Protein 4QNN (pdb70)

Sequence (1188 aa):
PCPYSDDTVKMIILTRENKKHDFYTLDTIKKHNEFKKSTIKHQVVFITHGFTSSADTENFLAMAKALSDKGNYLVILIDWRVAACTEEMSGIQLAYYSYAASNTRLVGNYIATVTKMLVQKYNVPMANIRLIGHSLGAHTSGFAGKKVQELGLGKYSEIIGLDPAGPSFKSNDCSERICKTDAHYVQIIHTSNHLGTLVTLGTVDFMNNGYNQPGCGLPLIGETCSHTRAVKYFTECIKHECCLIGVPQSKKPQPVSKCTRNECVCVGLNAKTYPKTGSFYVPVESKAPYCNNKGKIPCPYSDDTVKMIILTRENKKHDFYTLDTIKKHNEFKKSTIKHQVVFITHGFTSSADTENFLAMAKALSDKGNYLVILIDWRVAACTEEMSGIQLAYYSYAASNTRLVGNYIATVTKMLVQKYNVPMANIRLIGHSLGAHTSGFAGKKVQELGLGKYSEIIGLDPAGPSFKSNDCSERICKTDAHYVQIIHTSNHLGTLVTLGTVDFMNNGYNQPGCGLPLIGETCSHTRAVKYFTECIKHECCLIGVPQSKKPQPVSKCTRNECVCVGLNAKTYPKTGSFYVPVESKAPYCNNKGKIPCPYSDDTVKMIILTRENKKHDFYTLDTIKKHNEFKKSTIKHQVVFITHGFTSSADTENFLAMAKALSDKGNYLVILIDWRVAACTEEMSGIQLAYYSYAASNTRLVGNYIATVTKMLVQKYNVPMANIRLIGHSLGAHTSGFAGKKVQELGLGKYSEIIGLDPAGPSFKSNDCSERICKTDAHYVQIIHTSNHLGTLVTLGTVDFMNNGYNQPGCGLPLIGETCSHTRAVKYFTECIKHECCLIGVPQSKKPQPVSKCTRNECVCVGLNAKTYPKTGSFYVPVESKAPYCNNKGKIPCPYSDDTVKMIILTRENKKHDFYTLDTIKKHNEFKKSTIKHQVVFITHGFTSSADTENFLAMAKALSDKGNYLVILIDWRVAACTEEMSGIQLAYYSYAASNTRLVGNYIATVTKMLVQKYNVPMANIRLIGHSLGAHTSGFAGKKVQELGLGKYSEIIGLDPAGPSFKSNDCSERICKTDAHYVQIIHTSNHLGTLVTLGTVDFMNNGYNQPGCGLPLIGETCSHTRAVKYFTECIKHECCLIGVPQSKKPQPVSKCTRNECVCVGLNAKTYPKTGSFYVPVESKAPYCNNKGKI

GO terms:
  GO:0005576 extracellular region (C, EXP)

InterPro domains:
  IPR000734 Triacylglycerol lipase family [PTHR11610] (10-296)
  IPR002334 Vespid venom allergen phospholipase A1 [PR00825] (175-192)
  IPR002334 Vespid venom allergen phospholipase A1 [PR00825] (197-217)
  IPR002334 Vespid venom allergen phospholipase A1 [PR00825] (218-235)
  IPR002334 Vespid venom allergen phospholipase A1 [PR00825] (238-255)
  IPR002334 Vespid venom allergen phospholipase A1 [PR00825] (260-277)
  IPR002334 Vespid venom allergen phospholipase A1 [PR00825] (278-298)
  IPR013818 Lipase [PF00151] (10-292)
  IPR029058 Alpha/Beta hydrolase fold [G3DSA:3.40.50.1820] (1-300)
  IPR029058 Alpha/Beta hydrolase fold [SSF53474] (13-293)

B-factor: mean 38.14, std 12.39, range [6.9, 77.32]

Foldseek 3Di:
DLDDDQQLKWKQKDALPHNPRDTAGPVRPCVDPCNVDQARPAQEEEEEEAALDFCPDDLNVLLVVLQNVVPRYIYIYIGNNSQSVNVPPDDDPVVSNVRSLVCLLVLLVSVLVVVVCNCVRRVRALLRYEYEYAASGLFSVLSVLVVNVVVVRAGRQEYEYQLHACPPEVDDDCNSGRAQPSHVFYHYEAADPHRGNPDDGHQEYEQLVHHDAALQDDRPVSRVVSRCVSSLQASVCSNDPLLWKWAPDDPDTDAPVPDDLAGIATPYPCRVVRPDTYYTYIHFDNDPPGGRDPDHD/DLDDDQQQKWKAKDALPDNPRDIAGPVRPCVDPCNVDQARFAQEEEEEEAALDFCPDPLNVLLVCLQNVVHRYIYIYIGSNSQSVNVPPDDDPVVSNVSSLVCLLVVLLVVLVVVVCNCPRHVQQLLRYEYEYAASGQFSVLSNLVNNVVVVRAGRNEYEYQQHACPPELPDPCNRGRAQPSHPFYHYEAADPPRGNPRDGHQEYEQLVHHDAAQQDDRPVSRVVSSSVSSLQQSLCSNPPLLWKWAQDDPCTDAPVPDDLAGIARRYPCRVVRPHTYYTYIHFDNDPPGGRDDDHD/DLDDDQQLKWKAKDALPDNPRDTAGVPRPCVDPCNVDQARDAQEEEEEEAALDFCPDVLNVLLQCLQNVVPRYIYMYIGSNSQSVNPPPDDDPVVSNVSSLVCLLVLLLSVLVVVVCNCVRHVQQLLRYEYEYAASGQFSVLSVLVVNVVVVRAGRQEYEYQQYFCPPEVPDPCNSGRAQPSHVFYHAEAAAPPRGNPDDGHQEHEQLVHHDAAQQDDRPVSRVVSRCVSSLQASLCSNPPLLWKWAQDDPDTDAPVVDDLAGIATPYPCRVVGPDTYYTYTHFDNDPPGGRDPDHD/DLDDDQQQKWKQKDALPQNPRDTAGVVCPCVGPCNVDQAQDAQEEEEEEAALDFCPDDLNSLLQVLQRVVHRYIYIYMGSNSQNVNPPPDDDPVVSNVSNLVCLLVLLLSVLVVVVCNCPRRVDQLLRYEYEYAASGQFSVQSNLVNNVVVVRHGRQEYEYQLHFCVPEVPDDCNSGRAAPSHVFYHYEAAAPHRGNPHDGHQEYEQLVHHDDAQQDDRPVSRVVSRSVSSLQASLCSNPPLLKKWAADDPDTDAPVPDDLAGMARRYPCRVVRPHTYYTYIHFDNDPPGGRDPDHD

Solvent-accessible surface area: 45159 Å² total; per-residue (Å²): 118,2,78,46,43,71,123,52,1,66,0,1,0,3,4,64,132,8,91,77,80,66,69,14,31,68,126,50,5,104,139,0,66,15,0,137,113,98,43,4,162,28,51,0,0,0,3,1,2,2,38,47,27,14,2,54,34,29,39,11,12,20,0,0,83,9,0,7,40,68,12,52,23,0,0,0,0,0,2,1,35,26,1,0,1,28,107,64,133,81,71,118,128,155,25,29,35,59,92,0,8,71,14,0,79,74,0,0,56,3,0,0,64,2,0,77,52,0,30,103,150,8,116,1,71,20,73,37,0,18,0,1,0,14,7,0,0,0,0,0,0,0,14,0,0,37,59,0,67,135,64,68,27,41,62,0,20,0,0,0,0,0,0,0,1,2,66,74,4,90,108,46,95,41,57,72,39,0,6,137,70,2,2,128,19,0,0,0,2,2,0,1,43,89,66,1,3,68,60,80,6,10,37,0,3,0,20,0,46,0,92,56,2,45,11,11,26,39,74,123,66,7,13,93,49,1,17,47,3,0,2,57,2,0,8,29,2,2,127,32,66,2,6,0,0,0,0,24,76,42,201,177,50,73,75,21,60,135,12,56,108,105,59,0,0,4,3,3,4,54,0,76,76,16,83,66,82,24,35,0,54,0,36,24,99,22,30,60,68,1,39,20,37,121,10,148,50,112,2,77,49,51,75,112,39,0,74,0,0,0,6,0,101,110,16,98,93,85,70,79,19,24,67,115,45,2,139,154,1,45,11,3,142,100,86,46,3,112,18,47,0,0,0,3,1,1,2,42,32,26,1,2,39,22,23,44,11,4,17,0,0,61,10,0,1,60,93,10,31,28,0,0,0,0,0,7,0,42,31,0,0,0,4,95,66,73,91,55,113,118,148,25,20,36,54,90,0,9,76,17,1,96,72,0,0,47,5,0,0,68,2,0,81,38,0,33,103,143,12,92,1,64,22,76,34,0,15,1,1,1,14,8,0,0,0,0,0,1,0,8,0,0,43,58,0,67,144,61,71,30,39,59,0,16,0,0,0,0,0,1,1,2,0,59,67,12,84,114,51,114,47,66,68,34,0,4,132,68,1,3,129,18,0,0,0,0,1,0,0,40,87,69,1,2,80,53,87,6,8,34,0,1,0,20,0,40,2,88,63,3,42,17,17,41,63,76,127,90,7,15,94,48,1,19,41,3,0,2,55,0,0,6,33,3,1,119,33,61,2,6,0,0,0,1,34,80,54,222,159,51,59,73,12,76,143,10,64,61,101,57,0,0,0,1,2,9,49,0,74,80,17,84,90,62,28,36,0,52,0,41,20,95,42,64,62,71,1,38,23,44,199,17,76,10,114,2,77,44,49,68,96,46,1,71,1,0,1,3,4,112,135,9,95,131,74,76,74,31,22,71,105,57,6,119,147,2,66,11,2,124,104,93,44,6,148,32,53,0,0,0,3,0,1,3,37,30,28,1,1,44,23,24,39,13,4,22,0,0,77,9,0,9,56,78,21,78,25,0,0,0,0,0,1,1,34,15,2,0,0,6,95,59,69,87,54,112,117,149,28,19,35,55,97,0,14,76,15,1,90,76,0,0,46,3,0,1,68,8,0,80,51,1,33,98,141,8,89,1,67,21,77,40,0,26,0,1,1,16,7,0,0,0,0,0,0,0,4,0,0,40,70,0,63,143,58,67,28,41,60,0,20,0,0,0,0,0,0,1,2,0,45,69,10,98,104,46,113,45,66,71,37,0,3,130,69,2,4,132,19,0,0,0,1,0,0,0,40,89,67,0,6,83,70,78,5,11,35,0,2,0,16,0,42,1,92,58,3,40,27,16,48,107,68,126,86,5,15,92,45,1,19,40,2,0,2,68,0,0,7,25,1,1,127,32,47,1,5,1,0,0,0,32,83,50,207,167,43,67,78,12,79,115,1,34,101,108,45,0,0,0,3,1,11,26,0,72,72,18,80,68,77,24,34,0,60,0,40,16,109,42,54,67,71,3,39,28,39,196,26,115,25,125,2,81,48,52,80,103,51,2,66,0,0,0,8,1,56,93,6,107,114,90,77,79,28,25,60,106,56,4,147,158,4,84,4,2,134,101,92,47,3,155,18,48,0,0,0,2,0,2,2,37,31,30,6,2,48,26,28,42,10,15,19,0,0,59,9,0,4,42,54,12,66,25,0,0,0,0,0,1,1,26,29,1,0,0,11,109,59,78,83,60,114,112,155,26,24,37,53,94,0,6,64,14,0,69,72,0,0,58,5,0,0,65,0,0,81,47,0,37,101,147,14,91,2,67,22,76,33,0,18,0,1,0,17,7,0,0,0,1,0,0,0,12,0,0,35,57,0,62,134,65,65,31,38,60,0,15,0,0,0,0,0,0,0,2,0,58,71,3,90,105,47,98,43,54,74,39,0,6,116,72,2,4,129,16,0,0,0,0,0,0,0,48,94,69,1,1,71,69,76,4,3,27,0,1,0,17,0,46,0,92,59,2,41,12,14,26,35,76,125,61,5,16,99,49,1,16,40,3,0,2,56,1,0,8,30,1,4,112,33,71,1,6,0,2,0,1,28,88,33,208,166,51,71,73,14,84,130,20,65,104,106,56,2,0,2,1,1,4,49,0,70,76,14,85,78,76,28,38,0,58,0,39,21,108,25,55,56,73,2,42,25,47,124,35,95,55

Secondary structure (DSSP, 8-state):
-----GGG-EEEEEBTTB----EE-TTGGGGSGGGTSS---SEEEEEE--TT--TTSHHHHHHHHHHHTTSSEEEEEEE-TTTTTTTT--S-HHHHHHHHHHHHHHHHHHHHHHHHHHHHHH---GGGEEEEEETHHHHHHHHHHHHHHHTT---EEEEEEES---TTTTT--GGGS--TTSEEEEEEEE--SSSS--S--SSEEEESSSSS-TTS-STTTTHHHHHHHHHHHHHHHHHSTTSSEEEE--SSPPPSTT--TTT-EE-STTGGGSS--EEEE----SSTT--S-S---/-----GGG-EEEEEBTTB-----B-TTGGGGSGGGSSSS--SEEEEEE--TT--TTSHHHHHHHHHHHTTSSEEEEEEE-TTTTTGGG--S-HHHHHHHHHHHHHHHHHHHHHHHHHHHHHH---GGGEEEEEETHHHHHHHHHHHHHHHTT---EEEEEEES---TTTTT--GGGS--TTSEEEEEEEE--SSSS--S--SSEEEESSSSS-TTS-STTTTHHHHHHHHHHHHHHHHHSTTSSEEEE--SSPPPGGG--TTT-EE-STTGGGS---EEEE----SSTT--S-S---/-----GGG-EEEEEBTTB-----B-TTGGGGSGGGGSSS--SEEEEEE--TT--TTSHHHHHHHHHHHTSSSEEEEEEE-TTTTTGGG--S-HHHHHHHHHHHHHHHHHHHHHHHHHHHHHH---GGGEEEEEETHHHHHHHHHHHHHHHTT---EEEEEEES---TTTTTS-GGGS--GGGEEEEEEEE--SSSS--S--SSEEEESSSSS-TTS-STTTTHHHHHHHHHHHHHHHHHSTTSSEEEE--SSPPPGGG--TTT-EE-STTGGGS---EEEE----SSTT--S-S---/-----GGG-EEEEE-TT------B-TTGGGGSGGGSSSS--SEEEEEE--TT--TTSHHHHHHHHHHHTTSSEEEEEEE-TTTTTGGG--S-HHHHHHHHHHHHHHHHHHHHHHHHHHHHHH---GGGEEEEEETHHHHHHHHHHHHHHHTTS---SEEEEES---TTTTT--GGGS--TTSSS-EEEEE--SSSS--S--SSEEEESSSSS-TTS-STTTTHHHHHHHHHHHHHHHHHSTTSSEEEE--SSPPPGGG--TTT-EE-STTGGGS---EEEE----SSTT----S---

Nearest PDB structures (foldseek):
  4qnn-assembly1_D  TM=1.003E+00  e=5.578E-65  Vespa basalis
  1gpl-assembly1_A  TM=8.443E-01  e=8.091E-22  Cavia porcellus
  2oxe-assembly1_A  TM=8.300E-01  e=3.455E-22  Homo sapiens
  2pvs-assembly1_A  TM=8.375E-01  e=3.930E-21  Homo sapiens
  1w52-assembly1_X  TM=8.477E-01  e=2.434E-20  Equus caballus

Structure (mmCIF, N/CA/C/O backbone):
data_4QNN
#
_entry.id   4QNN
#
_cell.length_a   57.276
_cell.length_b   70.147
_cell.length_c   81.724
_cell.angle_alpha   107.14
_cell.angle_beta   109.99
_cell.angle_gamma   100.90
#
_symmetry.space_group_name_H-M   'P 1'
#
loop_
_entity.id
_entity.type
_entity.pdbx_description
1 polymer 'Phospholipase A 1  from hornet(Vespa basalis) venom'
2 non-polymer 'CHLORIDE ION'
3 non-polymer 'MERCURY (II) ION'
4 water water
#
loop_
_atom_site.group_PDB
_atom_site.id
_atom_site.type_symbol
_atom_site.label_atom_id
_atom_site.label_alt_id
_atom_site.label_comp_id
_atom_site.label_asym_id
_atom_site.label_entity_id
_atom_site.label_seq_id
_atom_site.pdbx_PDB_ins_code
_atom_site.Cartn_x
_atom_site.Cartn_y
_atom_site.Cartn_z
_atom_site.occupancy
_atom_site.B_iso_or_equiv
_atom_site.auth_seq_id
_atom_site.auth_comp_id
_atom_site.auth_asym_id
_atom_site.auth_atom_id
_atom_site.pdbx_PDB_model_num
ATOM 1 N N . PRO A 1 3 ? -25.895 -30.219 27.900 1.00 47.42 3 PRO A N 1
ATOM 2 C CA . PRO A 1 3 ? -24.937 -29.244 28.513 1.00 47.44 3 PRO A CA 1
ATOM 3 C C . PRO A 1 3 ? -23.767 -28.991 27.560 1.00 47.51 3 PRO A C 1
ATOM 4 O O . PRO A 1 3 ? -22.740 -29.670 27.632 1.00 47.73 3 PRO A O 1
ATOM 8 N N . CYS A 1 4 ? -23.940 -28.034 26.648 1.00 46.43 4 CYS A N 1
ATOM 9 C CA . CYS A 1 4 ? -22.904 -27.721 25.681 1.00 43.82 4 CYS A CA 1
ATOM 10 C C . CYS A 1 4 ? -22.663 -29.017 24.855 1.00 42.41 4 CYS A C 1
ATOM 11 O O . CYS A 1 4 ? -21.540 -29.411 24.584 1.00 43.13 4 CYS A O 1
ATOM 14 N N . PRO A 1 5 ? -23.759 -29.657 24.401 1.00 40.29 5 PRO A N 1
ATOM 15 C CA . PRO A 1 5 ? -23.938 -30.890 23.630 1.00 39.94 5 PRO A CA 1
ATOM 16 C C . PRO A 1 5 ? -23.476 -31.000 22.195 1.00 39.72 5 PRO A C 1
ATOM 17 O O . PRO A 1 5 ? -23.385 -30.008 21.475 1.00 38.31 5 PRO A O 1
ATOM 21 N N . TYR A 1 6 ? -23.249 -32.244 21.778 1.00 38.64 6 TYR A N 1
ATOM 22 C CA . TYR A 1 6 ? -22.817 -32.516 20.417 1.00 39.71 6 TYR A CA 1
ATOM 23 C C . TYR A 1 6 ? -23.803 -33.317 19.586 1.00 40.50 6 TYR A C 1
ATOM 24 O O . TYR A 1 6 ? -24.504 -34.197 20.078 1.00 39.95 6 TYR A O 1
ATOM 33 N N . SER A 1 7 ? -23.797 -33.029 18.296 1.00 41.45 7 SER A N 1
ATOM 34 C CA . SER A 1 7 ? -24.666 -33.712 17.359 1.00 42.49 7 SER A CA 1
ATOM 35 C C . SER A 1 7 ? -24.248 -33.323 15.964 1.00 43.84 7 SER A C 1
ATOM 36 O O . SER A 1 7 ? -23.968 -32.147 15.694 1.00 43.47 7 SER A O 1
ATOM 39 N N . ASP A 1 8 ? -24.215 -34.302 15.077 1.00 44.46 8 ASP A N 1
ATOM 40 C CA . ASP A 1 8 ? -23.855 -34.012 13.703 1.00 45.93 8 ASP A CA 1
ATOM 41 C C . ASP A 1 8 ? -24.701 -32.867 13.131 1.00 46.94 8 ASP A C 1
ATOM 42 O O . ASP A 1 8 ? -24.155 -31.946 12.513 1.00 48.43 8 ASP A O 1
ATOM 47 N N . ASP A 1 9 ? -26.018 -32.911 13.336 1.00 46.46 9 ASP A N 1
ATOM 48 C CA . ASP A 1 9 ? -26.895 -31.868 12.807 1.00 47.20 9 ASP A CA 1
ATOM 49 C C . ASP A 1 9 ? -26.385 -30.494 13.191 1.00 46.93 9 ASP A C 1
ATOM 50 O O . ASP A 1 9 ? -26.440 -29.554 12.406 1.00 47.32 9 ASP A O 1
ATOM 55 N N . THR A 1 10 ? -25.891 -30.387 14.415 1.00 45.83 10 THR A N 1
ATOM 56 C CA . THR A 1 10 ? -25.412 -29.129 14.960 1.00 44.09 10 THR A CA 1
ATOM 57 C C . THR A 1 10 ? -24.098 -28.605 14.374 1.00 42.42 10 THR A C 1
ATOM 58 O O . THR A 1 10 ? -23.805 -27.412 14.444 1.00 41.67 10 THR A O 1
ATOM 62 N N . VAL A 1 11 ? -23.301 -29.496 13.805 1.00 41.51 11 VAL A N 1
ATOM 63 C CA . VAL A 1 11 ? -22.039 -29.090 13.198 1.00 40.74 11 VAL A CA 1
ATOM 64 C C . VAL A 1 11 ? -22.308 -28.494 11.820 1.00 39.54 11 VAL A C 1
ATOM 65 O O . VAL A 1 11 ? -23.045 -29.068 11.012 1.00 39.10 11 VAL A O 1
ATOM 69 N N . LYS A 1 12 ? -21.705 -27.345 11.561 1.00 38.47 12 LYS A N 1
ATOM 70 C CA . LYS A 1 12 ? -21.858 -26.676 10.283 1.00 39.05 12 LYS A CA 1
ATOM 71 C C . LYS A 1 12 ? -20.489 -26.343 9.664 1.00 39.16 12 LYS A C 1
ATOM 72 O O . LYS A 1 12 ? -19.469 -26.301 10.353 1.00 40.20 12 LYS A O 1
ATOM 78 N N . MET A 1 13 ? -20.474 -26.110 8.359 1.00 37.95 13 MET A N 1
ATOM 79 C CA . MET A 1 13 ? -19.259 -25.783 7.636 1.00 36.67 13 MET A CA 1
ATOM 80 C C . MET A 1 13 ? -19.449 -24.521 6.812 1.00 37.68 13 MET A C 1
ATOM 81 O O . MET A 1 13 ? -20.556 -24.156 6.434 1.00 39.60 13 MET A O 1
ATOM 86 N N . ILE A 1 14 ? -18.346 -23.848 6.553 1.00 38.05 14 ILE A N 1
ATOM 87 C CA . ILE A 1 14 ? -18.333 -22.688 5.698 1.00 38.15 14 ILE A CA 1
ATOM 88 C C . ILE A 1 14 ? -17.402 -23.190 4.571 1.00 38.89 14 ILE A C 1
ATOM 89 O O . ILE A 1 14 ? -16.299 -23.678 4.850 1.00 39.51 14 ILE A O 1
ATOM 94 N N . ILE A 1 15 ? -17.865 -23.142 3.321 1.00 38.42 15 ILE A N 1
ATOM 95 C CA . ILE A 1 15 ? -17.065 -23.598 2.187 1.00 38.89 15 ILE A CA 1
ATOM 96 C C . ILE A 1 15 ? -16.568 -22.408 1.365 1.00 40.33 15 ILE A C 1
ATOM 97 O O . ILE A 1 15 ? -17.357 -21.687 0.791 1.00 41.01 15 ILE A O 1
ATOM 102 N N . LEU A 1 16 ? -15.260 -22.202 1.294 1.00 43.02 16 LEU A N 1
ATOM 103 C CA . LEU A 1 16 ? -14.760 -21.066 0.535 1.00 45.65 16 LEU A CA 1
ATOM 104 C C . LEU A 1 16 ? -13.783 -21.425 -0.568 1.00 47.21 16 LEU A C 1
ATOM 105 O O . LEU A 1 16 ? -12.845 -22.182 -0.351 1.00 46.32 16 LEU A O 1
ATOM 110 N N . THR A 1 17 ? -14.039 -20.876 -1.754 1.00 50.10 17 THR A N 1
ATOM 111 C CA . THR A 1 17 ? -13.167 -21.033 -2.918 1.00 53.12 17 THR A CA 1
ATOM 112 C C . THR A 1 17 ? -13.004 -19.637 -3.446 1.00 54.73 17 THR A C 1
ATOM 113 O O . THR A 1 17 ? -13.838 -18.777 -3.185 1.00 54.60 17 THR A O 1
ATOM 117 N N . ARG A 1 18 ? -11.932 -19.420 -4.191 1.00 58.25 18 ARG A N 1
ATOM 118 C CA . ARG A 1 18 ? -11.664 -18.120 -4.765 1.00 61.43 18 ARG A CA 1
ATOM 119 C C . ARG A 1 18 ? -12.976 -17.519 -5.302 1.00 63.34 18 ARG A C 1
ATOM 120 O O . ARG A 1 18 ? -13.276 -16.345 -5.066 1.00 64.89 18 ARG A O 1
ATOM 128 N N . GLU A 1 19 ? -13.769 -18.337 -5.985 1.00 64.67 19 GLU A N 1
ATOM 129 C CA . GLU A 1 19 ? -15.035 -17.888 -6.546 1.00 66.63 19 GLU A CA 1
ATOM 130 C C . GLU A 1 19 ? -16.253 -18.388 -5.769 1.00 67.52 19 GLU A C 1
ATOM 131 O O . GLU A 1 19 ? -17.197 -18.933 -6.359 1.00 68.57 19 GLU A O 1
ATOM 137 N N . ASN A 1 20 ? -16.249 -18.201 -4.455 1.00 67.87 20 ASN A N 1
ATOM 138 C CA . ASN A 1 20 ? -17.363 -18.660 -3.623 1.00 68.03 20 ASN A CA 1
ATOM 139 C C . ASN A 1 20 ? -17.115 -18.234 -2.194 1.00 67.60 20 ASN A C 1
ATOM 140 O O . ASN A 1 20 ? -16.890 -19.059 -1.304 1.00 67.15 20 ASN A O 1
ATOM 145 N N . LYS A 1 21 ? -17.146 -16.931 -1.979 1.00 67.40 21 LYS A N 1
ATOM 146 C CA . LYS A 1 21 ? -16.918 -16.397 -0.637 1.00 68.39 21 LYS A CA 1
ATOM 147 C C . LYS A 1 21 ? -18.217 -16.342 0.159 1.00 68.40 21 LYS A C 1
ATOM 148 O O . LYS A 1 21 ? -18.259 -15.703 1.221 1.00 68.41 21 LYS A O 1
ATOM 154 N N . LYS A 1 22 ? -19.268 -16.976 -0.352 1.00 68.96 22 LYS A N 1
ATOM 155 C CA . LYS A 1 22 ? -20.542 -16.971 0.349 1.00 69.68 22 LYS A CA 1
ATOM 156 C C . LYS A 1 22 ? -20.293 -17.460 1.773 1.00 69.07 22 LYS A C 1
ATOM 157 O O . LYS A 1 22 ? -19.984 -18.635 1.965 1.00 70.17 22 LYS A O 1
ATOM 163 N N . HIS A 1 23 ? -20.398 -16.575 2.763 1.00 67.41 23 HIS A N 1
ATOM 164 C CA . HIS A 1 23 ? -20.211 -16.990 4.149 1.00 65.40 23 HIS A CA 1
ATOM 165 C C . HIS A 1 23 ? -21.465 -17.710 4.631 1.00 63.77 23 HIS A C 1
ATOM 166 O O . HIS A 1 23 ? -22.064 -17.331 5.632 1.00 64.89 23 HIS A O 1
ATOM 173 N N . ASP A 1 24 ? -21.877 -18.740 3.910 1.00 61.44 24 ASP A N 1
ATOM 174 C CA . ASP A 1 24 ? -23.055 -19.489 4.307 1.00 59.40 24 ASP A CA 1
ATOM 175 C C . ASP A 1 24 ? -22.602 -20.747 5.012 1.00 57.83 24 ASP A C 1
ATOM 176 O O . ASP A 1 24 ? -21.476 -21.215 4.819 1.00 58.54 24 ASP A O 1
ATOM 181 N N . PHE A 1 25 ? -23.484 -21.300 5.824 1.00 54.61 25 PHE A N 1
ATOM 182 C CA . PHE A 1 25 ? -23.171 -22.519 6.528 1.00 52.84 25 PHE A CA 1
ATOM 183 C C . PHE A 1 25 ? -23.863 -23.654 5.802 1.00 52.47 25 PHE A C 1
ATOM 184 O O . PHE A 1 25 ? -24.934 -23.480 5.209 1.00 53.03 25 PHE A O 1
ATOM 192 N N . TYR A 1 26 ? -23.241 -24.818 5.823 1.00 50.70 26 TYR A N 1
ATOM 193 C CA . TYR A 1 26 ? -23.842 -25.947 5.174 1.00 50.83 26 TYR A CA 1
ATOM 194 C C . TYR A 1 26 ? -23.794 -27.065 6.169 1.00 49.32 26 TYR A C 1
ATOM 195 O O . TYR A 1 26 ? -23.102 -26.947 7.156 1.00 46.90 26 TYR A O 1
ATOM 204 N N . THR A 1 27 ? -24.558 -28.132 5.936 1.00 49.59 27 THR A N 1
ATOM 205 C CA . THR A 1 27 ? -24.531 -29.290 6.834 1.00 50.00 27 THR A CA 1
ATOM 206 C C . THR A 1 27 ? -24.297 -30.533 6.001 1.00 49.18 27 THR A C 1
ATOM 207 O O . THR A 1 27 ? -24.209 -30.460 4.794 1.00 49.01 27 THR A O 1
ATOM 211 N N . LEU A 1 28 ? -24.179 -31.680 6.637 1.00 50.82 28 LEU A N 1
ATOM 212 C CA . LEU A 1 28 ? -23.983 -32.890 5.860 1.00 52.67 28 LEU A CA 1
ATOM 213 C C . LEU A 1 28 ? -25.110 -33.014 4.836 1.00 53.24 28 LEU A C 1
ATOM 214 O O . LEU A 1 28 ? -24.956 -33.632 3.800 1.00 53.59 28 LEU A O 1
ATOM 219 N N . ASP A 1 29 ? -26.240 -32.395 5.129 1.00 54.84 29 ASP A N 1
ATOM 220 C CA . ASP A 1 29 ? -27.373 -32.445 4.227 1.00 56.54 29 ASP A CA 1
ATOM 221 C C . ASP A 1 29 ? -27.245 -31.417 3.112 1.00 57.40 29 ASP A C 1
ATOM 222 O O . ASP A 1 29 ? -27.294 -31.752 1.927 1.00 59.01 29 ASP A O 1
ATOM 227 N N . THR A 1 30 ? -27.067 -30.160 3.494 1.00 56.92 30 THR A N 1
ATOM 228 C CA . THR A 1 30 ? -26.977 -29.081 2.524 1.00 57.52 30 THR A CA 1
ATOM 229 C C . THR A 1 30 ? -25.634 -28.853 1.831 1.00 57.73 30 THR A C 1
ATOM 230 O O . THR A 1 30 ? -25.503 -27.936 1.009 1.00 58.46 30 THR A O 1
ATOM 234 N N . ILE A 1 31 ? -24.636 -29.669 2.145 1.00 57.49 31 ILE A N 1
ATOM 235 C CA . ILE A 1 31 ? -23.328 -29.482 1.533 1.00 57.68 31 ILE A CA 1
ATOM 236 C C . ILE A 1 31 ? -23.402 -29.655 0.012 1.00 58.44 31 ILE A C 1
ATOM 237 O O . ILE A 1 31 ? -22.847 -28.850 -0.740 1.00 57.60 31 ILE A O 1
ATOM 242 N N . LYS A 1 32 ? -24.116 -30.683 -0.435 1.00 59.26 32 LYS A N 1
ATOM 243 C CA . LYS A 1 32 ? -24.227 -30.960 -1.861 1.00 61.14 32 LYS A CA 1
ATOM 244 C C . LYS A 1 32 ? -24.792 -29.808 -2.691 1.00 60.93 32 LYS A C 1
ATOM 245 O O . LYS A 1 32 ? -24.614 -29.767 -3.907 1.00 61.21 32 LYS A O 1
ATOM 251 N N . LYS A 1 33 ? -25.462 -28.873 -2.031 1.00 60.70 33 LYS A N 1
ATOM 252 C CA . LYS A 1 33 ? -26.038 -27.715 -2.704 1.00 60.57 33 LYS A CA 1
ATOM 253 C C . LYS A 1 33 ? -25.007 -26.640 -3.020 1.00 60.36 33 LYS A C 1
ATOM 254 O O . LYS A 1 33 ? -25.351 -25.616 -3.614 1.00 60.23 33 LYS A O 1
ATOM 260 N N . HIS A 1 34 ? -23.757 -26.858 -2.612 1.00 59.58 34 HIS A N 1
ATOM 261 C CA . HIS A 1 34 ? -22.691 -25.892 -2.853 1.00 59.01 34 HIS A CA 1
ATOM 262 C C . HIS A 1 34 ? -22.200 -26.020 -4.276 1.00 58.80 34 HIS A C 1
ATOM 263 O O . HIS A 1 34 ? -22.146 -27.118 -4.801 1.00 58.49 34 HIS A O 1
ATOM 270 N N . ASN A 1 35 ? -21.840 -24.906 -4.901 1.00 59.74 35 ASN A N 1
ATOM 271 C CA . ASN A 1 35 ? -21.350 -24.954 -6.280 1.00 61.34 35 ASN A CA 1
ATOM 272 C C . ASN A 1 35 ? -20.236 -25.993 -6.404 1.00 61.95 35 ASN A C 1
ATOM 273 O O . ASN A 1 35 ? -20.402 -27.041 -7.041 1.00 61.19 35 ASN A O 1
ATOM 278 N N . GLU A 1 36 ? -19.101 -25.689 -5.779 1.00 61.74 36 GLU A N 1
ATOM 279 C CA . GLU A 1 36 ? -17.944 -26.562 -5.820 1.00 61.11 36 GLU A CA 1
ATOM 280 C C . GLU A 1 36 ? -18.277 -28.024 -5.581 1.00 60.27 36 GLU A C 1
ATOM 281 O O . GLU A 1 36 ? -17.538 -28.902 -6.001 1.00 60.49 36 GLU A O 1
ATOM 287 N N . PHE A 1 37 ? -19.403 -28.287 -4.931 1.00 59.89 37 PHE A N 1
ATOM 288 C CA . PHE A 1 37 ? -19.807 -29.669 -4.658 1.00 59.75 37 PHE A CA 1
ATOM 289 C C . PHE A 1 37 ? -20.843 -30.250 -5.612 1.00 59.06 37 PHE A C 1
ATOM 290 O O . PHE A 1 37 ? -21.419 -31.303 -5.351 1.00 57.85 37 PHE A O 1
ATOM 298 N N . LYS A 1 38 ? -21.080 -29.559 -6.717 1.00 59.66 38 LYS A N 1
ATOM 299 C CA . LYS A 1 38 ? -22.025 -30.043 -7.713 1.00 60.56 38 LYS A CA 1
ATOM 300 C C . LYS A 1 38 ? -21.247 -30.823 -8.752 1.00 60.73 38 LYS A C 1
ATOM 301 O O . LYS A 1 38 ? -21.799 -31.667 -9.458 1.00 61.87 38 LYS A O 1
ATOM 307 N N . LYS A 1 39 ? -19.956 -30.541 -8.842 1.00 60.37 39 LYS A N 1
ATOM 308 C CA . LYS A 1 39 ? -19.115 -31.234 -9.795 1.00 60.19 39 LYS A CA 1
ATOM 309 C C . LYS A 1 39 ? -19.078 -32.728 -9.409 1.00 59.78 39 LYS A C 1
ATOM 310 O O . LYS A 1 39 ? -19.626 -33.132 -8.373 1.00 59.68 39 LYS A O 1
ATOM 316 N N . SER A 1 40 ? -18.479 -33.555 -10.256 1.00 58.47 40 SER A N 1
ATOM 317 C CA . SER A 1 40 ? -18.388 -34.978 -9.974 1.00 57.00 40 SER A CA 1
ATOM 318 C C . SER A 1 40 ? -17.042 -35.220 -9.319 1.00 56.29 40 SER A C 1
ATOM 319 O O . SER A 1 40 ? -16.804 -36.272 -8.745 1.00 56.83 40 SER A O 1
ATOM 322 N N . THR A 1 41 ? -16.170 -34.225 -9.417 1.00 54.15 41 THR A N 1
ATOM 323 C CA . THR A 1 41 ? -14.851 -34.289 -8.844 1.00 52.81 41 THR A CA 1
ATOM 324 C C . THR A 1 41 ? -14.496 -32.909 -8.363 1.00 52.07 41 THR A C 1
ATOM 325 O O . THR A 1 41 ? -15.009 -31.911 -8.880 1.00 51.28 41 THR A O 1
ATOM 329 N N . ILE A 1 42 ? -13.630 -32.858 -7.360 1.00 50.38 42 ILE A N 1
ATOM 330 C CA . ILE A 1 42 ? -13.154 -31.598 -6.823 1.00 49.39 42 ILE A CA 1
ATOM 331 C C . ILE A 1 42 ? -11.655 -31.645 -7.048 1.00 48.30 42 ILE A C 1
ATOM 332 O O . ILE A 1 42 ? -10.949 -32.475 -6.488 1.00 47.56 42 ILE A O 1
ATOM 337 N N . LYS A 1 43 ? -11.174 -30.761 -7.898 1.00 48.14 43 LYS A N 1
ATOM 338 C CA . LYS A 1 43 ? -9.762 -30.728 -8.228 1.00 48.44 43 LYS A CA 1
ATOM 339 C C . LYS A 1 43 ? -8.917 -29.904 -7.273 1.00 47.60 43 LYS A C 1
ATOM 340 O O . LYS A 1 43 ? -7.703 -30.098 -7.199 1.00 48.14 43 LYS A O 1
ATOM 346 N N . HIS A 1 44 ? -9.560 -28.997 -6.544 1.00 45.57 44 HIS A N 1
ATOM 347 C CA . HIS A 1 44 ? -8.859 -28.132 -5.607 1.00 43.60 44 HIS A CA 1
ATOM 348 C C . HIS A 1 44 ? -8.066 -28.918 -4.585 1.00 41.02 44 HIS A C 1
ATOM 349 O O . HIS A 1 44 ? -8.274 -30.112 -4.402 1.00 40.38 44 HIS A O 1
ATOM 356 N N . GLN A 1 45 ? -7.140 -28.217 -3.949 1.00 38.85 45 GLN A N 1
ATOM 357 C CA . GLN A 1 45 ? -6.377 -28.736 -2.836 1.00 36.42 45 GLN A CA 1
ATOM 358 C C . GLN A 1 45 ? -7.413 -28.347 -1.759 1.00 34.66 45 GLN A C 1
ATOM 359 O O . GLN A 1 45 ? -7.953 -27.241 -1.806 1.00 34.13 45 GLN A O 1
ATOM 365 N N . VAL A 1 46 ? -7.690 -29.239 -0.815 1.00 32.28 46 VAL A N 1
ATOM 366 C CA . VAL A 1 46 ? -8.660 -28.997 0.243 1.00 31.17 46 VAL A CA 1
ATOM 367 C C . VAL A 1 46 ? -8.085 -28.822 1.654 1.00 30.81 46 VAL A C 1
ATOM 368 O O . VAL A 1 46 ? -7.215 -29.558 2.090 1.00 31.62 46 VAL A O 1
ATOM 372 N N . VAL A 1 47 ? -8.596 -27.851 2.390 1.00 29.23 47 VAL A N 1
ATOM 373 C CA . VAL A 1 47 ? -8.110 -27.660 3.737 1.00 28.00 47 VAL A CA 1
ATOM 374 C C . VAL A 1 47 ? -9.197 -27.401 4.747 1.00 26.95 47 VAL A C 1
ATOM 375 O O . VAL A 1 47 ? -10.016 -26.545 4.541 1.00 27.68 47 VAL A O 1
ATOM 379 N N . PHE A 1 48 ? -9.209 -28.154 5.839 1.00 27.91 48 PHE A N 1
ATOM 380 C CA . PHE A 1 48 ? -10.192 -27.930 6.912 1.00 27.22 48 PHE A CA 1
ATOM 381 C C . PHE A 1 48 ? -9.532 -26.986 7.960 1.00 27.46 48 PHE A C 1
ATOM 382 O O . PHE A 1 48 ? -8.314 -27.039 8.194 1.00 24.72 48 PHE A O 1
ATOM 390 N N . ILE A 1 49 ? -10.346 -26.112 8.543 1.00 25.22 49 ILE A N 1
ATOM 391 C CA . ILE A 1 49 ? -9.908 -25.218 9.577 1.00 25.23 49 ILE A CA 1
ATOM 392 C C . ILE A 1 49 ? -10.963 -25.357 10.647 1.00 25.65 49 ILE A C 1
ATOM 393 O O . ILE A 1 49 ? -12.139 -25.067 10.401 1.00 26.24 49 ILE A O 1
ATOM 398 N N . THR A 1 50 ? -10.534 -25.813 11.824 1.00 25.77 50 THR A N 1
ATOM 399 C CA . THR A 1 50 ? -11.416 -26.065 12.972 1.00 24.99 50 THR A CA 1
ATOM 400 C C . THR A 1 50 ? -10.987 -25.193 14.154 1.00 25.61 50 THR A C 1
ATOM 401 O O . THR A 1 50 ? -9.799 -25.149 14.491 1.00 26.35 50 THR A O 1
ATOM 405 N N . HIS A 1 51 ? -11.938 -24.500 14.775 1.00 25.44 51 HIS A N 1
ATOM 406 C CA . HIS A 1 51 ? -11.665 -23.617 15.919 1.00 24.77 51 HIS A CA 1
ATOM 407 C C . HIS A 1 51 ? -11.642 -24.468 17.170 1.00 25.56 51 HIS A C 1
ATOM 408 O O . HIS A 1 51 ? -11.928 -25.664 17.110 1.00 24.44 51 HIS A O 1
ATOM 415 N N . GLY A 1 52 ? -11.329 -23.844 18.300 1.00 26.37 52 GLY A N 1
ATOM 416 C CA . GLY A 1 52 ? -11.331 -24.546 19.578 1.00 27.61 52 GLY A CA 1
ATOM 417 C C . GLY A 1 52 ? -12.324 -24.005 20.629 1.00 28.91 52 GLY A C 1
ATOM 418 O O . GLY A 1 52 ? -13.336 -23.362 20.301 1.00 29.37 52 GLY A O 1
ATOM 419 N N . PHE A 1 53 ? -12.033 -24.260 21.909 1.00 29.43 53 PHE A N 1
ATOM 420 C CA . PHE A 1 53 ? -12.900 -23.840 23.019 1.00 30.13 53 PHE A CA 1
ATOM 421 C C . PHE A 1 53 ? -13.575 -22.471 22.872 1.00 30.64 53 PHE A C 1
ATOM 422 O O . PHE A 1 53 ? -12.921 -21.481 22.554 1.00 30.30 53 PHE A O 1
ATOM 430 N N . THR A 1 54 ? -14.886 -22.439 23.117 1.00 31.98 54 THR A N 1
ATOM 431 C CA . THR A 1 54 ? -15.704 -21.211 23.059 1.00 31.22 54 THR A CA 1
ATOM 432 C C . THR A 1 54 ? -15.391 -20.268 21.883 1.00 30.81 54 THR A C 1
ATOM 433 O O . THR A 1 54 ? -15.240 -19.050 22.037 1.00 30.16 54 THR A O 1
ATOM 437 N N . SER A 1 55 ? -15.329 -20.836 20.687 1.00 30.41 55 SER A N 1
ATOM 438 C CA . SER A 1 55 ? -15.006 -20.047 19.514 1.00 29.62 55 SER A CA 1
ATOM 439 C C . SER A 1 55 ? -15.950 -20.432 18.402 1.00 29.31 55 SER A C 1
ATOM 440 O O . SER A 1 55 ? -16.896 -21.178 18.624 1.00 28.72 55 SER A O 1
ATOM 443 N N . SER A 1 56 ? -15.690 -19.918 17.207 1.00 30.50 56 SER A N 1
ATOM 444 C CA . SER A 1 56 ? -16.526 -20.215 16.051 1.00 31.38 56 SER A CA 1
ATOM 445 C C . SER A 1 56 ? -15.784 -20.020 14.735 1.00 32.85 56 SER A C 1
ATOM 446 O O . SER A 1 56 ? -14.779 -19.309 14.654 1.00 31.62 56 SER A O 1
ATOM 449 N N . ALA A 1 57 ? -16.321 -20.652 13.697 1.00 34.78 57 ALA A N 1
ATOM 450 C CA . ALA A 1 57 ? -15.722 -20.621 12.374 1.00 35.64 57 ALA A CA 1
ATOM 451 C C . ALA A 1 57 ? -15.614 -19.243 11.787 1.00 36.83 57 ALA A C 1
ATOM 452 O O . ALA A 1 57 ? -14.631 -18.939 11.100 1.00 37.73 57 ALA A O 1
ATOM 454 N N . ASP A 1 58 ? -16.603 -18.400 12.070 1.00 37.50 58 ASP A N 1
ATOM 455 C CA . ASP A 1 58 ? -16.607 -17.080 11.490 1.00 38.63 58 ASP A CA 1
ATOM 456 C C . ASP A 1 58 ? -15.975 -15.974 12.287 1.00 40.12 58 ASP A C 1
ATOM 457 O O . ASP A 1 58 ? -16.470 -14.848 12.276 1.00 42.11 58 ASP A O 1
ATOM 462 N N . THR A 1 59 ? -14.869 -16.259 12.965 1.00 40.15 59 THR A N 1
ATOM 463 C CA . THR A 1 59 ? -14.219 -15.205 13.727 1.00 39.10 59 THR A CA 1
ATOM 464 C C . THR A 1 59 ? -13.273 -14.534 12.777 1.00 38.25 59 THR A C 1
ATOM 465 O O . THR A 1 59 ? -12.985 -15.063 11.711 1.00 37.35 59 THR A O 1
ATOM 469 N N . GLU A 1 60 ? -12.774 -13.369 13.153 1.00 38.24 60 GLU A N 1
ATOM 470 C CA . GLU A 1 60 ? -11.897 -12.657 12.252 1.00 38.44 60 GLU A CA 1
ATOM 471 C C . GLU A 1 60 ? -10.636 -13.422 11.818 1.00 37.73 60 GLU A C 1
ATOM 472 O O . GLU A 1 60 ? -10.388 -13.555 10.615 1.00 37.60 60 GLU A O 1
ATOM 478 N N . ASN A 1 61 ? -9.856 -13.922 12.786 1.00 35.80 61 ASN A N 1
ATOM 479 C CA . ASN A 1 61 ? -8.630 -14.665 12.512 1.00 32.62 61 ASN A CA 1
ATOM 480 C C . ASN A 1 61 ? -8.777 -15.860 11.614 1.00 31.02 61 ASN A C 1
ATOM 481 O O . ASN A 1 61 ? -7.940 -16.113 10.761 1.00 28.52 61 ASN A O 1
ATOM 486 N N . PHE A 1 62 ? -9.839 -16.617 11.808 1.00 31.04 62 PHE A N 1
ATOM 487 C CA . PHE A 1 62 ? -10.033 -17.791 10.981 1.00 32.72 62 PHE A CA 1
ATOM 488 C C . PHE A 1 62 ? -10.428 -17.458 9.541 1.00 33.96 62 PHE A C 1
ATOM 489 O O . PHE A 1 62 ? -9.963 -18.101 8.595 1.00 34.75 62 PHE A O 1
ATOM 497 N N . LEU A 1 63 ? -11.272 -16.447 9.364 1.00 33.60 63 LEU A N 1
ATOM 498 C CA . LEU A 1 63 ? -11.692 -16.068 8.015 1.00 32.40 63 LEU A CA 1
ATOM 499 C C . LEU A 1 63 ? -10.490 -15.467 7.252 1.00 31.24 63 LEU A C 1
ATOM 500 O O . LEU A 1 63 ? -10.320 -15.661 6.036 1.00 30.56 63 LEU A O 1
ATOM 505 N N . ALA A 1 64 ? -9.642 -14.745 7.972 1.00 29.39 64 ALA A N 1
ATOM 506 C CA . ALA A 1 64 ? -8.444 -14.190 7.366 1.00 29.35 64 ALA A CA 1
ATOM 507 C C . ALA A 1 64 ? -7.546 -15.317 6.876 1.00 30.51 64 ALA A C 1
ATOM 508 O O . ALA A 1 64 ? -6.802 -15.149 5.917 1.00 31.24 64 ALA A O 1
ATOM 510 N N . MET A 1 65 ? -7.589 -16.455 7.574 1.00 31.61 65 MET A N 1
ATOM 511 C CA . MET A 1 65 ? -6.757 -17.581 7.217 1.00 31.55 65 MET A CA 1
ATOM 512 C C . MET A 1 65 ? -7.368 -18.245 6.028 1.00 30.45 65 MET A C 1
ATOM 513 O O . MET A 1 65 ? -6.671 -18.545 5.082 1.00 29.43 65 MET A O 1
ATOM 518 N N . ALA A 1 66 ? -8.676 -18.458 6.076 1.00 31.17 66 ALA A N 1
ATOM 519 C CA . ALA A 1 66 ? -9.380 -19.061 4.960 1.00 32.91 66 ALA A CA 1
ATOM 520 C C . ALA A 1 66 ? -9.050 -18.272 3.708 1.00 36.10 66 ALA A C 1
ATOM 521 O O . ALA A 1 66 ? -8.645 -18.840 2.679 1.00 36.33 66 ALA A O 1
ATOM 523 N N . LYS A 1 67 ? -9.190 -16.949 3.815 1.00 37.30 67 LYS A N 1
ATOM 524 C CA . LYS A 1 67 ? -8.934 -16.051 2.702 1.00 38.19 67 LYS A CA 1
ATOM 525 C C . LYS A 1 67 ? -7.480 -16.109 2.207 1.00 38.02 67 LYS A C 1
ATOM 526 O O . LYS A 1 67 ? -7.220 -16.077 0.997 1.00 37.95 67 LYS A O 1
ATOM 532 N N . ALA A 1 68 ? -6.529 -16.202 3.131 1.00 36.53 68 ALA A N 1
ATOM 533 C CA . ALA A 1 68 ? -5.127 -16.244 2.735 1.00 36.25 68 ALA A CA 1
ATOM 534 C C . ALA A 1 68 ? -4.780 -17.521 1.948 1.00 36.91 68 ALA A C 1
ATOM 535 O O . ALA A 1 68 ? -3.831 -17.555 1.177 1.00 36.06 68 ALA A O 1
ATOM 537 N N . LEU A 1 69 ? -5.553 -18.574 2.158 1.00 38.34 69 LEU A N 1
ATOM 538 C CA . LEU A 1 69 ? -5.337 -19.818 1.443 1.00 39.88 69 LEU A CA 1
ATOM 539 C C . LEU A 1 69 ? -5.992 -19.741 0.071 1.00 41.70 69 LEU A C 1
ATOM 540 O O . LEU A 1 69 ? -5.345 -19.918 -0.946 1.00 40.82 69 LEU A O 1
ATOM 545 N N . SER A 1 70 ? -7.292 -19.475 0.064 1.00 46.11 70 SER A N 1
ATOM 546 C CA . SER A 1 70 ? -8.069 -19.384 -1.169 1.00 50.13 70 SER A CA 1
ATOM 547 C C . SER A 1 70 ? -7.407 -18.422 -2.136 1.00 52.04 70 SER A C 1
ATOM 548 O O . SER A 1 70 ? -7.512 -18.580 -3.350 1.00 54.07 70 SER A O 1
ATOM 551 N N . ASP A 1 71 ? -6.740 -17.406 -1.609 1.00 54.06 71 ASP A N 1
ATOM 552 C CA . ASP A 1 71 ? -6.077 -16.457 -2.498 1.00 56.51 71 ASP A CA 1
ATOM 553 C C . ASP A 1 71 ? -4.885 -17.095 -3.196 1.00 57.98 71 ASP A C 1
ATOM 554 O O . ASP A 1 71 ? -4.240 -16.457 -4.030 1.00 58.96 71 ASP A O 1
ATOM 559 N N . LYS A 1 72 ? -4.585 -18.346 -2.844 1.00 59.10 72 LYS A N 1
ATOM 560 C CA . LYS A 1 72 ? -3.478 -19.087 -3.470 1.00 59.02 72 LYS A CA 1
ATOM 561 C C . LYS A 1 72 ? -3.928 -19.941 -4.678 1.00 59.50 72 LYS A C 1
ATOM 562 O O . LYS A 1 72 ? -3.259 -20.917 -5.032 1.00 58.88 72 LYS A O 1
ATOM 568 N N . GLY A 1 73 ? -5.069 -19.602 -5.283 1.00 58.91 73 GLY A N 1
ATOM 569 C CA . GLY A 1 73 ? -5.511 -20.325 -6.457 1.00 56.78 73 GLY A CA 1
ATOM 570 C C . GLY A 1 73 ? -6.247 -21.645 -6.337 1.00 56.14 73 GLY A C 1
ATOM 571 O O . GLY A 1 73 ? -7.473 -21.659 -6.492 1.00 57.17 73 GLY A O 1
ATOM 572 N N . ASN A 1 74 ? -5.551 -22.754 -6.078 1.00 52.93 74 ASN A N 1
ATOM 573 C CA . ASN A 1 74 ? -6.268 -24.027 -6.048 1.00 51.40 74 ASN A CA 1
ATOM 574 C C . ASN A 1 74 ? -6.633 -24.619 -4.676 1.00 48.67 74 ASN A C 1
ATOM 575 O O . ASN A 1 74 ? -6.323 -25.782 -4.403 1.00 47.43 74 ASN A O 1
ATOM 580 N N . TYR A 1 75 ? -7.332 -23.829 -3.852 1.00 44.99 75 TYR A N 1
ATOM 581 C CA . TYR A 1 75 ? -7.742 -24.216 -2.493 1.00 42.22 75 TYR A CA 1
ATOM 582 C C . TYR A 1 75 ? -9.231 -24.041 -2.123 1.00 40.77 75 TYR A C 1
ATOM 583 O O . TYR A 1 75 ? -9.795 -22.930 -2.173 1.00 38.97 75 TYR A O 1
ATOM 592 N N . LEU A 1 76 ? -9.855 -25.160 -1.758 1.00 39.23 76 LEU A N 1
ATOM 593 C CA . LEU A 1 76 ? -11.244 -25.174 -1.286 1.00 37.15 76 LEU A CA 1
ATOM 594 C C . LEU A 1 76 ? -11.062 -25.250 0.235 1.00 35.34 76 LEU A C 1
ATOM 595 O O . LEU A 1 76 ? -10.503 -26.243 0.739 1.00 34.75 76 LEU A O 1
ATOM 600 N N . VAL A 1 77 ? -11.467 -24.189 0.941 1.00 32.05 77 VAL A N 1
ATOM 601 C CA . VAL A 1 77 ? -11.346 -24.127 2.388 1.00 30.88 77 VAL A CA 1
ATOM 602 C C . VAL A 1 77 ? -12.673 -24.468 3.062 1.00 31.94 77 VAL A C 1
ATOM 603 O O . VAL A 1 77 ? -13.710 -23.840 2.774 1.00 32.24 77 VAL A O 1
ATOM 607 N N . ILE A 1 78 ? -12.649 -25.487 3.920 1.00 30.29 78 ILE A N 1
ATOM 608 C CA . ILE A 1 78 ? -13.831 -25.903 4.676 1.00 30.23 78 ILE A CA 1
ATOM 609 C C . ILE A 1 78 ? -13.579 -25.531 6.154 1.00 31.69 78 ILE A C 1
ATOM 610 O O . ILE A 1 78 ? -12.700 -26.111 6.798 1.00 31.48 78 ILE A O 1
ATOM 615 N N . LEU A 1 79 ? -14.327 -24.563 6.680 1.00 33.15 79 LEU A N 1
ATOM 616 C CA . LEU A 1 79 ? -14.188 -24.172 8.086 1.00 33.85 79 LEU A CA 1
ATOM 617 C C . LEU A 1 79 ? -15.203 -24.923 8.946 1.00 34.09 79 LEU A C 1
ATOM 618 O O . LEU A 1 79 ? -16.412 -24.787 8.735 1.00 34.00 79 LEU A O 1
ATOM 623 N N . ILE A 1 80 ? -14.714 -25.713 9.910 1.00 32.61 80 ILE A N 1
ATOM 624 C CA . ILE A 1 80 ? -15.605 -26.499 10.758 1.00 31.56 80 ILE A CA 1
ATOM 625 C C . ILE A 1 80 ? -16.093 -25.712 11.970 1.00 32.58 80 ILE A C 1
ATOM 626 O O . ILE A 1 80 ? -15.305 -25.308 12.842 1.00 33.69 80 ILE A O 1
ATOM 631 N N . ASP A 1 81 ? -17.401 -25.482 12.014 1.00 32.43 81 ASP A N 1
ATOM 632 C CA . ASP A 1 81 ? -18.019 -24.723 13.113 1.00 32.55 81 ASP A CA 1
ATOM 633 C C . ASP A 1 81 ? -18.747 -25.702 14.015 1.00 31.47 81 ASP A C 1
ATOM 634 O O . ASP A 1 81 ? -19.637 -26.397 13.554 1.00 31.31 81 ASP A O 1
ATOM 639 N N . TRP A 1 82 ? -18.361 -25.778 15.286 1.00 30.62 82 TRP A N 1
ATOM 640 C CA . TRP A 1 82 ? -19.042 -26.681 16.209 1.00 31.35 82 TRP A CA 1
ATOM 641 C C . TRP A 1 82 ? -19.226 -25.939 17.521 1.00 31.45 82 TRP A C 1
ATOM 642 O O . TRP A 1 82 ? -19.129 -26.526 18.602 1.00 32.54 82 TRP A O 1
ATOM 653 N N . ARG A 1 83 ? -19.522 -24.647 17.401 1.00 31.23 83 ARG A N 1
ATOM 654 C CA . ARG A 1 83 ? -19.647 -23.756 18.556 1.00 33.13 83 ARG A CA 1
ATOM 655 C C . ARG A 1 83 ? -20.381 -24.281 19.775 1.00 34.23 83 ARG A C 1
ATOM 656 O O . ARG A 1 83 ? -19.940 -24.028 20.902 1.00 34.26 83 ARG A O 1
ATOM 664 N N . VAL A 1 84 ? -21.480 -25.011 19.554 1.00 35.87 84 VAL A N 1
ATOM 665 C CA . VAL A 1 84 ? -22.272 -25.549 20.658 1.00 36.03 84 VAL A CA 1
ATOM 666 C C . VAL A 1 84 ? -21.478 -26.626 21.408 1.00 34.87 84 VAL A C 1
ATOM 667 O O . VAL A 1 84 ? -21.340 -26.572 22.625 1.00 34.49 84 VAL A O 1
ATOM 671 N N . ALA A 1 85 ? -20.945 -27.603 20.695 1.00 34.11 85 ALA A N 1
ATOM 672 C CA . ALA A 1 85 ? -20.185 -28.626 21.379 1.00 34.60 85 ALA A CA 1
ATOM 673 C C . ALA A 1 85 ? -18.881 -28.048 21.956 1.00 34.66 85 ALA A C 1
ATOM 674 O O . ALA A 1 85 ? -18.199 -28.718 22.726 1.00 34.29 85 ALA A O 1
ATOM 676 N N . ALA A 1 86 ? -18.531 -26.821 21.576 1.00 34.70 86 ALA A N 1
ATOM 677 C CA . ALA A 1 86 ? -17.311 -26.189 22.088 1.00 36.38 86 ALA A CA 1
ATOM 678 C C . ALA A 1 86 ? -17.679 -25.200 23.204 1.00 37.15 86 ALA A C 1
ATOM 679 O O . ALA A 1 86 ? -16.849 -24.402 23.677 1.00 34.87 86 ALA A O 1
ATOM 681 N N . CYS A 1 87 ? -18.952 -25.266 23.592 1.00 39.36 87 CYS A N 1
ATOM 682 C CA . CYS A 1 87 ? -19.520 -24.439 24.653 1.00 41.87 87 CYS A CA 1
ATOM 683 C C . CYS A 1 87 ? -19.545 -22.948 24.353 1.00 44.36 87 CYS A C 1
ATOM 684 O O . CYS A 1 87 ? -19.568 -22.132 25.269 1.00 45.55 87 CYS A O 1
ATOM 687 N N . THR A 1 88 ? -19.543 -22.570 23.091 1.00 46.32 88 THR A N 1
ATOM 688 C CA . THR A 1 88 ? -19.527 -21.159 22.797 1.00 49.17 88 THR A CA 1
ATOM 689 C C . THR A 1 88 ? -20.875 -20.519 23.059 1.00 51.89 88 THR A C 1
ATOM 690 O O . THR A 1 88 ? -20.962 -19.382 23.537 1.00 51.51 88 THR A O 1
ATOM 694 N N . GLU A 1 89 ? -21.937 -21.250 22.763 1.00 55.22 89 GLU A N 1
ATOM 695 C CA . GLU A 1 89 ? -23.255 -20.680 22.927 1.00 59.78 89 GLU A CA 1
ATOM 696 C C . GLU A 1 89 ? -23.879 -20.680 24.315 1.00 63.10 89 GLU A C 1
ATOM 697 O O . GLU A 1 89 ? -25.103 -20.680 24.433 1.00 64.67 89 GLU A O 1
ATOM 703 N N . GLU A 1 90 ? -23.078 -20.661 25.375 1.00 66.02 90 GLU A N 1
ATOM 704 C CA . GLU A 1 90 ? -23.692 -20.649 26.701 1.00 68.92 90 GLU A CA 1
ATOM 705 C C . GLU A 1 90 ? -22.836 -20.186 27.866 1.00 70.45 90 GLU A C 1
ATOM 706 O O . GLU A 1 90 ? -23.331 -20.124 28.992 1.00 71.05 90 GLU A O 1
ATOM 712 N N . MET A 1 91 ? -21.566 -19.875 27.588 1.00 71.99 91 MET A N 1
ATOM 713 C CA . MET A 1 91 ? -20.597 -19.413 28.589 1.00 72.37 91 MET A CA 1
ATOM 714 C C . MET A 1 91 ? -21.302 -18.823 29.816 1.00 72.01 91 MET A C 1
ATOM 715 O O . MET A 1 91 ? -21.560 -17.615 29.891 1.00 72.58 91 MET A O 1
ATOM 720 N N . SER A 1 92 ? -21.632 -19.690 30.768 1.00 70.76 92 SER A N 1
ATOM 721 C CA . SER A 1 92 ? -22.324 -19.236 31.961 1.00 69.55 92 SER A CA 1
ATOM 722 C C . SER A 1 92 ? -21.802 -19.840 33.261 1.00 68.27 92 SER A C 1
ATOM 723 O O . SER A 1 92 ? -22.388 -20.786 33.816 1.00 67.95 92 SER A O 1
ATOM 726 N N . GLY A 1 93 ? -20.689 -19.273 33.729 1.00 65.42 93 GLY A N 1
ATOM 727 C CA . GLY A 1 93 ? -20.093 -19.706 34.973 1.00 62.22 93 GLY A CA 1
ATOM 728 C C . GLY A 1 93 ? -18.865 -20.583 34.916 1.00 59.77 93 GLY A C 1
ATOM 729 O O . GLY A 1 93 ? -17.808 -20.188 34.415 1.00 60.91 93 GLY A O 1
ATOM 730 N N . ILE A 1 94 ? -19.031 -21.781 35.464 1.00 56.43 94 ILE A N 1
ATOM 731 C CA . ILE A 1 94 ? -17.998 -22.821 35.587 1.00 53.00 94 ILE A CA 1
ATOM 732 C C . ILE A 1 94 ? -17.174 -23.188 34.350 1.00 50.15 94 ILE A C 1
ATOM 733 O O . ILE A 1 94 ? -17.506 -24.135 33.629 1.00 50.37 94 ILE A O 1
ATOM 738 N N . GLN A 1 95 ? -16.076 -22.472 34.128 1.00 46.52 95 GLN A N 1
ATOM 739 C CA . GLN A 1 95 ? -15.257 -22.742 32.956 1.00 42.67 95 GLN A CA 1
ATOM 740 C C . GLN A 1 95 ? -14.679 -24.156 32.930 1.00 40.61 95 GLN A C 1
ATOM 741 O O . GLN A 1 95 ? -14.863 -24.896 31.966 1.00 39.27 95 GLN A O 1
ATOM 747 N N . LEU A 1 96 ? -14.005 -24.543 34.003 1.00 38.65 96 LEU A N 1
ATOM 748 C CA . LEU A 1 96 ? -13.384 -25.854 34.029 1.00 36.33 96 LEU A CA 1
ATOM 749 C C . LEU A 1 96 ? -14.358 -27.003 33.697 1.00 35.45 96 LEU A C 1
ATOM 750 O O . LEU A 1 96 ? -13.967 -28.012 33.108 1.00 35.27 96 LEU A O 1
ATOM 755 N N . ALA A 1 97 ? -15.628 -26.870 34.030 1.00 34.16 97 ALA A N 1
ATOM 756 C CA . ALA A 1 97 ? -16.524 -27.947 33.667 1.00 33.79 97 ALA A CA 1
ATOM 757 C C . ALA A 1 97 ? -16.815 -27.835 32.180 1.00 34.66 97 ALA A C 1
ATOM 758 O O . ALA A 1 97 ? -16.686 -28.808 31.417 1.00 35.53 97 ALA A O 1
ATOM 760 N N . TYR A 1 98 ? -17.202 -26.648 31.738 1.00 34.26 98 TYR A N 1
ATOM 761 C CA . TYR A 1 98 ? -17.509 -26.527 30.325 1.00 33.51 98 TYR A CA 1
ATOM 762 C C . TYR A 1 98 ? -16.344 -27.056 29.470 1.00 31.59 98 TYR A C 1
ATOM 763 O O . TYR A 1 98 ? -16.572 -27.928 28.639 1.00 29.43 98 TYR A O 1
ATOM 772 N N . TYR A 1 99 ? -15.123 -26.541 29.699 1.00 29.24 99 TYR A N 1
ATOM 773 C CA . TYR A 1 99 ? -13.928 -26.955 28.957 1.00 28.56 99 TYR A CA 1
ATOM 774 C C . TYR A 1 99 ? -13.817 -28.459 28.970 1.00 28.31 99 TYR A C 1
ATOM 775 O O . TYR A 1 99 ? -13.340 -29.058 28.029 1.00 28.62 99 TYR A O 1
ATOM 784 N N . SER A 1 100 ? -14.255 -29.073 30.060 1.00 29.32 100 SER A N 1
ATOM 785 C CA . SER A 1 100 ? -14.227 -30.524 30.170 1.00 29.42 100 SER A CA 1
ATOM 786 C C . SER A 1 100 ? -15.136 -31.143 29.120 1.00 29.70 100 SER A C 1
ATOM 787 O O . SER A 1 100 ? -14.776 -32.138 28.514 1.00 29.99 100 SER A O 1
ATOM 790 N N . TYR A 1 101 ? -16.323 -30.571 28.912 1.00 30.10 101 TYR A N 1
ATOM 791 C CA . TYR A 1 101 ? -17.246 -31.118 27.917 1.00 30.01 101 TYR A CA 1
ATOM 792 C C . TYR A 1 101 ? -16.741 -30.890 26.495 1.00 29.42 101 TYR A C 1
ATOM 793 O O . TYR A 1 101 ? -16.770 -31.811 25.677 1.00 27.60 101 TYR A O 1
ATOM 802 N N . ALA A 1 102 ? -16.271 -29.680 26.194 1.00 28.11 102 ALA A N 1
ATOM 803 C CA . ALA A 1 102 ? -15.802 -29.410 24.844 1.00 28.18 102 ALA A CA 1
ATOM 804 C C . ALA A 1 102 ? -14.659 -30.352 24.487 1.00 29.92 102 ALA A C 1
ATOM 805 O O . ALA A 1 102 ? -14.584 -30.844 23.349 1.00 30.68 102 ALA A O 1
ATOM 807 N N . ALA A 1 103 ? -13.774 -30.613 25.455 1.00 29.34 103 ALA A N 1
ATOM 808 C CA . ALA A 1 103 ? -12.659 -31.520 25.227 1.00 29.17 103 ALA A CA 1
ATOM 809 C C . ALA A 1 103 ? -13.207 -32.899 24.896 1.00 30.58 103 ALA A C 1
ATOM 810 O O . ALA A 1 103 ? -12.739 -33.585 23.998 1.00 31.53 103 ALA A O 1
ATOM 812 N N . SER A 1 104 ? -14.224 -33.317 25.622 1.00 32.21 104 SER A N 1
ATOM 813 C CA . SER A 1 104 ? -14.820 -34.603 25.362 1.00 32.89 104 SER A CA 1
ATOM 814 C C . SER A 1 104 ? -15.397 -34.665 23.944 1.00 32.80 104 SER A C 1
ATOM 815 O O . SER A 1 104 ? -15.234 -35.666 23.247 1.00 36.07 104 SER A O 1
ATOM 818 N N . ASN A 1 105 ? -16.049 -33.603 23.502 1.00 31.06 105 ASN A N 1
ATOM 819 C CA . ASN A 1 105 ? -16.635 -33.587 22.160 1.00 30.46 105 ASN A CA 1
ATOM 820 C C . ASN A 1 105 ? -15.605 -33.579 21.014 1.00 31.64 105 ASN A C 1
ATOM 821 O O . ASN A 1 105 ? -15.955 -33.838 19.853 1.00 31.00 105 ASN A O 1
ATOM 826 N N . THR A 1 106 ? -14.342 -33.284 21.313 1.00 31.27 106 THR A N 1
ATOM 827 C CA . THR A 1 106 ? -13.358 -33.240 20.240 1.00 31.16 106 THR A CA 1
ATOM 828 C C . THR A 1 106 ? -13.295 -34.471 19.356 1.00 30.96 106 THR A C 1
ATOM 829 O O . THR A 1 106 ? -13.099 -34.351 18.153 1.00 30.42 106 THR A O 1
ATOM 833 N N . ARG A 1 107 ? -13.441 -35.655 19.934 1.00 31.90 107 ARG A N 1
ATOM 834 C CA . ARG A 1 107 ? -13.382 -36.844 19.101 1.00 34.29 107 ARG A CA 1
ATOM 835 C C . ARG A 1 107 ? -14.621 -36.905 18.220 1.00 33.94 107 ARG A C 1
ATOM 836 O O . ARG A 1 107 ? -14.532 -37.286 17.054 1.00 34.40 107 ARG A O 1
ATOM 844 N N . LEU A 1 108 ? -15.773 -36.520 18.762 1.00 32.07 108 LEU A N 1
ATOM 845 C CA . LEU A 1 108 ? -16.986 -36.546 17.968 1.00 30.71 108 LEU A CA 1
ATOM 846 C C . LEU A 1 108 ? -16.801 -35.679 16.706 1.00 29.41 108 LEU A C 1
ATOM 847 O O . LEU A 1 108 ? -17.030 -36.146 15.596 1.00 29.36 108 LEU A O 1
ATOM 852 N N . VAL A 1 109 ? -16.382 -34.424 16.891 1.00 28.82 109 VAL A N 1
ATOM 853 C CA . VAL A 1 109 ? -16.157 -33.464 15.790 1.00 28.46 109 VAL A CA 1
ATOM 854 C C . VAL A 1 109 ? -15.076 -33.994 14.828 1.00 29.10 109 VAL A C 1
ATOM 855 O O . VAL A 1 109 ? -15.129 -33.777 13.615 1.00 29.03 109 VAL A O 1
ATOM 859 N N . GLY A 1 110 ? -14.103 -34.698 15.389 1.00 28.89 110 GLY A N 1
ATOM 860 C CA . GLY A 1 110 ? -13.084 -35.298 14.570 1.00 29.96 110 GLY A CA 1
ATOM 861 C C . GLY A 1 110 ? -13.774 -36.299 13.662 1.00 30.55 110 GLY A C 1
ATOM 862 O O . GLY A 1 110 ? -13.563 -36.293 12.451 1.00 29.71 110 GLY A O 1
ATOM 863 N N . ASN A 1 111 ? -14.622 -37.149 14.235 1.00 31.28 111 ASN A N 1
ATOM 864 C CA . ASN A 1 111 ? -15.335 -38.147 13.434 1.00 31.64 111 ASN A CA 1
ATOM 865 C C . ASN A 1 111 ? -16.120 -37.480 12.339 1.00 30.62 111 ASN A C 1
ATOM 866 O O . ASN A 1 111 ? -16.165 -37.958 11.218 1.00 29.46 111 ASN A O 1
ATOM 871 N N . TYR A 1 112 ? -16.742 -36.358 12.669 1.00 31.34 112 TYR A N 1
ATOM 872 C CA . TYR A 1 112 ? -17.486 -35.636 11.665 1.00 30.82 112 TYR A CA 1
ATOM 873 C C . TYR A 1 112 ? -16.523 -35.317 10.493 1.00 31.18 112 TYR A C 1
ATOM 874 O O . TYR A 1 112 ? -16.784 -35.720 9.354 1.00 31.51 112 TYR A O 1
ATOM 883 N N . ILE A 1 113 ? -15.406 -34.638 10.792 1.00 29.29 113 ILE A N 1
ATOM 884 C CA . ILE A 1 113 ? -14.414 -34.251 9.794 1.00 29.10 113 ILE A CA 1
ATOM 885 C C . ILE A 1 113 ? -13.989 -35.428 8.939 1.00 29.49 113 ILE A C 1
ATOM 886 O O . ILE A 1 113 ? -13.885 -35.302 7.725 1.00 28.90 113 ILE A O 1
ATOM 891 N N . ALA A 1 114 ? -13.762 -36.563 9.590 1.00 30.24 114 ALA A N 1
ATOM 892 C CA . ALA A 1 114 ? -13.374 -37.804 8.935 1.00 32.30 114 ALA A CA 1
ATOM 893 C C . ALA A 1 114 ? -14.482 -38.290 7.992 1.00 34.07 114 ALA A C 1
ATOM 894 O O . ALA A 1 114 ? -14.204 -38.899 6.959 1.00 34.54 114 ALA A O 1
ATOM 896 N N . THR A 1 115 ? -15.734 -38.026 8.354 1.00 33.83 115 THR A N 1
ATOM 897 C CA . THR A 1 115 ? -16.851 -38.443 7.529 1.00 33.40 115 THR A CA 1
ATOM 898 C C . THR A 1 115 ? -16.919 -37.576 6.283 1.00 33.63 115 THR A C 1
ATOM 899 O O . THR A 1 115 ? -17.164 -38.062 5.167 1.00 32.87 115 THR A O 1
ATOM 903 N N . VAL A 1 116 ? -16.699 -36.285 6.465 1.00 32.77 116 VAL A N 1
ATOM 904 C CA . VAL A 1 116 ? -16.684 -35.407 5.308 1.00 33.62 116 VAL A CA 1
ATOM 905 C C . VAL A 1 116 ? -15.518 -35.829 4.361 1.00 34.20 116 VAL A C 1
ATOM 906 O O . VAL A 1 116 ? -15.649 -35.801 3.128 1.00 34.64 116 VAL A O 1
ATOM 910 N N . THR A 1 117 ? -14.399 -36.239 4.956 1.00 33.70 117 THR A N 1
ATOM 911 C CA . THR A 1 117 ? -13.213 -36.635 4.214 1.00 33.55 117 THR A CA 1
ATOM 912 C C . THR A 1 117 ? -13.450 -37.877 3.376 1.00 34.45 117 THR A C 1
ATOM 913 O O . THR A 1 117 ? -13.031 -37.933 2.221 1.00 32.62 117 THR A O 1
ATOM 917 N N . LYS A 1 118 ? -14.111 -38.868 3.970 1.00 36.76 118 LYS A N 1
ATOM 918 C CA . LYS A 1 118 ? -14.430 -40.126 3.295 1.00 38.36 118 LYS A CA 1
ATOM 919 C C . LYS A 1 118 ? -15.276 -39.829 2.045 1.00 39.52 118 LYS A C 1
ATOM 920 O O . LYS A 1 118 ? -15.125 -40.489 1.010 1.00 39.15 118 LYS A O 1
ATOM 926 N N . MET A 1 119 ? -16.149 -38.826 2.137 1.00 39.61 119 MET A N 1
ATOM 927 C CA . MET A 1 119 ? -16.974 -38.444 1.001 1.00 40.86 119 MET A CA 1
ATOM 928 C C . MET A 1 119 ? -16.072 -37.788 -0.056 1.00 40.57 119 MET A C 1
ATOM 929 O O . MET A 1 119 ? -16.069 -38.195 -1.219 1.00 40.57 119 MET A O 1
ATOM 934 N N . LEU A 1 120 ? -15.308 -36.773 0.346 1.00 39.95 120 LEU A N 1
ATOM 935 C CA . LEU A 1 120 ? -14.382 -36.107 -0.575 1.00 39.09 120 LEU A CA 1
ATOM 936 C C . LEU A 1 120 ? -13.547 -37.158 -1.338 1.00 38.30 120 LEU A C 1
ATOM 937 O O . LEU A 1 120 ? -13.280 -37.055 -2.521 1.00 37.98 120 LEU A O 1
ATOM 942 N N . VAL A 1 121 ? -13.149 -38.181 -0.621 1.00 39.33 121 VAL A N 1
ATOM 943 C CA . VAL A 1 121 ? -12.322 -39.219 -1.171 1.00 41.17 121 VAL A CA 1
ATOM 944 C C . VAL A 1 121 ? -13.057 -40.160 -2.086 1.00 42.56 121 VAL A C 1
ATOM 945 O O . VAL A 1 121 ? -12.697 -40.322 -3.259 1.00 42.79 121 VAL A O 1
ATOM 949 N N . GLN A 1 122 ? -14.095 -40.780 -1.550 1.00 43.81 122 GLN A N 1
ATOM 950 C CA . GLN A 1 122 ? -14.866 -41.740 -2.315 1.00 44.71 122 GLN A CA 1
ATOM 951 C C . GLN A 1 122 ? -15.845 -41.221 -3.369 1.00 45.17 122 GLN A C 1
ATOM 952 O O . GLN A 1 122 ? -16.030 -41.880 -4.390 1.00 46.49 122 GLN A O 1
ATOM 958 N N . LYS A 1 123 ? -16.447 -40.054 -3.160 1.00 44.55 123 LYS A N 1
ATOM 959 C CA . LYS A 1 123 ? -17.408 -39.558 -4.132 1.00 44.62 123 LYS A CA 1
ATOM 960 C C . LYS A 1 123 ? -16.927 -38.354 -4.955 1.00 44.47 123 LYS A C 1
ATOM 961 O O . LYS A 1 123 ? -17.557 -38.001 -5.952 1.00 44.73 123 LYS A O 1
ATOM 967 N N . TYR A 1 124 ? -15.828 -37.713 -4.552 1.00 43.28 124 TYR A N 1
ATOM 968 C CA . TYR A 1 124 ? -15.316 -36.574 -5.321 1.00 42.23 124 TYR A CA 1
ATOM 969 C C . TYR A 1 124 ? -13.882 -36.808 -5.777 1.00 40.79 124 TYR A C 1
ATOM 970 O O . TYR A 1 124 ? -13.228 -35.912 -6.293 1.00 40.48 124 TYR A O 1
ATOM 979 N N . ASN A 1 125 ? -13.406 -38.025 -5.589 1.00 39.31 125 ASN A N 1
ATOM 980 C CA . ASN A 1 125 ? -12.063 -38.395 -6.003 1.00 39.86 125 ASN A CA 1
ATOM 981 C C . ASN A 1 125 ? -10.982 -37.404 -5.580 1.00 38.77 125 ASN A C 1
ATOM 982 O O . ASN A 1 125 ? -10.111 -37.050 -6.366 1.00 39.43 125 ASN A O 1
ATOM 987 N N . VAL A 1 126 ? -11.050 -36.942 -4.336 1.00 38.01 126 VAL A N 1
ATOM 988 C CA . VAL A 1 126 ? -10.034 -36.039 -3.800 1.00 35.09 126 VAL A CA 1
ATOM 989 C C . VAL A 1 126 ? -9.014 -36.940 -3.092 1.00 33.89 126 VAL A C 1
ATOM 990 O O . VAL A 1 126 ? -9.317 -37.580 -2.105 1.00 32.57 126 VAL A O 1
ATOM 994 N N . PRO A 1 127 ? -7.780 -37.003 -3.595 1.00 33.25 127 PRO A N 1
ATOM 995 C CA . PRO A 1 127 ? -6.906 -37.893 -2.856 1.00 33.27 127 PRO A CA 1
ATOM 996 C C . PRO A 1 127 ? -6.434 -37.299 -1.522 1.00 32.24 127 PRO A C 1
ATOM 997 O O . PRO A 1 127 ? -6.318 -36.089 -1.359 1.00 32.00 127 PRO A O 1
ATOM 1001 N N . MET A 1 128 ? -6.170 -38.181 -0.569 1.00 33.17 128 MET A N 1
ATOM 1002 C CA . MET A 1 128 ? -5.699 -37.777 0.755 1.00 33.65 128 MET A CA 1
ATOM 1003 C C . MET A 1 128 ? -4.481 -36.853 0.650 1.00 32.64 128 MET A C 1
ATOM 1004 O O . MET A 1 128 ? -4.271 -35.986 1.482 1.00 31.41 128 MET A O 1
ATOM 1009 N N . ALA A 1 129 ? -3.694 -37.067 -0.396 1.00 32.59 129 ALA A N 1
ATOM 1010 C CA . ALA A 1 129 ? -2.494 -36.305 -0.661 1.00 31.64 129 ALA A CA 1
ATOM 1011 C C . ALA A 1 129 ? -2.847 -34.845 -0.818 1.00 32.74 129 ALA A C 1
ATOM 1012 O O . ALA A 1 129 ? -2.013 -33.973 -0.595 1.00 33.55 129 ALA A O 1
ATOM 1014 N N . ASN A 1 130 ? -4.086 -34.583 -1.220 1.00 32.73 130 ASN A N 1
ATOM 1015 C CA . ASN A 1 130 ? -4.542 -33.219 -1.420 1.00 31.56 130 ASN A CA 1
ATOM 1016 C C . ASN A 1 130 ? -5.298 -32.589 -0.243 1.00 30.88 130 ASN A C 1
ATOM 1017 O O . ASN A 1 130 ? -5.790 -31.475 -0.355 1.00 30.01 130 ASN A O 1
ATOM 1022 N N . ILE A 1 131 ? -5.375 -33.281 0.890 1.00 30.14 131 ILE A N 1
ATOM 1023 C CA . ILE A 1 131 ? -6.118 -32.753 2.015 1.00 28.31 131 ILE A CA 1
ATOM 1024 C C . ILE A 1 131 ? -5.263 -32.456 3.236 1.00 29.15 131 ILE A C 1
ATOM 1025 O O . ILE A 1 131 ? -4.345 -33.199 3.572 1.00 29.28 131 ILE A O 1
ATOM 1030 N N . ARG A 1 132 ? -5.570 -31.331 3.869 1.00 28.47 132 ARG A N 1
ATOM 1031 C CA . ARG A 1 132 ? -4.886 -30.864 5.058 1.00 27.13 132 ARG A CA 1
ATOM 1032 C C . ARG A 1 132 ? -5.900 -30.463 6.122 1.00 26.91 132 ARG A C 1
ATOM 1033 O O . ARG A 1 132 ? -6.988 -29.957 5.814 1.00 26.35 132 ARG A O 1
ATOM 1041 N N . LEU A 1 133 ? -5.531 -30.670 7.378 1.00 25.00 133 LEU A N 1
ATOM 1042 C CA . LEU A 1 133 ? -6.373 -30.250 8.491 1.00 23.27 133 LEU A CA 1
ATOM 1043 C C . LEU A 1 133 ? -5.614 -29.205 9.276 1.00 23.92 133 LEU A C 1
ATOM 1044 O O . LEU A 1 133 ? -4.401 -29.344 9.517 1.00 24.87 133 LEU A O 1
ATOM 1049 N N . ILE A 1 134 ? -6.309 -28.132 9.633 1.00 24.34 134 ILE A N 1
ATOM 1050 C CA . ILE A 1 134 ? -5.718 -27.077 10.445 1.00 24.62 134 ILE A CA 1
ATOM 1051 C C . ILE A 1 134 ? -6.625 -26.886 11.645 1.00 24.73 134 ILE A C 1
ATOM 1052 O O . ILE A 1 134 ? -7.826 -26.662 11.492 1.00 23.58 134 ILE A O 1
ATOM 1057 N N . GLY A 1 135 ? -6.054 -27.003 12.837 1.00 25.04 135 GLY A N 1
ATOM 1058 C CA . GLY A 1 135 ? -6.848 -26.835 14.038 1.00 26.58 135 GLY A CA 1
ATOM 1059 C C . GLY A 1 135 ? -6.180 -26.040 15.142 1.00 27.12 135 GLY A C 1
ATOM 1060 O O . GLY A 1 135 ? -4.953 -26.156 15.342 1.00 28.59 135 GLY A O 1
ATOM 1061 N N . HIS A 1 136 ? -6.974 -25.239 15.859 1.00 26.14 136 HIS A N 1
ATOM 1062 C CA . HIS A 1 136 ? -6.472 -24.442 16.977 1.00 26.51 136 HIS A CA 1
ATOM 1063 C C . HIS A 1 136 ? -6.996 -24.978 18.333 1.00 26.72 136 HIS A C 1
ATOM 1064 O O . HIS A 1 136 ? -8.153 -25.375 18.432 1.00 26.05 136 HIS A O 1
ATOM 1071 N N . SER A 1 137 ? -6.137 -24.930 19.365 1.00 27.48 137 SER A N 1
ATOM 1072 C CA . SER A 1 137 ? -6.412 -25.429 20.737 1.00 28.33 137 SER A CA 1
ATOM 1073 C C . SER A 1 137 ? -7.214 -26.756 20.703 1.00 26.69 137 SER A C 1
ATOM 1074 O O . SER A 1 137 ? -6.662 -27.770 20.273 1.00 24.76 137 SER A O 1
ATOM 1077 N N . LEU A 1 138 ? -8.469 -26.788 21.145 1.00 25.24 138 LEU A N 1
ATOM 1078 C CA . LEU A 1 138 ? -9.190 -28.054 21.060 1.00 25.29 138 LEU A CA 1
ATOM 1079 C C . LEU A 1 138 ? -9.301 -28.508 19.614 1.00 24.63 138 LEU A C 1
ATOM 1080 O O . LEU A 1 138 ? -9.390 -29.704 19.341 1.00 24.45 138 LEU A O 1
ATOM 1085 N N . GLY A 1 139 ? -9.293 -27.540 18.698 1.00 24.61 139 GLY A N 1
ATOM 1086 C CA . GLY A 1 139 ? -9.409 -27.835 17.283 1.00 24.33 139 GLY A CA 1
ATOM 1087 C C . GLY A 1 139 ? -8.239 -28.631 16.767 1.00 25.40 139 GLY A C 1
ATOM 1088 O O . GLY A 1 139 ? -8.351 -29.370 15.778 1.00 26.74 139 GLY A O 1
ATOM 1089 N N . ALA A 1 140 ? -7.097 -28.475 17.422 1.00 24.42 140 ALA A N 1
ATOM 1090 C CA . ALA A 1 140 ? -5.911 -29.225 17.028 1.00 24.02 140 ALA A CA 1
ATOM 1091 C C . ALA A 1 140 ? -6.124 -30.726 17.353 1.00 23.96 140 ALA A C 1
ATOM 1092 O O . ALA A 1 140 ? -5.863 -31.606 16.525 1.00 24.28 140 ALA A O 1
ATOM 1094 N N . HIS A 1 141 ? -6.632 -31.012 18.548 1.00 21.76 141 HIS A N 1
ATOM 1095 C CA . HIS A 1 141 ? -6.865 -32.384 18.930 1.00 22.45 141 HIS A CA 1
ATOM 1096 C C . HIS A 1 141 ? -7.991 -33.007 18.123 1.00 22.50 141 HIS A C 1
ATOM 1097 O O . HIS A 1 141 ? -7.942 -34.197 17.793 1.00 23.47 141 HIS A O 1
ATOM 1104 N N . THR A 1 142 ? -8.999 -32.211 17.803 1.00 23.24 142 THR A N 1
ATOM 1105 C CA . THR A 1 142 ? -10.134 -32.682 16.980 1.00 25.06 142 THR A CA 1
ATOM 1106 C C . THR A 1 142 ? -9.569 -33.151 15.646 1.00 24.73 142 THR A C 1
ATOM 1107 O O . THR A 1 142 ? -9.917 -34.219 15.112 1.00 24.59 142 THR A O 1
ATOM 1111 N N . SER A 1 143 ? -8.678 -32.316 15.121 1.00 25.23 143 SER A N 1
ATOM 1112 C CA . SER A 1 143 ? -8.029 -32.576 13.861 1.00 25.16 143 SER A CA 1
ATOM 1113 C C . SER A 1 143 ? -7.242 -33.860 13.920 1.00 25.92 143 SER A C 1
ATOM 1114 O O . SER A 1 143 ? -7.302 -34.667 12.970 1.00 27.41 143 SER A O 1
ATOM 1117 N N . GLY A 1 144 ? -6.509 -34.050 15.022 1.00 25.50 144 GLY A N 1
ATOM 1118 C CA . GLY A 1 144 ? -5.761 -35.275 15.208 1.00 23.72 144 GLY A CA 1
ATOM 1119 C C . GLY A 1 144 ? -6.726 -36.450 15.359 1.00 24.72 144 GLY A C 1
ATOM 1120 O O . GLY A 1 144 ? -6.410 -37.564 14.935 1.00 26.01 144 GLY A O 1
ATOM 1121 N N . PHE A 1 145 ? -7.902 -36.247 15.956 1.00 22.73 145 PHE A N 1
ATOM 1122 C CA . PHE A 1 145 ? -8.812 -37.382 16.071 1.00 23.69 145 PHE A CA 1
ATOM 1123 C C . PHE A 1 145 ? -9.306 -37.791 14.698 1.00 23.53 145 PHE A C 1
ATOM 1124 O O . PHE A 1 145 ? -9.476 -38.974 14.420 1.00 24.66 145 PHE A O 1
ATOM 1132 N N . ALA A 1 146 ? -9.520 -36.808 13.836 1.00 23.34 146 ALA A N 1
ATOM 1133 C CA . ALA A 1 146 ? -9.953 -37.075 12.476 1.00 24.08 146 ALA A CA 1
ATOM 1134 C C . ALA A 1 146 ? -8.868 -37.850 11.744 1.00 25.01 146 ALA A C 1
ATOM 1135 O O . ALA A 1 146 ? -9.155 -38.696 10.890 1.00 25.07 146 ALA A O 1
ATOM 1137 N N . GLY A 1 147 ? -7.619 -37.557 12.081 1.00 24.86 147 GLY A N 1
ATOM 1138 C CA . GLY A 1 147 ? -6.516 -38.223 11.436 1.00 24.07 147 GLY A CA 1
ATOM 1139 C C . GLY A 1 147 ? -6.508 -39.678 11.788 1.00 25.36 147 GLY A C 1
ATOM 1140 O O . GLY A 1 147 ? -6.200 -40.507 10.949 1.00 26.54 147 GLY A O 1
ATOM 1141 N N . LYS A 1 148 ? -6.832 -39.992 13.039 1.00 26.29 148 LYS A N 1
ATOM 1142 C CA . LYS A 1 148 ? -6.873 -41.369 13.502 1.00 25.15 148 LYS A CA 1
ATOM 1143 C C . LYS A 1 148 ? -8.014 -42.090 12.832 1.00 26.64 148 LYS A C 1
ATOM 1144 O O . LYS A 1 148 ? -7.862 -43.195 12.320 1.00 27.17 148 LYS A O 1
ATOM 1150 N N . LYS A 1 149 ? -9.170 -41.446 12.853 1.00 28.87 149 LYS A N 1
ATOM 1151 C CA . LYS A 1 149 ? -10.381 -41.993 12.249 1.00 31.10 149 LYS A CA 1
ATOM 1152 C C . LYS A 1 149 ? -10.237 -42.385 10.771 1.00 32.23 149 LYS A C 1
ATOM 1153 O O . LYS A 1 149 ? -10.718 -43.457 10.365 1.00 33.01 149 LYS A O 1
ATOM 1159 N N . VAL A 1 150 ? -9.609 -41.519 9.964 1.00 31.70 150 VAL A N 1
ATOM 1160 C CA . VAL A 1 150 ? -9.429 -41.808 8.536 1.00 31.39 150 VAL A CA 1
ATOM 1161 C C . VAL A 1 150 ? -8.555 -43.064 8.332 1.00 31.81 150 VAL A C 1
ATOM 1162 O O . VAL A 1 150 ? -8.748 -43.837 7.400 1.00 29.74 150 VAL A O 1
ATOM 1166 N N . GLN A 1 151 ? -7.593 -43.261 9.218 1.00 31.64 151 GLN A N 1
ATOM 1167 C CA . GLN A 1 151 ? -6.748 -44.418 9.106 1.00 33.13 151 GLN A CA 1
ATOM 1168 C C . GLN A 1 151 ? -7.591 -45.611 9.481 1.00 34.50 151 GLN A C 1
ATOM 1169 O O . GLN A 1 151 ? -7.434 -46.694 8.924 1.00 34.09 151 GLN A O 1
ATOM 1175 N N . GLU A 1 152 ? -8.499 -45.408 10.431 1.00 35.73 152 GLU A N 1
ATOM 1176 C CA . GLU A 1 152 ? -9.398 -46.479 10.832 1.00 37.23 152 GLU A CA 1
ATOM 1177 C C . GLU A 1 152 ? -10.370 -46.775 9.673 1.00 36.54 152 GLU A C 1
ATOM 1178 O O . GLU A 1 152 ? -10.763 -47.914 9.431 1.00 35.24 152 GLU A O 1
ATOM 1184 N N . LEU A 1 153 ? -10.756 -45.733 8.957 1.00 35.87 153 LEU A N 1
ATOM 1185 C CA . LEU A 1 153 ? -11.674 -45.908 7.854 1.00 36.67 153 LEU A CA 1
ATOM 1186 C C . LEU A 1 153 ? -11.049 -46.496 6.598 1.00 38.01 153 LEU A C 1
ATOM 1187 O O . LEU A 1 153 ? -11.694 -46.565 5.552 1.00 39.70 153 LEU A O 1
ATOM 1192 N N . GLY A 1 154 ? -9.798 -46.940 6.702 1.00 38.33 154 GLY A N 1
ATOM 1193 C CA . GLY A 1 154 ? -9.122 -47.508 5.548 1.00 35.85 154 GLY A CA 1
ATOM 1194 C C . GLY A 1 154 ? -8.827 -46.513 4.445 1.00 34.61 154 GLY A C 1
ATOM 1195 O O . GLY A 1 154 ? -8.638 -46.923 3.324 1.00 35.57 154 GLY A O 1
ATOM 1196 N N . LEU A 1 155 ? -8.758 -45.222 4.754 1.00 34.49 155 LEU A N 1
ATOM 1197 C CA . LEU A 1 155 ? -8.481 -44.183 3.756 1.00 34.32 155 LEU A CA 1
ATOM 1198 C C . LEU A 1 155 ? -7.014 -43.816 3.563 1.00 34.38 155 LEU A C 1
ATOM 1199 O O . LEU A 1 155 ? -6.661 -43.160 2.577 1.00 36.15 155 LEU A O 1
ATOM 1204 N N . GLY A 1 156 ? -6.167 -44.261 4.490 1.00 33.32 156 GLY A N 1
ATOM 1205 C CA . GLY A 1 156 ? -4.760 -43.912 4.472 1.00 32.58 156 GLY A CA 1
ATOM 1206 C C . GLY A 1 156 ? -4.594 -42.640 5.310 1.00 32.34 156 GLY A C 1
ATOM 1207 O O . GLY A 1 156 ? -5.528 -42.226 6.002 1.00 33.50 156 GLY A O 1
ATOM 1208 N N . LYS A 1 157 ? -3.435 -41.990 5.256 1.00 31.27 157 LYS A N 1
ATOM 1209 C CA . LYS A 1 157 ? -3.244 -40.778 6.056 1.00 29.54 157 LYS A CA 1
ATOM 1210 C C . LYS A 1 157 ? -3.511 -39.427 5.349 1.00 28.43 157 LYS A C 1
ATOM 1211 O O . LYS A 1 157 ? -3.530 -39.338 4.125 1.00 27.56 157 LYS A O 1
ATOM 1217 N N . TYR A 1 158 ? -3.744 -38.384 6.140 1.00 27.45 158 TYR A N 1
ATOM 1218 C CA . TYR A 1 158 ? -3.915 -37.042 5.586 1.00 25.45 158 TYR A CA 1
ATOM 1219 C C . TYR A 1 158 ? -2.494 -36.644 5.303 1.00 25.31 158 TYR A C 1
ATOM 1220 O O . TYR A 1 158 ? -1.563 -37.049 6.046 1.00 24.63 158 TYR A O 1
ATOM 1229 N N . SER A 1 159 ? -2.304 -35.869 4.242 1.00 24.73 159 SER A N 1
ATOM 1230 C CA . SER A 1 159 ? -0.963 -35.434 3.867 1.00 25.06 159 SER A CA 1
ATOM 1231 C C . SER A 1 159 ? -0.327 -34.622 4.998 1.00 25.25 159 SER A C 1
ATOM 1232 O O . SER A 1 159 ? 0.862 -34.758 5.280 1.00 26.09 159 SER A O 1
ATOM 1235 N N . GLU A 1 160 ? -1.124 -33.791 5.662 1.00 25.02 160 GLU A N 1
ATOM 1236 C CA . GLU A 1 160 ? -0.583 -32.983 6.721 1.00 25.27 160 GLU A CA 1
ATOM 1237 C C . GLU A 1 160 ? -1.678 -32.557 7.674 1.00 26.56 160 GLU A C 1
ATOM 1238 O O . GLU A 1 160 ? -2.839 -32.436 7.284 1.00 26.95 160 GLU A O 1
ATOM 1244 N N . ILE A 1 161 ? -1.291 -32.373 8.935 1.00 26.39 161 ILE A N 1
ATOM 1245 C CA . ILE A 1 161 ? -2.170 -31.843 9.950 1.00 24.63 161 ILE A CA 1
ATOM 1246 C C . ILE A 1 161 ? -1.314 -30.786 10.631 1.00 23.99 161 ILE A C 1
ATOM 1247 O O . ILE A 1 161 ? -0.192 -31.052 11.028 1.00 22.89 161 ILE A O 1
ATOM 1252 N N . ILE A 1 162 ? -1.857 -29.582 10.728 1.00 24.16 162 ILE A N 1
ATOM 1253 C CA . ILE A 1 162 ? -1.172 -28.455 11.334 1.00 24.49 162 ILE A CA 1
ATOM 1254 C C . ILE A 1 162 ? -1.847 -28.119 12.652 1.00 25.03 162 ILE A C 1
ATOM 1255 O O . ILE A 1 162 ? -3.038 -27.805 12.670 1.00 25.95 162 ILE A O 1
ATOM 1260 N N . GLY A 1 163 ? -1.084 -28.199 13.749 1.00 23.80 163 GLY A N 1
ATOM 1261 C CA . GLY A 1 163 ? -1.639 -27.956 15.068 1.00 22.33 163 GLY A CA 1
ATOM 1262 C C . GLY A 1 163 ? -1.234 -26.613 15.610 1.00 22.70 163 GLY A C 1
ATOM 1263 O O . GLY A 1 163 ? -0.074 -26.372 15.895 1.00 22.09 163 GLY A O 1
ATOM 1264 N N . LEU A 1 164 ? -2.206 -25.727 15.761 1.00 22.88 164 LEU A N 1
ATOM 1265 C CA . LEU A 1 164 ? -1.910 -24.404 16.243 1.00 21.64 164 LEU A CA 1
ATOM 1266 C C . LEU A 1 164 ? -2.186 -24.316 17.752 1.00 21.17 164 LEU A C 1
ATOM 1267 O O . LEU A 1 164 ? -3.334 -24.374 18.217 1.00 19.07 1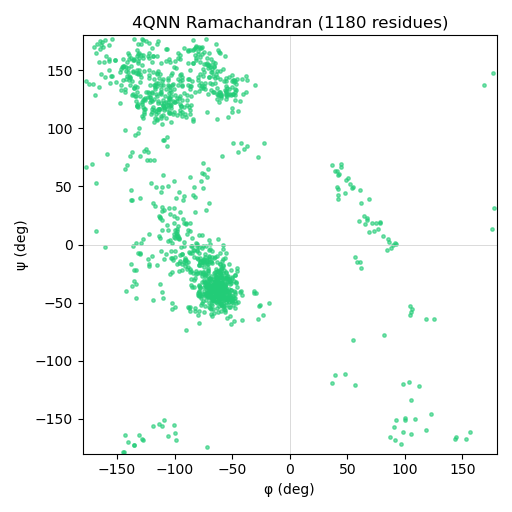64 LEU A O 1
ATOM 1272 N N . ASP A 1 165 ? -1.090 -24.171 18.495 1.00 21.93 165 ASP A N 1
ATOM 1273 C CA . ASP A 1 165 ? -1.084 -24.082 19.950 1.00 22.44 165 ASP A CA 1
ATOM 1274 C C . ASP A 1 165 ? -2.091 -25.036 20.535 1.00 22.29 165 ASP A C 1
ATOM 1275 O O . ASP A 1 165 ? -3.042 -24.605 21.154 1.00 23.01 165 ASP A O 1
ATOM 1280 N N . PRO A 1 166 ? -1.887 -26.349 20.330 1.00 21.17 166 PRO A N 1
ATOM 1281 C CA . PRO A 1 166 ? -2.736 -27.442 20.814 1.00 21.43 166 PRO A CA 1
ATOM 1282 C C . PRO A 1 166 ? -3.081 -27.260 22.291 1.00 21.72 166 PRO A C 1
ATOM 1283 O O . PRO A 1 166 ? -2.195 -26.947 23.088 1.00 23.78 166 PRO A O 1
ATOM 1287 N N . ALA A 1 167 ? -4.346 -27.436 22.660 1.00 21.56 167 ALA A N 1
ATOM 1288 C CA . ALA A 1 167 ? -4.753 -27.265 24.067 1.00 24.05 167 ALA A CA 1
ATOM 1289 C C . ALA A 1 167 ? -3.929 -28.186 24.979 1.00 25.09 167 ALA A C 1
ATOM 1290 O O . ALA A 1 167 ? -3.759 -29.375 24.687 1.00 26.74 167 ALA A O 1
ATOM 1292 N N . GLY A 1 168 ? -3.426 -27.623 26.077 1.00 25.63 168 GLY A N 1
ATOM 1293 C CA . GLY A 1 168 ? -2.600 -28.381 26.995 1.00 25.86 168 GLY A CA 1
ATOM 1294 C C . GLY A 1 168 ? -3.367 -29.105 28.074 1.00 26.13 168 GLY A C 1
ATOM 1295 O O . GLY A 1 168 ? -3.191 -30.314 28.230 1.00 27.06 168 GLY A O 1
ATOM 1296 N N . PRO A 1 169 ? -4.215 -28.399 28.843 1.00 25.39 169 PRO A N 1
ATOM 1297 C CA . PRO A 1 169 ? -4.986 -29.050 29.901 1.00 25.50 169 PRO A CA 1
ATOM 1298 C C . PRO A 1 169 ? -5.890 -30.126 29.311 1.00 27.15 169 PRO A C 1
ATOM 1299 O O . PRO A 1 169 ? -6.575 -29.883 28.303 1.00 27.11 169 PRO A O 1
ATOM 1303 N N . SER A 1 170 ? -5.850 -31.321 29.925 1.00 27.93 170 SER A N 1
ATOM 1304 C CA . SER A 1 170 ? -6.636 -32.501 29.530 1.00 27.93 170 SER A CA 1
ATOM 1305 C C . SER A 1 170 ? -6.045 -33.280 28.352 1.00 29.42 170 SER A C 1
ATOM 1306 O O . SER A 1 170 ? -6.694 -34.202 27.830 1.00 29.09 170 SER A O 1
ATOM 1309 N N . PHE A 1 171 ? -4.840 -32.911 27.921 1.00 29.61 171 PHE A N 1
ATOM 1310 C CA . PHE A 1 171 ? -4.193 -33.588 26.794 1.00 31.22 171 PHE A CA 1
ATOM 1311 C C . PHE A 1 171 ? -2.692 -33.750 26.979 1.00 32.79 171 PHE A C 1
ATOM 1312 O O . PHE A 1 171 ? -2.126 -34.778 26.614 1.00 33.50 171 PHE A O 1
ATOM 1320 N N . LYS A 1 172 ? -2.059 -32.707 27.519 1.00 34.22 172 LYS A N 1
ATOM 1321 C CA . LYS A 1 172 ? -0.625 -32.669 27.758 1.00 34.57 172 LYS A CA 1
ATOM 1322 C C . LYS A 1 172 ? 0.036 -34.029 27.968 1.00 35.03 172 LYS A C 1
ATOM 1323 O O . LYS A 1 172 ? 0.998 -34.368 27.292 1.00 36.26 172 LYS A O 1
ATOM 1329 N N . SER A 1 173 ? -0.476 -34.823 28.891 1.00 34.99 173 SER A N 1
ATOM 1330 C CA . SER A 1 173 ? 0.164 -36.095 29.160 1.00 35.84 173 SER A CA 1
ATOM 1331 C C . SER A 1 173 ? -0.612 -37.337 28.747 1.00 35.71 173 SER A C 1
ATOM 1332 O O . SER A 1 173 ? -0.506 -38.374 29.384 1.00 36.29 173 SER A O 1
ATOM 1335 N N . ASN A 1 174 ? -1.387 -37.240 27.680 1.00 35.61 174 ASN A N 1
ATOM 1336 C CA . ASN A 1 174 ? -2.143 -38.380 27.213 1.00 35.26 174 ASN A CA 1
ATOM 1337 C C . ASN A 1 174 ? -1.324 -39.320 26.330 1.00 34.83 174 ASN A C 1
ATOM 1338 O O . ASN A 1 174 ? -0.226 -39.007 25.867 1.00 35.28 174 ASN A O 1
ATOM 1343 N N . ASP A 1 175 ? -1.903 -40.482 26.093 1.00 33.68 175 ASP A N 1
ATOM 1344 C CA . ASP A 1 175 ? -1.312 -41.452 25.216 1.00 33.38 175 ASP A CA 1
ATOM 1345 C C . ASP A 1 175 ? -1.556 -40.869 23.822 1.00 32.86 175 ASP A C 1
ATOM 1346 O O . ASP A 1 175 ? -2.469 -40.078 23.608 1.00 33.00 175 ASP A O 1
ATOM 1351 N N . CYS A 1 176 ? -0.719 -41.263 22.885 1.00 31.93 176 CYS A N 1
ATOM 1352 C CA . CYS A 1 176 ? -0.820 -40.818 21.523 1.00 31.77 176 CYS A CA 1
ATOM 1353 C C . CYS A 1 176 ? -2.226 -40.976 20.986 1.00 31.06 176 CYS A C 1
ATOM 1354 O O . CYS A 1 176 ? -2.642 -40.199 20.126 1.00 29.86 176 CYS A O 1
ATOM 1357 N N . SER A 1 177 ? -2.973 -41.947 21.505 1.00 30.09 177 SER A N 1
ATOM 1358 C CA . SER A 1 177 ? -4.319 -42.163 20.987 1.00 28.89 177 SER A CA 1
ATOM 1359 C C . SER A 1 177 ? -5.368 -41.177 21.460 1.00 27.27 177 SER A C 1
ATOM 1360 O O . SER A 1 177 ? -6.432 -41.116 20.890 1.00 28.67 177 SER A O 1
ATOM 1363 N N . GLU A 1 178 ? -5.095 -40.399 22.485 1.00 26.31 178 GLU A N 1
ATOM 1364 C CA . GLU A 1 178 ? -6.115 -39.476 22.957 1.00 27.00 178 GLU A CA 1
ATOM 1365 C C . GLU A 1 178 ? -5.710 -37.996 22.864 1.00 27.22 178 GLU A C 1
ATOM 1366 O O . GLU A 1 178 ? -6.082 -37.184 23.729 1.00 27.01 178 GLU A O 1
ATOM 1372 N N . ARG A 1 179 ? -4.965 -37.642 21.815 1.00 25.60 179 ARG A N 1
ATOM 1373 C CA . ARG A 1 179 ? -4.500 -36.275 21.625 1.00 24.70 179 ARG A CA 1
ATOM 1374 C C . ARG A 1 179 ? -3.916 -36.173 20.233 1.00 24.08 179 ARG A C 1
ATOM 1375 O O . ARG A 1 179 ? -3.758 -37.168 19.572 1.00 25.77 179 ARG A O 1
ATOM 1383 N N . ILE A 1 180 ? -3.621 -34.970 19.771 1.00 24.69 180 ILE A N 1
ATOM 1384 C CA . ILE A 1 180 ? -3.048 -34.829 18.461 1.00 23.63 180 ILE A CA 1
ATOM 1385 C C . ILE A 1 180 ? -1.727 -35.523 18.660 1.00 26.09 180 ILE A C 1
ATOM 1386 O O . ILE A 1 180 ? -1.122 -35.397 19.737 1.00 24.06 180 ILE A O 1
ATOM 1391 N N . CYS A 1 181 ? -1.275 -36.235 17.632 1.00 26.31 181 CYS A N 1
ATOM 1392 C CA . CYS A 1 181 ? -0.043 -36.986 17.733 1.00 27.48 181 CYS A CA 1
ATOM 1393 C C . CYS A 1 181 ? 0.744 -37.023 16.407 1.00 27.24 181 CYS A C 1
ATOM 1394 O O . CYS A 1 181 ? 0.177 -36.913 15.322 1.00 24.09 181 CYS A O 1
ATOM 1397 N N . LYS A 1 182 ? 2.065 -37.174 16.507 1.00 28.64 182 LYS A N 1
ATOM 1398 C CA . LYS A 1 182 ? 2.903 -37.180 15.309 1.00 28.85 182 LYS A CA 1
ATOM 1399 C C . LYS A 1 182 ? 2.568 -38.273 14.279 1.00 27.49 182 LYS A C 1
ATOM 1400 O O . LYS A 1 182 ? 3.008 -38.190 13.144 1.00 26.04 182 LYS A O 1
ATOM 1406 N N . THR A 1 183 ? 1.778 -39.272 14.661 1.00 26.68 183 THR A N 1
ATOM 1407 C CA . THR A 1 183 ? 1.378 -40.306 13.714 1.00 27.03 183 THR A CA 1
ATOM 1408 C C . THR A 1 183 ? 0.005 -40.055 13.105 1.00 27.23 183 THR A C 1
ATOM 1409 O O . THR A 1 183 ? -0.510 -40.912 12.375 1.00 26.51 183 THR A O 1
ATOM 1413 N N . ASP A 1 184 ? -0.604 -38.905 13.393 1.00 26.45 184 ASP A N 1
ATOM 1414 C CA . ASP A 1 184 ? -1.944 -38.639 12.848 1.00 25.37 184 ASP A CA 1
ATOM 1415 C C . ASP A 1 184 ? -2.029 -38.262 11.355 1.00 25.24 184 ASP A C 1
ATOM 1416 O O . ASP A 1 184 ? -3.109 -38.271 10.792 1.00 24.71 184 ASP A O 1
ATOM 1421 N N . ALA A 1 185 ? -0.908 -37.921 10.722 1.00 24.85 185 ALA A N 1
ATOM 1422 C CA . ALA A 1 185 ? -0.896 -37.603 9.295 1.00 24.82 185 ALA A CA 1
ATOM 1423 C C . ALA A 1 185 ? 0.502 -37.835 8.807 1.00 25.24 185 ALA A C 1
ATOM 1424 O O . ALA A 1 185 ? 1.385 -38.067 9.600 1.00 25.82 185 ALA A O 1
ATOM 1426 N N . HIS A 1 186 ? 0.714 -37.774 7.504 1.00 25.69 186 HIS A N 1
ATOM 1427 C CA . HIS A 1 186 ? 2.050 -37.987 6.986 1.00 25.61 186 HIS A CA 1
ATOM 1428 C C . HIS A 1 186 ? 3.016 -36.959 7.549 1.00 26.18 186 HIS A C 1
ATOM 1429 O O . HIS A 1 186 ? 4.180 -37.263 7.787 1.00 26.28 186 HIS A O 1
ATOM 1436 N N . TYR A 1 187 ? 2.536 -35.738 7.751 1.00 24.58 187 TYR A N 1
ATOM 1437 C CA . TYR A 1 187 ? 3.360 -34.729 8.365 1.00 24.75 187 TYR A CA 1
ATOM 1438 C C . TYR A 1 187 ? 2.519 -34.020 9.416 1.00 23.99 187 TYR A C 1
ATOM 1439 O O . TYR A 1 187 ? 1.371 -33.724 9.176 1.00 25.32 187 TYR A O 1
ATOM 1448 N N . VAL A 1 188 ? 3.071 -33.763 10.591 1.00 24.53 188 VAL A N 1
ATOM 1449 C CA . VAL A 1 188 ? 2.321 -33.061 11.644 1.00 23.63 188 VAL A CA 1
ATOM 1450 C C . VAL A 1 188 ? 3.142 -31.877 12.094 1.00 22.66 188 VAL A C 1
ATOM 1451 O O . VAL A 1 188 ? 4.249 -32.015 12.622 1.00 22.73 188 VAL A O 1
ATOM 1455 N N . GLN A 1 189 ? 2.587 -30.701 11.862 1.00 22.20 189 GLN A N 1
ATOM 1456 C CA . GLN A 1 189 ? 3.269 -29.451 12.183 1.00 23.23 189 GLN A CA 1
ATOM 1457 C C . GLN A 1 189 ? 2.608 -28.743 13.373 1.00 22.93 189 GLN A C 1
ATOM 1458 O O . GLN A 1 189 ? 1.434 -28.365 13.328 1.00 24.02 189 GLN A O 1
ATOM 1464 N N . ILE A 1 190 ? 3.367 -28.577 14.438 1.00 21.34 190 ILE A N 1
ATOM 1465 C CA . ILE A 1 190 ? 2.837 -27.959 15.631 1.00 22.10 190 ILE A CA 1
ATOM 1466 C C . ILE A 1 190 ? 3.446 -26.598 15.899 1.00 23.18 190 ILE A C 1
ATOM 1467 O O . ILE A 1 190 ? 4.675 -26.418 15.812 1.00 23.03 190 ILE A O 1
ATOM 1472 N N . ILE A 1 191 ? 2.578 -25.636 16.218 1.00 22.11 191 ILE A N 1
ATOM 1473 C CA . ILE A 1 191 ? 3.006 -24.284 16.552 1.00 21.64 191 ILE A CA 1
ATOM 1474 C C . ILE A 1 191 ? 2.709 -24.101 18.030 1.00 21.89 191 ILE A C 1
ATOM 1475 O O . ILE A 1 191 ? 1.559 -24.250 18.491 1.00 20.04 191 ILE A O 1
ATOM 1480 N N . HIS A 1 192 ? 3.764 -23.802 18.775 1.00 21.24 192 HIS A N 1
ATOM 1481 C CA . HIS A 1 192 ? 3.638 -23.599 20.213 1.00 22.49 192 HIS A CA 1
ATOM 1482 C C . HIS A 1 192 ? 3.730 -22.105 20.531 1.00 23.33 192 HIS A C 1
ATOM 1483 O O . HIS A 1 192 ? 4.696 -21.450 20.139 1.00 22.47 192 HIS A O 1
ATOM 1490 N N . THR A 1 193 ? 2.738 -21.566 21.245 1.00 24.98 193 THR A N 1
ATOM 1491 C CA . THR A 1 193 ? 2.737 -20.120 21.600 1.00 24.94 193 THR A CA 1
ATOM 1492 C C . THR A 1 193 ? 2.359 -19.768 23.058 1.00 24.73 193 THR A C 1
ATOM 1493 O O . THR A 1 193 ? 2.679 -18.683 23.535 1.00 23.64 193 THR A O 1
ATOM 1497 N N . SER A 1 194 ? 1.651 -20.666 23.738 1.00 24.59 194 SER A N 1
ATOM 1498 C CA . SER A 1 194 ? 1.266 -20.432 25.137 1.00 27.26 194 SER A CA 1
ATOM 1499 C C . SER A 1 194 ? 1.476 -21.711 25.961 1.00 28.20 194 SER A C 1
ATOM 1500 O O . SER A 1 194 ? 1.213 -22.814 25.489 1.00 29.22 194 SER A O 1
ATOM 1503 N N . ASN A 1 195 ? 1.955 -21.569 27.190 1.00 29.15 195 ASN A N 1
ATOM 1504 C CA . ASN A 1 195 ? 2.244 -22.751 27.985 1.00 30.16 195 ASN A CA 1
ATOM 1505 C C . ASN A 1 195 ? 1.239 -23.141 29.077 1.00 29.59 195 ASN A C 1
ATOM 1506 O O . ASN A 1 195 ? 1.443 -24.130 29.770 1.00 29.82 195 ASN A O 1
ATOM 1511 N N . HIS A 1 196 ? 0.152 -22.389 29.220 1.00 28.64 196 HIS A N 1
ATOM 1512 C CA . HIS A 1 196 ? -0.879 -22.748 30.198 1.00 29.41 196 HIS A CA 1
ATOM 1513 C C . HIS A 1 196 ? -2.143 -23.186 29.496 1.00 28.57 196 HIS A C 1
ATOM 1514 O O . HIS A 1 196 ? -2.794 -24.111 29.938 1.00 28.72 196 HIS A O 1
ATOM 1521 N N . LEU A 1 197 ? -2.507 -22.487 28.424 1.00 28.74 197 LEU A N 1
ATOM 1522 C CA . LEU A 1 197 ? -3.674 -22.841 27.626 1.00 28.01 197 LEU A CA 1
ATOM 1523 C C . LEU A 1 197 ? -3.156 -23.886 26.629 1.00 28.68 197 LEU A C 1
ATOM 1524 O O . LEU A 1 197 ? -3.866 -24.848 26.269 1.00 26.87 197 LEU A O 1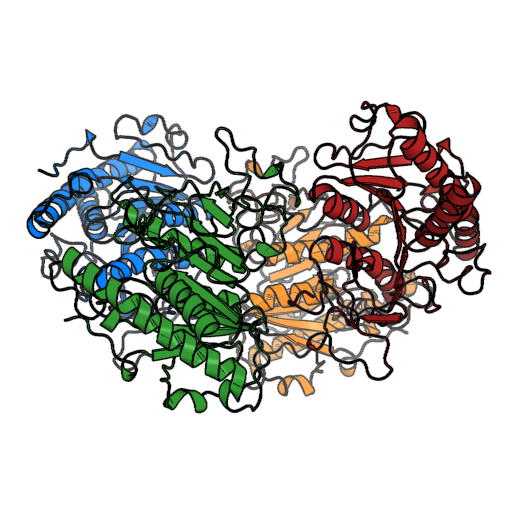
ATOM 1529 N N . GLY A 1 198 ? -1.903 -23.678 26.210 1.00 28.13 198 GLY A N 1
ATOM 1530 C CA . GLY A 1 198 ? -1.228 -24.598 25.314 1.00 28.25 198 GLY A CA 1
ATOM 1531 C C . GLY A 1 198 ? -0.320 -25.490 26.155 1.00 27.85 198 GLY A C 1
ATOM 1532 O O . GLY A 1 198 ? -0.495 -25.559 27.363 1.00 28.80 198 GLY A O 1
ATOM 1533 N N . THR A 1 199 ? 0.645 -26.156 25.527 1.00 27.56 199 THR A N 1
ATOM 1534 C CA . THR A 1 199 ? 1.585 -27.054 26.210 1.00 27.95 199 THR A CA 1
ATOM 1535 C C . THR A 1 199 ? 2.917 -27.105 25.481 1.00 28.67 199 THR A C 1
ATOM 1536 O O . THR A 1 199 ? 2.958 -27.133 24.256 1.00 29.24 199 THR A O 1
ATOM 1540 N N . LEU A 1 200 ? 4.012 -27.128 26.233 1.00 29.65 200 LEU A N 1
ATOM 1541 C CA . LEU A 1 200 ? 5.338 -27.196 25.622 1.00 29.40 200 LEU A CA 1
ATOM 1542 C C . LEU A 1 200 ? 5.683 -28.609 25.190 1.00 29.32 200 LEU A C 1
ATOM 1543 O O . LEU A 1 200 ? 6.631 -28.820 24.459 1.00 31.78 200 LEU A O 1
ATOM 1548 N N . VAL A 1 201 ? 4.912 -29.585 25.631 1.00 29.51 201 VAL A N 1
ATOM 1549 C CA . VAL A 1 201 ? 5.190 -30.952 25.253 1.00 29.15 201 VAL A CA 1
ATOM 1550 C C . VAL A 1 201 ? 5.230 -31.088 23.738 1.00 30.04 201 VAL A C 1
ATOM 1551 O O . VAL A 1 201 ? 4.419 -30.451 23.041 1.00 29.64 201 VAL A O 1
ATOM 1555 N N . THR A 1 202 ? 6.166 -31.904 23.227 1.00 27.76 202 THR A N 1
ATOM 1556 C CA . THR A 1 202 ? 6.252 -32.103 21.788 1.00 28.10 202 THR A CA 1
ATOM 1557 C C . THR A 1 202 ? 5.128 -32.980 21.293 1.00 28.64 202 THR A C 1
ATOM 1558 O O . THR A 1 202 ? 4.826 -34.034 21.879 1.00 28.17 202 THR A O 1
ATOM 1562 N N . LEU A 1 203 ? 4.546 -32.570 20.169 1.00 28.07 203 LEU A N 1
ATOM 1563 C CA . LEU A 1 203 ? 3.408 -33.277 19.602 1.00 26.15 203 LEU A CA 1
ATOM 1564 C C . LEU A 1 203 ? 3.490 -33.617 18.140 1.00 25.99 203 LEU A C 1
ATOM 1565 O O . LEU A 1 203 ? 2.625 -34.328 17.641 1.00 26.94 203 LEU A O 1
ATOM 1570 N N . GLY A 1 204 ? 4.491 -33.123 17.425 1.00 25.30 204 GLY A N 1
ATOM 1571 C CA . GLY A 1 204 ? 4.514 -33.430 16.007 1.00 25.53 204 GLY A CA 1
ATOM 1572 C C . GLY A 1 204 ? 5.768 -33.943 15.332 1.00 26.56 204 GLY A C 1
ATOM 1573 O O . GLY A 1 204 ? 6.707 -34.449 15.933 1.00 27.33 204 GLY A O 1
ATOM 1574 N N . THR A 1 205 ? 5.749 -33.854 14.022 1.00 26.03 205 THR A N 1
ATOM 1575 C CA . THR A 1 205 ? 6.877 -34.250 13.257 1.00 24.61 205 THR A CA 1
ATOM 1576 C C . THR A 1 205 ? 7.846 -33.121 13.544 1.00 26.85 205 THR A C 1
ATOM 1577 O O . THR A 1 205 ? 9.038 -33.335 13.786 1.00 28.26 205 THR A O 1
ATOM 1581 N N . VAL A 1 206 ? 7.326 -31.899 13.518 1.00 26.73 206 VAL A N 1
ATOM 1582 C CA . VAL A 1 206 ? 8.140 -30.748 13.858 1.00 27.28 206 VAL A CA 1
ATOM 1583 C C . VAL A 1 206 ? 7.362 -29.965 14.876 1.00 26.61 206 VAL A C 1
ATOM 1584 O O . VAL A 1 206 ? 6.149 -29.925 14.826 1.00 27.16 206 VAL A O 1
ATOM 1588 N N . ASP A 1 207 ? 8.077 -29.377 15.824 1.00 26.95 207 ASP A N 1
ATOM 1589 C CA . ASP A 1 207 ? 7.465 -28.548 16.834 1.00 25.83 207 ASP A CA 1
ATOM 1590 C C . ASP A 1 207 ? 8.157 -27.212 16.843 1.00 25.54 207 ASP A C 1
ATOM 1591 O O . ASP A 1 207 ? 9.345 -27.112 17.154 1.00 25.48 207 ASP A O 1
ATOM 1596 N N . PHE A 1 208 ? 7.415 -26.195 16.422 1.00 24.57 208 PHE A N 1
ATOM 1597 C CA . PHE A 1 208 ? 7.920 -24.836 16.420 1.00 25.24 208 PHE A CA 1
ATOM 1598 C C . PHE A 1 208 ? 7.607 -24.168 17.758 1.00 25.96 208 PHE A C 1
ATOM 1599 O O . PHE A 1 208 ? 6.459 -24.121 18.231 1.00 24.24 208 PHE A O 1
ATOM 1607 N N . MET A 1 209 ? 8.664 -23.678 18.385 1.00 29.77 209 MET A N 1
ATOM 1608 C CA . MET A 1 209 ? 8.550 -23.008 19.684 1.00 30.69 209 MET A CA 1
ATOM 1609 C C . MET A 1 209 ? 8.799 -21.518 19.484 1.00 31.09 209 MET A C 1
ATOM 1610 O O . MET A 1 209 ? 9.925 -21.014 19.502 1.00 30.36 209 MET A O 1
ATOM 1615 N N . ASN A 1 210 ? 7.705 -20.830 19.229 1.00 32.36 210 ASN A N 1
ATOM 1616 C CA . ASN A 1 210 ? 7.705 -19.397 19.062 1.00 32.90 210 ASN A CA 1
ATOM 1617 C C . ASN A 1 210 ? 7.939 -18.998 20.538 1.00 34.55 210 ASN A C 1
ATOM 1618 O O . ASN A 1 210 ? 7.136 -18.340 21.159 1.00 33.76 210 ASN A O 1
ATOM 1623 N N . ASN A 1 211 ? 9.067 -19.500 21.077 1.00 37.99 211 ASN A N 1
ATOM 1624 C CA . ASN A 1 211 ? 9.592 -19.340 22.464 1.00 38.06 211 ASN A CA 1
ATOM 1625 C C . ASN A 1 211 ? 9.449 -20.566 23.463 1.00 37.97 211 ASN A C 1
ATOM 1626 O O . ASN A 1 211 ? 10.462 -20.964 24.026 1.00 37.68 211 ASN A O 1
ATOM 1631 N N . GLY A 1 212 ? 8.279 -21.192 23.709 1.00 36.49 212 GLY A N 1
ATOM 1632 C CA . GLY A 1 212 ? 6.976 -20.843 23.151 1.00 35.35 212 GLY A CA 1
ATOM 1633 C C . GLY A 1 212 ? 5.908 -20.544 24.230 1.00 36.52 212 GLY A C 1
ATOM 1634 O O . GLY A 1 212 ? 5.054 -21.377 24.578 1.00 33.87 212 GLY A O 1
ATOM 1635 N N . TYR A 1 213 ? 5.980 -19.323 24.765 1.00 37.44 213 TYR A N 1
ATOM 1636 C CA . TYR A 1 213 ? 5.043 -18.788 25.769 1.00 37.94 213 TYR A CA 1
ATOM 1637 C C . TYR A 1 213 ? 5.192 -17.259 25.857 1.00 36.15 213 TYR A C 1
ATOM 1638 O O . TYR A 1 213 ? 6.096 -16.702 25.271 1.00 34.34 213 TYR A O 1
ATOM 1647 N N . ASN A 1 214 ? 4.302 -16.600 26.590 1.00 36.00 214 ASN A N 1
ATOM 1648 C CA . ASN A 1 214 ? 4.341 -15.141 26.753 1.00 36.61 214 ASN A CA 1
ATOM 1649 C C . ASN A 1 214 ? 4.677 -14.394 25.470 1.00 36.33 214 ASN A C 1
ATOM 1650 O O . ASN A 1 214 ? 5.699 -13.695 25.423 1.00 35.00 214 ASN A O 1
ATOM 1655 N N . GLN A 1 215 ? 3.815 -14.510 24.453 1.00 35.94 215 GLN A N 1
ATOM 1656 C CA . GLN A 1 215 ? 4.055 -13.841 23.167 1.00 37.65 215 GLN A CA 1
ATOM 1657 C C . GLN A 1 215 ? 4.321 -12.326 23.265 1.00 37.97 215 GLN A C 1
ATOM 1658 O O . GLN A 1 215 ? 3.576 -11.587 23.904 1.00 38.81 215 GLN A O 1
ATOM 1664 N N . PRO A 1 216 ? 5.408 -11.854 22.637 1.00 37.93 216 PRO A N 1
ATOM 1665 C CA . PRO A 1 216 ? 5.754 -10.435 22.664 1.00 37.42 216 PRO A CA 1
ATOM 1666 C C . PRO A 1 216 ? 4.630 -9.582 22.063 1.00 37.28 216 PRO A C 1
ATOM 1667 O O . PRO A 1 216 ? 4.153 -9.859 20.956 1.00 35.68 216 PRO A O 1
ATOM 1671 N N . GLY A 1 217 ? 4.230 -8.546 22.794 1.00 36.29 217 GLY A N 1
ATOM 1672 C CA . GLY A 1 217 ? 3.184 -7.674 22.321 1.00 36.33 217 GLY A CA 1
ATOM 1673 C C . GLY A 1 217 ? 1.852 -8.154 22.823 1.00 37.14 217 GLY A C 1
ATOM 1674 O O . GLY A 1 217 ? 0.807 -7.545 22.538 1.00 37.17 217 GLY A O 1
ATOM 1675 N N . CYS A 1 218 ? 1.871 -9.244 23.581 1.00 36.36 218 CYS A N 1
ATOM 1676 C CA . CYS A 1 218 ? 0.628 -9.773 24.109 1.00 36.76 218 CYS A CA 1
ATOM 1677 C C . CYS A 1 218 ? 0.330 -9.298 25.529 1.00 38.50 218 CYS A C 1
ATOM 1678 O O . CYS A 1 218 ? -0.760 -9.513 26.043 1.00 38.34 218 CYS A O 1
ATOM 1681 N N . GLY A 1 219 ? 1.298 -8.645 26.163 1.00 40.02 219 GLY A N 1
ATOM 1682 C CA . GLY A 1 219 ? 1.080 -8.145 27.510 1.00 41.21 219 GLY A CA 1
ATOM 1683 C C . GLY A 1 219 ? 1.770 -8.946 28.598 1.00 42.04 219 GLY A C 1
ATOM 1684 O O . GLY A 1 219 ? 2.686 -9.724 28.325 1.00 41.71 219 GLY A O 1
ATOM 1685 N N . LEU A 1 220 ? 1.325 -8.752 29.834 1.00 42.43 220 LEU A N 1
ATOM 1686 C CA . LEU A 1 220 ? 1.906 -9.445 30.971 1.00 44.38 220 LEU A CA 1
ATOM 1687 C C . LEU A 1 220 ? 1.714 -10.963 30.902 1.00 45.50 220 LEU A C 1
ATOM 1688 O O . LEU A 1 220 ? 0.711 -11.480 30.402 1.00 44.04 220 LEU A O 1
ATOM 1693 N N . PRO A 1 221 ? 2.696 -11.696 31.423 1.00 47.01 221 PRO A N 1
ATOM 1694 C CA . PRO A 1 221 ? 2.778 -13.154 31.490 1.00 48.65 221 PRO A CA 1
ATOM 1695 C C . PRO A 1 221 ? 1.523 -14.026 31.579 1.00 50.36 221 PRO A C 1
ATOM 1696 O O . PRO A 1 221 ? 1.461 -15.067 30.921 1.00 53.65 221 PRO A O 1
ATOM 1700 N N . LEU A 1 222 ? 0.525 -13.666 32.366 1.00 49.51 222 LEU A N 1
ATOM 1701 C CA . LEU A 1 222 ? -0.620 -14.557 32.421 1.00 48.93 222 LEU A CA 1
ATOM 1702 C C . LEU A 1 222 ? -1.833 -13.792 32.016 1.00 49.20 222 LEU A C 1
ATOM 1703 O O . LEU A 1 222 ? -2.879 -14.348 31.687 1.00 48.66 222 LEU A O 1
ATOM 1708 N N . ILE A 1 223 ? -1.694 -12.483 32.041 1.00 49.68 223 ILE A N 1
ATOM 1709 C CA . ILE A 1 223 ? -2.809 -11.659 31.659 1.00 49.22 223 ILE A CA 1
ATOM 1710 C C . ILE A 1 223 ? -2.963 -11.760 30.137 1.00 47.99 223 ILE A C 1
ATOM 1711 O O . ILE A 1 223 ? -4.073 -11.728 29.614 1.00 48.58 223 ILE A O 1
ATOM 1716 N N . GLY A 1 224 ? -1.854 -11.927 29.427 1.00 46.09 224 GLY A N 1
ATOM 1717 C CA . GLY A 1 224 ? -1.937 -12.029 27.981 1.00 45.01 224 GLY A CA 1
ATOM 1718 C C . GLY A 1 224 ? -1.853 -13.447 27.437 1.00 43.57 224 GLY A C 1
ATOM 1719 O O . GLY A 1 224 ? -1.476 -13.653 26.283 1.00 44.18 224 GLY A O 1
ATOM 1720 N N . GLU A 1 225 ? -2.213 -14.418 28.270 1.00 40.77 225 GLU A N 1
ATOM 1721 C CA . GLU A 1 225 ? -2.161 -15.827 27.927 1.00 37.87 225 GLU A CA 1
ATOM 1722 C C . GLU A 1 225 ? -3.144 -16.164 26.795 1.00 37.93 225 GLU A C 1
ATOM 1723 O O . GLU A 1 225 ? -2.847 -16.952 25.869 1.00 36.70 225 GLU A O 1
ATOM 1729 N N . THR A 1 226 ? -4.312 -15.547 26.862 1.00 35.33 226 THR A N 1
ATOM 1730 C CA . THR A 1 226 ? -5.318 -15.787 25.874 1.00 34.66 226 THR A CA 1
ATOM 1731 C C . THR A 1 226 ? -4.845 -15.227 24.535 1.00 35.20 226 THR A C 1
ATOM 1732 O O . THR A 1 226 ? -5.059 -15.834 23.483 1.00 35.16 226 THR A O 1
ATOM 1736 N N . CYS A 1 227 ? -4.180 -14.081 24.580 1.00 33.84 227 CYS A N 1
ATOM 1737 C CA . CYS A 1 227 ? -3.634 -13.467 23.381 1.00 32.78 227 CYS A CA 1
ATOM 1738 C C . CYS A 1 227 ? -2.535 -14.356 22.831 1.00 32.33 227 CYS A C 1
ATOM 1739 O O . CYS A 1 227 ? -2.503 -14.607 21.624 1.00 31.25 227 CYS A O 1
ATOM 1742 N N . SER A 1 228 ? -1.622 -14.790 23.715 1.00 31.07 228 SER A N 1
ATOM 1743 C CA . SER A 1 228 ? -0.487 -15.634 23.330 1.00 30.90 228 SER A CA 1
ATOM 1744 C C . SER A 1 228 ? -0.966 -16.886 22.643 1.00 30.45 228 SER A C 1
ATOM 1745 O O . SER A 1 228 ? -0.327 -17.408 21.732 1.00 31.43 228 SER A O 1
ATOM 1748 N N . HIS A 1 229 ? -2.118 -17.345 23.090 1.00 29.10 229 HIS A N 1
ATOM 1749 C CA . HIS A 1 229 ? -2.748 -18.529 22.567 1.00 27.89 229 HIS A CA 1
ATOM 1750 C C . HIS A 1 229 ? -3.359 -18.335 21.160 1.00 27.69 229 HIS A C 1
ATOM 1751 O O . HIS A 1 229 ? -3.339 -19.224 20.308 1.00 25.35 229 HIS A O 1
ATOM 1758 N N . THR A 1 230 ? -3.889 -17.147 20.914 1.00 28.23 230 THR A N 1
ATOM 1759 C CA . THR A 1 230 ? -4.486 -16.846 19.630 1.00 27.33 230 THR A CA 1
ATOM 1760 C C . THR A 1 230 ? -3.416 -16.501 18.601 1.00 26.16 230 THR A C 1
ATOM 1761 O O . THR A 1 230 ? -3.613 -16.703 17.410 1.00 28.16 230 THR A O 1
ATOM 1765 N N . ARG A 1 231 ? -2.264 -16.041 19.066 1.00 25.52 231 ARG A N 1
ATOM 1766 C CA . ARG A 1 231 ? -1.147 -15.681 18.197 1.00 25.37 231 ARG A CA 1
ATOM 1767 C C . ARG A 1 231 ? -0.760 -16.765 17.201 1.00 26.93 231 ARG A C 1
ATOM 1768 O O . ARG A 1 231 ? -0.296 -16.461 16.093 1.00 26.42 231 ARG A O 1
ATOM 1776 N N . ALA A 1 232 ? -0.905 -18.030 17.621 1.00 27.29 232 ALA A N 1
ATOM 1777 C CA . ALA A 1 232 ? -0.555 -19.160 16.771 1.00 26.13 232 ALA A CA 1
ATOM 1778 C C . ALA A 1 232 ? -1.441 -19.147 15.540 1.00 26.38 232 ALA A C 1
ATOM 1779 O O . ALA A 1 232 ? -0.985 -19.488 14.451 1.00 28.62 232 ALA A O 1
ATOM 1781 N N . VAL A 1 233 ? -2.700 -18.754 15.693 1.00 26.41 233 VAL A N 1
ATOM 1782 C CA . VAL A 1 233 ? -3.568 -18.680 14.513 1.00 27.24 233 VAL A CA 1
ATOM 1783 C C . VAL A 1 233 ? -3.037 -17.556 13.591 1.00 27.54 233 VAL A C 1
ATOM 1784 O O . VAL A 1 233 ? -2.849 -17.774 12.391 1.00 28.31 233 VAL A O 1
ATOM 1788 N N . LYS A 1 234 ? -2.756 -16.378 14.148 1.00 26.96 234 LYS A N 1
ATOM 1789 C CA . LYS A 1 234 ? -2.245 -15.277 13.333 1.00 27.95 234 LYS A CA 1
ATOM 1790 C C . LYS A 1 234 ? -0.862 -15.550 12.754 1.00 29.25 234 LYS A C 1
ATOM 1791 O O . LYS A 1 234 ? -0.611 -15.249 11.573 1.00 28.74 234 LYS A O 1
ATOM 1797 N N . TYR A 1 235 ? 0.044 -16.127 13.551 1.00 28.84 235 TYR A N 1
ATOM 1798 C CA . TYR A 1 235 ? 1.361 -16.397 13.007 1.00 27.78 235 TYR A CA 1
ATOM 1799 C C . TYR A 1 235 ? 1.212 -17.285 11.783 1.00 27.05 235 TYR A C 1
ATOM 1800 O O . TYR A 1 235 ? 1.820 -17.034 10.745 1.00 27.11 235 TYR A O 1
ATOM 1809 N N . PHE A 1 236 ? 0.382 -18.310 11.876 1.00 26.42 236 PHE A N 1
ATOM 1810 C CA . PHE A 1 236 ? 0.279 -19.190 10.740 1.00 25.69 236 PHE A CA 1
ATOM 1811 C C . PHE A 1 236 ? -0.331 -18.542 9.534 1.00 27.53 236 PHE A C 1
ATOM 1812 O O . PHE A 1 236 ? 0.032 -18.878 8.395 1.00 26.75 236 PHE A O 1
ATOM 1820 N N . THR A 1 237 ? -1.250 -17.610 9.766 1.00 29.11 237 THR A N 1
ATOM 1821 C CA . THR A 1 237 ? -1.893 -16.938 8.652 1.00 30.39 237 THR A CA 1
ATOM 1822 C C . THR A 1 237 ? -0.847 -16.154 7.854 1.00 31.04 237 THR A C 1
ATOM 1823 O O . THR A 1 237 ? -0.871 -16.149 6.618 1.00 31.22 237 THR A O 1
ATOM 1827 N N . GLU A 1 238 ? 0.108 -15.544 8.551 1.00 32.39 238 GLU A N 1
ATOM 1828 C CA . GLU A 1 238 ? 1.140 -14.739 7.883 1.00 31.98 238 GLU A CA 1
ATOM 1829 C C . GLU A 1 238 ? 2.149 -15.571 7.102 1.00 32.30 238 GLU A C 1
ATOM 1830 O O . GLU A 1 238 ? 2.753 -15.060 6.153 1.00 32.14 238 GLU A O 1
ATOM 1836 N N . CYS A 1 239 ? 2.316 -16.844 7.496 1.00 30.61 239 CYS A N 1
ATOM 1837 C CA . CYS A 1 239 ? 3.271 -17.764 6.871 1.00 29.18 239 CYS A CA 1
ATOM 1838 C C . CYS A 1 239 ? 2.741 -18.290 5.555 1.00 30.35 239 CYS A C 1
ATOM 1839 O O . CYS A 1 239 ? 3.491 -18.727 4.678 1.00 29.41 239 CYS A O 1
ATOM 1842 N N . ILE A 1 240 ? 1.422 -18.280 5.452 1.00 31.59 240 ILE A N 1
ATOM 1843 C CA . ILE A 1 240 ? 0.724 -18.683 4.262 1.00 31.28 240 ILE A CA 1
ATOM 1844 C C . ILE A 1 240 ? 0.842 -17.469 3.323 1.00 33.52 240 ILE A C 1
ATOM 1845 O O . ILE A 1 240 ? 1.057 -17.608 2.130 1.00 34.53 240 ILE A O 1
ATOM 1850 N N . LYS A 1 241 ? 0.691 -16.273 3.887 1.00 34.45 241 LYS A N 1
ATOM 1851 C CA . LYS A 1 241 ? 0.784 -15.034 3.126 1.00 36.13 241 LYS A CA 1
ATOM 1852 C C . LYS A 1 241 ? 2.214 -14.774 2.650 1.00 36.58 241 LYS A C 1
ATOM 1853 O O . LYS A 1 241 ? 2.448 -14.576 1.476 1.00 35.27 241 LYS A O 1
ATOM 1859 N N . HIS A 1 242 ? 3.165 -14.758 3.580 1.00 36.65 242 HIS A N 1
ATOM 1860 C CA . HIS A 1 242 ? 4.555 -14.483 3.243 1.00 36.30 242 HIS A CA 1
ATOM 1861 C C . HIS A 1 242 ? 5.413 -15.713 3.528 1.00 37.16 242 HIS A C 1
ATOM 1862 O O . HIS A 1 242 ? 5.670 -16.055 4.682 1.00 35.06 242 HIS A O 1
ATOM 1863 N N . GLU A 1 243 ? 5.863 -16.372 2.464 1.00 37.42 243 GLU A N 1
ATOM 1864 C CA . GLU A 1 243 ? 6.675 -17.555 2.624 1.00 37.49 243 GLU A CA 1
ATOM 1865 C C . GLU A 1 243 ? 7.985 -17.209 3.317 1.00 35.55 243 GLU A C 1
ATOM 1866 O O . GLU A 1 243 ? 8.716 -16.339 2.888 1.00 35.21 243 GLU A O 1
ATOM 1872 N N . CYS A 1 244 ? 8.245 -17.912 4.408 1.00 34.70 244 CYS A N 1
ATOM 1873 C CA . CYS A 1 244 ? 9.419 -17.738 5.246 1.00 33.39 244 CYS A CA 1
ATOM 1874 C C . CYS A 1 244 ? 9.327 -16.546 6.187 1.00 32.55 244 CYS A C 1
ATOM 1875 O O . CYS A 1 244 ? 10.314 -16.091 6.741 1.00 31.32 244 CYS A O 1
ATOM 1878 N N . CYS A 1 245 ? 8.097 -16.080 6.389 1.00 32.34 245 CYS A N 1
ATOM 1879 C CA . CYS A 1 245 ? 7.784 -14.990 7.315 1.00 31.67 245 CYS A CA 1
ATOM 1880 C C . CYS A 1 245 ? 8.453 -15.324 8.629 1.00 31.42 245 CYS A C 1
ATOM 1881 O O . CYS A 1 245 ? 9.161 -14.507 9.216 1.00 30.88 245 CYS A O 1
ATOM 1884 N N . LEU A 1 246 ? 8.174 -16.548 9.087 1.00 32.57 246 LEU A N 1
ATOM 1885 C CA . LEU A 1 246 ? 8.708 -17.097 10.329 1.00 31.90 246 LEU A CA 1
ATOM 1886 C C . LEU A 1 246 ? 9.598 -18.294 10.009 1.00 32.43 246 LEU A C 1
ATOM 1887 O O . LEU A 1 246 ? 9.111 -19.346 9.558 1.00 33.21 246 LEU A O 1
ATOM 1892 N N . ILE A 1 247 ? 10.892 -18.123 10.261 1.00 31.34 247 ILE A N 1
ATOM 1893 C CA . ILE A 1 247 ? 11.888 -19.154 10.020 1.00 31.52 247 ILE A CA 1
ATOM 1894 C C . ILE A 1 247 ? 12.273 -19.797 11.329 1.00 30.66 247 ILE A C 1
ATOM 1895 O O . ILE A 1 247 ? 12.572 -19.084 12.273 1.00 31.67 247 ILE A O 1
ATOM 1900 N N . GLY A 1 248 ? 12.270 -21.132 11.374 1.00 29.77 248 GLY A N 1
ATOM 1901 C CA . GLY A 1 248 ? 12.644 -21.858 12.579 1.00 30.80 248 GLY A CA 1
ATOM 1902 C C . GLY A 1 248 ? 14.094 -22.334 12.587 1.00 31.39 248 GLY A C 1
ATOM 1903 O O . GLY A 1 248 ? 14.632 -22.766 11.579 1.00 29.17 248 GLY A O 1
ATOM 1904 N N . VAL A 1 249 ? 14.721 -22.275 13.750 1.00 33.80 249 VAL A N 1
ATOM 1905 C CA . VAL A 1 249 ? 16.108 -22.677 13.899 1.00 34.90 249 VAL A CA 1
ATOM 1906 C C . VAL A 1 249 ? 16.155 -23.827 14.871 1.00 37.03 249 VAL A C 1
ATOM 1907 O O . VAL A 1 249 ? 15.352 -23.905 15.777 1.00 35.39 249 VAL A O 1
ATOM 1911 N N . PRO A 1 250 ? 17.113 -24.741 14.695 1.00 40.77 250 PRO A N 1
ATOM 1912 C CA . PRO A 1 250 ? 17.188 -25.881 15.604 1.00 42.55 250 PRO A CA 1
ATOM 1913 C C . PRO A 1 250 ? 17.123 -25.409 17.038 1.00 44.75 250 PRO A C 1
ATOM 1914 O O . PRO A 1 250 ? 17.858 -24.492 17.444 1.00 44.79 250 PRO A O 1
ATOM 1918 N N . GLN A 1 251 ? 16.238 -26.033 17.801 1.00 47.18 251 GLN A N 1
ATOM 1919 C CA . GLN A 1 251 ? 16.084 -25.652 19.183 1.00 51.11 251 GLN A CA 1
ATOM 1920 C C . GLN A 1 251 ? 17.375 -25.897 19.911 1.00 53.45 251 GLN A C 1
ATOM 1921 O O . GLN A 1 251 ? 17.957 -26.968 19.826 1.00 53.64 251 GLN A O 1
ATOM 1927 N N . SER A 1 252 ? 17.831 -24.875 20.614 1.00 57.40 252 SER A N 1
ATOM 1928 C CA . SER A 1 252 ? 19.075 -24.947 21.364 1.00 60.82 252 SER A CA 1
ATOM 1929 C C . SER A 1 252 ? 18.983 -23.992 22.550 1.00 62.20 252 SER A C 1
ATOM 1930 O O . SER A 1 252 ? 18.175 -23.061 22.551 1.00 61.68 252 SER A O 1
ATOM 1933 N N . LYS A 1 253 ? 19.803 -24.227 23.567 1.00 64.53 253 LYS A N 1
ATOM 1934 C CA . LYS A 1 253 ? 19.817 -23.330 24.721 1.00 67.37 253 LYS A CA 1
ATOM 1935 C C . LYS A 1 253 ? 20.527 -22.052 24.275 1.00 68.05 253 LYS A C 1
ATOM 1936 O O . LYS A 1 253 ? 20.540 -21.041 24.981 1.00 68.08 253 LYS A O 1
ATOM 1942 N N . LYS A 1 254 ? 21.085 -22.119 23.069 1.00 69.11 254 LYS A N 1
ATOM 1943 C CA . LYS A 1 254 ? 21.806 -21.018 22.447 1.00 70.31 254 LYS A CA 1
ATOM 1944 C C . LYS A 1 254 ? 21.448 -21.031 20.954 1.00 70.38 254 LYS A C 1
ATOM 1945 O O . LYS A 1 254 ? 22.299 -21.314 20.103 1.00 71.39 254 LYS A O 1
ATOM 1951 N N . PRO A 1 255 ? 20.189 -20.714 20.613 1.00 69.33 255 PRO A N 1
ATOM 1952 C CA . PRO A 1 255 ? 19.775 -20.714 19.208 1.00 68.14 255 PRO A CA 1
ATOM 1953 C C . PRO A 1 255 ? 20.511 -19.734 18.301 1.00 66.87 255 PRO A C 1
ATOM 1954 O O . PRO A 1 255 ? 20.621 -18.545 18.594 1.00 66.69 255 PRO A O 1
ATOM 1958 N N . GLN A 1 256 ? 21.018 -20.251 17.191 1.00 65.30 256 GLN A N 1
ATOM 1959 C CA . GLN A 1 256 ? 21.708 -19.427 16.208 1.00 63.41 256 GLN A CA 1
ATOM 1960 C C . GLN A 1 256 ? 20.698 -18.400 15.657 1.00 60.71 256 GLN A C 1
ATOM 1961 O O . GLN A 1 256 ? 19.502 -18.496 15.914 1.00 60.52 256 GLN A O 1
ATOM 1967 N N . PRO A 1 257 ? 21.167 -17.382 14.928 1.00 57.75 257 PRO A N 1
ATOM 1968 C CA . PRO A 1 257 ? 20.177 -16.429 14.420 1.00 56.19 257 PRO A CA 1
ATOM 1969 C C . PRO A 1 257 ? 19.559 -16.919 13.117 1.00 55.07 257 PRO A C 1
ATOM 1970 O O . PRO A 1 257 ? 20.070 -17.860 12.494 1.00 54.93 257 PRO A O 1
ATOM 1974 N N . VAL A 1 258 ? 18.467 -16.273 12.709 1.00 53.15 258 VAL A N 1
ATOM 1975 C CA . VAL A 1 258 ? 17.764 -16.634 11.481 1.00 51.95 258 VAL A CA 1
ATOM 1976 C C . VAL A 1 258 ? 18.501 -16.227 10.198 1.00 51.35 258 VAL A C 1
ATOM 1977 O O . VAL A 1 258 ? 18.328 -16.856 9.145 1.00 51.69 258 VAL A O 1
ATOM 1981 N N . SER A 1 259 ? 19.335 -15.194 10.274 1.00 50.13 259 SER A N 1
ATOM 1982 C CA . SER A 1 259 ? 20.092 -14.758 9.090 1.00 49.76 259 SER A CA 1
ATOM 1983 C C . SER A 1 259 ? 21.141 -15.800 8.610 1.00 49.41 259 SER A C 1
ATOM 1984 O O . SER A 1 259 ? 21.440 -15.897 7.412 1.00 48.48 259 SER A O 1
ATOM 1987 N N . LYS A 1 260 ? 21.673 -16.581 9.548 1.00 48.80 260 LYS A N 1
ATOM 1988 C CA . LYS A 1 260 ? 22.665 -17.600 9.245 1.00 48.56 260 LYS A CA 1
ATOM 1989 C C . LYS A 1 260 ? 22.004 -18.864 8.701 1.00 47.27 260 LYS A C 1
ATOM 1990 O O . LYS A 1 260 ? 22.660 -19.836 8.334 1.00 47.11 260 LYS A O 1
ATOM 1996 N N . CYS A 1 261 ? 20.692 -18.834 8.621 1.00 45.89 261 CYS A N 1
ATOM 1997 C CA . CYS A 1 261 ? 19.973 -19.993 8.169 1.00 45.81 261 CYS A CA 1
ATOM 1998 C C . CYS A 1 261 ? 20.165 -20.462 6.733 1.00 45.90 261 CYS A C 1
ATOM 1999 O O . CYS A 1 261 ? 20.566 -19.698 5.873 1.00 45.65 261 CYS A O 1
ATOM 2002 N N . THR A 1 262 ? 19.901 -21.749 6.509 1.00 45.63 262 THR A N 1
ATOM 2003 C CA . THR A 1 262 ? 19.962 -22.365 5.186 1.00 45.74 262 THR A CA 1
ATOM 2004 C C . THR A 1 262 ? 18.887 -23.452 5.200 1.00 45.14 262 THR A C 1
ATOM 2005 O O . THR A 1 262 ? 18.606 -24.041 6.248 1.00 45.91 262 THR A O 1
ATOM 2009 N N . ARG A 1 263 ? 18.267 -23.730 4.065 1.00 44.25 263 ARG A N 1
ATOM 2010 C CA . ARG A 1 263 ? 17.242 -24.756 4.084 1.00 43.80 263 ARG A CA 1
ATOM 2011 C C . ARG A 1 263 ? 17.730 -26.101 4.642 1.00 43.31 263 ARG A C 1
ATOM 2012 O O . ARG A 1 263 ? 16.931 -27.009 4.853 1.00 44.31 263 ARG A O 1
ATOM 2020 N N . ASN A 1 264 ? 19.024 -26.230 4.905 1.00 42.83 264 ASN A N 1
ATOM 2021 C CA . ASN A 1 264 ? 19.552 -27.474 5.454 1.00 43.82 264 ASN A CA 1
ATOM 2022 C C . ASN A 1 264 ? 19.326 -27.659 6.930 1.00 44.37 264 ASN A C 1
ATOM 2023 O O . ASN A 1 264 ? 19.129 -28.786 7.382 1.00 46.06 264 ASN A O 1
ATOM 2028 N N . GLU A 1 265 ? 19.392 -26.577 7.698 1.00 44.51 265 GLU A N 1
ATOM 2029 C CA . GLU A 1 265 ? 19.159 -26.693 9.134 1.00 44.77 265 GLU A CA 1
ATOM 2030 C C . GLU A 1 265 ? 17.980 -25.873 9.664 1.00 43.54 265 GLU A C 1
ATOM 2031 O O . GLU A 1 265 ? 17.582 -26.035 10.822 1.00 44.15 265 GLU A O 1
ATOM 2037 N N . CYS A 1 266 ? 17.418 -24.997 8.836 1.00 40.80 266 CYS A N 1
ATOM 2038 C CA . CYS A 1 266 ? 16.270 -24.227 9.286 1.00 40.00 266 CYS A CA 1
ATOM 2039 C C . CYS A 1 266 ? 15.005 -24.559 8.495 1.00 38.57 266 CYS A C 1
ATOM 2040 O O . CYS A 1 266 ? 15.080 -25.138 7.404 1.00 36.44 266 CYS A O 1
ATOM 2043 N N . VAL A 1 267 ? 13.844 -24.200 9.048 1.00 36.80 267 VAL A N 1
ATOM 2044 C CA . VAL A 1 267 ? 12.579 -24.498 8.376 1.00 35.77 267 VAL A CA 1
ATOM 2045 C C . VAL A 1 267 ? 11.613 -23.324 8.381 1.00 35.50 267 VAL A C 1
ATOM 2046 O O . VAL A 1 267 ? 11.443 -22.654 9.404 1.00 36.14 267 VAL A O 1
ATOM 2050 N N . CYS A 1 268 ? 10.993 -23.054 7.232 1.00 34.41 268 CYS A N 1
ATOM 2051 C CA . CYS A 1 268 ? 10.024 -21.958 7.139 1.00 32.53 268 CYS A CA 1
ATOM 2052 C C . CYS A 1 268 ? 8.657 -22.491 7.546 1.00 30.23 268 CYS A C 1
ATOM 2053 O O . CYS A 1 268 ? 8.067 -23.318 6.847 1.00 29.07 268 CYS A O 1
ATOM 2056 N N . VAL A 1 269 ? 8.158 -22.027 8.680 1.00 29.08 269 VAL A N 1
ATOM 2057 C CA . VAL A 1 269 ? 6.857 -22.464 9.181 1.00 27.47 269 VAL A CA 1
ATOM 2058 C C . VAL A 1 269 ? 5.823 -22.206 8.117 1.00 27.72 269 VAL A C 1
ATOM 2059 O O . VAL A 1 269 ? 5.794 -21.138 7.566 1.00 28.62 269 VAL A O 1
ATOM 2063 N N . GLY A 1 270 ? 4.975 -23.179 7.814 1.00 28.77 270 GLY A N 1
ATOM 2064 C CA . GLY A 1 270 ? 3.948 -22.952 6.808 1.00 29.46 270 GLY A CA 1
ATOM 2065 C C . GLY A 1 270 ? 3.460 -24.183 6.057 1.00 29.60 270 GLY A C 1
ATOM 2066 O O . GLY A 1 270 ? 3.741 -25.331 6.434 1.00 30.22 270 GLY A O 1
ATOM 2067 N N . LEU A 1 271 ? 2.735 -23.942 4.971 1.00 29.05 271 LEU A N 1
ATOM 2068 C CA . LEU A 1 271 ? 2.215 -25.025 4.157 1.00 28.29 271 LEU A CA 1
ATOM 2069 C C . LEU A 1 271 ? 3.298 -25.899 3.571 1.00 28.51 271 LEU A C 1
ATOM 2070 O O . LEU A 1 271 ? 3.060 -27.070 3.293 1.00 30.06 271 LEU A O 1
ATOM 2075 N N . ASN A 1 272 ? 4.495 -25.349 3.419 1.00 29.86 272 ASN A N 1
ATOM 2076 C CA . ASN A 1 272 ? 5.614 -26.089 2.838 1.00 30.12 272 ASN A CA 1
ATOM 2077 C C . ASN A 1 272 ? 6.769 -26.416 3.756 1.00 29.96 272 ASN A C 1
ATOM 2078 O O . ASN A 1 272 ? 7.880 -26.637 3.286 1.00 31.18 272 ASN A O 1
ATOM 2083 N N . ALA A 1 273 ? 6.512 -26.459 5.054 1.00 28.09 273 ALA A N 1
ATOM 2084 C CA . ALA A 1 273 ? 7.555 -26.798 6.000 1.00 27.92 273 ALA A CA 1
ATOM 2085 C C . ALA A 1 273 ? 8.091 -28.195 5.715 1.00 28.03 273 ALA A C 1
ATOM 2086 O O . ALA A 1 273 ? 9.293 -28.397 5.726 1.00 27.91 273 ALA A O 1
ATOM 2088 N N . LYS A 1 274 ? 7.206 -29.159 5.447 1.00 29.37 274 LYS A N 1
ATOM 2089 C CA . LYS A 1 274 ? 7.647 -30.546 5.190 1.00 30.46 274 LYS A CA 1
ATOM 2090 C C . LYS A 1 274 ? 8.621 -30.666 4.020 1.00 30.73 274 LYS A C 1
ATOM 2091 O O . LYS A 1 274 ? 9.238 -31.712 3.854 1.00 29.96 274 LYS A O 1
ATOM 2097 N N . THR A 1 275 ? 8.761 -29.608 3.215 1.00 31.08 275 THR A N 1
ATOM 2098 C CA . THR A 1 275 ? 9.709 -29.666 2.107 1.00 31.11 275 THR A CA 1
ATOM 2099 C C . THR A 1 275 ? 11.089 -29.295 2.651 1.00 32.03 275 THR A C 1
ATOM 2100 O O . THR A 1 275 ? 12.071 -29.276 1.917 1.00 32.06 275 THR A O 1
ATOM 2104 N N . TYR A 1 276 ? 11.170 -28.984 3.936 1.00 31.34 276 TYR A N 1
ATOM 2105 C CA . TYR A 1 276 ? 12.473 -28.693 4.521 1.00 33.11 276 TYR A CA 1
ATOM 2106 C C . TYR A 1 276 ? 12.925 -29.970 5.249 1.00 34.02 276 TYR A C 1
ATOM 2107 O O . TYR A 1 276 ? 12.176 -30.523 6.055 1.00 35.03 276 TYR A O 1
ATOM 2116 N N . PRO A 1 277 ? 14.157 -30.459 4.972 1.00 34.75 277 PRO A N 1
ATOM 2117 C CA . PRO A 1 277 ? 14.745 -31.673 5.565 1.00 35.59 277 PRO A CA 1
ATOM 2118 C C . PRO A 1 277 ? 14.842 -31.838 7.090 1.00 35.57 277 PRO A C 1
ATOM 2119 O O . PRO A 1 277 ? 14.619 -32.938 7.631 1.00 35.78 277 PRO A O 1
ATOM 2123 N N . LYS A 1 278 ? 15.179 -30.762 7.786 1.00 34.84 278 LYS A N 1
ATOM 2124 C CA . LYS A 1 278 ? 15.296 -30.827 9.246 1.00 34.86 278 LYS A CA 1
ATOM 2125 C C . LYS A 1 278 ? 13.941 -31.058 9.916 1.00 33.33 278 LYS A C 1
ATOM 2126 O O . LYS A 1 278 ? 12.929 -30.443 9.565 1.00 33.62 278 LYS A O 1
ATOM 2132 N N . THR A 1 279 ? 13.964 -31.926 10.913 1.00 32.01 279 THR A N 1
ATOM 2133 C CA . THR A 1 279 ? 12.795 -32.378 11.658 1.00 29.88 279 THR A CA 1
ATOM 2134 C C . THR A 1 279 ? 12.962 -32.069 13.169 1.00 29.77 279 THR A C 1
ATOM 2135 O O . THR A 1 279 ? 14.029 -31.601 13.585 1.00 29.46 279 THR A O 1
ATOM 2139 N N . GLY A 1 280 ? 11.929 -32.294 13.987 1.00 28.04 280 GLY A N 1
ATOM 2140 C CA . GLY A 1 280 ? 12.072 -32.032 15.413 1.00 28.74 280 GLY A CA 1
ATOM 2141 C C . GLY A 1 280 ? 11.667 -30.661 15.961 1.00 29.93 280 GLY A C 1
ATOM 2142 O O . GLY A 1 280 ? 10.766 -30.003 15.426 1.00 28.87 280 GLY A O 1
ATOM 2143 N N . SER A 1 281 ? 12.320 -30.234 17.043 1.00 28.84 281 SER A N 1
ATOM 2144 C CA . SER A 1 281 ? 12.004 -28.953 17.669 1.00 29.88 281 SER A CA 1
ATOM 2145 C C . SER A 1 281 ? 12.798 -27.733 17.198 1.00 31.38 281 SER A C 1
ATOM 2146 O O . SER A 1 281 ? 14.038 -27.757 17.125 1.00 31.52 281 SER A O 1
ATOM 2149 N N . PHE A 1 282 ? 12.075 -26.659 16.876 1.00 31.79 282 PHE A N 1
ATOM 2150 C CA . PHE A 1 282 ? 12.717 -25.438 16.421 1.00 30.79 282 PHE A CA 1
ATOM 2151 C C . PHE A 1 282 ? 12.377 -24.262 17.274 1.00 30.72 282 PHE A C 1
ATOM 2152 O O . PHE A 1 282 ? 11.274 -24.191 17.822 1.00 32.35 282 PHE A O 1
ATOM 2160 N N . TYR A 1 283 ? 13.341 -23.360 17.435 1.00 30.43 283 TYR A N 1
ATOM 2161 C CA . TYR A 1 283 ? 13.096 -22.146 18.192 1.00 30.99 283 TYR A CA 1
ATOM 2162 C C . TYR A 1 283 ? 12.688 -21.150 17.137 1.00 30.55 283 TYR A C 1
ATOM 2163 O O . TYR A 1 283 ? 13.270 -21.118 16.055 1.00 30.41 283 TYR A O 1
ATOM 2172 N N . VAL A 1 284 ? 11.669 -20.354 17.426 1.00 30.77 284 VAL A N 1
ATOM 2173 C CA . VAL A 1 284 ? 11.213 -19.348 16.456 1.00 30.02 284 VAL A CA 1
ATOM 2174 C C . VAL A 1 284 ? 11.056 -17.968 17.090 1.00 29.84 284 VAL A C 1
ATOM 2175 O O . VAL A 1 284 ? 10.060 -17.691 17.752 1.00 28.71 284 VAL A O 1
ATOM 2179 N N . PRO A 1 285 ? 12.051 -17.082 16.893 1.00 30.89 285 PRO A N 1
ATOM 2180 C CA . PRO A 1 285 ? 11.999 -15.723 17.457 1.00 31.05 285 PRO A CA 1
ATOM 2181 C C . PRO A 1 285 ? 10.878 -14.964 16.755 1.00 31.43 285 PRO A C 1
ATOM 2182 O O . PRO A 1 285 ? 10.598 -15.242 15.604 1.00 29.81 285 PRO A O 1
ATOM 2186 N N . VAL A 1 286 ? 10.208 -14.036 17.427 1.00 33.47 286 VAL A N 1
ATOM 2187 C CA . VAL A 1 286 ? 9.121 -13.328 16.749 1.00 34.67 286 VAL A CA 1
ATOM 2188 C C . VAL A 1 286 ? 9.099 -11.846 17.037 1.00 35.49 286 VAL A C 1
ATOM 2189 O O . VAL A 1 286 ? 9.687 -11.407 18.016 1.00 36.72 286 VAL A O 1
ATOM 2193 N N . GLU A 1 287 ? 8.435 -11.071 16.184 1.00 35.92 287 GLU A N 1
ATOM 2194 C CA . GLU A 1 287 ? 8.323 -9.636 16.416 1.00 37.90 287 GLU A CA 1
ATOM 2195 C C . GLU A 1 287 ? 7.032 -9.425 17.202 1.00 38.38 287 GLU A C 1
ATOM 2196 O O . GLU A 1 287 ? 6.232 -10.345 17.320 1.00 39.52 287 GLU A O 1
ATOM 2202 N N . SER A 1 288 ? 6.825 -8.218 17.722 1.00 37.43 288 SER A N 1
ATOM 2203 C CA . SER A 1 288 ? 5.651 -7.906 18.531 1.00 36.45 288 SER A CA 1
ATOM 2204 C C . SER A 1 288 ? 4.389 -7.444 17.817 1.00 36.62 288 SER A C 1
ATOM 2205 O O . SER A 1 288 ? 3.351 -7.258 18.455 1.00 36.86 288 SER A O 1
ATOM 2208 N N . LYS A 1 289 ? 4.454 -7.231 16.513 1.00 34.87 289 LYS A N 1
ATOM 2209 C CA . LYS A 1 289 ? 3.266 -6.785 15.814 1.00 36.43 289 LYS A CA 1
ATOM 2210 C C . LYS A 1 289 ? 3.117 -7.405 14.444 1.00 36.34 289 LYS A C 1
ATOM 2211 O O . LYS A 1 289 ? 4.103 -7.803 13.810 1.00 35.99 289 LYS A O 1
ATOM 2217 N N . ALA A 1 290 ? 1.876 -7.512 13.991 1.00 35.20 290 ALA A N 1
ATOM 2218 C CA . ALA A 1 290 ? 1.636 -8.080 12.681 1.00 35.83 290 ALA A CA 1
ATOM 2219 C C . ALA A 1 290 ? 2.645 -7.437 11.720 1.00 36.66 290 ALA A C 1
ATOM 2220 O O . ALA A 1 290 ? 2.931 -6.246 11.815 1.00 38.27 290 ALA A O 1
ATOM 2222 N N . PRO A 1 291 ? 3.182 -8.205 10.768 1.00 37.33 291 PRO A N 1
ATOM 2223 C CA . PRO A 1 291 ? 2.933 -9.622 10.488 1.00 37.71 291 PRO A CA 1
ATOM 2224 C C . PRO A 1 291 ? 3.908 -10.564 11.216 1.00 36.63 291 PRO A C 1
ATOM 2225 O O . PRO A 1 291 ? 4.071 -11.702 10.823 1.00 37.75 291 PRO A O 1
ATOM 2229 N N . TYR A 1 292 ? 4.567 -10.050 12.249 1.00 35.45 292 TYR A N 1
ATOM 2230 C CA . TYR A 1 292 ? 5.493 -10.799 13.113 1.00 34.05 292 TYR A CA 1
ATOM 2231 C C . TYR A 1 292 ? 6.745 -11.401 12.502 1.00 33.41 292 TYR A C 1
ATOM 2232 O O . TYR A 1 292 ? 7.682 -11.680 13.225 1.00 33.00 292 TYR A O 1
ATOM 2241 N N . CYS A 1 293 ? 6.776 -11.589 11.189 1.00 34.42 293 CYS A N 1
ATOM 2242 C CA . CYS A 1 293 ? 7.922 -12.182 10.489 1.00 35.23 293 CYS A CA 1
ATOM 2243 C C . CYS A 1 293 ? 9.299 -11.935 11.109 1.00 38.14 293 CYS A C 1
ATOM 2244 O O . CYS A 1 293 ? 9.596 -10.817 11.512 1.00 37.43 293 CYS A O 1
ATOM 2247 N N . ASN A 1 294 ? 10.145 -12.972 11.160 1.00 40.10 294 ASN A N 1
ATOM 2248 C CA . ASN A 1 294 ? 11.466 -12.835 11.763 1.00 42.92 294 ASN A CA 1
ATOM 2249 C C . ASN A 1 294 ? 12.696 -12.743 10.843 1.00 45.58 294 ASN A C 1
ATOM 2250 O O . ASN A 1 294 ? 13.817 -12.732 11.339 1.00 45.61 294 ASN A O 1
ATOM 2255 N N . ASN A 1 295 ? 12.494 -12.706 9.526 1.00 49.46 295 ASN A N 1
ATOM 2256 C CA . ASN A 1 295 ? 13.586 -12.538 8.539 1.00 53.73 295 ASN A CA 1
ATOM 2257 C C . ASN A 1 295 ? 12.907 -12.180 7.225 1.00 55.08 295 ASN A C 1
ATOM 2258 O O . ASN A 1 295 ? 11.720 -12.487 7.047 1.00 55.96 295 ASN A O 1
ATOM 2263 N N . LYS A 1 296 ? 13.654 -11.532 6.328 1.00 54.59 296 LYS A N 1
ATOM 2264 C CA . LYS A 1 296 ? 13.153 -11.131 5.003 1.00 53.70 296 LYS A CA 1
ATOM 2265 C C . LYS A 1 296 ? 13.674 -12.079 3.918 1.00 51.74 296 LYS A C 1
ATOM 2266 O O . LYS A 1 296 ? 13.217 -12.055 2.772 1.00 49.13 296 LYS A O 1
ATOM 2272 N N . GLY A 1 297 ? 14.643 -12.902 4.308 1.00 50.65 297 GLY A N 1
ATOM 2273 C CA . GLY A 1 297 ? 15.224 -13.856 3.399 1.00 49.87 297 GLY A CA 1
ATOM 2274 C C . GLY A 1 297 ? 14.293 -15.032 3.243 1.00 49.25 297 GLY A C 1
ATOM 2275 O O . GLY A 1 297 ? 13.390 -15.238 4.037 1.00 48.04 297 GLY A O 1
ATOM 2276 N N . LYS A 1 298 ? 14.493 -15.786 2.182 1.00 49.12 298 LYS A N 1
ATOM 2277 C CA . LYS A 1 298 ? 13.706 -16.977 1.950 1.00 49.78 298 LYS A CA 1
ATOM 2278 C C . LYS A 1 298 ? 14.785 -18.046 1.946 1.00 49.94 298 LYS A C 1
ATOM 2279 O O . LYS A 1 298 ? 15.949 -17.721 1.739 1.00 50.57 298 LYS A O 1
ATOM 2285 N N . ILE A 1 299 ? 14.430 -19.301 2.215 1.00 50.05 299 ILE A N 1
ATOM 2286 C CA . ILE A 1 299 ? 15.420 -20.383 2.231 1.00 48.82 299 ILE A CA 1
ATOM 2287 C C . ILE A 1 299 ? 14.837 -21.644 1.618 1.00 48.63 299 ILE A C 1
ATOM 2288 O O . ILE A 1 299 ? 13.636 -21.539 1.289 1.00 49.61 299 ILE A O 1
ATOM 2293 N N . PRO B 1 3 ? 32.066 7.189 -32.144 1.00 47.85 3 PRO B N 1
ATOM 2294 C CA . PRO B 1 3 ? 30.719 7.796 -32.178 1.00 46.93 3 PRO B CA 1
ATOM 2295 C C . PRO B 1 3 ? 29.904 6.976 -31.212 1.00 46.64 3 PRO B C 1
ATOM 2296 O O . PRO B 1 3 ? 29.636 5.804 -31.476 1.00 47.19 3 PRO B O 1
ATOM 2300 N N . CYS B 1 4 ? 29.556 7.556 -30.069 1.00 45.76 4 CYS B N 1
ATOM 2301 C CA . CYS B 1 4 ? 28.726 6.842 -29.119 1.00 42.97 4 CYS B CA 1
ATOM 2302 C C . CYS B 1 4 ? 29.314 5.438 -28.854 1.00 41.59 4 CYS B C 1
ATOM 2303 O O . CYS B 1 4 ? 28.658 4.417 -29.017 1.00 41.95 4 CYS B O 1
ATOM 2306 N N . PRO B 1 5 ? 30.585 5.402 -28.399 1.00 41.15 5 PRO B N 1
ATOM 2307 C CA . PRO B 1 5 ? 31.473 4.275 -28.057 1.00 40.02 5 PRO B CA 1
ATOM 2308 C C . PRO B 1 5 ? 31.260 3.423 -26.813 1.00 39.29 5 PRO B C 1
ATOM 2309 O O . PRO B 1 5 ? 30.619 3.831 -25.846 1.00 39.41 5 PRO B O 1
ATOM 2313 N N . TYR B 1 6 ? 31.866 2.238 -26.849 1.00 39.11 6 TYR B N 1
ATOM 2314 C CA . TYR B 1 6 ? 31.776 1.276 -25.749 1.00 39.21 6 TYR B CA 1
ATOM 2315 C C . TYR B 1 6 ? 33.124 1.042 -25.090 1.00 39.74 6 TYR B C 1
ATOM 2316 O O . TYR B 1 6 ? 34.156 1.107 -25.746 1.00 41.15 6 TYR B O 1
ATOM 2325 N N . SER B 1 7 ? 33.096 0.744 -23.798 1.00 39.97 7 SER B N 1
ATOM 2326 C CA . SER B 1 7 ? 34.294 0.461 -23.027 1.00 40.60 7 SER B CA 1
ATOM 2327 C C . SER B 1 7 ? 33.887 0.085 -21.608 1.00 40.43 7 SER B C 1
ATOM 2328 O O . SER B 1 7 ? 32.967 0.672 -21.052 1.00 41.57 7 SER B O 1
ATOM 2331 N N . ASP B 1 8 ? 34.567 -0.892 -21.026 1.00 40.79 8 ASP B N 1
ATOM 2332 C CA . ASP B 1 8 ? 34.254 -1.331 -19.677 1.00 42.25 8 ASP B CA 1
ATOM 2333 C C . ASP B 1 8 ? 34.376 -0.263 -18.613 1.00 43.40 8 ASP B C 1
ATOM 2334 O O . ASP B 1 8 ? 33.609 -0.256 -17.644 1.00 42.48 8 ASP B O 1
ATOM 2339 N N . ASP B 1 9 ? 35.354 0.625 -18.790 1.00 45.77 9 ASP B N 1
ATOM 2340 C CA . ASP B 1 9 ? 35.603 1.715 -17.847 1.00 47.51 9 ASP B CA 1
ATOM 2341 C C . ASP B 1 9 ? 34.484 2.765 -17.957 1.00 47.20 9 ASP B C 1
ATOM 2342 O O . ASP B 1 9 ? 34.265 3.585 -17.060 1.00 47.26 9 ASP B O 1
ATOM 2347 N N . THR B 1 10 ? 33.744 2.695 -19.053 1.00 46.41 10 THR B N 1
ATOM 2348 C CA . THR B 1 10 ? 32.652 3.621 -19.314 1.00 45.14 10 THR B CA 1
ATOM 2349 C C . THR B 1 10 ? 31.318 3.126 -18.785 1.00 43.47 10 THR B C 1
ATOM 2350 O O . THR B 1 10 ? 30.384 3.910 -18.624 1.00 43.57 10 THR B O 1
ATOM 2354 N N . VAL B 1 11 ? 31.221 1.828 -18.527 1.00 41.25 11 VAL B N 1
ATOM 2355 C CA . VAL B 1 11 ? 29.987 1.269 -18.007 1.00 40.92 11 VAL B CA 1
ATOM 2356 C C . VAL B 1 11 ? 30.025 1.364 -16.496 1.00 40.53 11 VAL B C 1
ATOM 2357 O O . VAL B 1 11 ? 31.073 1.078 -15.888 1.00 40.64 11 VAL B O 1
ATOM 2361 N N . LYS B 1 12 ? 28.893 1.765 -15.905 1.00 38.73 12 LYS B N 1
ATOM 2362 C CA . LYS B 1 12 ? 28.768 1.900 -14.456 1.00 38.42 12 LYS B CA 1
ATOM 2363 C C . LYS B 1 12 ? 27.509 1.236 -13.865 1.00 38.05 12 LYS B C 1
ATOM 2364 O O . LYS B 1 12 ? 26.569 0.904 -14.577 1.00 36.75 12 LYS B O 1
ATOM 2370 N N . MET B 1 13 ? 27.505 1.041 -12.548 1.00 37.77 13 MET B N 1
ATOM 2371 C CA . MET B 1 13 ? 26.383 0.395 -11.878 1.00 37.08 13 MET B CA 1
ATOM 2372 C C . MET B 1 13 ? 25.942 1.195 -10.676 1.00 37.04 13 MET B C 1
ATOM 2373 O O . MET B 1 13 ? 26.681 2.012 -10.167 1.00 37.85 13 MET B O 1
ATOM 2378 N N . ILE B 1 14 ? 24.720 0.951 -10.237 1.00 37.82 14 ILE B N 1
ATOM 2379 C CA . ILE B 1 14 ? 24.160 1.576 -9.044 1.00 37.94 14 ILE B CA 1
ATOM 2380 C C . ILE B 1 14 ? 23.667 0.369 -8.244 1.00 38.70 14 ILE B C 1
ATOM 2381 O O . ILE B 1 14 ? 22.824 -0.375 -8.732 1.00 40.15 14 ILE B O 1
ATOM 2386 N N . ILE B 1 15 ? 24.202 0.147 -7.047 1.00 39.09 15 ILE B N 1
ATOM 2387 C CA . ILE B 1 15 ? 23.788 -1.006 -6.242 1.00 39.63 15 ILE B CA 1
ATOM 2388 C C . ILE B 1 15 ? 22.809 -0.552 -5.180 1.00 40.60 15 ILE B C 1
ATOM 2389 O O . ILE B 1 15 ? 23.125 0.315 -4.378 1.00 41.60 15 ILE B O 1
ATOM 2394 N N . LEU B 1 16 ? 21.623 -1.138 -5.163 1.00 42.51 16 LEU B N 1
ATOM 2395 C CA . LEU B 1 16 ? 20.641 -0.741 -4.176 1.00 44.66 16 LEU B CA 1
ATOM 2396 C C . LEU B 1 16 ? 20.139 -1.918 -3.354 1.00 47.06 16 LEU B C 1
ATOM 2397 O O . LEU B 1 16 ? 19.801 -2.958 -3.907 1.00 48.24 16 LEU B O 1
ATOM 2402 N N . THR B 1 17 ? 20.132 -1.756 -2.033 1.00 49.00 17 THR B N 1
ATOM 2403 C CA . THR B 1 17 ? 19.600 -2.759 -1.118 1.00 52.14 17 THR B CA 1
ATOM 2404 C C . THR B 1 17 ? 18.709 -1.976 -0.194 1.00 54.60 17 THR B C 1
ATOM 2405 O O . THR B 1 17 ? 18.708 -0.749 -0.229 1.00 55.51 17 THR B O 1
ATOM 2409 N N . ARG B 1 18 ? 17.967 -2.677 0.649 1.00 57.64 18 ARG B N 1
ATOM 2410 C CA . ARG B 1 18 ? 17.073 -2.024 1.589 1.00 60.83 18 ARG B CA 1
ATOM 2411 C C . ARG B 1 18 ? 17.803 -0.971 2.418 1.00 62.89 18 ARG B C 1
ATOM 2412 O O . ARG B 1 18 ? 17.275 0.115 2.679 1.00 62.81 18 ARG B O 1
ATOM 2420 N N . GLU B 1 19 ? 19.023 -1.300 2.834 1.00 64.65 19 GLU B N 1
ATOM 2421 C CA . GLU B 1 19 ? 19.827 -0.381 3.635 1.00 66.48 19 GLU B CA 1
ATOM 2422 C C . GLU B 1 19 ? 21.041 0.163 2.894 1.00 66.80 19 GLU B C 1
ATOM 2423 O O . GLU B 1 19 ? 22.153 0.134 3.413 1.00 67.23 19 GLU B O 1
ATOM 2429 N N . ASN B 1 20 ? 20.824 0.655 1.681 1.00 67.12 20 ASN B N 1
ATOM 2430 C CA . ASN B 1 20 ? 21.901 1.223 0.874 1.00 67.96 20 ASN B CA 1
ATOM 2431 C C . ASN B 1 20 ? 21.332 1.885 -0.363 1.00 67.72 20 ASN B C 1
ATOM 2432 O O . ASN B 1 20 ? 21.514 1.394 -1.485 1.00 67.11 20 ASN B O 1
ATOM 2437 N N . LYS B 1 21 ? 20.635 2.999 -0.145 1.00 67.09 21 LYS B N 1
ATOM 2438 C CA . LYS B 1 21 ? 20.047 3.725 -1.250 1.00 67.59 21 LYS B CA 1
ATOM 2439 C C . LYS B 1 21 ? 20.948 4.864 -1.725 1.00 68.02 21 LYS B C 1
ATOM 2440 O O . LYS B 1 21 ? 20.493 5.889 -2.271 1.00 67.95 21 LYS B O 1
ATOM 2446 N N . LYS B 1 22 ? 22.244 4.694 -1.525 1.00 68.62 22 LYS B N 1
ATOM 2447 C CA . LYS B 1 22 ? 23.150 5.709 -2.012 1.00 69.34 22 LYS B CA 1
ATOM 2448 C C . LYS B 1 22 ? 23.144 5.546 -3.539 1.00 68.27 22 LYS B C 1
ATOM 2449 O O . LYS B 1 22 ? 23.543 4.501 -4.055 1.00 68.62 22 LYS B O 1
ATOM 2455 N N . HIS B 1 23 ? 22.635 6.548 -4.251 1.00 66.49 23 HIS B N 1
ATOM 2456 C CA . HIS B 1 23 ? 22.632 6.504 -5.707 1.00 64.99 23 HIS B CA 1
ATOM 2457 C C . HIS B 1 23 ? 24.039 6.785 -6.220 1.00 63.21 23 HIS B C 1
ATOM 2458 O O . HIS B 1 23 ? 24.211 7.632 -7.093 1.00 63.27 23 HIS B O 1
ATOM 2465 N N . ASP B 1 24 ? 25.043 6.112 -5.660 1.00 61.08 24 ASP B N 1
ATOM 2466 C CA . ASP B 1 24 ? 26.425 6.292 -6.125 1.00 59.64 24 ASP B CA 1
ATOM 2467 C C . ASP B 1 24 ? 26.671 5.310 -7.251 1.00 57.18 24 ASP B C 1
ATOM 2468 O O . ASP B 1 24 ? 26.017 4.274 -7.323 1.00 57.32 24 ASP B O 1
ATOM 2473 N N . PHE B 1 25 ? 27.632 5.635 -8.106 1.00 54.20 25 PHE B N 1
ATOM 2474 C CA . PHE B 1 25 ? 27.984 4.793 -9.233 1.00 51.60 25 PHE B CA 1
ATOM 2475 C C . PHE B 1 25 ? 29.291 4.086 -8.967 1.00 51.00 25 PHE B C 1
ATOM 2476 O O . PHE B 1 25 ? 30.232 4.680 -8.466 1.00 50.49 25 PHE B O 1
ATOM 2484 N N . TYR B 1 26 ? 29.346 2.810 -9.316 1.00 51.14 26 TYR B N 1
ATOM 2485 C CA . TYR B 1 26 ? 30.547 2.002 -9.116 1.00 51.23 26 TYR B CA 1
ATOM 2486 C C . TYR B 1 26 ? 31.031 1.508 -10.472 1.00 49.67 26 TYR B C 1
ATOM 2487 O O . TYR B 1 26 ? 30.291 1.560 -11.441 1.00 49.66 26 TYR B O 1
ATOM 2496 N N . THR B 1 27 ? 32.285 1.080 -10.542 1.00 49.07 27 THR B N 1
ATOM 2497 C CA . THR B 1 27 ? 32.864 0.540 -11.768 1.00 49.80 27 THR B CA 1
ATOM 2498 C C . THR B 1 27 ? 33.363 -0.823 -11.324 1.00 50.26 27 THR B C 1
ATOM 2499 O O . THR B 1 27 ? 33.283 -1.143 -10.141 1.00 49.93 27 THR B O 1
ATOM 2503 N N . LEU B 1 28 ? 33.866 -1.640 -12.239 1.00 51.59 28 LEU B N 1
ATOM 2504 C CA . LEU B 1 28 ? 34.326 -2.950 -11.822 1.00 53.25 28 LEU B CA 1
ATOM 2505 C C . LEU B 1 28 ? 35.364 -2.824 -10.701 1.00 55.81 28 LEU B C 1
ATOM 2506 O O . LEU B 1 28 ? 35.552 -3.763 -9.919 1.00 56.09 28 LEU B O 1
ATOM 2511 N N . ASP B 1 29 ? 36.032 -1.671 -10.604 1.00 57.00 29 ASP B N 1
ATOM 2512 C CA . ASP B 1 29 ? 37.021 -1.475 -9.544 1.00 58.15 29 ASP B CA 1
ATOM 2513 C C . ASP B 1 29 ? 36.315 -1.147 -8.249 1.00 58.26 29 ASP B C 1
ATOM 2514 O O . ASP B 1 29 ? 36.308 -1.926 -7.296 1.00 58.54 29 ASP B O 1
ATOM 2519 N N . THR B 1 30 ? 35.700 0.025 -8.238 1.00 57.89 30 THR B N 1
ATOM 2520 C CA . THR B 1 30 ? 35.026 0.506 -7.058 1.00 58.03 30 THR B CA 1
ATOM 2521 C C . THR B 1 30 ? 33.861 -0.349 -6.580 1.00 57.49 30 THR B C 1
ATOM 2522 O O . THR B 1 30 ? 33.184 0.019 -5.623 1.00 57.30 30 THR B O 1
ATOM 2526 N N . ILE B 1 31 ? 33.637 -1.494 -7.216 1.00 57.47 31 ILE B N 1
ATOM 2527 C CA . ILE B 1 31 ? 32.509 -2.347 -6.836 1.00 58.61 31 ILE B CA 1
ATOM 2528 C C . ILE B 1 31 ? 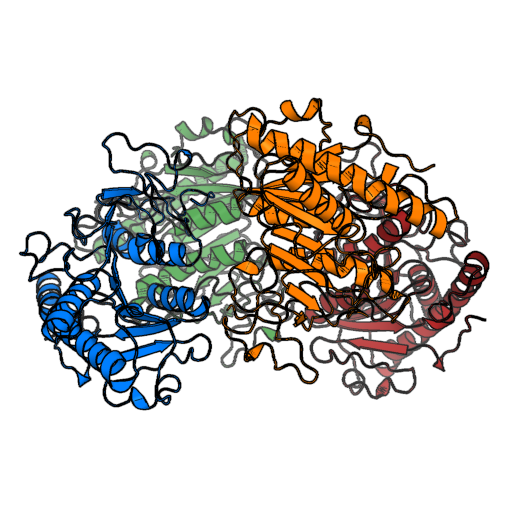32.676 -2.965 -5.451 1.00 59.69 31 ILE B C 1
ATOM 2529 O O . ILE B 1 31 ? 31.709 -3.090 -4.689 1.00 59.47 31 ILE B O 1
ATOM 2534 N N . LYS B 1 32 ? 33.910 -3.355 -5.143 1.00 60.82 32 LYS B N 1
ATOM 2535 C CA . LYS B 1 32 ? 34.245 -3.961 -3.860 1.00 61.13 32 LYS B CA 1
ATOM 2536 C C . LYS B 1 32 ? 34.146 -3.001 -2.681 1.00 60.69 32 LYS B C 1
ATOM 2537 O O . LYS B 1 32 ? 34.164 -3.421 -1.529 1.00 60.39 32 LYS B O 1
ATOM 2543 N N . LYS B 1 33 ? 34.063 -1.708 -2.964 1.00 61.29 33 LYS B N 1
ATOM 2544 C CA . LYS B 1 33 ? 33.955 -0.714 -1.903 1.00 61.19 33 LYS B CA 1
ATOM 2545 C C . LYS B 1 33 ? 32.514 -0.622 -1.396 1.00 60.90 33 LYS B C 1
ATOM 2546 O O . LYS B 1 33 ? 32.247 -0.001 -0.365 1.00 60.18 33 LYS B O 1
ATOM 2552 N N . HIS B 1 34 ? 31.583 -1.244 -2.120 1.00 61.19 34 HIS B N 1
ATOM 2553 C CA . HIS B 1 34 ? 30.179 -1.215 -1.713 1.00 60.19 34 HIS B CA 1
ATOM 2554 C C . HIS B 1 34 ? 30.003 -2.035 -0.464 1.00 59.97 34 HIS B C 1
ATOM 2555 O O . HIS B 1 34 ? 30.573 -3.105 -0.316 1.00 58.88 34 HIS B O 1
ATOM 2562 N N . ASN B 1 35 ? 29.209 -1.520 0.446 1.00 60.97 35 ASN B N 1
ATOM 2563 C CA . ASN B 1 35 ? 28.968 -2.218 1.692 1.00 63.12 35 ASN B CA 1
ATOM 2564 C C . ASN B 1 35 ? 28.530 -3.678 1.475 1.00 63.39 35 ASN B C 1
ATOM 2565 O O . ASN B 1 35 ? 29.225 -4.619 1.893 1.00 64.33 35 ASN B O 1
ATOM 2570 N N . GLU B 1 36 ? 27.397 -3.873 0.808 1.00 62.70 36 GLU B N 1
ATOM 2571 C CA . GLU B 1 36 ? 26.909 -5.221 0.563 1.00 61.71 36 GLU B CA 1
ATOM 2572 C C . GLU B 1 36 ? 27.984 -6.101 -0.034 1.00 60.88 36 GLU B C 1
ATOM 2573 O O . GLU B 1 36 ? 27.901 -7.314 0.062 1.00 61.89 36 GLU B O 1
ATOM 2579 N N . PHE B 1 37 ? 28.993 -5.492 -0.646 1.00 60.37 37 PHE B N 1
ATOM 2580 C CA . PHE B 1 37 ? 30.083 -6.247 -1.264 1.00 60.23 37 PHE B CA 1
ATOM 2581 C C . PHE B 1 37 ? 31.303 -6.352 -0.382 1.00 60.39 37 PHE B C 1
ATOM 2582 O O . PHE B 1 37 ? 32.383 -6.745 -0.838 1.00 60.76 37 PHE B O 1
ATOM 2590 N N . LYS B 1 38 ? 31.130 -6.001 0.882 1.00 60.02 38 LYS B N 1
ATOM 2591 C CA . LYS B 1 38 ? 32.233 -6.067 1.812 1.00 61.13 38 LYS B CA 1
ATOM 2592 C C . LYS B 1 38 ? 32.215 -7.442 2.468 1.00 61.61 38 LYS B C 1
ATOM 2593 O O . LYS B 1 38 ? 33.184 -7.865 3.098 1.00 61.97 38 LYS B O 1
ATOM 2599 N N . LYS B 1 39 ? 31.105 -8.149 2.285 1.00 61.90 39 LYS B N 1
ATOM 2600 C CA . LYS B 1 39 ? 30.937 -9.489 2.834 1.00 61.07 39 LYS B CA 1
ATOM 2601 C C . LYS B 1 39 ? 31.815 -10.440 2.048 1.00 60.75 39 LYS B C 1
ATOM 2602 O O . LYS B 1 39 ? 32.594 -10.022 1.187 1.00 61.46 39 LYS B O 1
ATOM 2608 N N . SER B 1 40 ? 31.693 -11.723 2.345 1.00 59.69 40 SER B N 1
ATOM 2609 C CA . SER B 1 40 ? 32.466 -12.732 1.631 1.00 59.72 40 SER B CA 1
ATOM 2610 C C . SER B 1 40 ? 31.412 -13.545 0.909 1.00 59.15 40 SER B C 1
ATOM 2611 O O . SER B 1 40 ? 31.696 -14.279 -0.040 1.00 59.63 40 SER B O 1
ATOM 2614 N N . THR B 1 41 ? 30.186 -13.389 1.398 1.00 57.21 41 THR B N 1
ATOM 2615 C CA . THR B 1 41 ? 29.025 -14.062 0.869 1.00 55.42 41 THR B CA 1
ATOM 2616 C C . THR B 1 41 ? 27.888 -13.046 0.751 1.00 54.98 41 THR B C 1
ATOM 2617 O O . THR B 1 41 ? 27.667 -12.240 1.665 1.00 54.32 41 THR B O 1
ATOM 2621 N N . ILE B 1 42 ? 27.187 -13.068 -0.385 1.00 54.05 42 ILE B N 1
ATOM 2622 C CA . ILE B 1 42 ? 26.036 -12.180 -0.590 1.00 52.28 42 ILE B CA 1
ATOM 2623 C C . ILE B 1 42 ? 24.784 -13.068 -0.560 1.00 51.39 42 ILE B C 1
ATOM 2624 O O . ILE B 1 42 ? 24.626 -13.978 -1.388 1.00 51.00 42 ILE B O 1
ATOM 2629 N N . LYS B 1 43 ? 23.918 -12.803 0.418 1.00 49.67 43 LYS B N 1
ATOM 2630 C CA . LYS B 1 43 ? 22.708 -13.582 0.629 1.00 48.38 43 LYS B CA 1
ATOM 2631 C C . LYS B 1 43 ? 21.459 -13.203 -0.158 1.00 46.82 43 LYS B C 1
ATOM 2632 O O . LYS B 1 43 ? 20.625 -14.059 -0.454 1.00 44.69 43 LYS B O 1
ATOM 2638 N N . HIS B 1 44 ? 21.329 -11.927 -0.499 1.00 45.78 44 HIS B N 1
ATOM 2639 C CA . HIS B 1 44 ? 20.161 -11.448 -1.244 1.00 43.69 44 HIS B CA 1
ATOM 2640 C C . HIS B 1 44 ? 19.956 -12.078 -2.628 1.00 40.92 44 HIS B C 1
ATOM 2641 O O . HIS B 1 44 ? 20.839 -12.723 -3.209 1.00 39.16 44 HIS B O 1
ATOM 2648 N N . GLN B 1 45 ? 18.745 -11.871 -3.125 1.00 37.84 45 GLN B N 1
ATOM 2649 C CA . GLN B 1 45 ? 18.365 -12.263 -4.452 1.00 35.10 45 GLN B CA 1
ATOM 2650 C C . GLN B 1 45 ? 18.990 -11.104 -5.223 1.00 34.37 45 GLN B C 1
ATOM 2651 O O . GLN B 1 45 ? 18.966 -9.953 -4.764 1.00 33.34 45 GLN B O 1
ATOM 2657 N N . VAL B 1 46 ? 19.548 -11.391 -6.384 1.00 30.72 46 VAL B N 1
ATOM 2658 C CA . VAL B 1 46 ? 20.170 -10.355 -7.160 1.00 29.54 46 VAL B CA 1
ATOM 2659 C C . VAL B 1 46 ? 19.395 -10.078 -8.448 1.00 27.68 46 VAL B C 1
ATOM 2660 O O . VAL B 1 46 ? 19.029 -10.988 -9.181 1.00 26.57 46 VAL B O 1
ATOM 2664 N N . VAL B 1 47 ? 19.125 -8.817 -8.724 1.00 27.06 47 VAL B N 1
ATOM 2665 C CA . VAL B 1 47 ? 18.432 -8.478 -9.966 1.00 27.43 47 VAL B CA 1
ATOM 2666 C C . VAL B 1 47 ? 19.115 -7.339 -10.695 1.00 26.98 47 VAL B C 1
ATOM 2667 O O . VAL B 1 47 ? 19.246 -6.259 -10.152 1.00 27.09 47 VAL B O 1
ATOM 2671 N N . PHE B 1 48 ? 19.564 -7.599 -11.920 1.00 27.56 48 PHE B N 1
ATOM 2672 C CA . PHE B 1 48 ? 20.193 -6.578 -12.753 1.00 27.05 48 PHE B CA 1
ATOM 2673 C C . PHE B 1 48 ? 19.061 -5.880 -13.550 1.00 27.02 48 PHE B C 1
ATOM 2674 O O . PHE B 1 48 ? 18.109 -6.530 -13.991 1.00 26.52 48 PHE B O 1
ATOM 2682 N N . ILE B 1 49 ? 19.176 -4.573 -13.747 1.00 26.45 49 ILE B N 1
ATOM 2683 C CA . ILE B 1 49 ? 18.188 -3.819 -14.502 1.00 25.84 49 ILE B CA 1
ATOM 2684 C C . ILE B 1 49 ? 18.972 -3.036 -15.542 1.00 27.16 49 ILE B C 1
ATOM 2685 O O . ILE B 1 49 ? 19.885 -2.283 -15.197 1.00 26.61 49 ILE B O 1
ATOM 2690 N N . THR B 1 50 ? 18.638 -3.235 -16.822 1.00 27.48 50 THR B N 1
ATOM 2691 C CA . THR B 1 50 ? 19.375 -2.574 -17.906 1.00 26.29 50 THR B CA 1
ATOM 2692 C C . THR B 1 50 ? 18.459 -1.811 -18.858 1.00 26.58 50 THR B C 1
ATOM 2693 O O . THR B 1 50 ? 17.500 -2.381 -19.420 1.00 25.82 50 THR B O 1
ATOM 2697 N N . HIS B 1 51 ? 18.758 -0.518 -19.027 1.00 25.33 51 HIS B N 1
ATOM 2698 C CA . HIS B 1 51 ? 17.970 0.353 -19.902 1.00 26.47 51 HIS B CA 1
ATOM 2699 C C . HIS B 1 51 ? 18.412 0.154 -21.326 1.00 27.34 51 HIS B C 1
ATOM 2700 O O . HIS B 1 51 ? 19.436 -0.482 -21.592 1.00 27.96 51 HIS B O 1
ATOM 2707 N N . GLY B 1 52 ? 17.643 0.746 -22.227 1.00 27.46 52 GLY B N 1
ATOM 2708 C CA . GLY B 1 52 ? 17.928 0.652 -23.636 1.00 27.29 52 GLY B CA 1
ATOM 2709 C C . GLY B 1 52 ? 18.386 1.946 -24.266 1.00 28.02 52 GLY B C 1
ATOM 2710 O O . GLY B 1 52 ? 18.905 2.834 -23.601 1.00 29.88 52 GLY B O 1
ATOM 2711 N N . PHE B 1 53 ? 18.179 2.031 -25.571 1.00 28.84 53 PHE B N 1
ATOM 2712 C CA . PHE B 1 53 ? 18.563 3.154 -26.403 1.00 28.74 53 PHE B CA 1
ATOM 2713 C C . PHE B 1 53 ? 18.327 4.516 -25.772 1.00 30.41 53 PHE B C 1
ATOM 2714 O O . PHE B 1 53 ? 17.238 4.795 -25.266 1.00 32.02 53 PHE B O 1
ATOM 2722 N N . THR B 1 54 ? 19.372 5.341 -25.802 1.00 30.78 54 THR B N 1
ATOM 2723 C CA . THR B 1 54 ? 19.366 6.706 -25.294 1.00 31.20 54 THR B CA 1
ATOM 2724 C C . THR B 1 54 ? 18.649 6.945 -23.967 1.00 32.10 54 THR B C 1
ATOM 2725 O O . THR B 1 54 ? 17.854 7.885 -23.840 1.00 30.90 54 THR B O 1
ATOM 2729 N N . SER B 1 55 ? 18.941 6.099 -22.979 1.00 32.04 55 SER B N 1
ATOM 2730 C CA . SER B 1 55 ? 18.346 6.218 -21.645 1.00 30.17 55 SER B CA 1
ATOM 2731 C C . SER B 1 55 ? 19.444 6.044 -20.616 1.00 29.11 55 SER B C 1
ATOM 2732 O O . SER B 1 55 ? 20.607 5.985 -20.952 1.00 29.30 55 SER B O 1
ATOM 2735 N N . SER B 1 56 ? 19.088 5.972 -19.351 1.00 29.21 56 SER B N 1
ATOM 2736 C CA . SER B 1 56 ? 20.103 5.771 -18.343 1.00 30.83 56 SER B CA 1
ATOM 2737 C C . SER B 1 56 ? 19.465 5.172 -17.093 1.00 31.12 56 SER B C 1
ATOM 2738 O O . SER B 1 56 ? 18.245 5.275 -16.891 1.00 31.44 56 SER B O 1
ATOM 2741 N N . ALA B 1 57 ? 20.300 4.520 -16.290 1.00 30.11 57 ALA B N 1
ATOM 2742 C CA . ALA B 1 57 ? 19.865 3.828 -15.104 1.00 31.42 57 ALA B CA 1
ATOM 2743 C C . ALA B 1 57 ? 19.129 4.698 -14.118 1.00 34.44 57 ALA B C 1
ATOM 2744 O O . ALA B 1 57 ? 18.263 4.207 -13.413 1.00 35.60 57 ALA B O 1
ATOM 2746 N N . ASP B 1 58 ? 19.455 5.990 -14.057 1.00 37.01 58 ASP B N 1
ATOM 2747 C CA . ASP B 1 58 ? 18.787 6.865 -13.105 1.00 38.02 58 ASP B CA 1
ATOM 2748 C C . ASP B 1 58 ? 17.557 7.590 -13.601 1.00 38.45 58 ASP B C 1
ATOM 2749 O O . ASP B 1 58 ? 17.381 8.768 -13.297 1.00 40.42 58 ASP B O 1
ATOM 2754 N N . THR B 1 59 ? 16.705 6.902 -14.356 1.00 38.86 59 THR B N 1
ATOM 2755 C CA . THR B 1 59 ? 15.472 7.516 -14.841 1.00 38.98 59 THR B CA 1
ATOM 2756 C C . THR B 1 59 ? 14.403 7.107 -13.842 1.00 38.72 59 THR B C 1
ATOM 2757 O O . THR B 1 59 ? 14.605 6.177 -13.058 1.00 39.64 59 THR B O 1
ATOM 2761 N N . GLU B 1 60 ? 13.274 7.805 -13.854 1.00 38.56 60 GLU B N 1
ATOM 2762 C CA . GLU B 1 60 ? 12.214 7.497 -12.904 1.00 38.34 60 GLU B CA 1
ATOM 2763 C C . GLU B 1 60 ? 11.814 6.027 -12.964 1.00 36.82 60 GLU B C 1
ATOM 2764 O O . GLU B 1 60 ? 11.984 5.299 -11.995 1.00 36.70 60 GLU B O 1
ATOM 2770 N N . ASN B 1 61 ? 11.301 5.604 -14.110 1.00 35.25 61 ASN B N 1
ATOM 2771 C CA . ASN B 1 61 ? 10.835 4.252 -14.289 1.00 33.97 61 ASN B CA 1
ATOM 2772 C C . ASN B 1 61 ? 11.762 3.157 -13.814 1.00 32.75 61 ASN B C 1
ATOM 2773 O O . ASN B 1 61 ? 11.323 2.285 -13.088 1.00 33.41 61 ASN B O 1
ATOM 2778 N N . PHE B 1 62 ? 13.037 3.192 -14.174 1.00 31.94 62 PHE B N 1
ATOM 2779 C CA . PHE B 1 62 ? 13.951 2.166 -13.686 1.00 31.97 62 PHE B CA 1
ATOM 2780 C C . PHE B 1 62 ? 14.253 2.286 -12.166 1.00 32.82 62 PHE B C 1
ATOM 2781 O O . PHE B 1 62 ? 14.375 1.283 -11.501 1.00 33.87 62 PHE B O 1
ATOM 2789 N N . LEU B 1 63 ? 14.379 3.489 -11.616 1.00 32.54 63 LEU B N 1
ATOM 2790 C CA . LEU B 1 63 ? 14.613 3.635 -10.180 1.00 32.49 63 LEU B CA 1
ATOM 2791 C C . LEU B 1 63 ? 13.423 3.116 -9.371 1.00 31.23 63 LEU B C 1
ATOM 2792 O O . LEU B 1 63 ? 13.603 2.512 -8.325 1.00 30.89 63 LEU B O 1
ATOM 2797 N N . ALA B 1 64 ? 12.205 3.357 -9.851 1.00 30.52 64 ALA B N 1
ATOM 2798 C CA . ALA B 1 64 ? 11.003 2.870 -9.161 1.00 29.72 64 ALA B CA 1
ATOM 2799 C C . ALA B 1 64 ? 11.062 1.347 -9.074 1.00 32.05 64 ALA B C 1
ATOM 2800 O O . ALA B 1 64 ? 10.757 0.757 -8.035 1.00 32.12 64 ALA B O 1
ATOM 2802 N N . MET B 1 65 ? 11.440 0.716 -10.187 1.00 32.93 65 MET B N 1
ATOM 2803 C CA . MET B 1 65 ? 11.523 -0.733 -10.233 1.00 32.88 65 MET B CA 1
ATOM 2804 C C . MET B 1 65 ? 12.559 -1.191 -9.222 1.00 32.34 65 MET B C 1
ATOM 2805 O O . MET B 1 65 ? 12.322 -2.137 -8.468 1.00 30.67 65 MET B O 1
ATOM 2810 N N . ALA B 1 66 ? 13.695 -0.509 -9.187 1.00 31.82 66 ALA B N 1
ATOM 2811 C CA . ALA B 1 66 ? 14.723 -0.891 -8.233 1.00 33.66 66 ALA B CA 1
ATOM 2812 C C . ALA B 1 66 ? 14.157 -0.781 -6.813 1.00 35.36 66 ALA B C 1
ATOM 2813 O O . ALA B 1 66 ? 14.415 -1.640 -5.977 1.00 37.09 66 ALA B O 1
ATOM 2815 N N . LYS B 1 67 ? 13.372 0.252 -6.532 1.00 35.98 67 LYS B N 1
ATOM 2816 C CA . LYS B 1 67 ? 12.835 0.377 -5.185 1.00 37.72 67 LYS B CA 1
ATOM 2817 C C . LYS B 1 67 ? 11.800 -0.701 -4.827 1.00 38.24 67 LYS B C 1
ATOM 2818 O O . LYS B 1 67 ? 11.823 -1.248 -3.719 1.00 37.73 67 LYS B O 1
ATOM 2824 N N . ALA B 1 68 ? 10.907 -1.012 -5.761 1.00 37.39 68 ALA B N 1
ATOM 2825 C CA . ALA B 1 68 ? 9.883 -2.003 -5.499 1.00 36.22 68 ALA B CA 1
ATOM 2826 C C . ALA B 1 68 ? 10.492 -3.373 -5.224 1.00 37.03 68 ALA B C 1
ATOM 2827 O O . ALA B 1 68 ? 9.867 -4.214 -4.587 1.00 36.27 68 ALA B O 1
ATOM 2829 N N . LEU B 1 69 ? 11.711 -3.586 -5.697 1.00 37.42 69 LEU B N 1
ATOM 2830 C CA . LEU B 1 69 ? 12.382 -4.852 -5.471 1.00 39.89 69 LEU B CA 1
ATOM 2831 C C . LEU B 1 69 ? 13.083 -4.747 -4.122 1.00 42.33 69 LEU B C 1
ATOM 2832 O O . LEU B 1 69 ? 12.853 -5.541 -3.208 1.00 41.07 69 LEU B O 1
ATOM 2837 N N . SER B 1 70 ? 13.945 -3.744 -4.013 1.00 45.16 70 SER B N 1
ATOM 2838 C CA . SER B 1 70 ? 14.709 -3.529 -2.800 1.00 49.23 70 SER B CA 1
ATOM 2839 C C . SER B 1 70 ? 13.824 -3.431 -1.570 1.00 50.92 70 SER B C 1
ATOM 2840 O O . SER B 1 70 ? 14.256 -3.730 -0.457 1.00 51.61 70 SER B O 1
ATOM 2843 N N . ASP B 1 71 ? 12.586 -3.004 -1.768 1.00 52.91 71 ASP B N 1
ATOM 2844 C CA . ASP B 1 71 ? 11.693 -2.885 -0.645 1.00 54.91 71 ASP B CA 1
ATOM 2845 C C . ASP B 1 71 ? 11.009 -4.191 -0.328 1.00 56.13 71 ASP B C 1
ATOM 2846 O O . ASP B 1 71 ? 10.131 -4.232 0.530 1.00 57.67 71 ASP B O 1
ATOM 2851 N N . LYS B 1 72 ? 11.397 -5.265 -1.014 1.00 57.10 72 LYS B N 1
ATOM 2852 C CA . LYS B 1 72 ? 10.805 -6.556 -0.702 1.00 57.00 72 LYS B CA 1
ATOM 2853 C C . LYS B 1 72 ? 11.637 -7.277 0.348 1.00 57.81 72 LYS B C 1
ATOM 2854 O O . LYS B 1 72 ? 11.196 -8.270 0.918 1.00 59.22 72 LYS B O 1
ATOM 2860 N N . GLY B 1 73 ? 12.834 -6.776 0.637 1.00 57.58 73 GLY B N 1
ATOM 2861 C CA . GLY B 1 73 ? 13.616 -7.420 1.676 1.00 55.98 73 GLY B CA 1
ATOM 2862 C C . GLY B 1 73 ? 14.967 -8.040 1.396 1.00 54.08 73 GLY B C 1
ATOM 2863 O O . GLY B 1 73 ? 15.957 -7.586 1.972 1.00 53.59 73 GLY B O 1
ATOM 2864 N N . ASN B 1 74 ? 15.023 -9.086 0.570 1.00 52.65 74 ASN B N 1
ATOM 2865 C CA . ASN B 1 74 ? 16.310 -9.727 0.293 1.00 50.85 74 ASN B CA 1
ATOM 2866 C C . ASN B 1 74 ? 16.709 -9.613 -1.143 1.00 48.33 74 ASN B C 1
ATOM 2867 O O . ASN B 1 74 ? 17.082 -10.600 -1.769 1.00 48.19 74 ASN B O 1
ATOM 2872 N N . TYR B 1 75 ? 16.635 -8.387 -1.646 1.00 46.36 75 TYR B N 1
ATOM 2873 C CA . TYR B 1 75 ? 16.988 -8.051 -3.033 1.00 44.07 75 TYR B CA 1
ATOM 2874 C C . TYR B 1 75 ? 18.115 -6.992 -3.160 1.00 42.49 75 TYR B C 1
ATOM 2875 O O . TYR B 1 75 ? 18.018 -5.863 -2.636 1.00 42.19 75 TYR B O 1
ATOM 2884 N N . LEU B 1 76 ? 19.183 -7.381 -3.849 1.00 39.96 76 LEU B N 1
ATOM 2885 C CA . LEU B 1 76 ? 20.326 -6.512 -4.130 1.00 36.78 76 LEU B CA 1
ATOM 2886 C C . LEU B 1 76 ? 20.123 -6.142 -5.603 1.00 35.23 76 LEU B C 1
ATOM 2887 O O . LEU B 1 76 ? 20.201 -6.998 -6.474 1.00 34.12 76 LEU B O 1
ATOM 2892 N N . VAL B 1 77 ? 19.848 -4.871 -5.878 1.00 34.53 77 VAL B N 1
ATOM 2893 C CA . VAL B 1 77 ? 19.595 -4.442 -7.238 1.00 31.96 77 VAL B CA 1
ATOM 2894 C C . VAL B 1 77 ? 20.789 -3.722 -7.855 1.00 32.29 77 VAL B C 1
ATOM 2895 O O . VAL B 1 77 ? 21.353 -2.767 -7.277 1.00 32.07 77 VAL B O 1
ATOM 2899 N N . ILE B 1 78 ? 21.172 -4.195 -9.031 1.00 29.56 78 ILE B N 1
ATOM 2900 C CA . ILE B 1 78 ? 22.281 -3.629 -9.780 1.00 28.85 78 ILE B CA 1
ATOM 2901 C C . ILE B 1 78 ? 21.740 -3.031 -11.090 1.00 29.85 78 ILE B C 1
ATOM 2902 O O . ILE B 1 78 ? 21.337 -3.741 -12.018 1.00 28.86 78 ILE B O 1
ATOM 2907 N N . LEU B 1 79 ? 21.698 -1.715 -11.158 1.00 30.42 79 LEU B N 1
ATOM 2908 C CA . LEU B 1 79 ? 21.223 -1.095 -12.361 1.00 31.07 79 LEU B CA 1
ATOM 2909 C C . LEU B 1 79 ? 22.431 -0.905 -13.245 1.00 30.88 79 LEU B C 1
ATOM 2910 O O . LEU B 1 79 ? 23.430 -0.364 -12.798 1.00 31.90 79 LEU B O 1
ATOM 2915 N N . ILE B 1 80 ? 22.350 -1.357 -14.494 1.00 30.98 80 ILE B N 1
ATOM 2916 C CA . ILE B 1 80 ? 23.463 -1.231 -15.435 1.00 30.02 80 ILE B CA 1
ATOM 2917 C C . ILE B 1 80 ? 23.306 0.041 -16.272 1.00 31.30 80 ILE B C 1
ATOM 2918 O O . ILE B 1 80 ? 22.286 0.245 -16.912 1.00 32.60 80 ILE B O 1
ATOM 2923 N N . ASP B 1 81 ? 24.324 0.899 -16.245 1.00 31.82 81 ASP B N 1
ATOM 2924 C CA . ASP B 1 81 ? 24.299 2.180 -16.954 1.00 30.19 81 ASP B CA 1
ATOM 2925 C C . ASP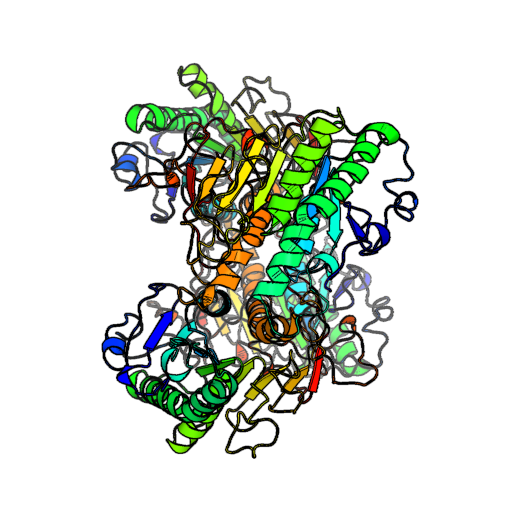 B 1 81 ? 25.315 2.184 -18.066 1.00 29.64 81 ASP B C 1
ATOM 2926 O O . ASP B 1 81 ? 26.516 2.091 -17.829 1.00 28.18 81 ASP B O 1
ATOM 2931 N N . TRP B 1 82 ? 24.822 2.298 -19.291 1.00 29.15 82 TRP B N 1
ATOM 2932 C CA . TRP B 1 82 ? 25.695 2.284 -20.448 1.00 29.34 82 TRP B CA 1
ATOM 2933 C C . TRP B 1 82 ? 25.207 3.363 -21.391 1.00 30.30 82 TRP B C 1
ATOM 2934 O O . TRP B 1 82 ? 25.072 3.147 -22.611 1.00 30.01 82 TRP B O 1
ATOM 2945 N N . ARG B 1 83 ? 24.956 4.529 -20.795 1.00 30.59 83 ARG B N 1
ATOM 2946 C CA . ARG B 1 83 ? 24.441 5.690 -21.499 1.00 30.79 83 ARG B CA 1
ATOM 2947 C C . ARG B 1 83 ? 25.273 6.041 -22.727 1.00 31.73 83 ARG B C 1
ATOM 2948 O O . ARG B 1 83 ? 24.724 6.319 -23.784 1.00 33.12 83 ARG B O 1
ATOM 2956 N N . VAL B 1 84 ? 26.590 5.988 -22.595 1.00 32.89 84 VAL B N 1
ATOM 2957 C CA . VAL B 1 84 ? 27.517 6.302 -23.689 1.00 34.49 84 VAL B CA 1
ATOM 2958 C C . VAL B 1 84 ? 27.377 5.348 -24.870 1.00 34.01 84 VAL B C 1
ATOM 2959 O O . VAL B 1 84 ? 27.210 5.750 -26.026 1.00 33.75 84 VAL B O 1
ATOM 2963 N N . ALA B 1 85 ? 27.489 4.069 -24.567 1.00 33.17 85 ALA B N 1
ATOM 2964 C CA . ALA B 1 85 ? 27.364 3.066 -25.594 1.00 33.14 85 ALA B CA 1
ATOM 2965 C C . ALA B 1 85 ? 25.894 2.959 -26.052 1.00 32.54 85 ALA B C 1
ATOM 2966 O O . ALA B 1 85 ? 25.601 2.358 -27.070 1.00 31.80 85 ALA B O 1
ATOM 2968 N N . ALA B 1 86 ? 24.977 3.546 -25.288 1.00 33.54 86 ALA B N 1
ATOM 2969 C CA . ALA B 1 86 ? 23.562 3.541 -25.640 1.00 33.74 86 ALA B CA 1
ATOM 2970 C C . ALA B 1 86 ? 23.226 4.787 -26.455 1.00 34.88 86 ALA B C 1
ATOM 2971 O O . ALA B 1 86 ? 22.077 4.970 -26.885 1.00 33.46 86 ALA B O 1
ATOM 2973 N N . CYS B 1 87 ? 24.248 5.628 -26.657 1.00 36.43 87 CYS B N 1
ATOM 2974 C CA . CYS B 1 87 ? 24.164 6.858 -27.440 1.00 39.45 87 CYS B CA 1
ATOM 2975 C C . CYS B 1 87 ? 23.392 7.972 -26.735 1.00 42.41 87 CYS B C 1
ATOM 2976 O O . CYS B 1 87 ? 23.051 8.984 -27.345 1.00 42.55 87 CYS B O 1
ATOM 2979 N N . THR B 1 88 ? 23.117 7.790 -25.451 1.00 45.17 88 THR B N 1
ATOM 2980 C CA . THR B 1 88 ? 22.352 8.777 -24.698 1.00 49.43 88 THR B CA 1
ATOM 2981 C C . THR B 1 88 ? 23.066 10.136 -24.573 1.00 52.31 88 THR B C 1
ATOM 2982 O O . THR B 1 88 ? 22.430 11.201 -24.545 1.00 50.65 88 THR B O 1
ATOM 2986 N N . GLU B 1 89 ? 24.389 10.089 -24.513 1.00 55.51 89 GLU B N 1
ATOM 2987 C CA . GLU B 1 89 ? 25.170 11.301 -24.374 1.00 59.38 89 GLU B CA 1
ATOM 2988 C C . GLU B 1 89 ? 25.456 12.034 -25.675 1.00 62.19 89 GLU B C 1
ATOM 2989 O O . GLU B 1 89 ? 26.574 12.498 -25.875 1.00 62.62 89 GLU B O 1
ATOM 2995 N N . GLU B 1 90 ? 24.471 12.161 -26.562 1.00 65.30 90 GLU B N 1
ATOM 2996 C CA . GLU B 1 90 ? 24.754 12.885 -27.789 1.00 67.95 90 GLU B CA 1
ATOM 2997 C C . GLU B 1 90 ? 23.717 12.981 -28.882 1.00 69.31 90 GLU B C 1
ATOM 2998 O O . GLU B 1 90 ? 24.066 13.387 -29.990 1.00 70.56 90 GLU B O 1
ATOM 3004 N N . MET B 1 91 ? 22.464 12.634 -28.610 1.00 70.54 91 MET B N 1
ATOM 3005 C CA . MET B 1 91 ? 21.452 12.705 -29.670 1.00 71.94 91 MET B CA 1
ATOM 3006 C C . MET B 1 91 ? 21.493 13.994 -30.515 1.00 71.90 91 MET B C 1
ATOM 3007 O O . MET B 1 91 ? 20.694 14.920 -30.319 1.00 71.95 91 MET B O 1
ATOM 3012 N N . SER B 1 92 ? 22.429 14.030 -31.465 1.00 71.10 92 SER B N 1
ATOM 3013 C CA . SER B 1 92 ? 22.600 15.163 -32.357 1.00 68.53 92 SER B CA 1
ATOM 3014 C C . SER B 1 92 ? 22.356 14.723 -33.795 1.00 67.30 92 SER B C 1
ATOM 3015 O O . SER B 1 92 ? 23.298 14.568 -34.583 1.00 67.17 92 SER B O 1
ATOM 3018 N N . GLY B 1 93 ? 21.088 14.485 -34.119 1.00 65.25 93 GLY B N 1
ATOM 3019 C CA . GLY B 1 93 ? 20.740 14.109 -35.477 1.00 62.57 93 GLY B CA 1
ATOM 3020 C C . GLY B 1 93 ? 20.390 12.667 -35.767 1.00 60.14 93 GLY B C 1
ATOM 3021 O O . GLY B 1 93 ? 19.600 12.060 -35.038 1.00 61.90 93 GLY B O 1
ATOM 3022 N N . ILE B 1 94 ? 20.978 12.156 -36.856 1.00 56.45 94 ILE B N 1
ATOM 3023 C CA . ILE B 1 94 ? 20.822 10.793 -37.400 1.00 51.61 94 ILE B CA 1
ATOM 3024 C C . ILE B 1 94 ? 20.461 9.634 -36.445 1.00 47.94 94 ILE B C 1
ATOM 3025 O O . ILE B 1 94 ? 21.295 8.777 -36.135 1.00 46.83 94 ILE B O 1
ATOM 3030 N N . GLN B 1 95 ? 19.203 9.589 -36.028 1.00 42.39 95 GLN B N 1
ATOM 3031 C CA . GLN B 1 95 ? 18.758 8.567 -35.116 1.00 39.34 95 GLN B CA 1
ATOM 3032 C C . GLN B 1 95 ? 19.044 7.130 -35.586 1.00 37.92 95 GLN B C 1
ATOM 3033 O O . GLN B 1 95 ? 19.579 6.328 -34.827 1.00 38.00 95 GLN B O 1
ATOM 3039 N N . LEU B 1 96 ? 18.724 6.821 -36.834 1.00 35.70 96 LEU B N 1
ATOM 3040 C CA . LEU B 1 96 ? 18.903 5.481 -37.363 1.00 34.15 96 LEU B CA 1
ATOM 3041 C C . LEU B 1 96 ? 20.354 4.984 -37.356 1.00 33.43 96 LEU B C 1
ATOM 3042 O O . LEU B 1 96 ? 20.612 3.783 -37.196 1.00 32.41 96 LEU B O 1
ATOM 3047 N N . ALA B 1 97 ? 21.309 5.890 -37.524 1.00 32.58 97 ALA B N 1
ATOM 3048 C CA . ALA B 1 97 ? 22.701 5.470 -37.458 1.00 32.69 97 ALA B CA 1
ATOM 3049 C C . ALA B 1 97 ? 23.042 5.198 -35.967 1.00 33.65 97 ALA B C 1
ATOM 3050 O O . ALA B 1 97 ? 23.672 4.187 -35.615 1.00 33.59 97 ALA B O 1
ATOM 3052 N N . TYR B 1 98 ? 22.607 6.094 -35.083 1.00 33.22 98 TYR B N 1
ATOM 3053 C CA . TYR B 1 98 ? 22.875 5.914 -33.655 1.00 33.66 98 TYR B CA 1
ATOM 3054 C C . TYR B 1 98 ? 22.332 4.594 -33.151 1.00 30.95 98 TYR B C 1
ATOM 3055 O O . TYR B 1 98 ? 23.058 3.798 -32.586 1.00 29.69 98 TYR B O 1
ATOM 3064 N N . TYR B 1 99 ? 21.045 4.386 -33.370 1.00 28.56 99 TYR B N 1
ATOM 3065 C CA . TYR B 1 99 ? 20.383 3.173 -32.956 1.00 27.18 99 TYR B CA 1
ATOM 3066 C C . TYR B 1 99 ? 21.214 1.974 -33.388 1.00 26.54 99 TYR B C 1
ATOM 3067 O O . TYR B 1 99 ? 21.375 1.020 -32.629 1.00 23.63 99 TYR B O 1
ATOM 3076 N N . SER B 1 100 ? 21.740 2.020 -34.612 1.00 26.52 100 SER B N 1
ATOM 3077 C CA . SER B 1 100 ? 22.505 0.877 -35.081 1.00 28.04 100 SER B CA 1
ATOM 3078 C C . SER B 1 100 ? 23.823 0.742 -34.314 1.00 27.44 100 SER B C 1
ATOM 3079 O O . SER B 1 100 ? 24.303 -0.357 -34.129 1.00 26.30 100 SER B O 1
ATOM 3082 N N . TYR B 1 101 ? 24.387 1.846 -33.836 1.00 27.99 101 TYR B N 1
ATOM 3083 C CA . TYR B 1 101 ? 25.596 1.735 -33.030 1.00 29.91 101 TYR B CA 1
ATOM 3084 C C . TYR B 1 101 ? 25.278 1.061 -31.661 1.00 29.48 101 TYR B C 1
ATOM 3085 O O . TYR B 1 101 ? 25.894 0.034 -31.292 1.00 28.67 101 TYR B O 1
ATOM 3094 N N . ALA B 1 102 ? 24.320 1.627 -30.927 1.00 27.47 102 ALA B N 1
ATOM 3095 C CA . ALA B 1 102 ? 23.914 1.094 -29.623 1.00 26.95 102 ALA B CA 1
ATOM 3096 C C . ALA B 1 102 ? 23.457 -0.372 -29.765 1.00 27.84 102 ALA B C 1
ATOM 3097 O O . ALA B 1 102 ? 23.692 -1.207 -28.889 1.00 26.79 102 ALA B O 1
ATOM 3099 N N . ALA B 1 103 ? 22.801 -0.678 -30.879 1.00 28.25 103 ALA B N 1
ATOM 3100 C CA . ALA B 1 103 ? 22.344 -2.034 -31.123 1.00 28.79 103 ALA B CA 1
ATOM 3101 C C . ALA B 1 103 ? 23.545 -2.990 -31.082 1.00 29.91 103 ALA B C 1
ATOM 3102 O O . ALA B 1 103 ? 23.533 -3.994 -30.376 1.00 28.43 103 ALA B O 1
ATOM 3104 N N . SER B 1 104 ? 24.593 -2.663 -31.824 1.00 30.22 104 SER B N 1
ATOM 3105 C CA . SER B 1 104 ? 25.720 -3.538 -31.821 1.00 31.26 104 SER B CA 1
ATOM 3106 C C . SER B 1 104 ? 26.478 -3.500 -30.486 1.00 31.98 104 SER B C 1
ATOM 3107 O O . SER B 1 104 ? 27.170 -4.452 -30.156 1.00 33.82 104 SER B O 1
ATOM 3110 N N . ASN B 1 105 ? 26.350 -2.439 -29.699 1.00 30.30 105 ASN B N 1
ATOM 3111 C CA . ASN B 1 105 ? 27.036 -2.448 -28.419 1.00 29.34 105 ASN B CA 1
ATOM 3112 C C . ASN B 1 105 ? 26.319 -3.390 -27.453 1.00 30.66 105 ASN B C 1
ATOM 3113 O O . ASN B 1 105 ? 26.841 -3.673 -26.365 1.00 31.00 105 ASN B O 1
ATOM 3118 N N . THR B 1 106 ? 25.124 -3.866 -27.807 1.00 29.19 106 THR B N 1
ATOM 3119 C CA . THR B 1 106 ? 24.402 -4.723 -26.861 1.00 30.31 106 THR B CA 1
ATOM 3120 C C . THR B 1 106 ? 25.148 -5.971 -26.394 1.00 30.93 106 THR B C 1
ATOM 3121 O O . THR B 1 106 ? 25.010 -6.371 -25.234 1.00 30.21 106 THR B O 1
ATOM 3125 N N . ARG B 1 107 ? 25.929 -6.581 -27.281 1.00 30.77 107 ARG B N 1
ATOM 3126 C CA . ARG B 1 107 ? 26.647 -7.788 -26.931 1.00 32.43 107 ARG B CA 1
ATOM 3127 C C . ARG B 1 107 ? 27.746 -7.485 -25.915 1.00 31.65 107 ARG B C 1
ATOM 3128 O O . ARG B 1 107 ? 28.000 -8.270 -25.017 1.00 31.07 107 ARG B O 1
ATOM 3136 N N . LEU B 1 108 ? 28.380 -6.327 -26.039 1.00 30.59 108 LEU B N 1
ATOM 3137 C CA . LEU B 1 108 ? 29.447 -5.952 -25.118 1.00 28.55 108 LEU B CA 1
ATOM 3138 C C . LEU B 1 108 ? 28.947 -5.664 -23.697 1.00 27.65 108 LEU B C 1
ATOM 3139 O O . LEU B 1 108 ? 29.559 -6.083 -22.706 1.00 27.91 108 LEU B O 1
ATOM 3144 N N . VAL B 1 109 ? 27.847 -4.937 -23.586 1.00 26.30 109 VAL B N 1
ATOM 3145 C CA . VAL B 1 109 ? 27.319 -4.639 -22.273 1.00 26.75 109 VAL B CA 1
ATOM 3146 C C . VAL B 1 109 ? 26.866 -5.966 -21.667 1.00 27.54 109 VAL B C 1
ATOM 3147 O O . VAL B 1 109 ? 26.906 -6.141 -20.459 1.00 28.85 109 VAL B O 1
ATOM 3151 N N . GLY B 1 110 ? 26.463 -6.906 -22.520 1.00 28.75 110 GLY B N 1
ATOM 3152 C CA . GLY B 1 110 ? 26.040 -8.218 -22.069 1.00 28.65 110 GLY B CA 1
ATOM 3153 C C . GLY B 1 110 ? 27.196 -9.006 -21.464 1.00 30.04 110 GLY B C 1
ATOM 3154 O O . GLY B 1 110 ? 27.014 -9.721 -20.459 1.00 28.76 110 GLY B O 1
ATOM 3155 N N . ASN B 1 111 ? 28.380 -8.891 -22.081 1.00 31.44 111 ASN B N 1
ATOM 3156 C CA . ASN B 1 111 ? 29.594 -9.565 -21.595 1.00 33.03 111 ASN B CA 1
ATOM 3157 C C . ASN B 1 111 ? 29.893 -8.939 -20.240 1.00 33.16 111 ASN B C 1
ATOM 3158 O O . ASN B 1 111 ? 30.190 -9.647 -19.260 1.00 32.30 111 ASN B O 1
ATOM 3163 N N . TYR B 1 112 ? 29.798 -7.604 -20.195 1.00 32.92 112 TYR B N 1
ATOM 3164 C CA . TYR B 1 112 ? 30.035 -6.864 -18.966 1.00 31.85 112 TYR B CA 1
ATOM 3165 C C . TYR B 1 112 ? 29.179 -7.460 -17.851 1.00 31.80 112 TYR B C 1
ATOM 3166 O O . TYR B 1 112 ? 29.684 -7.814 -16.780 1.00 31.54 112 TYR B O 1
ATOM 3175 N N . ILE B 1 113 ? 27.877 -7.556 -18.096 1.00 30.97 113 ILE B N 1
ATOM 3176 C CA . ILE B 1 113 ? 26.986 -8.139 -17.101 1.00 30.26 113 ILE B CA 1
ATOM 3177 C C . ILE B 1 113 ? 27.449 -9.556 -16.679 1.00 30.50 113 ILE B C 1
ATOM 3178 O O . ILE B 1 113 ? 27.542 -9.849 -15.502 1.00 29.41 113 ILE B O 1
ATOM 3183 N N . ALA B 1 114 ? 27.772 -10.405 -17.649 1.00 31.33 114 ALA B N 1
ATOM 3184 C CA . ALA B 1 114 ? 28.259 -11.769 -17.386 1.00 32.79 114 ALA B CA 1
ATOM 3185 C C . ALA B 1 114 ? 29.532 -11.761 -16.529 1.00 33.76 114 ALA B C 1
ATOM 3186 O O . ALA B 1 114 ? 29.715 -12.626 -15.683 1.00 35.35 114 ALA B O 1
ATOM 3188 N N . THR B 1 115 ? 30.424 -10.806 -16.778 1.00 34.63 115 THR B N 1
ATOM 3189 C CA . THR B 1 115 ? 31.659 -10.667 -16.003 1.00 34.37 115 THR B CA 1
ATOM 3190 C C . THR B 1 115 ? 31.317 -10.387 -14.525 1.00 34.30 115 THR B C 1
ATOM 3191 O O . THR B 1 115 ? 31.886 -10.999 -13.604 1.00 34.09 115 THR B O 1
ATOM 3195 N N . VAL B 1 116 ? 30.398 -9.449 -14.311 1.00 33.50 116 VAL B N 1
ATOM 3196 C CA . VAL B 1 116 ? 29.985 -9.074 -12.971 1.00 32.54 116 VAL B CA 1
ATOM 3197 C C . VAL B 1 116 ? 29.329 -10.283 -12.358 1.00 33.03 116 VAL B C 1
ATOM 3198 O O . VAL B 1 116 ? 29.488 -10.528 -11.165 1.00 33.21 116 VAL B O 1
ATOM 3202 N N . THR B 1 117 ? 28.622 -11.048 -13.189 1.00 32.04 117 THR B N 1
ATOM 3203 C CA . THR B 1 117 ? 27.917 -12.220 -12.725 1.00 33.02 117 THR B CA 1
ATOM 3204 C C . THR B 1 117 ? 28.870 -13.300 -12.273 1.00 34.40 117 THR B C 1
ATOM 3205 O O . THR B 1 117 ? 28.603 -13.997 -11.296 1.00 33.86 117 THR B O 1
ATOM 3209 N N . LYS B 1 118 ? 29.980 -13.439 -12.984 1.00 36.73 118 LYS B N 1
ATOM 3210 C CA . LYS B 1 118 ? 30.988 -14.448 -12.646 1.00 39.95 118 LYS B CA 1
ATOM 3211 C C . LYS B 1 118 ? 31.543 -14.187 -11.258 1.00 40.96 118 LYS B C 1
ATOM 3212 O O . LYS B 1 118 ? 31.797 -15.104 -10.480 1.00 40.63 118 LYS B O 1
ATOM 3218 N N . MET B 1 119 ? 31.703 -12.912 -10.951 1.00 42.71 119 MET B N 1
ATOM 3219 C CA . MET B 1 119 ? 32.225 -12.501 -9.661 1.00 43.90 119 MET B CA 1
ATOM 3220 C C . MET B 1 119 ? 31.218 -12.761 -8.547 1.00 44.37 119 MET B C 1
ATOM 3221 O O . MET B 1 119 ? 31.587 -13.222 -7.463 1.00 44.98 119 MET B O 1
ATOM 3226 N N . LEU B 1 120 ? 29.945 -12.472 -8.801 1.00 42.74 120 LEU B N 1
ATOM 3227 C CA . LEU B 1 120 ? 28.953 -12.701 -7.775 1.00 41.19 120 LEU B CA 1
ATOM 3228 C C . LEU B 1 120 ? 28.924 -14.167 -7.425 1.00 41.40 120 LEU B C 1
ATOM 3229 O O . LEU B 1 120 ? 28.772 -14.542 -6.262 1.00 41.48 120 LEU B O 1
ATOM 3234 N N . VAL B 1 121 ? 29.080 -14.994 -8.448 1.00 42.06 121 VAL B N 1
ATOM 3235 C CA . VAL B 1 121 ? 29.047 -16.432 -8.271 1.00 42.40 121 VAL B CA 1
ATOM 3236 C C . VAL B 1 121 ? 30.290 -17.019 -7.608 1.00 43.27 121 VAL B C 1
ATOM 3237 O O . VAL B 1 121 ? 30.181 -17.736 -6.617 1.00 43.13 121 VAL B O 1
ATOM 3241 N N . GLN B 1 122 ? 31.457 -16.708 -8.160 1.00 44.09 122 GLN B N 1
ATOM 3242 C CA . GLN B 1 122 ? 32.711 -17.256 -7.668 1.00 44.97 122 GLN B CA 1
ATOM 3243 C C . GLN B 1 122 ? 33.327 -16.543 -6.481 1.00 45.59 122 GLN B C 1
ATOM 3244 O O . GLN B 1 122 ? 33.991 -17.178 -5.668 1.00 46.07 122 GLN B O 1
ATOM 3250 N N . LYS B 1 123 ? 33.108 -15.234 -6.373 1.00 46.05 123 LYS B N 1
ATOM 3251 C CA . LYS B 1 123 ? 33.690 -14.466 -5.271 1.00 46.65 123 LYS B CA 1
ATOM 3252 C C . LYS B 1 123 ? 32.733 -14.119 -4.127 1.00 46.49 123 LYS B C 1
ATOM 3253 O O . LYS B 1 123 ? 33.176 -13.672 -3.074 1.00 47.21 123 LYS B O 1
ATOM 3259 N N . TYR B 1 124 ? 31.434 -14.319 -4.320 1.00 44.80 124 TYR B N 1
ATOM 3260 C CA . TYR B 1 124 ? 30.480 -13.983 -3.280 1.00 44.01 124 TYR B CA 1
ATOM 3261 C C . TYR B 1 124 ? 29.529 -15.132 -2.984 1.00 43.52 124 TYR B C 1
ATOM 3262 O O . TYR B 1 124 ? 28.651 -15.036 -2.126 1.00 43.03 124 TYR B O 1
ATOM 3271 N N . ASN B 1 125 ? 29.737 -16.236 -3.686 1.00 42.08 125 ASN B N 1
ATOM 3272 C CA . ASN B 1 125 ? 28.921 -17.421 -3.498 1.00 42.18 125 ASN B CA 1
ATOM 3273 C C . ASN B 1 125 ? 27.465 -17.205 -3.823 1.00 41.16 125 ASN B C 1
ATOM 3274 O O . ASN B 1 125 ? 26.615 -17.772 -3.161 1.00 41.81 125 ASN B O 1
ATOM 3279 N N . VAL B 1 126 ? 27.170 -16.384 -4.831 1.00 40.32 126 VAL B N 1
ATOM 3280 C CA . VAL B 1 126 ? 25.787 -16.136 -5.224 1.00 36.80 126 VAL B CA 1
ATOM 3281 C C . VAL B 1 126 ? 25.405 -17.213 -6.221 1.00 35.23 126 VAL B C 1
ATOM 3282 O O . VAL B 1 126 ? 26.001 -17.325 -7.274 1.00 35.32 126 VAL B O 1
ATOM 3286 N N . PRO B 1 127 ? 24.405 -18.040 -5.889 1.00 34.40 127 PRO B N 1
ATOM 3287 C CA . PRO B 1 127 ? 24.050 -19.079 -6.855 1.00 33.64 127 PRO B CA 1
ATOM 3288 C C . PRO B 1 127 ? 23.293 -18.481 -8.014 1.00 33.49 127 PRO B C 1
ATOM 3289 O O . PRO B 1 127 ? 22.565 -17.502 -7.855 1.00 32.38 127 PRO B O 1
ATOM 3293 N N . MET B 1 128 ? 23.473 -19.089 -9.178 1.00 34.35 128 MET B N 1
ATOM 3294 C CA . MET B 1 128 ? 22.822 -18.632 -10.381 1.00 34.25 128 MET B CA 1
ATOM 3295 C C . MET B 1 128 ? 21.322 -18.656 -10.244 1.00 34.21 128 MET B C 1
ATOM 3296 O O . MET B 1 128 ? 20.638 -17.905 -10.930 1.00 36.34 128 MET B O 1
ATOM 3301 N N . ALA B 1 129 ? 20.819 -19.496 -9.347 1.00 32.36 129 ALA B N 1
ATOM 3302 C CA . ALA B 1 129 ? 19.386 -19.617 -9.116 1.00 31.07 129 ALA B CA 1
ATOM 3303 C C . ALA B 1 129 ? 18.900 -18.385 -8.439 1.00 30.91 129 ALA B C 1
ATOM 3304 O O . ALA B 1 129 ? 17.711 -18.109 -8.393 1.00 32.01 129 ALA B O 1
ATOM 3306 N N . ASN B 1 130 ? 19.841 -17.637 -7.897 1.00 31.99 130 ASN B N 1
ATOM 3307 C CA . ASN B 1 130 ? 19.509 -16.412 -7.183 1.00 33.09 130 ASN B CA 1
ATOM 3308 C C . ASN B 1 130 ? 19.670 -15.160 -8.043 1.00 32.30 130 ASN B C 1
ATOM 3309 O O . ASN B 1 130 ? 19.567 -14.048 -7.544 1.00 32.58 130 ASN B O 1
ATOM 3314 N N . ILE B 1 131 ? 19.899 -15.326 -9.330 1.00 29.91 131 ILE B N 1
ATOM 3315 C CA . ILE B 1 131 ? 20.076 -14.143 -10.130 1.00 30.52 131 ILE B CA 1
ATOM 3316 C C . ILE B 1 131 ? 19.085 -14.049 -11.286 1.00 31.23 131 ILE B C 1
ATOM 3317 O O . ILE B 1 131 ? 18.705 -15.050 -11.911 1.00 31.66 131 ILE B O 1
ATOM 3322 N N . ARG B 1 132 ? 18.673 -12.816 -11.546 1.00 29.85 132 ARG B N 1
ATOM 3323 C CA . ARG B 1 132 ? 17.712 -12.517 -12.584 1.00 29.66 132 ARG B CA 1
ATOM 3324 C C . ARG B 1 132 ? 18.206 -11.308 -13.329 1.00 28.61 132 ARG B C 1
ATOM 3325 O O . ARG B 1 132 ? 18.824 -10.415 -12.729 1.00 29.13 132 ARG B O 1
ATOM 3333 N N . LEU B 1 133 ? 17.887 -11.256 -14.616 1.00 25.36 133 LEU B N 1
ATOM 3334 C CA . LEU B 1 133 ? 18.214 -10.097 -15.423 1.00 24.82 133 LEU B CA 1
ATOM 3335 C C . LEU B 1 133 ? 16.914 -9.456 -15.913 1.00 24.03 133 LEU B C 1
ATOM 3336 O O . LEU B 1 133 ? 15.966 -10.157 -16.330 1.00 22.41 133 LEU B O 1
ATOM 3341 N N . ILE B 1 134 ? 16.880 -8.127 -15.849 1.00 23.50 134 ILE B N 1
ATOM 3342 C CA . ILE B 1 134 ? 15.749 -7.364 -16.340 1.00 24.59 134 ILE B CA 1
ATOM 3343 C C . ILE B 1 134 ? 16.279 -6.328 -17.353 1.00 25.17 134 ILE B C 1
ATOM 3344 O O . ILE B 1 134 ? 17.200 -5.535 -17.056 1.00 23.71 134 ILE B O 1
ATOM 3349 N N . GLY B 1 135 ? 15.697 -6.354 -18.546 1.00 24.19 135 GLY B N 1
ATOM 3350 C CA . GLY B 1 135 ? 16.087 -5.438 -19.603 1.00 24.06 135 GLY B CA 1
ATOM 3351 C C . GLY B 1 135 ? 14.947 -4.837 -20.425 1.00 25.22 135 GLY B C 1
ATOM 3352 O O . GLY B 1 135 ? 13.932 -5.494 -20.695 1.00 24.93 135 GLY B O 1
ATOM 3353 N N . HIS B 1 136 ? 15.113 -3.574 -20.818 1.00 25.11 136 HIS B N 1
ATOM 3354 C CA . HIS B 1 136 ? 14.116 -2.892 -21.624 1.00 26.00 136 HIS B CA 1
ATOM 3355 C C . HIS B 1 136 ? 14.651 -2.544 -23.026 1.00 26.96 136 HIS B C 1
ATOM 3356 O O . HIS B 1 136 ? 15.781 -2.094 -23.189 1.00 27.13 136 HIS B O 1
ATOM 3363 N N . SER B 1 137 ? 13.807 -2.733 -24.031 1.00 27.31 137 SER B N 1
ATOM 3364 C CA . SER B 1 137 ? 14.170 -2.467 -25.418 1.00 28.64 137 SER B CA 1
ATOM 3365 C C . SER B 1 137 ? 15.535 -3.097 -25.776 1.00 27.42 137 SER B C 1
ATOM 3366 O O . SER B 1 137 ? 15.623 -4.325 -25.830 1.00 28.46 137 SER B O 1
ATOM 3369 N N . LEU B 1 138 ? 16.575 -2.291 -26.008 1.00 25.28 138 LEU B N 1
ATOM 3370 C CA . LEU B 1 138 ? 17.887 -2.812 -26.369 1.00 23.56 138 LEU B CA 1
ATOM 3371 C C . LEU B 1 138 ? 18.512 -3.486 -25.166 1.00 25.38 138 LEU B C 1
ATOM 3372 O O . LEU B 1 138 ? 19.402 -4.318 -25.320 1.00 26.28 138 LEU B O 1
ATOM 3377 N N . GLY B 1 139 ? 18.029 -3.142 -23.969 1.00 24.49 139 GLY B N 1
ATOM 3378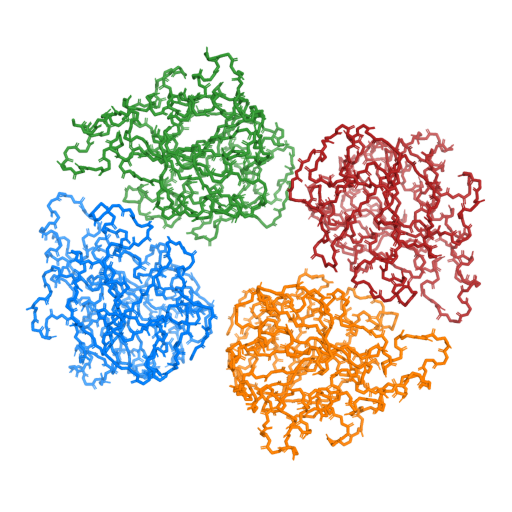 C CA . GLY B 1 139 ? 18.580 -3.708 -22.752 1.00 23.84 139 GLY B CA 1
ATOM 3379 C C . GLY B 1 139 ? 18.111 -5.131 -22.582 1.00 24.72 139 GLY B C 1
ATOM 3380 O O . GLY B 1 139 ? 18.637 -5.904 -21.786 1.00 24.82 139 GLY B O 1
ATOM 3381 N N . ALA B 1 140 ? 17.111 -5.487 -23.361 1.00 24.57 140 ALA B N 1
ATOM 3382 C CA . ALA B 1 140 ? 16.558 -6.824 -23.298 1.00 24.66 140 ALA B CA 1
ATOM 3383 C C . ALA B 1 140 ? 17.489 -7.745 -24.077 1.00 23.97 140 ALA B C 1
ATOM 3384 O O . ALA B 1 140 ? 17.752 -8.872 -23.669 1.00 23.34 140 ALA B O 1
ATOM 3386 N N . HIS B 1 141 ? 17.996 -7.264 -25.204 1.00 24.37 141 HIS B N 1
ATOM 3387 C CA . HIS B 1 141 ? 18.903 -8.108 -25.976 1.00 25.42 141 HIS B CA 1
ATOM 3388 C C . HIS B 1 141 ? 20.222 -8.160 -25.220 1.00 26.58 141 HIS B C 1
ATOM 3389 O O . HIS B 1 141 ? 20.898 -9.197 -25.205 1.00 29.13 141 HIS B O 1
ATOM 3396 N N . THR B 1 142 ? 20.561 -7.067 -24.548 1.00 24.46 142 THR B N 1
ATOM 3397 C CA . THR B 1 142 ? 21.774 -7.035 -23.774 1.00 24.41 142 THR B CA 1
ATOM 3398 C C . THR B 1 142 ? 21.686 -8.158 -22.763 1.00 23.49 142 THR B C 1
ATOM 3399 O O . THR B 1 142 ? 22.633 -8.896 -22.567 1.00 24.02 142 THR B O 1
ATOM 3403 N N . SER B 1 143 ? 20.529 -8.275 -22.138 1.00 22.17 143 SER B N 1
ATOM 3404 C CA . SER B 1 143 ? 20.289 -9.266 -21.122 1.00 22.07 143 SER B CA 1
ATOM 3405 C C . SER B 1 143 ? 20.446 -10.682 -21.627 1.00 24.21 143 SER B C 1
ATOM 3406 O O . SER B 1 143 ? 21.030 -11.535 -20.961 1.00 26.46 143 SER B O 1
ATOM 3409 N N . GLY B 1 144 ? 19.913 -10.943 -22.805 1.00 24.56 144 GLY B N 1
ATOM 3410 C CA . GLY B 1 144 ? 20.053 -12.261 -23.356 1.00 23.80 144 GLY B CA 1
ATOM 3411 C C . GLY B 1 144 ? 21.480 -12.553 -23.779 1.00 24.27 144 GLY B C 1
ATOM 3412 O O . GLY B 1 144 ? 21.949 -13.694 -23.643 1.00 25.13 144 GLY B O 1
ATOM 3413 N N . PHE B 1 145 ? 22.189 -11.561 -24.315 1.00 23.62 145 PHE B N 1
ATOM 3414 C CA . PHE B 1 145 ? 23.556 -11.848 -24.723 1.00 24.21 145 PHE B CA 1
ATOM 3415 C C . PHE B 1 145 ? 24.346 -12.205 -23.487 1.00 24.81 145 PHE B C 1
ATOM 3416 O O . PHE B 1 145 ? 25.249 -13.017 -23.556 1.00 26.63 145 PHE B O 1
ATOM 3424 N N . ALA B 1 146 ? 23.985 -11.598 -22.364 1.00 25.20 146 ALA B N 1
ATOM 3425 C CA . ALA B 1 146 ? 24.613 -11.893 -21.086 1.00 27.22 146 ALA B CA 1
ATOM 3426 C C . ALA B 1 146 ? 24.253 -13.338 -20.740 1.00 27.09 146 ALA B C 1
ATOM 3427 O O . ALA B 1 146 ? 25.106 -14.114 -20.319 1.00 27.53 146 ALA B O 1
ATOM 3429 N N . GLY B 1 147 ? 22.985 -13.690 -20.921 1.00 27.41 147 GLY B N 1
ATOM 3430 C CA . GLY B 1 147 ? 22.544 -15.054 -20.659 1.00 27.15 147 GLY B CA 1
ATOM 3431 C C . GLY B 1 147 ? 23.324 -16.057 -21.496 1.00 27.22 147 GLY B C 1
ATOM 3432 O O . GLY B 1 147 ? 23.678 -17.133 -21.010 1.00 26.94 147 GLY B O 1
ATOM 3433 N N . LYS B 1 148 ? 23.593 -15.727 -22.757 1.00 27.34 148 LYS B N 1
ATOM 3434 C CA . LYS B 1 148 ? 24.370 -16.633 -23.601 1.00 28.10 148 LYS B CA 1
ATOM 3435 C C . LYS B 1 148 ? 25.819 -16.720 -23.058 1.00 30.41 148 LYS B C 1
ATOM 3436 O O . LYS B 1 148 ? 26.383 -17.810 -22.898 1.00 30.45 148 LYS B O 1
ATOM 3442 N N . LYS B 1 149 ? 26.406 -15.562 -22.755 1.00 32.32 149 LYS B N 1
ATOM 3443 C CA . LYS B 1 149 ? 27.770 -15.500 -22.254 1.00 33.02 149 LYS B CA 1
ATOM 3444 C C . LYS B 1 149 ? 28.013 -16.301 -20.959 1.00 33.33 149 LYS B C 1
ATOM 3445 O O . LYS B 1 149 ? 29.015 -17.010 -20.859 1.00 33.28 149 LYS B O 1
ATOM 3451 N N . VAL B 1 150 ? 27.121 -16.206 -19.975 1.00 32.14 150 VAL B N 1
ATOM 3452 C CA . VAL B 1 150 ? 27.318 -16.982 -18.751 1.00 32.93 150 VAL B CA 1
ATOM 3453 C C . VAL B 1 150 ? 27.359 -18.474 -19.096 1.00 33.65 150 VAL B C 1
ATOM 3454 O O . VAL B 1 150 ? 28.120 -19.235 -18.517 1.00 33.94 150 VAL B O 1
ATOM 3458 N N . GLN B 1 151 ? 26.531 -18.896 -20.034 1.00 33.53 151 GLN B N 1
ATOM 3459 C CA . GLN B 1 151 ? 26.542 -20.291 -20.384 1.00 35.20 151 GLN B CA 1
ATOM 3460 C C . GLN B 1 151 ? 27.894 -20.657 -20.933 1.00 36.57 151 GLN B C 1
ATOM 3461 O O . GLN B 1 151 ? 28.428 -21.709 -20.614 1.00 37.84 151 GLN B O 1
ATOM 3467 N N . GLU B 1 152 ? 28.446 -19.773 -21.754 1.00 37.04 152 GLU B N 1
ATOM 3468 C CA . GLU B 1 152 ? 29.728 -19.997 -22.374 1.00 36.96 152 GLU B CA 1
ATOM 3469 C C . GLU B 1 152 ? 30.816 -20.042 -21.327 1.00 37.93 152 GLU B C 1
ATOM 3470 O O . GLU B 1 152 ? 31.819 -20.739 -21.483 1.00 37.73 152 GLU B O 1
ATOM 3476 N N . LEU B 1 153 ? 30.613 -19.281 -20.257 1.00 38.15 153 LEU B N 1
ATOM 3477 C CA . LEU B 1 153 ? 31.576 -19.205 -19.174 1.00 37.92 153 LEU B CA 1
ATOM 3478 C C . LEU B 1 153 ? 31.506 -20.384 -18.234 1.00 38.52 153 LEU B C 1
ATOM 3479 O O . LEU B 1 153 ? 32.154 -20.381 -17.187 1.00 41.06 153 LEU B O 1
ATOM 3484 N N . GLY B 1 154 ? 30.714 -21.380 -18.605 1.00 37.72 154 GLY B N 1
ATOM 3485 C CA . GLY B 1 154 ? 30.576 -22.573 -17.795 1.00 37.04 154 GLY B CA 1
ATOM 3486 C C . GLY B 1 154 ? 29.888 -22.370 -16.462 1.00 37.56 154 GLY B C 1
ATOM 3487 O O . GLY B 1 154 ? 30.037 -23.201 -15.568 1.00 37.55 154 GLY B O 1
ATOM 3488 N N . LEU B 1 155 ? 29.120 -21.287 -16.340 1.00 37.73 155 LEU B N 1
ATOM 3489 C CA . LEU B 1 155 ? 28.402 -20.936 -15.124 1.00 36.17 155 LEU B CA 1
ATOM 3490 C C . LEU B 1 155 ? 27.004 -21.488 -15.010 1.00 35.44 155 LEU B C 1
ATOM 3491 O O . LEU B 1 155 ? 26.417 -21.440 -13.943 1.00 38.47 155 LEU B O 1
ATOM 3496 N N . GLY B 1 156 ? 26.442 -22.002 -16.083 1.00 33.75 156 GLY B N 1
ATOM 3497 C CA . GLY B 1 156 ? 25.066 -22.439 -15.977 1.00 33.09 156 GLY B CA 1
ATOM 3498 C C . GLY B 1 156 ? 24.145 -21.322 -16.492 1.00 34.12 156 GLY B C 1
ATOM 3499 O O . GLY B 1 156 ? 24.603 -20.315 -17.055 1.00 35.16 156 GLY B O 1
ATOM 3500 N N . LYS B 1 157 ? 22.838 -21.471 -16.322 1.00 32.18 157 LYS B N 1
ATOM 3501 C CA . LYS B 1 157 ? 21.945 -20.446 -16.815 1.00 29.74 157 LYS B CA 1
ATOM 3502 C C . LYS B 1 157 ? 21.420 -19.583 -15.698 1.00 28.27 157 LYS B C 1
ATOM 3503 O O . LYS B 1 157 ? 21.426 -19.992 -14.555 1.00 28.75 157 LYS B O 1
ATOM 3509 N N . TYR B 1 158 ? 20.990 -18.374 -16.040 1.00 26.74 158 TYR B N 1
ATOM 3510 C CA . TYR B 1 158 ? 20.419 -17.473 -15.062 1.00 26.06 158 TYR B CA 1
ATOM 3511 C C . TYR B 1 158 ? 19.095 -18.103 -14.746 1.00 27.34 158 TYR B C 1
ATOM 3512 O O . TYR B 1 158 ? 18.523 -18.824 -15.573 1.00 26.87 158 TYR B O 1
ATOM 3521 N N . SER B 1 159 ? 18.595 -17.824 -13.553 1.00 27.39 159 SER B N 1
ATOM 3522 C CA . SER B 1 159 ? 17.308 -18.352 -13.161 1.00 28.15 159 SER B CA 1
ATOM 3523 C C . SER B 1 159 ? 16.206 -17.813 -14.100 1.00 28.77 159 SER B C 1
ATOM 3524 O O . SER B 1 159 ? 15.351 -18.557 -14.586 1.00 29.01 159 SER B O 1
ATOM 3527 N N . GLU B 1 160 ? 16.249 -16.514 -14.371 1.00 29.28 160 GLU B N 1
ATOM 3528 C CA . GLU B 1 160 ? 15.237 -15.890 -15.220 1.00 28.50 160 GLU B CA 1
ATOM 3529 C C . GLU B 1 160 ? 15.751 -14.610 -15.884 1.00 27.35 160 GLU B C 1
ATOM 3530 O O . GLU B 1 160 ? 16.560 -13.876 -15.309 1.00 26.95 160 GLU B O 1
ATOM 3536 N N . ILE B 1 161 ? 15.307 -14.374 -17.111 1.00 26.97 161 ILE B N 1
ATOM 3537 C CA . ILE B 1 161 ? 15.634 -13.152 -17.848 1.00 26.43 161 ILE B CA 1
ATOM 3538 C C . ILE B 1 161 ? 14.288 -12.520 -18.208 1.00 26.75 161 ILE B C 1
ATOM 3539 O O . ILE B 1 161 ? 13.405 -13.177 -18.767 1.00 25.70 161 ILE B O 1
ATOM 3544 N N . ILE B 1 162 ? 14.120 -11.251 -17.864 1.00 26.30 162 ILE B N 1
ATOM 3545 C CA . ILE B 1 162 ? 12.871 -10.581 -18.152 1.00 24.88 162 ILE B CA 1
ATOM 3546 C C . ILE B 1 162 ? 13.102 -9.497 -19.185 1.00 25.67 162 ILE B C 1
ATOM 3547 O O . ILE B 1 162 ? 13.832 -8.520 -18.942 1.00 24.46 162 ILE B O 1
ATOM 3552 N N . GLY B 1 163 ? 12.469 -9.681 -20.346 1.00 24.74 163 GLY B N 1
ATOM 3553 C CA . GLY B 1 163 ? 12.615 -8.710 -21.406 1.00 22.01 163 GLY B CA 1
ATOM 3554 C C . GLY B 1 163 ? 11.424 -7.802 -21.496 1.00 19.06 163 GLY B C 1
ATOM 3555 O O . GLY B 1 163 ? 10.328 -8.224 -21.840 1.00 17.97 163 GLY B O 1
ATOM 3556 N N . LEU B 1 164 ? 11.659 -6.547 -21.175 1.00 18.06 164 LEU B N 1
ATOM 3557 C CA . LEU B 1 164 ? 10.619 -5.547 -21.224 1.00 18.42 164 LEU B CA 1
ATOM 3558 C C . LEU B 1 164 ? 10.608 -4.917 -22.596 1.00 18.39 164 LEU B C 1
ATOM 3559 O O . LEU B 1 164 ? 11.527 -4.185 -22.977 1.00 15.39 164 LEU B O 1
ATOM 3564 N N . ASP B 1 165 ? 9.543 -5.241 -23.325 1.00 18.53 165 ASP B N 1
ATOM 3565 C CA . ASP B 1 165 ? 9.343 -4.806 -24.680 1.00 20.40 165 ASP B CA 1
ATOM 3566 C C . ASP B 1 165 ? 10.641 -4.746 -25.489 1.00 20.90 165 ASP B C 1
ATOM 3567 O O . ASP B 1 165 ? 11.124 -3.670 -25.855 1.00 20.23 165 ASP B O 1
ATOM 3572 N N . PRO B 1 166 ? 11.224 -5.927 -25.769 1.00 22.13 166 PRO B N 1
ATOM 3573 C CA . PRO B 1 166 ? 12.452 -6.162 -26.530 1.00 22.56 166 PRO B CA 1
ATOM 3574 C C . PRO B 1 166 ? 12.408 -5.377 -27.810 1.00 23.14 166 PRO B C 1
ATOM 3575 O O . PRO B 1 166 ? 11.413 -5.448 -28.536 1.00 23.98 166 PRO B O 1
ATOM 3579 N N . ALA B 1 167 ? 13.486 -4.653 -28.085 1.00 22.80 167 ALA B N 1
ATOM 3580 C CA . ALA B 1 167 ? 13.620 -3.848 -29.285 1.00 24.03 167 ALA B CA 1
ATOM 3581 C C . ALA B 1 167 ? 13.403 -4.708 -30.516 1.00 25.01 167 ALA B C 1
ATOM 3582 O O . ALA B 1 167 ? 14.001 -5.767 -30.617 1.00 26.00 167 ALA B O 1
ATOM 3584 N N . GLY B 1 168 ? 12.552 -4.247 -31.443 1.00 26.22 168 GLY B N 1
ATOM 3585 C CA . GLY B 1 168 ? 12.262 -4.985 -32.665 1.00 24.59 168 GLY B CA 1
ATOM 3586 C C . GLY B 1 168 ? 13.188 -4.733 -33.859 1.00 25.24 168 GLY B C 1
ATOM 3587 O O . GLY B 1 168 ? 13.733 -5.683 -34.440 1.00 24.55 168 GLY B O 1
ATOM 3588 N N . PRO B 1 169 ? 13.373 -3.470 -34.281 1.00 25.36 169 PRO B N 1
ATOM 3589 C CA . PRO B 1 169 ? 14.254 -3.196 -35.420 1.00 25.35 169 PRO B CA 1
ATOM 3590 C C . PRO B 1 169 ? 15.668 -3.674 -35.128 1.00 26.71 169 PRO B C 1
ATOM 3591 O O . PRO B 1 169 ? 16.238 -3.311 -34.104 1.00 25.81 169 PRO B O 1
ATOM 3595 N N . SER B 1 170 ? 16.218 -4.460 -36.053 1.00 27.97 170 SER B N 1
ATOM 3596 C CA . SER B 1 170 ? 17.572 -5.024 -35.982 1.00 28.87 170 SER B CA 1
ATOM 3597 C C . SER B 1 170 ? 17.607 -6.340 -35.217 1.00 30.79 170 SER B C 1
ATOM 3598 O O . SER B 1 170 ? 18.682 -6.914 -35.043 1.00 31.74 170 SER B O 1
ATOM 3601 N N . PHE B 1 171 ? 16.453 -6.822 -34.759 1.00 29.77 171 PHE B N 1
ATOM 3602 C CA . PHE B 1 171 ? 16.427 -8.078 -34.032 1.00 30.83 171 PHE B CA 1
ATOM 3603 C C . PHE B 1 171 ? 15.284 -9.041 -34.397 1.00 33.16 171 PHE B C 1
ATOM 3604 O O . PHE B 1 171 ? 15.509 -10.264 -34.405 1.00 32.85 171 PHE B O 1
ATOM 3612 N N . LYS B 1 172 ? 14.090 -8.492 -34.705 1.00 34.67 172 LYS B N 1
ATOM 3613 C CA . LYS B 1 172 ? 12.877 -9.263 -35.051 1.00 35.27 172 LYS B CA 1
ATOM 3614 C C . LYS B 1 172 ? 13.182 -10.603 -35.675 1.00 35.13 172 LYS B C 1
ATOM 3615 O O . LYS B 1 172 ? 12.849 -11.652 -35.135 1.00 35.87 172 LYS B O 1
ATOM 3621 N N . SER B 1 173 ? 13.806 -10.557 -36.839 1.00 35.53 173 SER B N 1
ATOM 3622 C CA . SER B 1 173 ? 14.127 -11.773 -37.558 1.00 36.29 173 SER B CA 1
ATOM 3623 C C . SER B 1 173 ? 15.567 -12.274 -37.458 1.00 36.44 173 SER B C 1
ATOM 3624 O O . SER B 1 173 ? 16.076 -12.864 -38.399 1.00 38.14 173 SER B O 1
ATOM 3627 N N . ASN B 1 174 ? 16.222 -12.034 -36.331 1.00 34.80 174 ASN B N 1
ATOM 3628 C CA . ASN B 1 174 ? 17.565 -12.531 -36.119 1.00 33.85 174 ASN B CA 1
ATOM 3629 C C . ASN B 1 174 ? 17.380 -13.956 -35.658 1.00 33.18 174 ASN B C 1
ATOM 3630 O O . ASN B 1 174 ? 16.278 -14.322 -35.265 1.00 32.09 174 ASN B O 1
ATOM 3635 N N . ASP B 1 175 ? 18.445 -14.753 -35.715 1.00 32.20 175 ASP B N 1
ATOM 3636 C CA . ASP B 1 175 ? 18.375 -16.113 -35.228 1.00 31.71 175 ASP B CA 1
ATOM 3637 C C . ASP B 1 175 ? 18.562 -16.019 -33.729 1.00 31.56 175 ASP B C 1
ATOM 3638 O O . ASP B 1 175 ? 19.074 -15.023 -33.219 1.00 29.74 175 ASP B O 1
ATOM 3643 N N . CYS B 1 176 ? 18.138 -17.061 -33.029 1.00 32.06 176 CYS B N 1
ATOM 3644 C CA . CYS B 1 176 ? 18.230 -17.105 -31.580 1.00 32.25 176 CYS B CA 1
ATOM 3645 C C . CYS B 1 176 ? 19.601 -16.699 -31.027 1.00 33.59 176 CYS B C 1
ATOM 3646 O O . CYS B 1 176 ? 19.699 -16.194 -29.903 1.00 34.83 176 CYS B O 1
ATOM 3649 N N . SER B 1 177 ? 20.662 -16.863 -31.817 1.00 33.67 177 SER B N 1
ATOM 3650 C CA . SER B 1 177 ? 22.006 -16.495 -31.347 1.00 32.01 177 SER B CA 1
ATOM 3651 C C . SER B 1 177 ? 22.290 -14.987 -31.369 1.00 29.99 177 SER B C 1
ATOM 3652 O O . SER B 1 177 ? 23.232 -14.529 -30.738 1.00 30.15 177 SER B O 1
ATOM 3655 N N . GLU B 1 178 ? 21.495 -14.219 -32.103 1.00 28.74 178 GLU B N 1
ATOM 3656 C CA . GLU B 1 178 ? 21.709 -12.771 -32.173 1.00 27.03 178 GLU B CA 1
ATOM 3657 C C . GLU B 1 178 ? 20.597 -11.881 -31.630 1.00 24.54 178 GLU B C 1
ATOM 3658 O O . GLU B 1 178 ? 20.395 -10.795 -32.139 1.00 24.29 178 GLU B O 1
ATOM 3664 N N . ARG B 1 179 ? 19.894 -12.338 -30.596 1.00 24.65 179 ARG B N 1
ATOM 3665 C CA . ARG B 1 179 ? 18.788 -11.585 -29.972 1.00 24.68 179 ARG B CA 1
ATOM 3666 C C . ARG B 1 179 ? 18.401 -12.236 -28.636 1.00 24.73 179 ARG B C 1
ATOM 3667 O O . ARG B 1 179 ? 18.927 -13.302 -28.305 1.00 25.46 179 ARG B O 1
ATOM 3675 N N . ILE B 1 180 ? 17.519 -11.604 -27.852 1.00 23.40 180 ILE B N 1
ATOM 3676 C CA . ILE B 1 180 ? 17.089 -12.254 -26.619 1.00 23.38 180 ILE B CA 1
ATOM 3677 C C . ILE B 1 180 ? 16.357 -13.493 -27.129 1.00 25.70 180 ILE B C 1
ATOM 3678 O O . ILE B 1 180 ? 15.594 -13.406 -28.117 1.00 24.93 180 ILE B O 1
ATOM 3683 N N . CYS B 1 181 ? 16.557 -14.632 -26.469 1.00 25.80 181 CYS B N 1
ATOM 3684 C CA . CYS B 1 181 ? 15.948 -15.871 -26.941 1.00 28.06 181 CYS B CA 1
ATOM 3685 C C . CYS B 1 181 ? 15.438 -16.799 -25.836 1.00 29.01 181 CYS B C 1
ATOM 3686 O O . CYS B 1 181 ? 16.043 -16.894 -24.768 1.00 29.23 181 CYS B O 1
ATOM 3689 N N . LYS B 1 182 ? 14.337 -17.505 -26.082 1.00 29.59 182 LYS B N 1
ATOM 3690 C CA . LYS B 1 182 ? 13.789 -18.382 -25.042 1.00 30.03 182 LYS B CA 1
ATOM 3691 C C . LYS B 1 182 ? 14.785 -19.278 -24.301 1.00 29.82 182 LYS B C 1
ATOM 3692 O O . LYS B 1 182 ? 14.463 -19.735 -23.199 1.00 29.66 182 LYS B O 1
ATOM 3698 N N . THR B 1 183 ? 15.968 -19.537 -24.880 1.00 27.61 183 THR B N 1
ATOM 3699 C CA . THR B 1 183 ? 16.955 -20.389 -24.217 1.00 25.80 183 THR B CA 1
ATOM 3700 C C . THR B 1 183 ? 18.008 -19.677 -23.360 1.00 25.51 183 THR B C 1
ATOM 3701 O O . THR B 1 183 ? 18.769 -20.351 -22.659 1.00 24.07 183 THR B O 1
ATOM 3705 N N . ASP B 1 184 ? 18.067 -18.339 -23.401 1.00 24.86 184 ASP B N 1
ATOM 3706 C CA . ASP B 1 184 ? 19.080 -17.590 -22.632 1.00 23.46 184 ASP B CA 1
ATOM 3707 C C . ASP B 1 184 ? 19.066 -17.767 -21.111 1.00 24.50 184 ASP B C 1
ATOM 3708 O O . ASP B 1 184 ? 20.056 -17.477 -20.457 1.00 26.23 184 ASP B O 1
ATOM 3713 N N . ALA B 1 185 ? 17.956 -18.200 -20.528 1.00 24.01 185 ALA B N 1
ATOM 3714 C CA . ALA B 1 185 ? 17.935 -18.461 -19.089 1.00 24.03 185 ALA B CA 1
ATOM 3715 C C . ALA B 1 185 ? 17.024 -19.683 -18.863 1.00 25.00 185 ALA B C 1
ATOM 3716 O O . ALA B 1 185 ? 16.527 -20.262 -19.830 1.00 25.33 185 ALA B O 1
ATOM 3718 N N . HIS B 1 186 ? 16.814 -20.100 -17.620 1.00 24.38 186 HIS B N 1
ATOM 3719 C CA . HIS B 1 186 ? 15.936 -21.236 -17.397 1.00 27.52 186 HIS B CA 1
ATOM 3720 C C . HIS B 1 186 ? 14.492 -20.808 -17.713 1.00 28.69 186 HIS B C 1
ATOM 3721 O O . HIS B 1 186 ? 13.686 -21.601 -18.204 1.00 29.39 186 HIS B O 1
ATOM 3728 N N . TYR B 1 187 ? 14.183 -19.550 -17.419 1.00 27.98 187 TYR B N 1
ATOM 3729 C CA . TYR B 1 187 ? 12.882 -18.985 -17.714 1.00 28.76 187 TYR B CA 1
ATOM 3730 C C . TYR B 1 187 ? 13.102 -17.589 -18.345 1.00 27.97 187 TYR B C 1
ATOM 3731 O O . TYR B 1 187 ? 13.825 -16.769 -17.810 1.00 28.91 187 TYR B O 1
ATOM 3740 N N . VAL B 1 188 ? 12.501 -17.346 -19.506 1.00 27.63 188 VAL B N 1
ATOM 3741 C CA . VAL B 1 188 ? 12.605 -16.059 -20.176 1.00 25.93 188 VAL B CA 1
ATOM 3742 C C . VAL B 1 188 ? 11.186 -15.495 -20.321 1.00 25.25 188 VAL B C 1
ATOM 3743 O O . VAL B 1 188 ? 10.326 -16.044 -21.039 1.00 23.67 188 VAL B O 1
ATOM 3747 N N . GLN B 1 189 ? 10.954 -14.412 -19.591 1.00 23.96 189 GLN B N 1
ATOM 3748 C CA . GLN B 1 189 ? 9.656 -13.744 -19.555 1.00 24.13 189 GLN B CA 1
ATOM 3749 C C . GLN B 1 189 ? 9.672 -12.481 -20.395 1.00 23.47 189 GLN B C 1
ATOM 3750 O O . GLN B 1 189 ? 10.430 -11.563 -20.123 1.00 25.65 189 GLN B O 1
ATOM 3756 N N . ILE B 1 190 ? 8.811 -12.427 -21.400 1.00 22.88 190 ILE B N 1
ATOM 3757 C CA . ILE B 1 190 ? 8.767 -11.288 -22.318 1.00 23.54 190 ILE B CA 1
ATOM 3758 C C . ILE B 1 190 ? 7.478 -10.446 -22.261 1.00 23.73 190 ILE B C 1
ATOM 3759 O O . ILE B 1 190 ? 6.371 -10.976 -22.453 1.00 23.13 190 ILE B O 1
ATOM 3764 N N . ILE B 1 191 ? 7.619 -9.142 -22.003 1.00 23.29 191 ILE B N 1
ATOM 3765 C CA . ILE B 1 191 ? 6.448 -8.253 -21.973 1.00 22.90 191 ILE B CA 1
ATOM 3766 C C . ILE B 1 191 ? 6.497 -7.474 -23.264 1.00 22.73 191 ILE B C 1
ATOM 3767 O O . ILE B 1 191 ? 7.508 -6.812 -23.533 1.00 21.98 191 ILE B O 1
ATOM 3772 N N . HIS B 1 192 ? 5.424 -7.608 -24.058 1.00 23.24 192 HIS B N 1
ATOM 3773 C CA . HIS B 1 192 ? 5.237 -6.955 -25.369 1.00 22.74 192 HIS B CA 1
ATOM 3774 C C . HIS B 1 192 ? 4.233 -5.789 -25.214 1.00 24.88 192 HIS B C 1
ATOM 3775 O O . HIS B 1 192 ? 3.101 -5.987 -24.766 1.00 25.33 192 HIS B O 1
ATOM 3782 N N . THR B 1 193 ? 4.627 -4.586 -25.612 1.00 25.36 193 THR B N 1
ATOM 3783 C CA . THR B 1 193 ? 3.749 -3.441 -25.481 1.00 26.08 193 THR B CA 1
ATOM 3784 C C . THR B 1 193 ? 3.685 -2.585 -26.726 1.00 28.41 193 THR B C 1
ATOM 3785 O O . THR B 1 193 ? 2.636 -1.998 -27.006 1.00 29.13 193 THR B O 1
ATOM 3789 N N . SER B 1 194 ? 4.794 -2.478 -27.456 1.00 28.91 194 SER B N 1
ATOM 3790 C CA . SER B 1 194 ? 4.783 -1.701 -28.690 1.00 30.50 194 SER B CA 1
ATOM 3791 C C . SER B 1 194 ? 5.206 -2.561 -29.880 1.00 31.30 194 SER B C 1
ATOM 3792 O O . SER B 1 194 ? 5.989 -3.507 -29.722 1.00 32.19 194 SER B O 1
ATOM 3795 N N . ASN B 1 195 ? 4.692 -2.230 -31.066 1.00 31.60 195 ASN B N 1
ATOM 3796 C CA . ASN B 1 195 ? 4.975 -3.020 -32.259 1.00 31.32 195 ASN B CA 1
ATOM 3797 C C . ASN B 1 195 ? 5.806 -2.371 -33.366 1.00 30.27 195 ASN B C 1
ATOM 3798 O O . ASN B 1 195 ? 5.963 -2.926 -34.450 1.00 31.40 195 ASN B O 1
ATOM 3803 N N . HIS B 1 196 ? 6.337 -1.198 -33.099 1.00 28.69 196 HIS B N 1
ATOM 3804 C CA . HIS B 1 196 ? 7.189 -0.551 -34.051 1.00 29.02 196 HIS B CA 1
ATOM 3805 C C . HIS B 1 196 ? 8.540 -0.407 -33.376 1.00 29.40 196 HIS B C 1
ATOM 3806 O O . HIS B 1 196 ? 9.582 -0.741 -33.943 1.00 29.42 196 HIS B O 1
ATOM 3813 N N . LEU B 1 197 ? 8.532 0.085 -32.146 1.00 29.00 197 LEU B N 1
ATOM 3814 C CA . LEU B 1 197 ? 9.760 0.203 -31.417 1.00 27.62 197 LEU B CA 1
ATOM 3815 C C . LEU B 1 197 ? 10.025 -1.171 -30.839 1.00 28.63 197 LEU B C 1
ATOM 3816 O O . LEU B 1 197 ? 11.177 -1.551 -30.641 1.00 30.73 197 LEU B O 1
ATOM 3821 N N . GLY B 1 198 ? 8.946 -1.922 -30.585 1.00 29.02 198 GLY B N 1
ATOM 3822 C CA . GLY B 1 198 ? 9.040 -3.286 -30.069 1.00 27.54 198 GLY B CA 1
ATOM 3823 C C . GLY B 1 198 ? 8.716 -4.254 -31.206 1.00 27.95 198 GLY B C 1
ATOM 3824 O O . GLY B 1 198 ? 8.719 -3.859 -32.366 1.00 26.32 198 GLY B O 1
ATOM 3825 N N . THR B 1 199 ? 8.434 -5.514 -30.887 1.00 28.25 199 THR B N 1
ATOM 3826 C CA . THR B 1 199 ? 8.106 -6.515 -31.895 1.00 28.44 199 THR B CA 1
ATOM 3827 C C . THR B 1 199 ? 7.081 -7.501 -31.402 1.00 29.19 199 THR B C 1
ATOM 3828 O O . THR B 1 199 ? 7.145 -7.933 -30.244 1.00 29.95 199 THR B O 1
ATOM 3832 N N . LEU B 1 200 ? 6.170 -7.898 -32.287 1.00 29.64 200 LEU B N 1
ATOM 3833 C CA . LEU B 1 200 ? 5.181 -8.893 -31.915 1.00 30.70 200 LEU B CA 1
ATOM 3834 C C . LEU B 1 200 ? 5.782 -10.271 -31.944 1.00 30.50 200 LEU B C 1
ATOM 3835 O O . LEU B 1 200 ? 5.171 -11.212 -31.465 1.00 32.07 200 LEU B O 1
ATOM 3840 N N . VAL B 1 201 ? 6.971 -10.388 -32.516 1.00 30.81 201 VAL B N 1
ATOM 3841 C CA . VAL B 1 201 ? 7.647 -11.672 -32.610 1.00 31.21 201 VAL B CA 1
ATOM 3842 C C . VAL B 1 201 ? 7.806 -12.322 -31.237 1.00 32.40 201 VAL B C 1
ATOM 3843 O O . VAL B 1 201 ? 8.164 -11.662 -30.256 1.00 33.45 201 VAL B O 1
ATOM 3847 N N . THR B 1 202 ? 7.537 -13.623 -31.180 1.00 31.87 202 THR B N 1
ATOM 3848 C CA . THR B 1 202 ? 7.590 -14.386 -29.942 1.00 31.78 202 THR B CA 1
ATOM 3849 C C . THR B 1 202 ? 9.060 -14.588 -29.570 1.00 30.77 202 THR B C 1
ATOM 3850 O O . THR B 1 202 ? 9.872 -14.945 -30.428 1.00 33.40 202 THR B O 1
ATOM 3854 N N . LEU B 1 203 ? 9.406 -14.365 -28.304 1.00 28.16 203 LEU B N 1
ATOM 3855 C CA . LEU B 1 203 ? 10.810 -14.450 -27.899 1.00 26.09 203 LEU B CA 1
ATOM 3856 C C . LEU B 1 203 ? 11.149 -15.156 -26.615 1.00 25.81 203 LEU B C 1
ATOM 3857 O O . LEU B 1 203 ? 12.307 -15.212 -26.299 1.00 25.64 203 LEU B O 1
ATOM 3862 N N . GLY B 1 204 ? 10.181 -15.674 -25.862 1.00 26.54 204 GLY B N 1
ATOM 3863 C CA . GLY B 1 204 ? 10.530 -16.319 -24.606 1.00 26.98 204 GLY B CA 1
ATOM 3864 C C . GLY B 1 204 ? 9.705 -17.520 -24.188 1.00 28.26 204 GLY B C 1
ATOM 3865 O O . GLY B 1 204 ? 8.837 -17.964 -24.915 1.00 29.19 204 GLY B O 1
ATOM 3866 N N . THR B 1 205 ? 10.014 -18.073 -23.018 1.00 29.26 205 THR B N 1
ATOM 3867 C CA . THR B 1 205 ? 9.277 -19.205 -22.479 1.00 28.83 205 THR B CA 1
ATOM 3868 C C . THR B 1 205 ? 7.806 -18.805 -22.513 1.00 30.53 205 THR B C 1
ATOM 3869 O O . THR B 1 205 ? 6.948 -19.609 -22.905 1.00 32.53 205 THR B O 1
ATOM 3873 N N . VAL B 1 206 ? 7.530 -17.571 -22.068 1.00 29.68 206 VAL B N 1
ATOM 3874 C CA . VAL B 1 206 ? 6.190 -16.990 -22.087 1.00 28.63 206 VAL B CA 1
ATOM 3875 C C . VAL B 1 206 ? 6.271 -15.585 -22.659 1.00 29.00 206 VAL B C 1
ATOM 3876 O O . VAL B 1 206 ? 7.189 -14.820 -22.314 1.00 30.23 206 VAL B O 1
ATOM 3880 N N . ASP B 1 207 ? 5.337 -15.256 -23.554 1.00 27.53 207 ASP B N 1
ATOM 3881 C CA . ASP B 1 207 ? 5.260 -13.922 -24.147 1.00 27.36 207 ASP B CA 1
ATOM 3882 C C . ASP B 1 207 ? 3.903 -13.307 -23.757 1.00 27.64 207 ASP B C 1
ATOM 3883 O O . ASP B 1 207 ? 2.837 -13.831 -24.099 1.00 28.17 207 ASP B O 1
ATOM 3888 N N . PHE B 1 208 ? 3.956 -12.225 -22.989 1.00 26.89 208 PHE B N 1
ATOM 3889 C CA . PHE B 1 208 ? 2.757 -11.531 -22.543 1.00 26.06 208 PHE B CA 1
ATOM 3890 C C . PHE B 1 208 ? 2.443 -10.443 -23.535 1.00 26.80 208 PHE B C 1
ATOM 3891 O O . PHE B 1 208 ? 3.254 -9.532 -23.739 1.00 24.12 208 PHE B O 1
ATOM 3899 N N . MET B 1 209 ? 1.266 -10.548 -24.158 1.00 28.61 209 MET B N 1
ATOM 3900 C CA . MET B 1 209 ? 0.882 -9.579 -25.175 1.00 32.78 209 MET B CA 1
ATOM 3901 C C . MET B 1 209 ? -0.203 -8.631 -24.633 1.00 34.03 209 MET B C 1
ATOM 3902 O O . MET B 1 209 ? -1.417 -8.821 -24.749 1.00 36.14 209 MET B O 1
ATOM 3907 N N . ASN B 1 210 ? 0.305 -7.616 -23.967 1.00 34.79 210 ASN B N 1
ATOM 3908 C CA . ASN B 1 210 ? -0.473 -6.575 -23.342 1.00 35.28 210 ASN B CA 1
ATOM 3909 C C . ASN B 1 210 ? -1.016 -5.798 -24.575 1.00 37.09 210 ASN B C 1
ATOM 3910 O O . ASN B 1 210 ? -0.668 -4.639 -24.862 1.00 36.70 210 ASN B O 1
ATOM 3915 N N . ASN B 1 211 ? -1.841 -6.546 -25.318 1.00 38.92 211 ASN B N 1
ATOM 3916 C CA . ASN B 1 211 ? -2.545 -6.198 -26.565 1.00 39.14 211 ASN B CA 1
ATOM 3917 C C . ASN B 1 211 ? -1.988 -6.818 -27.869 1.00 40.63 211 ASN B C 1
ATOM 3918 O O . ASN B 1 211 ? -2.778 -7.538 -28.501 1.00 42.33 211 ASN B O 1
ATOM 3923 N N . GLY B 1 212 ? -0.711 -6.626 -28.299 1.00 39.07 212 GLY B N 1
ATOM 3924 C CA . GLY B 1 212 ? 0.310 -5.802 -27.646 1.00 38.86 212 GLY B CA 1
ATOM 3925 C C . GLY B 1 212 ? 0.965 -4.620 -28.403 1.00 39.88 212 GLY B C 1
ATOM 3926 O O . GLY B 1 212 ? 2.139 -4.645 -28.785 1.00 39.90 212 GLY B O 1
ATOM 3927 N N . TYR B 1 213 ? 0.186 -3.554 -28.577 1.00 40.90 213 TYR B N 1
ATOM 3928 C CA . TYR B 1 213 ? 0.586 -2.298 -29.228 1.00 40.87 213 TYR B CA 1
ATOM 3929 C C . TYR B 1 213 ? -0.448 -1.218 -28.837 1.00 40.73 213 TYR B C 1
ATOM 3930 O O . TYR B 1 213 ? -1.448 -1.519 -28.183 1.00 41.38 213 TYR B O 1
ATOM 3939 N N . ASN B 1 214 ? -0.211 0.027 -29.225 1.00 40.17 214 ASN B N 1
ATOM 3940 C CA . ASN B 1 214 ? -1.158 1.095 -28.915 1.00 41.26 214 ASN B CA 1
ATOM 3941 C C . ASN B 1 214 ? -1.613 0.983 -27.481 1.00 41.56 214 ASN B C 1
ATOM 3942 O O . ASN B 1 214 ? -2.774 0.641 -27.234 1.00 41.40 214 ASN B O 1
ATOM 3947 N N . GLN B 1 215 ? -0.724 1.247 -26.534 1.00 41.32 215 GLN B N 1
ATOM 3948 C CA . GLN B 1 215 ? -1.121 1.149 -25.139 1.00 40.90 215 GLN B CA 1
ATOM 3949 C C . GLN B 1 215 ? -2.167 2.224 -24.777 1.00 41.66 215 GLN B C 1
ATOM 3950 O O . GLN B 1 215 ? -1.990 3.438 -25.075 1.00 39.63 215 GLN B O 1
ATOM 3956 N N . PRO B 1 216 ? -3.266 1.792 -24.110 1.00 41.26 216 PRO B N 1
ATOM 3957 C CA . PRO B 1 216 ? -4.377 2.641 -23.665 1.00 39.80 216 PRO B CA 1
ATOM 3958 C C . PRO B 1 216 ? -3.870 3.777 -22.791 1.00 40.48 216 PRO B C 1
ATOM 3959 O O . PRO B 1 216 ? -3.099 3.548 -21.840 1.00 40.57 216 PRO B O 1
ATOM 3963 N N . GLY B 1 217 ? -4.286 5.001 -23.126 1.00 39.74 217 GLY B N 1
ATOM 3964 C CA . GLY B 1 217 ? -3.881 6.159 -22.362 1.00 37.82 217 GLY B CA 1
ATOM 3965 C C . GLY B 1 217 ? -2.577 6.724 -22.854 1.00 39.03 217 GLY B C 1
ATOM 3966 O O . GLY B 1 217 ? -2.108 7.751 -22.348 1.00 38.70 217 GLY B O 1
ATOM 3967 N N . CYS B 1 218 ? -1.977 6.070 -23.844 1.00 40.27 218 CYS B N 1
ATOM 3968 C CA . CYS B 1 218 ? -0.699 6.553 -24.376 1.00 41.16 218 CYS B CA 1
ATOM 3969 C C . CYS B 1 218 ? -0.858 7.555 -25.498 1.00 41.96 218 CYS B C 1
ATOM 3970 O O . CYS B 1 218 ? 0.085 8.286 -25.826 1.00 39.97 218 CYS B O 1
ATOM 3973 N N . GLY B 1 219 ? -2.045 7.558 -26.097 1.00 42.89 219 GLY B N 1
ATOM 3974 C CA . GLY B 1 219 ? -2.318 8.491 -27.163 1.00 44.59 219 GLY B CA 1
ATOM 3975 C C . GLY B 1 219 ? -2.735 7.817 -28.445 1.00 46.32 219 GLY B C 1
ATOM 3976 O O . GLY B 1 219 ? -3.403 6.775 -28.461 1.00 46.54 219 GLY B O 1
ATOM 3977 N N . LEU B 1 220 ? -2.327 8.427 -29.545 1.00 47.94 220 LEU B N 1
ATOM 3978 C CA . LEU B 1 220 ? -2.654 7.909 -30.859 1.00 48.73 220 LEU B CA 1
ATOM 3979 C C . LEU B 1 220 ? -1.630 6.889 -31.349 1.00 49.48 220 LEU B C 1
ATOM 3980 O O . LEU B 1 220 ? -0.408 7.025 -31.133 1.00 49.78 220 LEU B O 1
ATOM 3985 N N . PRO B 1 221 ? -2.120 5.853 -32.032 1.00 49.77 221 PRO B N 1
ATOM 3986 C CA . PRO B 1 221 ? -1.315 4.762 -32.583 1.00 51.71 221 PRO B CA 1
ATOM 3987 C C . PRO B 1 221 ? 0.215 4.898 -32.784 1.00 53.52 221 PRO B C 1
ATOM 3988 O O . PRO B 1 221 ? 0.965 4.016 -32.333 1.00 54.77 221 PRO B O 1
ATOM 3992 N N . LEU B 1 222 ? 0.695 5.964 -33.427 1.00 54.24 222 LEU B N 1
ATOM 3993 C CA . LEU B 1 222 ? 2.145 6.110 -33.636 1.00 53.57 222 LEU B CA 1
ATOM 3994 C C . LEU B 1 222 ? 2.698 7.271 -32.830 1.00 53.63 222 LEU B C 1
ATOM 3995 O O . LEU B 1 222 ? 3.843 7.235 -32.356 1.00 53.03 222 LEU B O 1
ATOM 4000 N N . ILE B 1 223 ? 1.895 8.315 -32.671 1.00 53.29 223 ILE B N 1
ATOM 4001 C CA . ILE B 1 223 ? 2.384 9.448 -31.902 1.00 52.26 223 ILE B CA 1
ATOM 4002 C C . ILE B 1 223 ? 2.711 8.935 -30.505 1.00 51.03 223 ILE B C 1
ATOM 4003 O O . ILE B 1 223 ? 3.708 9.347 -29.903 1.00 51.11 223 ILE B O 1
ATOM 4008 N N . GLY B 1 224 ? 1.874 8.019 -30.012 1.00 49.29 224 GLY B N 1
ATOM 4009 C CA . GLY B 1 224 ? 2.085 7.460 -28.690 1.00 47.43 224 GLY B CA 1
ATOM 4010 C C . GLY B 1 224 ? 2.977 6.236 -28.615 1.00 46.28 224 GLY B C 1
ATOM 4011 O O . GLY B 1 224 ? 3.039 5.582 -27.568 1.00 47.30 224 GLY B O 1
ATOM 4012 N N . GLU B 1 225 ? 3.686 5.930 -29.702 1.00 43.86 225 GLU B N 1
ATOM 4013 C CA . GLU B 1 225 ? 4.568 4.760 -29.747 1.00 41.48 225 GLU B CA 1
ATOM 4014 C C . GLU B 1 225 ? 5.614 4.685 -28.596 1.00 40.60 225 GLU B C 1
ATOM 4015 O O . GLU B 1 225 ? 5.770 3.637 -27.985 1.00 41.84 225 GLU B O 1
ATOM 4021 N N . THR B 1 226 ? 6.297 5.792 -28.302 1.00 39.22 226 THR B N 1
ATOM 4022 C CA . THR B 1 226 ? 7.320 5.873 -27.251 1.00 38.94 226 THR B CA 1
ATOM 4023 C C . THR B 1 226 ? 6.784 5.628 -25.839 1.00 40.39 226 THR B C 1
ATOM 4024 O O . THR B 1 226 ? 7.501 5.141 -24.942 1.00 40.55 226 THR B O 1
ATOM 4028 N N . CYS B 1 227 ? 5.524 6.006 -25.640 1.00 39.94 227 CYS B N 1
ATOM 4029 C CA . CYS B 1 227 ? 4.840 5.813 -24.364 1.00 38.56 227 CYS B CA 1
ATOM 4030 C C . CYS B 1 227 ? 4.396 4.321 -24.243 1.00 36.36 227 CYS B C 1
ATOM 4031 O O . CYS B 1 227 ? 4.432 3.737 -23.157 1.00 35.82 227 CYS B O 1
ATOM 4034 N N . SER B 1 228 ? 3.972 3.719 -25.353 1.00 34.84 228 SER B N 1
ATOM 4035 C CA . SER B 1 228 ? 3.579 2.317 -25.331 1.00 34.32 228 SER B CA 1
ATOM 4036 C C . SER B 1 228 ? 4.847 1.491 -25.109 1.00 34.52 228 SER B C 1
ATOM 4037 O O . SER B 1 228 ? 4.838 0.451 -24.464 1.00 35.27 228 SER B O 1
ATOM 4040 N N . HIS B 1 229 ? 5.950 1.984 -25.640 1.00 34.52 229 HIS B N 1
ATOM 4041 C CA . HIS B 1 229 ? 7.235 1.314 -25.467 1.00 33.79 229 HIS B CA 1
ATOM 4042 C C . HIS B 1 229 ? 7.636 1.302 -23.994 1.00 32.20 229 HIS B C 1
ATOM 4043 O O . HIS B 1 229 ? 8.066 0.277 -23.464 1.00 29.69 229 HIS B O 1
ATOM 4050 N N . THR B 1 230 ? 7.480 2.461 -23.349 1.00 31.65 230 THR B N 1
ATOM 4051 C CA . THR B 1 230 ? 7.837 2.613 -21.948 1.00 30.29 230 THR B CA 1
ATOM 4052 C C . THR B 1 230 ? 6.853 1.961 -20.967 1.00 29.61 230 THR B C 1
ATOM 4053 O O . THR B 1 230 ? 7.217 1.678 -19.824 1.00 30.18 230 THR B O 1
ATOM 4057 N N . ARG B 1 231 ? 5.631 1.683 -21.412 1.00 27.74 231 ARG B N 1
ATOM 4058 C CA . ARG B 1 231 ? 4.660 1.068 -20.520 1.00 28.39 231 ARG B CA 1
ATOM 4059 C C . ARG B 1 231 ? 5.113 -0.289 -20.031 1.00 29.15 231 ARG B C 1
ATOM 4060 O O . ARG B 1 231 ? 4.619 -0.754 -18.997 1.00 31.59 231 ARG B O 1
ATOM 4068 N N . ALA B 1 232 ? 6.012 -0.939 -20.778 1.00 27.93 232 ALA B N 1
ATOM 4069 C CA . ALA B 1 232 ? 6.519 -2.257 -20.402 1.00 27.07 232 ALA B CA 1
ATOM 4070 C C . ALA B 1 232 ? 7.299 -2.159 -19.102 1.00 28.22 232 ALA B C 1
ATOM 4071 O O . ALA B 1 232 ? 7.221 -3.045 -18.250 1.00 28.93 232 ALA B O 1
ATOM 4073 N N . VAL B 1 233 ? 8.056 -1.084 -18.937 1.00 27.63 233 VAL B N 1
ATOM 4074 C CA . VAL B 1 233 ? 8.822 -0.945 -17.717 1.00 26.75 233 VAL B CA 1
ATOM 4075 C C . VAL B 1 233 ? 7.886 -0.658 -16.557 1.00 28.21 233 VAL B C 1
ATOM 4076 O O . VAL B 1 233 ? 8.042 -1.247 -15.483 1.00 28.76 233 VAL B O 1
ATOM 4080 N N . LYS B 1 234 ? 6.890 0.208 -16.776 1.00 28.72 234 LYS B N 1
ATOM 4081 C CA . LYS B 1 234 ? 5.931 0.552 -15.705 1.00 29.16 234 LYS B CA 1
ATOM 4082 C C . LYS B 1 234 ? 5.001 -0.614 -15.386 1.00 28.19 234 LYS B C 1
ATOM 4083 O O . LYS B 1 234 ? 4.532 -0.762 -14.271 1.00 26.60 234 LYS B O 1
ATOM 4089 N N . TYR B 1 235 ? 4.702 -1.434 -16.375 1.00 28.91 235 TYR B N 1
ATOM 4090 C CA . TYR B 1 235 ? 3.845 -2.577 -16.101 1.00 29.31 235 TYR B CA 1
ATOM 4091 C C . TYR B 1 235 ? 4.551 -3.544 -15.155 1.00 28.96 235 TYR B C 1
ATOM 4092 O O . TYR B 1 235 ? 4.001 -3.989 -14.144 1.00 29.21 235 TYR B O 1
ATOM 4101 N N . PHE B 1 236 ? 5.789 -3.869 -15.476 1.00 27.37 236 PHE B N 1
ATOM 4102 C CA . PHE B 1 236 ? 6.444 -4.850 -14.670 1.00 26.59 236 PHE B CA 1
ATOM 4103 C C . PHE B 1 236 ? 6.624 -4.387 -13.252 1.00 27.55 236 PHE B C 1
ATOM 4104 O O . PHE B 1 236 ? 6.589 -5.193 -12.305 1.00 25.57 236 PHE B O 1
ATOM 4112 N N . THR B 1 237 ? 6.807 -3.081 -13.097 1.00 28.64 237 THR B N 1
ATOM 4113 C CA . THR B 1 237 ? 6.958 -2.549 -11.756 1.00 29.92 237 THR B CA 1
ATOM 4114 C C . THR B 1 237 ? 5.673 -2.737 -10.919 1.00 30.71 237 THR B C 1
ATOM 4115 O O . THR B 1 237 ? 5.749 -3.147 -9.747 1.00 30.43 237 THR B O 1
ATOM 4119 N N . GLU B 1 238 ? 4.510 -2.470 -11.507 1.00 29.29 238 GLU B N 1
ATOM 4120 C CA . GLU B 1 238 ? 3.268 -2.650 -10.770 1.00 31.61 238 GLU B CA 1
ATOM 4121 C C . GLU B 1 238 ? 3.053 -4.146 -10.385 1.00 31.50 238 GLU B C 1
ATOM 4122 O O . GLU B 1 238 ? 2.374 -4.482 -9.398 1.00 29.38 238 GLU B O 1
ATOM 4128 N N . CYS B 1 239 ? 3.652 -5.036 -11.161 1.00 30.88 239 CYS B N 1
ATOM 4129 C CA . CYS B 1 239 ? 3.483 -6.455 -10.922 1.00 30.27 239 CYS B CA 1
ATOM 4130 C C . CYS B 1 239 ? 4.395 -6.914 -9.830 1.00 29.19 239 CYS B C 1
ATOM 4131 O O . CYS B 1 239 ? 4.145 -7.910 -9.192 1.00 29.06 239 CYS B O 1
ATOM 4134 N N . ILE B 1 240 ? 5.455 -6.165 -9.615 1.00 29.85 240 ILE B N 1
ATOM 4135 C CA . ILE B 1 240 ? 6.402 -6.486 -8.565 1.00 30.83 240 ILE B CA 1
ATOM 4136 C C . ILE B 1 240 ? 5.718 -6.017 -7.279 1.00 32.34 240 ILE B C 1
ATOM 4137 O O . ILE B 1 240 ? 5.714 -6.723 -6.265 1.00 31.80 240 ILE B O 1
ATOM 4142 N N . LYS B 1 241 ? 5.109 -4.833 -7.364 1.00 34.01 241 LYS B N 1
ATOM 4143 C CA . LYS B 1 241 ? 4.408 -4.190 -6.253 1.00 35.85 241 LYS B CA 1
ATOM 4144 C C . LYS B 1 241 ? 3.160 -4.946 -5.834 1.00 36.38 241 LYS B C 1
ATOM 4145 O O . LYS B 1 241 ? 3.010 -5.298 -4.677 1.00 35.36 241 LYS B O 1
ATOM 4151 N N . HIS B 1 242 ? 2.264 -5.187 -6.784 1.00 38.14 242 HIS B N 1
ATOM 4152 C CA . HIS B 1 242 ? 1.016 -5.903 -6.506 1.00 38.68 242 HIS B CA 1
ATOM 4153 C C . HIS B 1 242 ? 0.976 -7.207 -7.287 1.00 38.42 242 HIS B C 1
ATOM 4154 O O . HIS B 1 242 ? 0.806 -7.212 -8.515 1.00 39.05 242 HIS B O 1
ATOM 4155 N N . GLU B 1 243 ? 1.112 -8.313 -6.565 1.00 38.19 243 GLU B N 1
ATOM 4156 C CA . GLU B 1 243 ? 1.127 -9.645 -7.160 1.00 37.90 243 GLU B CA 1
ATOM 4157 C C . GLU B 1 243 ? -0.174 -9.939 -7.910 1.00 37.13 243 GLU B C 1
ATOM 4158 O O . GLU B 1 243 ? -1.256 -9.802 -7.368 1.00 37.76 243 GLU B O 1
ATOM 4164 N N . CYS B 1 244 ? -0.057 -10.329 -9.169 1.00 36.48 244 CYS B N 1
ATOM 4165 C CA . CYS B 1 244 ? -1.208 -10.641 -10.026 1.00 35.71 244 CYS B CA 1
ATOM 4166 C C . CYS B 1 244 ? -1.948 -9.430 -10.552 1.00 35.18 244 CYS B C 1
ATOM 4167 O O . CYS B 1 244 ? -3.063 -9.533 -11.071 1.00 34.68 244 CYS B O 1
ATOM 4170 N N . CYS B 1 245 ? -1.314 -8.271 -10.414 1.00 35.62 245 CYS B N 1
ATOM 4171 C CA . CYS B 1 245 ? -1.888 -7.014 -10.886 1.00 33.81 245 CYS B CA 1
ATOM 4172 C C . CYS B 1 245 ? -2.326 -7.218 -12.329 1.00 33.00 245 CYS B C 1
ATOM 4173 O O . CYS B 1 245 ? -3.421 -6.834 -12.731 1.00 33.27 245 CYS B O 1
ATOM 4176 N N . LEU B 1 246 ? -1.446 -7.833 -13.105 1.00 32.41 246 LEU B N 1
ATOM 4177 C CA . LEU B 1 246 ? -1.734 -8.144 -14.497 1.00 31.04 246 LEU B CA 1
ATOM 4178 C C . LEU B 1 246 ? -1.785 -9.670 -14.617 1.00 31.39 246 LEU B C 1
ATOM 4179 O O . LEU B 1 246 ? -0.832 -10.384 -14.262 1.00 31.47 246 LEU B O 1
ATOM 4184 N N . ILE B 1 247 ? -2.924 -10.161 -15.076 1.00 30.23 247 ILE B N 1
ATOM 4185 C CA . ILE B 1 247 ? -3.100 -11.576 -15.295 1.00 30.72 247 ILE B CA 1
ATOM 4186 C C . ILE B 1 247 ? -3.201 -11.793 -16.819 1.00 31.29 247 ILE B C 1
ATOM 4187 O O . ILE B 1 247 ? -3.784 -10.981 -17.534 1.00 31.12 247 ILE B O 1
ATOM 4192 N N . GLY B 1 248 ? -2.593 -12.866 -17.318 1.00 31.55 248 GLY B N 1
ATOM 4193 C CA . GLY B 1 248 ? -2.663 -13.140 -18.743 1.00 32.02 248 GLY B CA 1
ATOM 4194 C C . GLY B 1 248 ? -3.473 -14.394 -19.016 1.00 33.06 248 GLY B C 1
ATOM 4195 O O . GLY B 1 248 ? -3.485 -15.327 -18.214 1.00 33.92 248 GLY B O 1
ATOM 4196 N N . VAL B 1 249 ? -4.184 -14.405 -20.134 1.00 35.03 249 VAL B N 1
ATOM 4197 C CA . VAL B 1 249 ? -4.985 -15.569 -20.539 1.00 35.88 249 VAL B CA 1
ATOM 4198 C C . VAL B 1 249 ? -4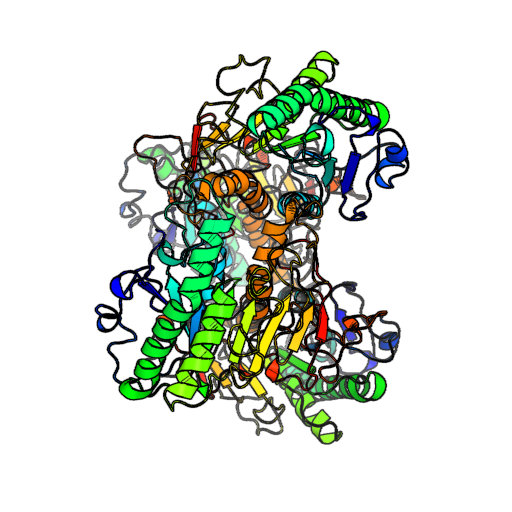.410 -16.151 -21.836 1.00 36.87 249 VAL B C 1
ATOM 4199 O O . VAL B 1 249 ? -3.894 -15.415 -22.692 1.00 35.78 249 VAL B O 1
ATOM 4203 N N . PRO B 1 250 ? -4.501 -17.478 -22.005 1.00 39.34 250 PRO B N 1
ATOM 4204 C CA . PRO B 1 250 ? -3.967 -18.107 -23.214 1.00 41.54 250 PRO B CA 1
ATOM 4205 C C . PRO B 1 250 ? -4.346 -17.283 -24.431 1.00 45.29 250 PRO B C 1
ATOM 4206 O O . PRO B 1 250 ? -5.533 -17.003 -24.673 1.00 45.43 250 PRO B O 1
ATOM 4210 N N . GLN B 1 251 ? -3.323 -16.874 -25.172 1.00 48.76 251 GLN B N 1
ATOM 4211 C CA . GLN B 1 251 ? -3.506 -16.054 -26.354 1.00 53.09 251 GLN B CA 1
ATOM 4212 C C . GLN B 1 251 ? -4.563 -16.693 -27.250 1.00 55.88 251 GLN B C 1
ATOM 4213 O O . GLN B 1 251 ? -4.410 -17.825 -27.714 1.00 55.41 251 GLN B O 1
ATOM 4219 N N . SER B 1 252 ? -5.656 -15.957 -27.447 1.00 60.14 252 SER B N 1
ATOM 4220 C CA . SER B 1 252 ? -6.783 -16.410 -28.269 1.00 64.07 252 SER B CA 1
ATOM 4221 C C . SER B 1 252 ? -7.390 -15.275 -29.103 1.00 65.93 252 SER B C 1
ATOM 4222 O O . SER B 1 252 ? -7.234 -14.086 -28.769 1.00 65.43 252 SER B O 1
ATOM 4225 N N . LYS B 1 253 ? -8.071 -15.664 -30.189 1.00 68.13 253 LYS B N 1
ATOM 4226 C CA . LYS B 1 253 ? -8.757 -14.724 -31.089 1.00 69.70 253 LYS B CA 1
ATOM 4227 C C . LYS B 1 253 ? -10.032 -14.255 -30.370 1.00 70.24 253 LYS B C 1
ATOM 4228 O O . LYS B 1 253 ? -10.669 -13.272 -30.752 1.00 70.14 253 LYS B O 1
ATOM 4234 N N . LYS B 1 254 ? -10.400 -15.000 -29.333 1.00 70.97 254 LYS B N 1
ATOM 4235 C CA . LYS B 1 254 ? -11.545 -14.678 -28.493 1.00 71.19 254 LYS B CA 1
ATOM 4236 C C . LYS B 1 254 ? -11.113 -15.067 -27.090 1.00 70.88 254 LYS B C 1
ATOM 4237 O O . LYS B 1 254 ? -11.650 -15.999 -26.485 1.00 70.52 254 LYS B O 1
ATOM 4243 N N . PRO B 1 255 ? -10.090 -14.370 -26.571 1.00 70.39 255 PRO B N 1
ATOM 4244 C CA . PRO B 1 255 ? -9.579 -14.642 -25.226 1.00 69.60 255 PRO B CA 1
ATOM 4245 C C . PRO B 1 255 ? -10.711 -14.622 -24.201 1.00 68.72 255 PRO B C 1
ATOM 4246 O O . PRO B 1 255 ? -11.669 -13.840 -24.319 1.00 68.58 255 PRO B O 1
ATOM 4250 N N . GLN B 1 256 ? -10.610 -15.494 -23.206 1.00 66.67 256 GLN B N 1
ATOM 4251 C CA . GLN B 1 256 ? -11.617 -15.545 -22.161 1.00 64.47 256 GLN B CA 1
ATOM 4252 C C . GLN B 1 256 ? -11.334 -14.349 -21.258 1.00 62.36 256 GLN B C 1
ATOM 4253 O O . GLN B 1 256 ? -10.290 -13.698 -21.396 1.00 62.34 256 GLN B O 1
ATOM 4259 N N . PRO B 1 257 ? -12.252 -14.038 -20.328 1.00 59.58 257 PRO B N 1
ATOM 4260 C CA . PRO B 1 257 ? -12.006 -12.895 -19.446 1.00 57.68 257 PRO B CA 1
ATOM 4261 C C . PRO B 1 257 ? -11.080 -13.333 -18.308 1.00 55.60 257 PRO B C 1
ATOM 4262 O O . PRO B 1 257 ? -10.974 -14.518 -18.013 1.00 54.85 257 PRO B O 1
ATOM 4266 N N . VAL B 1 258 ? -10.418 -12.373 -17.681 1.00 53.78 258 VAL B N 1
ATOM 4267 C CA . VAL B 1 258 ? -9.505 -12.658 -16.587 1.00 52.70 258 VAL B CA 1
ATOM 4268 C C . VAL B 1 258 ? -10.238 -13.230 -15.382 1.00 52.80 258 VAL B C 1
ATOM 4269 O O . VAL B 1 258 ? -9.652 -13.935 -14.549 1.00 53.81 258 VAL B O 1
ATOM 4273 N N . SER B 1 259 ? -11.531 -12.921 -15.314 1.00 52.21 259 SER B N 1
ATOM 4274 C CA . SER B 1 259 ? -12.428 -13.360 -14.244 1.00 51.06 259 SER B CA 1
ATOM 4275 C C . SER B 1 259 ? -12.533 -14.877 -14.168 1.00 50.59 259 SER B C 1
ATOM 4276 O O . SER B 1 259 ? -12.705 -15.465 -13.098 1.00 50.50 259 SER B O 1
ATOM 4279 N N . LYS B 1 260 ? -12.440 -15.507 -15.328 1.00 50.02 260 LYS B N 1
ATOM 4280 C CA . LYS B 1 260 ? -12.557 -16.953 -15.434 1.00 49.28 260 LYS B CA 1
ATOM 4281 C C . LYS B 1 260 ? -11.255 -17.700 -15.193 1.00 47.60 260 LYS B C 1
ATOM 4282 O O . LYS B 1 260 ? -11.222 -18.922 -15.217 1.00 47.83 260 LYS B O 1
ATOM 4288 N N . CYS B 1 261 ? -10.186 -16.966 -14.955 1.00 46.19 261 CYS B N 1
ATOM 4289 C CA . CYS B 1 261 ? -8.887 -17.581 -14.756 1.00 45.03 261 CYS B CA 1
ATOM 4290 C C . CYS B 1 261 ? -8.705 -18.541 -13.599 1.00 44.30 261 CYS B C 1
ATOM 4291 O O . CYS B 1 261 ? -9.332 -18.419 -12.571 1.00 44.57 261 CYS B O 1
ATOM 4294 N N . THR B 1 262 ? -7.824 -19.508 -13.794 1.00 44.43 262 THR B N 1
ATOM 4295 C CA . THR B 1 262 ? -7.469 -20.446 -12.743 1.00 44.47 262 THR B CA 1
ATOM 4296 C C . THR B 1 262 ? -5.953 -20.500 -12.872 1.00 44.78 262 THR B C 1
ATOM 4297 O O . THR B 1 262 ? -5.415 -20.170 -13.935 1.00 43.91 262 THR B O 1
ATOM 4301 N N . ARG B 1 263 ? -5.258 -20.906 -11.817 1.00 44.34 263 ARG B N 1
ATOM 4302 C CA . ARG B 1 263 ? -3.814 -20.948 -11.902 1.00 44.38 263 ARG B CA 1
ATOM 4303 C C . ARG B 1 263 ? -3.295 -22.037 -12.842 1.00 44.03 263 ARG B C 1
ATOM 4304 O O . ARG B 1 263 ? -2.094 -22.175 -13.019 1.00 44.83 263 ARG B O 1
ATOM 4312 N N . ASN B 1 264 ? -4.179 -22.797 -13.469 1.00 43.00 264 ASN B N 1
ATOM 4313 C CA . ASN B 1 264 ? -3.695 -23.841 -14.352 1.00 43.48 264 ASN B CA 1
ATOM 4314 C C . ASN B 1 264 ? -3.635 -23.457 -15.817 1.00 43.67 264 ASN B C 1
ATOM 4315 O O . ASN B 1 264 ? -2.978 -24.142 -16.599 1.00 44.31 264 ASN B O 1
ATOM 4320 N N . GLU B 1 265 ? -4.302 -22.378 -16.209 1.00 43.12 265 GLU B N 1
ATOM 4321 C CA . GLU B 1 265 ? -4.213 -21.977 -17.603 1.00 43.21 265 GLU B CA 1
ATOM 4322 C C . GLU B 1 265 ? -3.876 -20.502 -17.788 1.00 41.84 265 GLU B C 1
ATOM 4323 O O . GLU B 1 265 ? -3.652 -20.061 -18.918 1.00 41.90 265 GLU B O 1
ATOM 4329 N N . CYS B 1 266 ? -3.855 -19.734 -16.703 1.00 39.53 266 CYS B N 1
ATOM 4330 C CA . CYS B 1 266 ? -3.499 -18.320 -16.809 1.00 38.51 266 CYS B CA 1
ATOM 4331 C C . CYS B 1 266 ? -2.193 -18.122 -16.062 1.00 38.09 266 CYS B C 1
ATOM 4332 O O . CYS B 1 266 ? -1.688 -19.055 -15.430 1.00 36.44 266 CYS B O 1
ATOM 4335 N N . VAL B 1 267 ? -1.652 -16.908 -16.123 1.00 38.14 267 VAL B N 1
ATOM 4336 C CA . VAL B 1 267 ? -0.376 -16.614 -15.472 1.00 37.37 267 VAL B CA 1
ATOM 4337 C C . VAL B 1 267 ? -0.310 -15.192 -14.960 1.00 37.17 267 VAL B C 1
ATOM 4338 O O . VAL B 1 267 ? -0.728 -14.273 -15.655 1.00 39.89 267 VAL B O 1
ATOM 4342 N N . CYS B 1 268 ? 0.207 -15.002 -13.754 1.00 35.59 268 CYS B N 1
ATOM 4343 C CA . CYS B 1 268 ? 0.350 -13.659 -13.216 1.00 34.41 268 CYS B CA 1
ATOM 4344 C C . CYS B 1 268 ? 1.722 -13.168 -13.605 1.00 32.34 268 CYS B C 1
ATOM 4345 O O . CYS B 1 268 ? 2.742 -13.707 -13.172 1.00 33.48 268 CYS B O 1
ATOM 4348 N N . VAL B 1 269 ? 1.722 -12.169 -14.472 1.00 30.32 269 VAL B N 1
ATOM 4349 C CA . VAL B 1 269 ? 2.937 -11.519 -14.958 1.00 29.21 269 VAL B CA 1
ATOM 4350 C C . VAL B 1 269 ? 3.741 -11.038 -13.739 1.00 29.01 269 VAL B C 1
ATOM 4351 O O . VAL B 1 269 ? 3.174 -10.461 -12.810 1.00 28.72 269 VAL B O 1
ATOM 4355 N N . GLY B 1 270 ? 5.045 -11.269 -13.729 1.00 27.99 270 GLY B N 1
ATOM 4356 C CA . GLY B 1 270 ? 5.809 -10.812 -12.591 1.00 28.43 270 GLY B CA 1
ATOM 4357 C C . GLY B 1 270 ? 6.929 -11.734 -12.204 1.00 28.26 270 GLY B C 1
ATOM 4358 O O . GLY B 1 270 ? 7.296 -12.615 -12.965 1.00 28.35 270 GLY B O 1
ATOM 4359 N N . LEU B 1 271 ? 7.457 -11.524 -11.004 1.00 27.82 271 LEU B N 1
ATOM 4360 C CA . LEU B 1 271 ? 8.564 -12.308 -10.505 1.00 27.90 271 LEU B CA 1
ATOM 4361 C C . LEU B 1 271 ? 8.257 -13.777 -10.431 1.00 27.34 271 LEU B C 1
ATOM 4362 O O . LEU B 1 271 ? 9.126 -14.584 -10.668 1.00 28.78 271 LEU B O 1
ATOM 4367 N N . ASN B 1 272 ? 7.012 -14.127 -10.147 1.00 28.34 272 ASN B N 1
ATOM 4368 C CA . ASN B 1 272 ? 6.629 -15.535 -10.029 1.00 28.59 272 ASN B CA 1
ATOM 4369 C C . ASN B 1 272 ? 5.866 -16.095 -11.197 1.00 28.68 272 ASN B C 1
ATOM 4370 O O . ASN B 1 272 ? 5.106 -17.028 -11.027 1.00 28.18 272 ASN B O 1
ATOM 4375 N N . ALA B 1 273 ? 6.059 -15.525 -12.379 1.00 29.20 273 ALA B N 1
ATOM 4376 C CA . ALA B 1 273 ? 5.386 -16.027 -13.563 1.00 30.84 273 ALA B CA 1
ATOM 4377 C C . ALA B 1 273 ? 5.710 -17.509 -13.724 1.00 30.73 273 ALA B C 1
ATOM 4378 O O . ALA B 1 273 ? 4.806 -18.306 -13.945 1.00 30.27 273 ALA B O 1
ATOM 4380 N N . LYS B 1 274 ? 6.988 -17.879 -13.575 1.00 30.95 274 LYS B N 1
ATOM 4381 C CA . LYS B 1 274 ? 7.391 -19.285 -13.749 1.00 32.26 274 LYS B CA 1
ATOM 4382 C C . LYS B 1 274 ? 6.747 -20.312 -12.802 1.00 32.49 274 LYS B C 1
ATOM 4383 O O . LYS B 1 274 ? 6.773 -21.526 -13.063 1.00 30.61 274 LYS B O 1
ATOM 4389 N N . THR B 1 275 ? 6.162 -19.825 -11.709 1.00 32.97 275 THR B N 1
ATOM 4390 C CA . THR B 1 275 ? 5.537 -20.722 -10.768 1.00 32.17 275 THR B CA 1
ATOM 4391 C C . THR B 1 275 ? 4.220 -21.227 -11.346 1.00 33.75 275 THR B C 1
ATOM 4392 O O . THR B 1 275 ? 3.642 -22.188 -10.812 1.00 35.24 275 THR B O 1
ATOM 4396 N N . TYR B 1 276 ? 3.749 -20.601 -12.435 1.00 33.39 276 TYR B N 1
ATOM 4397 C CA . TYR B 1 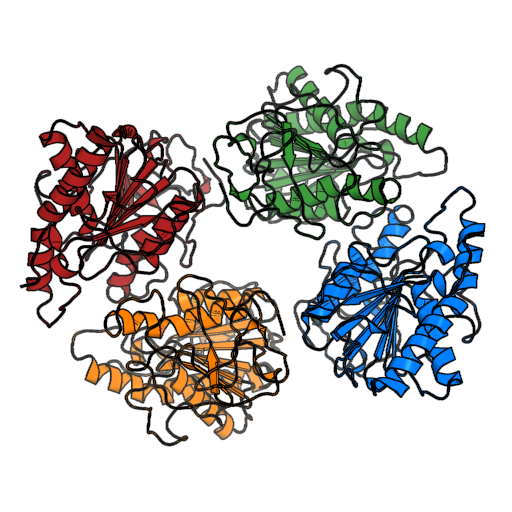276 ? 2.505 -21.035 -13.112 1.00 32.71 276 TYR B CA 1
ATOM 4398 C C . TYR B 1 276 ? 2.964 -21.982 -14.222 1.00 32.88 276 TYR B C 1
ATOM 4399 O O . TYR B 1 276 ? 3.934 -21.711 -14.896 1.00 31.71 276 TYR B O 1
ATOM 4408 N N . PRO B 1 277 ? 2.275 -23.113 -14.403 1.00 33.24 277 PRO B N 1
ATOM 4409 C CA . PRO B 1 277 ? 2.586 -24.130 -15.406 1.00 33.78 277 PRO B CA 1
ATOM 4410 C C . PRO B 1 277 ? 2.353 -23.818 -16.888 1.00 35.34 277 PRO B C 1
ATOM 4411 O O . PRO B 1 277 ? 3.106 -24.281 -17.752 1.00 35.26 277 PRO B O 1
ATOM 4415 N N . LYS B 1 278 ? 1.312 -23.053 -17.194 1.00 35.32 278 LYS B N 1
ATOM 4416 C CA . LYS B 1 278 ? 1.010 -22.736 -18.584 1.00 35.14 278 LYS B CA 1
ATOM 4417 C C . LYS B 1 278 ? 2.154 -21.928 -19.201 1.00 33.92 278 LYS B C 1
ATOM 4418 O O . LYS B 1 278 ? 2.748 -21.104 -18.537 1.00 34.50 278 LYS B O 1
ATOM 4424 N N . THR B 1 279 ? 2.441 -22.164 -20.477 1.00 33.07 279 THR B N 1
ATOM 4425 C CA . THR B 1 279 ? 3.540 -21.515 -21.191 1.00 31.15 279 THR B CA 1
ATOM 4426 C C . THR B 1 279 ? 3.044 -21.002 -22.532 1.00 31.29 279 THR B C 1
ATOM 4427 O O . THR B 1 279 ? 1.957 -21.368 -22.953 1.00 31.37 279 THR B O 1
ATOM 4431 N N . GLY B 1 280 ? 3.832 -20.157 -23.197 1.00 30.51 280 GLY B N 1
ATOM 4432 C CA . GLY B 1 280 ? 3.448 -19.658 -24.509 1.00 31.55 280 GLY B CA 1
ATOM 4433 C C . GLY B 1 280 ? 3.038 -18.204 -24.546 1.00 31.10 280 GLY B C 1
ATOM 4434 O O . GLY B 1 280 ? 3.534 -17.422 -23.768 1.00 31.98 280 GLY B O 1
ATOM 4435 N N . SER B 1 281 ? 2.147 -17.834 -25.455 1.00 31.62 281 SER B N 1
ATOM 4436 C CA . SER B 1 281 ? 1.657 -16.441 -25.539 1.00 33.55 281 SER B CA 1
ATOM 4437 C C . SER B 1 281 ? 0.347 -16.244 -24.759 1.00 33.38 281 SER B C 1
ATOM 4438 O O . SER B 1 281 ? -0.491 -17.136 -24.664 1.00 34.10 281 SER B O 1
ATOM 4441 N N . PHE B 1 282 ? 0.174 -15.066 -24.196 1.00 33.23 282 PHE B N 1
ATOM 4442 C CA . PHE B 1 282 ? -1.012 -14.785 -23.414 1.00 31.76 282 PHE B CA 1
ATOM 4443 C C . PHE B 1 282 ? -1.471 -13.438 -23.819 1.00 31.83 282 PHE B C 1
ATOM 4444 O O . PHE B 1 282 ? -0.656 -12.596 -24.212 1.00 33.21 282 PHE B O 1
ATOM 4452 N N . TYR B 1 283 ? -2.775 -13.231 -23.757 1.00 31.26 283 TYR B N 1
ATOM 4453 C CA . TYR B 1 283 ? -3.294 -11.914 -24.053 1.00 31.34 283 TYR B CA 1
ATOM 4454 C C . TYR B 1 283 ? -3.411 -11.304 -22.654 1.00 30.46 283 TYR B C 1
ATOM 4455 O O . TYR B 1 283 ? -3.691 -12.015 -21.685 1.00 30.27 283 TYR B O 1
ATOM 4464 N N . VAL B 1 284 ? -3.182 -10.007 -22.534 1.00 30.18 284 VAL B N 1
ATOM 4465 C CA . VAL B 1 284 ? -3.279 -9.349 -21.238 1.00 29.81 284 VAL B CA 1
ATOM 4466 C C . VAL B 1 284 ? -3.873 -7.955 -21.390 1.00 31.37 284 VAL B C 1
ATOM 4467 O O . VAL B 1 284 ? -3.184 -6.983 -21.735 1.00 30.78 284 VAL B O 1
ATOM 4471 N N . PRO B 1 285 ? -5.176 -7.828 -21.121 1.00 34.06 285 PRO B N 1
ATOM 4472 C CA . PRO B 1 285 ? -5.866 -6.539 -21.219 1.00 32.95 285 PRO B CA 1
ATOM 4473 C C . PRO B 1 285 ? -5.288 -5.616 -20.143 1.00 34.17 285 PRO B C 1
ATOM 4474 O O . PRO B 1 285 ? -4.765 -6.102 -19.145 1.00 35.24 285 PRO B O 1
ATOM 4478 N N . VAL B 1 286 ? -5.347 -4.300 -20.354 1.00 35.10 286 VAL B N 1
ATOM 4479 C CA . VAL B 1 286 ? -4.856 -3.348 -19.372 1.00 35.47 286 VAL B CA 1
ATOM 4480 C C . VAL B 1 286 ? -5.642 -2.030 -19.264 1.00 37.72 286 VAL B C 1
ATOM 4481 O O . VAL B 1 286 ? -6.380 -1.615 -20.160 1.00 37.00 286 VAL B O 1
ATOM 4485 N N . GLU B 1 287 ? -5.463 -1.382 -18.124 1.00 38.95 287 GLU B N 1
ATOM 4486 C CA . GLU B 1 287 ? -6.130 -0.141 -17.833 1.00 41.16 287 GLU B CA 1
ATOM 4487 C C . GLU B 1 287 ? -5.315 1.032 -18.394 1.00 42.31 287 GLU B C 1
ATOM 4488 O O . GLU B 1 287 ? -4.142 0.874 -18.746 1.00 44.65 287 GLU B O 1
ATOM 4494 N N . SER B 1 288 ? -5.919 2.213 -18.440 1.00 42.00 288 SER B N 1
ATOM 4495 C CA . SER B 1 288 ? -5.275 3.393 -19.014 1.00 40.11 288 SER B CA 1
ATOM 4496 C C . SER B 1 288 ? -4.420 4.253 -18.080 1.00 40.33 288 SER B C 1
ATOM 4497 O O . SER B 1 288 ? -3.641 5.088 -18.540 1.00 41.29 288 SER B O 1
ATOM 4500 N N . LYS B 1 289 ? -4.553 4.071 -16.771 1.00 40.01 289 LYS B N 1
ATOM 4501 C CA . LYS B 1 289 ? -3.735 4.834 -15.818 1.00 38.13 289 LYS B CA 1
ATOM 4502 C C . LYS B 1 289 ? -3.232 3.876 -14.743 1.00 36.49 289 LYS B C 1
ATOM 4503 O O . LYS B 1 289 ? -3.800 2.811 -14.535 1.00 34.28 289 LYS B O 1
ATOM 4509 N N . ALA B 1 290 ? -2.157 4.260 -14.069 1.00 36.67 290 ALA B N 1
ATOM 4510 C CA . ALA B 1 290 ? -1.595 3.430 -13.017 1.00 37.40 290 ALA B CA 1
ATOM 4511 C C . ALA B 1 290 ? -2.715 3.014 -12.066 1.00 38.48 290 ALA B C 1
ATOM 4512 O O . ALA B 1 290 ? -3.674 3.761 -11.848 1.00 39.87 290 ALA B O 1
ATOM 4514 N N . PRO B 1 291 ? -2.632 1.797 -11.510 1.00 38.25 291 PRO B N 1
ATOM 4515 C CA . PRO B 1 291 ? -1.581 0.783 -11.695 1.00 38.20 291 PRO B CA 1
ATOM 4516 C C . PRO B 1 291 ? -1.879 -0.182 -12.858 1.00 37.04 291 PRO B C 1
ATOM 4517 O O . PRO B 1 291 ? -1.324 -1.271 -12.931 1.00 36.61 291 PRO B O 1
ATOM 4521 N N . TYR B 1 292 ? -2.788 0.208 -13.739 1.00 35.58 292 TYR B N 1
ATOM 4522 C CA . TYR B 1 292 ? -3.097 -0.610 -14.904 1.00 35.70 292 TYR B CA 1
ATOM 4523 C C . TYR B 1 292 ? -3.654 -2.019 -14.662 1.00 36.02 292 TYR B C 1
ATOM 4524 O O . TYR B 1 292 ? -4.192 -2.627 -15.588 1.00 35.54 292 TYR B O 1
ATOM 4533 N N . CYS B 1 293 ? -3.542 -2.526 -13.436 1.00 36.79 293 CYS B N 1
ATOM 4534 C CA . CYS B 1 293 ? -3.999 -3.879 -13.096 1.00 38.16 293 CYS B CA 1
ATOM 4535 C C . CYS B 1 293 ? -5.283 -4.346 -13.787 1.00 40.70 293 CYS B C 1
ATOM 4536 O O . CYS B 1 293 ? -6.215 -3.571 -13.956 1.00 40.74 293 CYS B O 1
ATOM 4539 N N . ASN B 1 294 ? -5.339 -5.618 -14.177 1.00 42.88 294 ASN B N 1
ATOM 4540 C CA . ASN B 1 294 ? -6.529 -6.121 -14.837 1.00 45.75 294 ASN B CA 1
ATOM 4541 C C . ASN B 1 294 ? -7.408 -7.028 -13.974 1.00 48.10 294 ASN B C 1
ATOM 4542 O O . ASN B 1 294 ? -8.311 -7.699 -14.492 1.00 47.75 294 ASN B O 1
ATOM 4547 N N . ASN B 1 295 ? -7.131 -7.044 -12.667 1.00 51.54 295 ASN B N 1
ATOM 4548 C CA . ASN B 1 295 ? -7.941 -7.776 -11.690 1.00 54.42 295 ASN B CA 1
ATOM 4549 C C . ASN B 1 295 ? -7.438 -7.767 -10.257 1.00 55.84 295 ASN B C 1
ATOM 4550 O O . ASN B 1 295 ? -6.214 -7.762 -9.994 1.00 55.12 295 ASN B O 1
ATOM 4555 N N . LYS B 1 296 ? -8.424 -7.807 -9.348 1.00 56.56 296 LYS B N 1
ATOM 4556 C CA . LYS B 1 296 ? -8.248 -7.825 -7.879 1.00 55.75 296 LYS B CA 1
ATOM 4557 C C . LYS B 1 296 ? -7.988 -9.226 -7.256 1.00 54.78 296 LYS B C 1
ATOM 4558 O O . LYS B 1 296 ? -7.432 -9.351 -6.157 1.00 52.86 296 LYS B O 1
ATOM 4564 N N . GLY B 1 297 ? -8.425 -10.275 -7.937 1.00 52.80 297 GLY B N 1
ATOM 4565 C CA . GLY B 1 297 ? -8.199 -11.585 -7.399 1.00 52.24 297 GLY B CA 1
ATOM 4566 C C . GLY B 1 297 ? -6.769 -12.013 -7.628 1.00 51.62 297 GLY B C 1
ATOM 4567 O O . GLY B 1 297 ? -6.020 -11.367 -8.343 1.00 52.07 297 GLY B O 1
ATOM 4568 N N . LYS B 1 298 ? -6.387 -13.103 -6.988 1.00 51.14 298 LYS B N 1
ATOM 4569 C CA . LYS B 1 298 ? -5.064 -13.669 -7.149 1.00 51.20 298 LYS B CA 1
ATOM 4570 C C . LYS B 1 298 ? -5.307 -15.117 -7.628 1.00 51.22 298 LYS B C 1
ATOM 4571 O O . LYS B 1 298 ? -6.397 -15.658 -7.460 1.00 51.65 298 LYS B O 1
ATOM 4577 N N . ILE B 1 299 ? -4.308 -15.747 -8.231 1.00 50.23 299 ILE B N 1
ATOM 4578 C CA . ILE B 1 299 ? -4.461 -17.119 -8.686 1.00 48.43 299 ILE B CA 1
ATOM 4579 C C . ILE B 1 299 ? -3.165 -17.879 -8.489 1.00 47.78 299 ILE B C 1
ATOM 4580 O O . ILE B 1 299 ? -2.185 -17.170 -8.221 1.00 46.58 299 ILE B O 1
ATOM 4585 N N . PRO C 1 3 ? -4.249 -1.929 46.831 1.00 48.18 3 PRO C N 1
ATOM 4586 C CA . PRO C 1 3 ? -4.968 -2.774 45.862 1.00 47.30 3 PRO C CA 1
ATOM 4587 C C . PRO C 1 3 ? -4.986 -2.024 44.529 1.00 47.19 3 PRO C C 1
ATOM 4588 O O . PRO C 1 3 ? -5.726 -1.039 44.372 1.00 48.76 3 PRO C O 1
ATOM 4592 N N . CYS C 1 4 ? -4.155 -2.443 43.581 1.00 45.16 4 CYS C N 1
ATOM 4593 C CA . CYS C 1 4 ? -4.138 -1.765 42.289 1.00 43.59 4 CYS C CA 1
ATOM 4594 C C . CYS C 1 4 ? -3.903 -0.223 42.416 1.00 41.76 4 CYS C C 1
ATOM 4595 O O . CYS C 1 4 ? -4.580 0.577 41.786 1.00 40.24 4 CYS C O 1
ATOM 4598 N N . PRO C 1 5 ? -2.874 0.184 43.190 1.00 40.68 5 PRO C N 1
ATOM 4599 C CA . PRO C 1 5 ? -2.442 1.554 43.507 1.00 40.40 5 PRO C CA 1
ATOM 4600 C C . PRO C 1 5 ? -1.783 2.461 42.487 1.00 41.36 5 PRO C C 1
ATOM 4601 O O . PRO C 1 5 ? -1.124 1.998 41.547 1.00 42.90 5 PRO C O 1
ATOM 4605 N N . TYR C 1 6 ? -1.936 3.769 42.722 1.00 39.09 6 TYR C N 1
ATOM 4606 C CA . TYR C 1 6 ? -1.336 4.799 41.882 1.00 38.52 6 TYR C CA 1
ATOM 4607 C C . TYR C 1 6 ? -0.144 5.479 42.550 1.00 39.49 6 TYR C C 1
ATOM 4608 O O . TYR C 1 6 ? -0.163 5.801 43.736 1.00 38.50 6 TYR C O 1
ATOM 4617 N N . SER C 1 7 ? 0.870 5.762 41.756 1.00 40.72 7 SER C N 1
ATOM 4618 C CA . SER C 1 7 ? 2.044 6.419 42.281 1.00 42.11 7 SER C CA 1
ATOM 4619 C C . SER C 1 7 ? 2.937 6.868 41.155 1.00 42.90 7 SER C C 1
ATOM 4620 O O . SER C 1 7 ? 3.285 6.079 40.280 1.00 43.27 7 SER C O 1
ATOM 4623 N N . ASP C 1 8 ? 3.318 8.137 41.193 1.00 44.23 8 ASP C N 1
ATOM 4624 C CA . ASP C 1 8 ? 4.170 8.696 40.159 1.00 45.87 8 ASP C CA 1
ATOM 4625 C C . ASP C 1 8 ? 5.348 7.807 39.771 1.00 47.23 8 ASP C C 1
ATOM 4626 O O . ASP C 1 8 ? 5.563 7.549 38.579 1.00 48.97 8 ASP C O 1
ATOM 4631 N N . ASP C 1 9 ? 6.112 7.301 40.729 1.00 47.71 9 ASP C N 1
ATOM 4632 C CA . ASP C 1 9 ? 7.219 6.497 40.273 1.00 48.40 9 ASP C CA 1
ATOM 4633 C C . ASP C 1 9 ? 6.782 5.206 39.625 1.00 47.24 9 ASP C C 1
ATOM 4634 O O . ASP C 1 9 ? 7.588 4.574 38.944 1.00 47.42 9 ASP C O 1
ATOM 4639 N N . THR C 1 10 ? 5.536 4.779 39.811 1.00 45.76 10 THR C N 1
ATOM 4640 C CA . THR C 1 10 ? 5.176 3.526 39.151 1.00 44.26 10 THR C CA 1
ATOM 4641 C C . THR C 1 10 ? 4.703 3.767 37.730 1.00 43.10 10 THR C C 1
ATOM 4642 O O . THR C 1 10 ? 4.494 2.812 36.997 1.00 43.58 10 THR C O 1
ATOM 4646 N N . VAL C 1 11 ? 4.533 5.027 37.335 1.00 40.86 11 VAL C N 1
ATOM 4647 C CA . VAL C 1 11 ? 4.117 5.318 35.969 1.00 39.39 11 VAL C CA 1
ATOM 4648 C C . VAL C 1 11 ? 5.398 5.358 35.159 1.00 38.73 11 VAL C C 1
ATOM 4649 O O . VAL C 1 11 ? 6.385 5.921 35.598 1.00 39.89 11 VAL C O 1
ATOM 4653 N N . LYS C 1 12 ? 5.382 4.751 33.987 1.00 38.20 12 LYS C N 1
ATOM 4654 C CA . LYS C 1 12 ? 6.555 4.680 33.133 1.00 38.97 12 LYS C CA 1
ATOM 4655 C C . LYS C 1 12 ? 6.171 5.138 31.731 1.00 39.45 12 LYS C C 1
ATOM 4656 O O . LYS C 1 12 ? 4.988 5.194 31.398 1.00 39.53 12 LYS C O 1
ATOM 4662 N N . MET C 1 13 ? 7.165 5.466 30.908 1.00 39.14 13 MET C N 1
ATOM 4663 C CA . MET C 1 13 ? 6.908 5.927 29.545 1.00 38.94 13 MET C CA 1
ATOM 4664 C C . MET C 1 13 ? 7.815 5.186 28.574 1.00 39.82 13 MET C C 1
ATOM 4665 O O . MET C 1 13 ? 8.801 4.606 28.979 1.00 41.14 13 MET C O 1
ATOM 4670 N N . ILE C 1 14 ? 7.469 5.206 27.293 1.00 39.97 14 ILE C N 1
ATOM 4671 C CA . ILE C 1 14 ? 8.305 4.630 26.255 1.00 39.37 14 ILE C CA 1
ATOM 4672 C C . ILE C 1 14 ? 8.288 5.745 25.226 1.00 40.73 14 ILE C C 1
ATOM 4673 O O . ILE C 1 14 ? 7.204 6.178 24.817 1.00 41.98 14 ILE C O 1
ATOM 4678 N N . ILE C 1 15 ? 9.470 6.240 24.841 1.00 40.47 15 ILE C N 1
ATOM 4679 C CA . ILE C 1 15 ? 9.585 7.332 23.862 1.00 40.35 15 ILE C CA 1
ATOM 4680 C C . ILE C 1 15 ? 10.056 6.765 22.517 1.00 41.94 15 ILE C C 1
ATOM 4681 O O . ILE C 1 15 ? 11.173 6.261 22.408 1.00 42.49 15 ILE C O 1
ATOM 4686 N N . LEU C 1 16 ? 9.218 6.827 21.495 1.00 42.60 16 LEU C N 1
ATOM 4687 C CA . LEU C 1 16 ? 9.647 6.303 20.221 1.00 45.04 16 LEU C CA 1
ATOM 4688 C C . LEU C 1 16 ? 9.735 7.399 19.185 1.00 47.40 16 LEU C C 1
ATOM 4689 O O . LEU C 1 16 ? 8.792 8.168 18.993 1.00 47.32 16 LEU C O 1
ATOM 4694 N N . THR C 1 17 ? 10.886 7.474 18.533 1.00 49.75 17 THR C N 1
ATOM 4695 C CA . THR C 1 17 ? 11.095 8.437 17.470 1.00 52.83 17 THR C CA 1
ATOM 4696 C C . THR C 1 17 ? 11.587 7.600 16.320 1.00 55.46 17 THR C C 1
ATOM 4697 O O . THR C 1 17 ? 12.000 6.463 16.526 1.00 55.91 17 THR C O 1
ATOM 4701 N N . ARG C 1 18 ? 11.541 8.142 15.112 1.00 59.19 18 ARG C N 1
ATOM 4702 C CA . ARG C 1 18 ? 12.006 7.404 13.937 1.00 62.17 18 ARG C CA 1
ATOM 4703 C C . ARG C 1 18 ? 13.376 6.742 14.162 1.00 63.75 18 ARG C C 1
ATOM 4704 O O . ARG C 1 18 ? 13.602 5.599 13.747 1.00 64.33 18 ARG C O 1
ATOM 4712 N N . GLU C 1 19 ? 14.283 7.453 14.827 1.00 64.87 19 GLU C N 1
ATOM 4713 C CA . GLU C 1 19 ? 15.610 6.906 15.092 1.00 66.71 19 GLU C CA 1
ATOM 4714 C C . GLU C 1 19 ? 15.830 6.448 16.539 1.00 67.33 19 GLU C C 1
ATOM 4715 O O . GLU C 1 19 ? 16.950 6.527 17.050 1.00 68.28 19 GLU C O 1
ATOM 4721 N N . ASN C 1 20 ? 14.775 5.978 17.200 1.00 67.75 20 ASN C N 1
ATOM 4722 C CA . ASN C 1 20 ? 14.885 5.510 18.583 1.00 67.82 20 ASN C CA 1
ATOM 4723 C C . ASN C 1 20 ? 13.759 4.577 18.960 1.00 67.02 20 ASN C C 1
ATOM 4724 O O . ASN C 1 20 ? 12.810 4.972 19.631 1.00 66.74 20 ASN C O 1
ATOM 4729 N N . LYS C 1 21 ? 13.868 3.335 18.511 1.00 66.42 21 LYS C N 1
ATOM 4730 C CA . LYS C 1 21 ? 12.847 2.343 18.825 1.00 66.97 21 LYS C CA 1
ATOM 4731 C C . LYS C 1 21 ? 13.256 1.481 20.001 1.00 66.30 21 LYS C C 1
ATOM 4732 O O . LYS C 1 21 ? 12.773 0.358 20.172 1.00 64.93 21 LYS C O 1
ATOM 4738 N N . LYS C 1 22 ? 14.147 2.016 20.818 1.00 67.39 22 LYS C N 1
ATOM 4739 C CA . LYS C 1 22 ? 14.567 1.291 21.994 1.00 68.44 22 LYS C CA 1
ATOM 4740 C C . LYS C 1 22 ? 13.305 1.151 22.853 1.00 67.73 22 LYS C C 1
ATOM 4741 O O . LYS C 1 22 ? 12.840 2.143 23.413 1.00 67.75 22 LYS C O 1
ATOM 4747 N N . HIS C 1 23 ? 12.731 -0.049 22.944 1.00 66.28 23 HIS C N 1
ATOM 4748 C CA . HIS C 1 23 ? 11.546 -0.224 23.787 1.00 64.66 23 HIS C CA 1
ATOM 4749 C C . HIS C 1 23 ? 11.964 -0.216 25.251 1.00 62.97 23 HIS C C 1
ATOM 4750 O O . HIS C 1 23 ? 11.766 -1.179 25.983 1.00 63.52 23 HIS C O 1
ATOM 4757 N N . ASP C 1 24 ? 12.554 0.897 25.654 1.00 60.95 24 ASP C N 1
ATOM 4758 C CA . ASP C 1 24 ? 13.032 1.108 27.010 1.00 59.43 24 ASP C CA 1
ATOM 4759 C C . ASP C 1 24 ? 12.008 1.950 27.738 1.00 57.24 24 ASP C C 1
ATOM 4760 O O . ASP C 1 24 ? 11.322 2.744 27.112 1.00 56.47 24 ASP C O 1
ATOM 4765 N N . PHE C 1 25 ? 11.946 1.800 29.059 1.00 55.15 25 PHE C N 1
ATOM 4766 C CA . PHE C 1 25 ? 11.028 2.559 29.909 1.00 52.52 25 PHE C CA 1
ATOM 4767 C C . PHE C 1 25 ? 11.774 3.642 30.648 1.00 51.86 25 PHE C C 1
ATOM 4768 O O . PHE C 1 25 ? 12.840 3.415 31.197 1.00 53.45 25 PHE C O 1
ATOM 4776 N N . TYR C 1 26 ? 11.200 4.825 30.686 1.00 51.32 26 TYR C N 1
ATOM 4777 C CA . TYR C 1 26 ? 11.823 5.936 31.370 1.00 51.45 26 TYR C CA 1
ATOM 4778 C C . TYR C 1 26 ? 10.854 6.445 32.420 1.00 50.65 26 TYR C C 1
ATOM 4779 O O . TYR C 1 26 ? 9.679 6.107 32.372 1.00 51.45 26 TYR C O 1
ATOM 4788 N N . THR C 1 27 ? 11.330 7.211 33.392 1.00 49.92 27 THR C N 1
ATOM 4789 C CA . THR C 1 27 ? 10.436 7.753 34.417 1.00 51.13 27 THR C CA 1
ATOM 4790 C C . THR C 1 27 ? 10.697 9.244 34.444 1.00 51.61 27 THR C C 1
ATOM 4791 O O . THR C 1 27 ? 11.582 9.702 33.726 1.00 52.73 27 THR C O 1
ATOM 4795 N N . LEU C 1 28 ? 9.947 10.011 35.236 1.00 52.21 28 LEU C N 1
ATOM 4796 C CA . LEU C 1 28 ? 10.181 11.448 35.291 1.00 53.38 28 LEU C CA 1
ATOM 4797 C C . LEU C 1 28 ? 11.662 11.698 35.599 1.00 55.45 28 LEU C C 1
ATOM 4798 O O . LEU C 1 28 ? 12.176 12.787 35.405 1.00 55.08 28 LEU C O 1
ATOM 4803 N N . ASP C 1 29 ? 12.356 10.679 36.084 1.00 57.51 29 ASP C N 1
ATOM 4804 C CA . ASP C 1 29 ? 13.775 10.834 36.380 1.00 59.38 29 ASP C CA 1
ATOM 4805 C C . ASP C 1 29 ? 14.603 10.484 35.158 1.00 59.20 29 ASP C C 1
ATOM 4806 O O . ASP C 1 29 ? 15.155 11.346 34.475 1.00 60.25 29 ASP C O 1
ATOM 4811 N N . THR C 1 30 ? 14.669 9.194 34.886 1.00 58.64 30 THR C N 1
ATOM 4812 C CA . THR C 1 30 ? 15.441 8.678 33.776 1.00 58.75 30 THR C CA 1
ATOM 4813 C C . THR C 1 30 ? 15.060 9.213 32.397 1.00 58.77 30 THR C C 1
ATOM 4814 O O . THR C 1 30 ? 15.675 8.822 31.406 1.00 59.21 30 THR C O 1
ATOM 4818 N N . ILE C 1 31 ? 14.062 10.095 32.320 1.00 58.62 31 ILE C N 1
ATOM 4819 C CA . ILE C 1 31 ? 13.617 10.623 31.029 1.00 59.09 31 ILE C CA 1
ATOM 4820 C C . ILE C 1 31 ? 14.646 11.507 30.296 1.00 60.49 31 ILE C C 1
ATOM 4821 O O . ILE C 1 31 ? 14.836 11.364 29.076 1.00 60.37 31 ILE C O 1
ATOM 4826 N N . LYS C 1 32 ? 15.317 12.398 31.028 1.00 61.68 32 LYS C N 1
ATOM 4827 C CA . LYS C 1 32 ? 16.314 13.280 30.417 1.00 62.30 32 LYS C CA 1
ATOM 4828 C C . LYS C 1 32 ? 17.461 12.522 29.774 1.00 62.05 32 LYS C C 1
ATOM 4829 O O . LYS C 1 32 ? 18.199 13.071 28.960 1.00 62.26 32 LYS C O 1
ATOM 4835 N N . LYS C 1 33 ? 17.599 11.255 30.134 1.00 61.79 33 LYS C N 1
ATOM 4836 C CA . LYS C 1 33 ? 18.650 10.419 29.577 1.00 62.60 33 LYS C CA 1
ATOM 4837 C C . LYS C 1 33 ? 18.332 9.886 28.171 1.00 62.25 33 LYS C C 1
ATOM 4838 O O . LYS C 1 33 ? 19.192 9.277 27.529 1.00 62.26 33 LYS C O 1
ATOM 4844 N N . HIS C 1 34 ? 17.106 10.110 27.697 1.00 61.55 34 HIS C N 1
ATOM 4845 C CA . HIS C 1 34 ? 16.724 9.649 26.368 1.00 60.69 34 HIS C CA 1
ATOM 4846 C C . HIS C 1 34 ? 17.292 10.603 25.336 1.00 61.23 34 HIS C C 1
ATOM 4847 O O . HIS C 1 34 ? 17.220 11.824 25.503 1.00 61.80 34 HIS C O 1
ATOM 4854 N N . ASN C 1 35 ? 17.837 10.054 24.260 1.00 60.88 35 ASN C N 1
ATOM 4855 C CA . ASN C 1 35 ? 18.424 10.886 23.227 1.00 61.85 35 ASN C CA 1
ATOM 4856 C C . ASN C 1 35 ? 17.627 12.144 22.881 1.00 62.23 35 ASN C C 1
ATOM 4857 O O . ASN C 1 35 ? 18.089 13.269 23.098 1.00 62.74 35 ASN C O 1
ATOM 4862 N N . GLU C 1 36 ? 16.431 11.956 22.340 1.00 61.95 36 GLU C N 1
ATOM 4863 C CA . GLU C 1 36 ? 15.595 13.078 21.949 1.00 61.43 36 GLU C CA 1
ATOM 4864 C C . GLU C 1 36 ? 15.489 14.152 23.031 1.00 61.05 36 GLU C C 1
ATOM 4865 O O . GLU C 1 36 ? 15.272 15.336 22.737 1.00 61.04 36 GLU C O 1
ATOM 4871 N N . PHE C 1 37 ? 15.664 13.745 24.282 1.00 60.34 37 PHE C N 1
ATOM 4872 C CA . PHE C 1 37 ? 15.574 14.692 25.385 1.00 61.33 37 PHE C CA 1
ATOM 4873 C C . PHE C 1 37 ? 16.919 15.233 25.873 1.00 62.10 37 PHE C C 1
ATOM 4874 O O . PHE C 1 37 ? 17.006 15.810 26.960 1.00 61.82 37 PHE C O 1
ATOM 4882 N N . LYS C 1 38 ? 17.956 15.056 25.050 1.00 62.17 38 LYS C N 1
ATOM 4883 C CA . LYS C 1 38 ? 19.308 15.538 25.358 1.00 62.44 38 LYS C CA 1
ATOM 4884 C C . LYS C 1 38 ? 19.482 16.920 24.724 1.00 62.47 38 LYS C C 1
ATOM 4885 O O . LYS C 1 38 ? 20.397 17.679 25.072 1.00 61.63 38 LYS C O 1
ATOM 4891 N N . LYS C 1 39 ? 18.592 17.220 23.781 1.00 61.79 39 LYS C N 1
ATOM 4892 C CA . LYS C 1 39 ? 18.593 18.491 23.071 1.00 61.68 39 LYS C CA 1
ATOM 4893 C C . LYS C 1 39 ? 17.935 19.572 23.946 1.00 61.12 39 LYS C C 1
ATOM 4894 O O . LYS C 1 39 ? 17.307 19.263 24.957 1.00 61.32 39 LYS C O 1
ATOM 4900 N N . SER C 1 40 ? 18.093 20.834 23.565 1.00 60.22 40 SER C N 1
ATOM 4901 C CA . SER C 1 40 ? 17.522 21.948 24.329 1.00 59.57 40 SER C CA 1
ATOM 4902 C C . SER C 1 40 ? 16.089 22.212 23.899 1.00 58.53 40 SER C C 1
ATOM 4903 O O . SER C 1 40 ? 15.282 22.793 24.646 1.00 57.64 40 SER C O 1
ATOM 4906 N N . THR C 1 41 ? 15.809 21.779 22.671 1.00 57.46 41 THR C N 1
ATOM 4907 C CA . THR C 1 41 ? 14.518 21.941 22.022 1.00 56.24 41 THR C CA 1
ATOM 4908 C C . THR C 1 41 ? 14.130 20.675 21.271 1.00 54.34 41 THR C C 1
ATOM 4909 O O . THR C 1 41 ? 14.976 20.070 20.628 1.00 53.78 41 THR C O 1
ATOM 4913 N N . ILE C 1 42 ? 12.865 20.260 21.378 1.00 53.34 42 ILE C N 1
ATOM 4914 C CA . ILE C 1 42 ? 12.378 19.075 20.644 1.00 51.70 42 ILE C CA 1
ATOM 4915 C C . ILE C 1 42 ? 11.549 19.625 19.495 1.00 50.89 42 ILE C C 1
ATOM 4916 O O . ILE C 1 42 ? 10.612 20.394 19.714 1.00 50.63 42 ILE C O 1
ATOM 4921 N N . LYS C 1 43 ? 11.883 19.234 18.271 1.00 50.31 43 LYS C N 1
ATOM 4922 C CA . LYS C 1 43 ? 11.155 19.770 17.123 1.00 50.52 43 LYS C CA 1
ATOM 4923 C C . LYS C 1 43 ? 10.068 18.889 16.518 1.00 49.43 43 LYS C C 1
ATOM 4924 O O . LYS C 1 43 ? 9.323 19.320 15.623 1.00 48.66 43 LYS C O 1
ATOM 4930 N N . HIS C 1 44 ? 9.959 17.665 17.015 1.00 48.01 44 HIS C N 1
ATOM 4931 C CA . HIS C 1 44 ? 8.958 16.740 16.489 1.00 45.87 44 HIS C CA 1
ATOM 4932 C C . HIS C 1 44 ? 7.571 17.066 16.997 1.00 42.64 44 HIS C C 1
ATOM 4933 O O . HIS C 1 44 ? 7.401 17.802 17.956 1.00 42.77 44 HIS C O 1
ATOM 4940 N N . GLN C 1 45 ? 6.586 16.504 16.326 1.00 40.11 45 GLN C N 1
ATOM 4941 C CA . GLN C 1 45 ? 5.202 16.628 16.739 1.00 37.43 45 GLN C CA 1
ATOM 4942 C C . GLN C 1 45 ? 5.155 15.621 17.898 1.00 35.42 45 GLN C C 1
ATOM 4943 O O . GLN C 1 45 ? 5.739 14.539 17.784 1.00 35.74 45 GLN C O 1
ATOM 4949 N N . VAL C 1 46 ? 4.483 15.948 18.999 1.00 33.21 46 VAL C N 1
ATOM 4950 C CA . VAL C 1 46 ? 4.399 15.012 20.121 1.00 31.33 46 VAL C CA 1
ATOM 4951 C C . VAL C 1 46 ? 3.014 14.373 20.284 1.00 30.55 46 VAL C C 1
ATOM 4952 O O . VAL C 1 46 ? 1.998 15.057 20.249 1.00 31.61 46 VAL C O 1
ATOM 4956 N N . VAL C 1 47 ? 2.977 13.060 20.474 1.00 29.60 47 VAL C N 1
ATOM 4957 C CA . VAL C 1 47 ? 1.718 12.351 20.718 1.00 29.41 47 VAL C CA 1
ATOM 4958 C C . VAL C 1 47 ? 1.773 11.375 21.894 1.00 29.13 47 VAL C C 1
ATOM 4959 O O . VAL C 1 47 ? 2.546 10.430 21.861 1.00 29.91 47 VAL C O 1
ATOM 4963 N N . PHE C 1 48 ? 0.963 11.574 22.925 1.00 28.30 48 PHE C N 1
ATOM 4964 C CA . PHE C 1 48 ? 0.941 10.595 24.017 1.00 28.35 48 PHE C CA 1
ATOM 4965 C C . PHE C 1 48 ? -0.070 9.467 23.647 1.00 28.82 48 PHE C C 1
ATOM 4966 O O . PHE C 1 48 ? -1.045 9.699 22.921 1.00 28.83 48 PHE C O 1
ATOM 4974 N N . ILE C 1 49 ? 0.165 8.248 24.114 1.00 27.79 49 ILE C N 1
ATOM 4975 C CA . ILE C 1 49 ? -0.769 7.145 23.856 1.00 26.70 49 ILE C CA 1
ATOM 4976 C C . ILE C 1 49 ? -0.948 6.491 25.206 1.00 26.73 49 ILE C C 1
ATOM 4977 O O . ILE C 1 49 ? 0.018 6.037 25.797 1.00 25.12 49 ILE C O 1
ATOM 4982 N N . THR C 1 50 ? -2.182 6.472 25.711 1.00 27.36 50 THR C N 1
ATOM 4983 C CA . THR C 1 50 ? -2.447 5.913 27.038 1.00 25.34 50 THR C CA 1
ATOM 4984 C C . THR C 1 50 ? -3.420 4.746 26.979 1.00 25.63 50 THR C C 1
ATOM 4985 O O . THR C 1 50 ? -4.529 4.897 26.481 1.00 26.94 50 THR C O 1
ATOM 4989 N N . HIS C 1 51 ? -2.999 3.593 27.499 1.00 25.11 51 HIS C N 1
ATOM 4990 C CA . HIS C 1 51 ? -3.811 2.377 27.532 1.00 25.26 51 HIS C CA 1
ATOM 4991 C C . HIS C 1 51 ? -4.940 2.465 28.572 1.00 27.58 51 HIS C C 1
ATOM 4992 O O . HIS C 1 51 ? -5.026 3.452 29.309 1.00 26.40 51 HIS C O 1
ATOM 4999 N N . GLY C 1 52 ? -5.788 1.421 28.634 1.00 27.65 52 GLY C N 1
ATOM 5000 C CA . GLY C 1 52 ? -6.896 1.417 29.586 1.00 28.42 52 GLY C CA 1
ATOM 5001 C C . GLY C 1 52 ? -6.867 0.395 30.723 1.00 28.22 52 GLY C C 1
ATOM 5002 O O . GLY C 1 52 ? -5.820 -0.054 31.144 1.00 29.86 52 GLY C O 1
ATOM 5003 N N . PHE C 1 53 ? -8.037 0.039 31.230 1.00 29.25 53 PHE C N 1
ATOM 5004 C CA . PHE C 1 53 ? -8.170 -0.925 32.316 1.00 30.01 53 PHE C CA 1
ATOM 5005 C C . PHE C 1 53 ? -7.381 -2.208 32.008 1.00 30.68 53 PHE C C 1
ATOM 5006 O O . PHE C 1 53 ? -7.412 -2.725 30.878 1.00 31.67 53 PHE C O 1
ATOM 5014 N N . THR C 1 54 ? -6.657 -2.681 33.021 1.00 31.30 54 THR C N 1
ATOM 5015 C CA . THR C 1 54 ? -5.813 -3.890 32.955 1.00 31.50 54 THR C CA 1
ATOM 5016 C C . THR C 1 54 ? -4.977 -4.103 31.699 1.00 30.53 54 THR C C 1
ATOM 5017 O O . THR C 1 54 ? -4.855 -5.221 31.228 1.00 31.29 54 THR C O 1
ATOM 5021 N N . SER C 1 55 ? -4.402 -3.042 31.155 1.00 29.33 55 SER C N 1
ATOM 5022 C CA . SER C 1 55 ? -3.590 -3.180 29.954 1.00 27.86 55 SER C CA 1
ATOM 5023 C C . SER C 1 55 ? -2.214 -2.548 30.160 1.00 27.05 55 SER C C 1
ATOM 5024 O O . SER C 1 55 ? -1.851 -2.220 31.271 1.00 25.44 55 SER C O 1
ATOM 5027 N N . SER C 1 56 ? -1.448 -2.381 29.094 1.00 26.56 56 SER C N 1
ATOM 5028 C CA . SER C 1 56 ? -0.144 -1.761 29.227 1.00 28.28 56 SER C CA 1
ATOM 5029 C C . SER C 1 56 ? 0.372 -1.205 27.896 1.00 28.69 56 SER C C 1
ATOM 5030 O O . SER C 1 56 ? -0.104 -1.558 26.826 1.00 27.57 56 SER C O 1
ATOM 5033 N N . ALA C 1 57 ? 1.355 -0.326 27.992 1.00 30.31 57 ALA C N 1
ATOM 5034 C CA . ALA C 1 57 ? 1.936 0.355 26.843 1.00 32.41 57 ALA C CA 1
ATOM 5035 C C . ALA C 1 57 ? 2.495 -0.525 25.749 1.00 34.98 57 ALA C C 1
ATOM 5036 O O . ALA C 1 57 ? 2.192 -0.304 24.575 1.00 35.77 57 ALA C O 1
ATOM 5038 N N . ASP C 1 58 ? 3.297 -1.522 26.123 1.00 36.69 58 ASP C N 1
ATOM 5039 C CA . ASP C 1 58 ? 3.915 -2.394 25.139 1.00 38.13 58 ASP C CA 1
ATOM 5040 C C . ASP C 1 58 ? 3.068 -3.522 24.639 1.00 38.92 58 ASP C C 1
ATOM 5041 O O . ASP C 1 58 ? 3.496 -4.674 24.625 1.00 41.33 58 ASP C O 1
ATOM 5046 N N . THR C 1 59 ? 1.856 -3.205 24.233 1.00 38.35 59 THR C N 1
ATOM 5047 C CA . THR C 1 59 ? 1.001 -4.226 23.698 1.00 39.20 59 THR C CA 1
ATOM 5048 C C . THR C 1 59 ? 0.982 -4.013 22.184 1.00 39.20 59 THR C C 1
ATOM 5049 O O . THR C 1 59 ? 1.331 -2.926 21.699 1.00 40.01 59 THR C O 1
ATOM 5053 N N . GLU C 1 60 ? 0.621 -5.045 21.434 1.00 37.39 60 GLU C N 1
ATOM 5054 C CA . GLU C 1 60 ? 0.624 -4.921 19.994 1.00 36.75 60 GLU C CA 1
ATOM 5055 C C . GLU C 1 60 ? -0.075 -3.677 19.437 1.00 35.41 60 GLU C C 1
ATOM 5056 O O . GLU C 1 60 ? 0.574 -2.822 18.862 1.00 34.64 60 GLU C O 1
ATOM 5062 N N . ASN C 1 61 ? -1.388 -3.581 19.608 1.00 33.83 61 ASN C N 1
ATOM 5063 C CA . ASN C 1 61 ? -2.137 -2.467 19.082 1.00 32.00 61 ASN C CA 1
ATOM 5064 C C . ASN C 1 61 ? -1.553 -1.079 19.386 1.00 32.88 61 ASN C C 1
ATOM 5065 O O . ASN C 1 61 ? -1.455 -0.228 18.487 1.00 31.56 61 ASN C O 1
ATOM 5070 N N . PHE C 1 62 ? -1.153 -0.832 20.638 1.00 32.67 62 PHE C N 1
ATOM 5071 C CA . PHE C 1 62 ? -0.550 0.457 20.980 1.00 30.36 62 PHE C CA 1
ATOM 5072 C C . PHE C 1 62 ? 0.854 0.588 20.383 1.00 31.10 62 PHE C C 1
ATOM 5073 O O . PHE C 1 62 ? 1.282 1.698 20.086 1.00 32.95 62 PHE C O 1
ATOM 5081 N N . LEU C 1 63 ? 1.589 -0.509 20.204 1.00 30.05 63 LEU C N 1
ATOM 5082 C CA . LEU C 1 63 ? 2.903 -0.386 19.588 1.00 29.47 63 LEU C CA 1
ATOM 5083 C C . LEU C 1 63 ? 2.763 -0.187 18.071 1.00 28.65 63 LEU C C 1
ATOM 5084 O O . LEU C 1 63 ? 3.600 0.423 17.408 1.00 28.31 63 LEU C O 1
ATOM 5089 N N . ALA C 1 64 ? 1.681 -0.697 17.519 1.00 28.87 64 ALA C N 1
ATOM 5090 C CA . ALA C 1 64 ? 1.428 -0.551 16.096 1.00 29.03 64 ALA C CA 1
ATOM 5091 C C . ALA C 1 64 ? 1.114 0.907 15.839 1.00 30.87 64 ALA C C 1
ATOM 5092 O O . ALA C 1 64 ? 1.564 1.479 14.860 1.00 32.87 64 ALA C O 1
ATOM 5094 N N . MET C 1 65 ? 0.312 1.504 16.713 1.00 32.10 65 MET C N 1
ATOM 5095 C CA . MET C 1 65 ? -0.049 2.907 16.552 1.00 32.46 65 MET C CA 1
ATOM 5096 C C . MET C 1 65 ? 1.190 3.774 16.771 1.00 32.33 65 MET C C 1
ATOM 5097 O O . MET C 1 65 ? 1.352 4.769 16.104 1.00 32.19 65 MET C O 1
ATOM 5102 N N . ALA C 1 66 ? 2.074 3.394 17.687 1.00 32.21 66 ALA C N 1
ATOM 5103 C CA . ALA C 1 66 ? 3.244 4.211 17.927 1.00 33.72 66 ALA C CA 1
ATOM 5104 C C . ALA C 1 66 ? 4.066 4.247 16.668 1.00 35.78 66 ALA C C 1
ATOM 5105 O O . ALA C 1 66 ? 4.592 5.298 16.300 1.00 36.13 66 ALA C O 1
ATOM 5107 N N . LYS C 1 67 ? 4.140 3.104 15.988 1.00 36.26 67 LYS C N 1
ATOM 5108 C CA . LYS C 1 67 ? 4.928 3.000 14.775 1.00 37.48 67 LYS C CA 1
ATOM 5109 C C . LYS C 1 67 ? 4.331 3.748 13.587 1.00 37.69 67 LYS C C 1
ATOM 5110 O O . LYS C 1 67 ? 5.036 4.451 12.845 1.00 36.90 67 LYS C O 1
ATOM 5116 N N . ALA C 1 68 ? 3.030 3.594 13.395 1.00 37.28 68 ALA C N 1
ATOM 5117 C CA . ALA C 1 68 ? 2.371 4.263 12.293 1.00 36.32 68 ALA C CA 1
ATOM 5118 C C . ALA C 1 68 ? 2.592 5.775 12.390 1.00 37.44 68 ALA C C 1
ATOM 5119 O O . ALA C 1 68 ? 2.614 6.470 11.379 1.00 35.94 68 ALA C O 1
ATOM 5121 N N . LEU C 1 69 ? 2.776 6.283 13.605 1.00 38.76 69 LEU C N 1
ATOM 5122 C CA . LEU C 1 69 ? 3.012 7.720 13.787 1.00 40.57 69 LEU C CA 1
ATOM 5123 C C . LEU C 1 69 ? 4.464 8.071 13.477 1.00 43.45 69 LEU C C 1
ATOM 5124 O O . LEU C 1 69 ? 4.738 8.862 12.575 1.00 42.45 69 LEU C O 1
ATOM 5129 N N . SER C 1 70 ? 5.390 7.472 14.229 1.00 46.79 70 SER C N 1
ATOM 5130 C CA . SER C 1 70 ? 6.829 7.714 14.058 1.00 49.63 70 SER C CA 1
ATOM 5131 C C . SER C 1 70 ? 7.254 7.599 12.602 1.00 51.57 70 SER C C 1
ATOM 5132 O O . SER C 1 70 ? 8.029 8.424 12.118 1.00 52.77 70 SER C O 1
ATOM 5135 N N . ASP C 1 71 ? 6.767 6.570 11.914 1.00 52.75 71 ASP C N 1
ATOM 5136 C CA . ASP C 1 71 ? 7.114 6.380 10.511 1.00 54.69 71 ASP C CA 1
ATOM 5137 C C . ASP C 1 71 ? 6.836 7.629 9.682 1.00 56.77 71 ASP C C 1
ATOM 5138 O O . ASP C 1 71 ? 7.466 7.830 8.640 1.00 58.03 71 ASP C O 1
ATOM 5143 N N . LYS C 1 72 ? 5.878 8.456 10.118 1.00 58.10 72 LYS C N 1
ATOM 5144 C CA . LYS C 1 72 ? 5.563 9.691 9.394 1.00 57.84 72 LYS C CA 1
ATOM 5145 C C . LYS C 1 72 ? 6.464 10.845 9.836 1.00 58.15 72 LYS C C 1
ATOM 5146 O O . LYS C 1 72 ? 5.999 11.876 10.336 1.00 57.53 72 LYS C O 1
ATOM 5152 N N . GLY C 1 73 ? 7.768 10.613 9.672 1.00 57.71 73 GLY C N 1
ATOM 5153 C CA . GLY C 1 73 ? 8.805 11.593 9.956 1.00 56.80 73 GLY C CA 1
ATOM 5154 C C . GLY C 1 73 ? 9.022 12.330 11.264 1.00 55.76 73 GLY C C 1
ATOM 5155 O O . GLY C 1 73 ? 9.875 11.943 12.052 1.00 56.10 73 GLY C O 1
ATOM 5156 N N . ASN C 1 74 ? 8.277 13.406 11.485 1.00 54.23 74 ASN C N 1
ATOM 5157 C CA . ASN C 1 74 ? 8.502 14.208 12.670 1.00 52.95 74 ASN C CA 1
ATOM 5158 C C . ASN C 1 74 ? 7.642 13.959 13.884 1.00 51.13 74 ASN C C 1
ATOM 5159 O O . ASN C 1 74 ? 7.182 14.914 14.529 1.00 50.82 74 ASN C O 1
ATOM 5164 N N . TYR C 1 75 ? 7.457 12.686 14.221 1.00 48.00 75 TYR C N 1
ATOM 5165 C CA . TYR C 1 75 ? 6.648 12.337 15.384 1.00 45.43 75 TYR C CA 1
ATOM 5166 C C . TYR C 1 75 ? 7.442 11.725 16.530 1.00 43.44 75 TYR C C 1
ATOM 5167 O O . TYR C 1 75 ? 8.218 10.790 16.334 1.00 43.48 75 TYR C O 1
ATOM 5176 N N . LEU C 1 76 ? 7.251 12.271 17.723 1.00 41.09 76 LEU C N 1
ATOM 5177 C CA . LEU C 1 76 ? 7.906 11.763 18.927 1.00 38.44 76 LEU C CA 1
ATOM 5178 C C . LEU C 1 76 ? 6.765 11.163 19.768 1.00 36.87 76 LEU C C 1
ATOM 5179 O O . LEU C 1 76 ? 5.920 11.879 20.312 1.00 35.69 76 LEU C O 1
ATOM 5184 N N . VAL C 1 77 ? 6.753 9.842 19.850 1.00 35.08 77 VAL C N 1
ATOM 5185 C CA . VAL C 1 77 ? 5.716 9.120 20.558 1.00 33.46 77 VAL C CA 1
ATOM 5186 C C . VAL C 1 77 ? 6.060 8.704 21.969 1.00 32.96 77 VAL C C 1
ATOM 5187 O O . VAL C 1 77 ? 7.066 8.053 22.224 1.00 33.01 77 VAL C O 1
ATOM 5191 N N . ILE C 1 78 ? 5.193 9.082 22.892 1.00 32.90 78 ILE C N 1
ATOM 5192 C CA . ILE C 1 78 ? 5.362 8.734 24.293 1.00 31.17 78 ILE C CA 1
ATOM 5193 C C . ILE C 1 78 ? 4.133 7.921 24.658 1.00 31.25 78 ILE C C 1
ATOM 5194 O O . ILE C 1 78 ? 3.004 8.408 24.578 1.00 30.32 78 ILE C O 1
ATOM 5199 N N . LEU C 1 79 ? 4.360 6.666 25.005 1.00 31.41 79 LEU C N 1
ATOM 5200 C CA . LEU C 1 79 ? 3.282 5.789 25.424 1.00 32.11 79 LEU C CA 1
ATOM 5201 C C . LEU C 1 79 ? 3.301 5.795 26.935 1.00 31.44 79 LEU C C 1
ATOM 5202 O O . LEU C 1 79 ? 4.338 5.506 27.538 1.00 32.68 79 LEU C O 1
ATOM 5207 N N . ILE C 1 80 ? 2.180 6.155 27.549 1.00 30.50 80 ILE C N 1
ATOM 5208 C CA . ILE C 1 80 ? 2.090 6.175 29.001 1.00 30.06 80 ILE C CA 1
ATOM 5209 C C . ILE C 1 80 ? 1.717 4.775 29.488 1.00 31.34 80 ILE C C 1
ATOM 5210 O O . ILE C 1 80 ? 0.761 4.170 28.996 1.00 33.35 80 ILE C O 1
ATOM 5215 N N . ASP C 1 81 ? 2.490 4.246 30.430 1.00 31.40 81 ASP C N 1
ATOM 5216 C CA . ASP C 1 81 ? 2.251 2.907 30.982 1.00 30.22 81 ASP C CA 1
ATOM 5217 C C . ASP C 1 81 ? 1.918 3.069 32.457 1.00 30.04 81 ASP C C 1
ATOM 5218 O O . ASP C 1 81 ? 2.765 3.536 33.237 1.00 28.99 81 ASP C O 1
ATOM 5223 N N . TRP C 1 82 ? 0.686 2.721 32.833 1.00 27.94 82 TRP C N 1
ATOM 5224 C CA . TRP C 1 82 ? 0.269 2.845 34.225 1.00 27.94 82 TRP C CA 1
ATOM 5225 C C . TRP C 1 82 ? -0.364 1.530 34.660 1.00 28.19 82 TRP C C 1
ATOM 5226 O O . TRP C 1 82 ? -1.336 1.533 35.389 1.00 27.98 82 TRP C O 1
ATOM 5237 N N . ARG C 1 83 ? 0.225 0.417 34.224 1.00 28.91 83 ARG C N 1
ATOM 5238 C CA . ARG C 1 83 ? -0.287 -0.921 34.489 1.00 29.65 83 ARG C CA 1
ATOM 5239 C C . ARG C 1 83 ? -0.745 -1.287 35.908 1.00 30.49 83 ARG C C 1
ATOM 5240 O O . ARG C 1 83 ? -1.700 -2.026 36.080 1.00 30.23 83 ARG C O 1
ATOM 5248 N N . VAL C 1 84 ? -0.073 -0.785 36.928 1.00 32.04 84 VAL C N 1
ATOM 5249 C CA . VAL C 1 84 ? -0.480 -1.106 38.292 1.00 34.22 84 VAL C CA 1
ATOM 5250 C C . VAL C 1 84 ? -1.697 -0.289 38.720 1.00 34.23 84 VAL C C 1
ATOM 5251 O O . VAL C 1 84 ? -2.575 -0.790 39.441 1.00 35.19 84 VAL C O 1
ATOM 5255 N N . ALA C 1 85 ? -1.743 0.965 38.276 1.00 33.77 85 ALA C N 1
ATOM 5256 C CA . ALA C 1 85 ? -2.856 1.853 38.587 1.00 33.64 85 ALA C CA 1
ATOM 5257 C C . ALA C 1 85 ? -4.048 1.446 37.729 1.00 33.18 85 ALA C C 1
ATOM 5258 O O . ALA C 1 85 ? -5.189 1.835 37.992 1.00 32.58 85 ALA C O 1
ATOM 5260 N N . ALA C 1 86 ? -3.783 0.646 36.702 1.00 33.30 86 ALA C N 1
ATOM 5261 C CA . ALA C 1 86 ? -4.843 0.180 35.827 1.00 34.12 86 ALA C CA 1
ATOM 5262 C C . ALA C 1 86 ? -5.289 -1.262 36.183 1.00 35.16 86 ALA C C 1
ATOM 5263 O O . ALA C 1 86 ? -6.140 -1.852 35.498 1.00 32.54 86 ALA C O 1
ATOM 5265 N N . CYS C 1 87 ? -4.719 -1.778 37.277 1.00 37.35 87 CYS C N 1
ATOM 5266 C CA . CYS C 1 87 ? -4.970 -3.126 37.832 1.00 42.15 87 CYS C CA 1
ATOM 5267 C C . CYS C 1 87 ? -4.457 -4.274 37.003 1.00 44.61 87 CYS C C 1
ATOM 5268 O O . CYS C 1 87 ? -4.816 -5.416 37.255 1.00 45.49 87 CYS C O 1
ATOM 5271 N N . THR C 1 88 ? -3.650 -3.972 36.001 1.00 47.56 88 THR C N 1
ATOM 5272 C CA . THR C 1 88 ? -3.119 -4.995 35.125 1.00 51.37 88 THR C CA 1
ATOM 5273 C C . THR C 1 88 ? -2.413 -6.036 35.965 1.00 53.70 88 THR C C 1
ATOM 5274 O O . THR C 1 88 ? -2.646 -7.238 35.837 1.00 53.56 88 THR C O 1
ATOM 5278 N N . GLU C 1 89 ? -1.551 -5.533 36.833 1.00 56.54 89 GLU C N 1
ATOM 5279 C CA . GLU C 1 89 ? -0.742 -6.359 37.681 1.00 60.18 89 GLU C CA 1
ATOM 5280 C C . GLU C 1 89 ? -1.431 -7.115 38.796 1.00 63.31 89 GLU C C 1
ATOM 5281 O O . GLU C 1 89 ? -0.837 -7.271 39.863 1.00 63.66 89 GLU C O 1
ATOM 5287 N N . GLU C 1 90 ? -2.656 -7.600 38.585 1.00 66.57 90 GLU C N 1
ATOM 5288 C CA . GLU C 1 90 ? -3.307 -8.365 39.653 1.00 69.23 90 GLU C CA 1
ATOM 5289 C C . GLU C 1 90 ? -4.722 -8.852 39.430 1.00 70.67 90 GLU C C 1
ATOM 5290 O O . GLU C 1 90 ? -5.475 -8.975 40.406 1.00 72.08 90 GLU C O 1
ATOM 5296 N N . MET C 1 91 ? -5.096 -9.146 38.190 1.00 71.16 91 MET C N 1
ATOM 5297 C CA . MET C 1 91 ? -6.459 -9.608 37.949 1.00 72.39 91 MET C CA 1
ATOM 5298 C C . MET C 1 91 ? -6.796 -10.905 38.737 1.00 72.31 91 MET C C 1
ATOM 5299 O O . MET C 1 91 ? -6.838 -12.008 38.183 1.00 72.41 91 MET C O 1
ATOM 5304 N N . SER C 1 92 ? -7.042 -10.742 40.040 1.00 71.26 92 SER C N 1
ATOM 5305 C CA . SER C 1 92 ? -7.364 -11.848 40.941 1.00 69.02 92 SER C CA 1
ATOM 5306 C C . SER C 1 92 ? -8.817 -11.846 41.423 1.00 67.88 92 SER C C 1
ATOM 5307 O O . SER C 1 92 ? -9.075 -11.748 42.626 1.00 67.44 92 SER C O 1
ATOM 5310 N N . GLY C 1 93 ? -9.764 -11.932 40.489 1.00 66.15 93 GLY C N 1
ATOM 5311 C CA . GLY C 1 93 ? -11.159 -11.989 40.890 1.00 63.60 93 GLY C CA 1
ATOM 5312 C C . GLY C 1 93 ? -12.096 -10.836 40.587 1.00 61.47 93 GLY C C 1
ATOM 5313 O O . GLY C 1 93 ? -12.286 -10.480 39.426 1.00 62.45 93 GLY C O 1
ATOM 5314 N N . ILE C 1 94 ? -12.689 -10.280 41.651 1.00 58.48 94 ILE C N 1
ATOM 5315 C CA . ILE C 1 94 ? -13.657 -9.177 41.599 1.00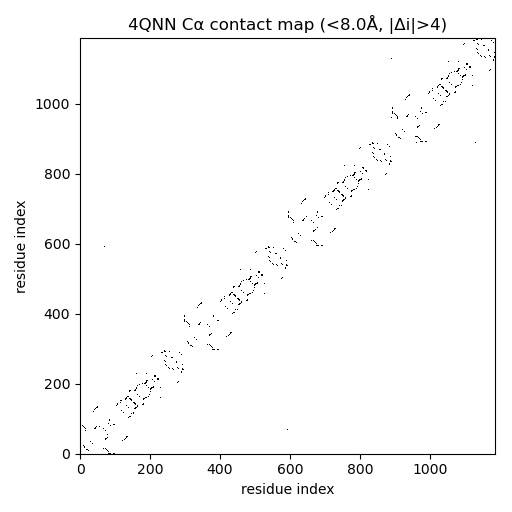 53.05 94 ILE C CA 1
ATOM 5316 C C . ILE C 1 94 ? -13.352 -8.071 40.582 1.00 49.82 94 ILE C C 1
ATOM 5317 O O . ILE C 1 94 ? -12.818 -7.015 40.913 1.00 49.54 94 ILE C O 1
ATOM 5322 N N . GLN C 1 95 ? -13.728 -8.310 39.336 1.00 45.65 95 GLN C N 1
ATOM 5323 C CA . GLN C 1 95 ? -13.461 -7.355 38.283 1.00 41.29 95 GLN C CA 1
ATOM 5324 C C . GLN C 1 95 ? -14.105 -6.002 38.521 1.00 38.69 95 GLN C C 1
ATOM 5325 O O . GLN C 1 95 ? -13.445 -4.979 38.367 1.00 39.30 95 GLN C O 1
ATOM 5331 N N . LEU C 1 96 ? -15.381 -5.995 38.896 1.00 35.43 96 LEU C N 1
ATOM 5332 C CA . LEU C 1 96 ? -16.095 -4.745 39.111 1.00 33.96 96 LEU C CA 1
ATOM 5333 C C . LEU C 1 96 ? -15.470 -3.822 40.162 1.00 32.74 96 LEU C C 1
ATOM 5334 O O . LEU C 1 96 ? -15.585 -2.589 40.064 1.00 31.85 96 LEU C O 1
ATOM 5339 N N . ALA C 1 97 ? -14.802 -4.420 41.147 1.00 32.23 97 ALA C N 1
ATOM 5340 C CA . ALA C 1 97 ? -14.100 -3.661 42.183 1.00 33.70 97 ALA C CA 1
ATOM 5341 C C . ALA C 1 97 ? -12.809 -3.085 41.572 1.00 33.03 97 ALA C C 1
ATOM 5342 O O . ALA C 1 97 ? -12.513 -1.898 41.714 1.00 33.18 97 ALA C O 1
ATOM 5344 N N . TYR C 1 98 ? -12.057 -3.939 40.882 1.00 33.21 98 TYR C N 1
ATOM 5345 C CA . TYR C 1 98 ? -10.811 -3.535 40.210 1.00 33.79 98 TYR C CA 1
ATOM 5346 C C . TYR C 1 98 ? -11.083 -2.393 39.233 1.00 31.99 98 TYR C C 1
ATOM 5347 O O . TYR C 1 98 ? -10.337 -1.414 39.192 1.00 32.54 98 TYR C O 1
ATOM 5356 N N . TYR C 1 99 ? -12.155 -2.513 38.457 1.00 28.85 99 TYR C N 1
ATOM 5357 C CA . TYR C 1 99 ? -12.508 -1.451 37.521 1.00 28.50 99 TYR C CA 1
ATOM 5358 C C . TYR C 1 99 ? -12.685 -0.135 38.270 1.00 27.07 99 TYR C C 1
ATOM 5359 O O . TYR C 1 99 ? -12.239 0.898 37.809 1.00 25.89 99 TYR C O 1
ATOM 5368 N N . SER C 1 100 ? -13.317 -0.168 39.437 1.00 27.66 100 SER C N 1
ATOM 5369 C CA . SER C 1 100 ? -13.536 1.087 40.155 1.00 29.41 100 SER C CA 1
ATOM 5370 C C . SER C 1 100 ? -12.229 1.665 40.632 1.00 28.09 100 SER C C 1
ATOM 5371 O O . SER C 1 100 ? -12.039 2.874 40.612 1.00 26.81 100 SER C O 1
ATOM 5374 N N . TYR C 1 101 ? -11.315 0.796 41.028 1.00 28.28 101 TYR C N 1
ATOM 5375 C CA . TYR C 1 101 ? -10.036 1.264 41.466 1.00 30.10 101 TYR C CA 1
ATOM 5376 C C . TYR C 1 101 ? -9.356 2.035 40.316 1.00 30.73 101 TYR C C 1
ATOM 5377 O O . TYR C 1 101 ? -9.041 3.219 40.464 1.00 29.65 101 TYR C O 1
ATOM 5386 N N . ALA C 1 102 ? -9.174 1.381 39.167 1.00 30.09 102 ALA C N 1
ATOM 5387 C CA . ALA C 1 102 ? -8.529 2.004 38.006 1.00 29.54 102 ALA C CA 1
ATOM 5388 C C . ALA C 1 102 ? -9.209 3.292 37.569 1.00 29.76 102 ALA C C 1
ATOM 5389 O O . ALA C 1 102 ? -8.554 4.272 37.174 1.00 29.51 102 ALA C O 1
ATOM 5391 N N . ALA C 1 103 ? -10.530 3.290 37.642 1.00 30.05 103 ALA C N 1
ATOM 5392 C CA . ALA C 1 103 ? -11.306 4.454 37.252 1.00 30.85 103 ALA C CA 1
ATOM 5393 C C . ALA C 1 103 ? -10.957 5.680 38.099 1.00 31.63 103 ALA C C 1
ATOM 5394 O O . ALA C 1 103 ? -10.928 6.792 37.603 1.00 33.89 103 ALA C O 1
ATOM 5396 N N . SER C 1 104 ? -10.676 5.489 39.377 1.00 31.94 104 SER C N 1
ATOM 5397 C CA . SER C 1 104 ? -10.329 6.620 40.220 1.00 30.99 104 SER C CA 1
ATOM 5398 C C . SER C 1 104 ? -8.951 7.099 39.933 1.00 31.70 104 SER C C 1
ATOM 5399 O O . SER C 1 104 ? -8.676 8.282 40.064 1.00 35.30 104 SER C O 1
ATOM 5402 N N . ASN C 1 105 ? -8.068 6.181 39.565 1.00 31.14 105 ASN C N 1
ATOM 5403 C CA . ASN C 1 105 ? -6.687 6.534 39.293 1.00 30.50 105 ASN C CA 1
ATOM 5404 C C . ASN C 1 105 ? -6.545 7.357 38.012 1.00 30.82 105 ASN C C 1
ATOM 5405 O O . ASN C 1 105 ? -5.478 7.930 37.751 1.00 30.60 105 ASN C O 1
ATOM 5410 N N . THR C 1 106 ? -7.615 7.436 37.227 1.00 29.98 106 THR C N 1
ATOM 5411 C CA . THR C 1 106 ? -7.530 8.137 35.957 1.00 31.18 106 THR C CA 1
ATOM 5412 C C . THR C 1 106 ? -7.183 9.607 36.006 1.00 31.82 106 THR C C 1
ATOM 5413 O O . THR C 1 106 ? -6.513 10.096 35.092 1.00 32.03 106 THR C O 1
ATOM 5417 N N . ARG C 1 107 ? -7.613 10.321 37.047 1.00 32.35 107 ARG C N 1
ATOM 5418 C CA . ARG C 1 107 ? -7.291 11.741 37.118 1.00 33.76 107 ARG C CA 1
ATOM 5419 C C . ARG C 1 107 ? -5.807 11.884 37.487 1.00 33.23 107 ARG C C 1
ATOM 5420 O O . ARG C 1 107 ? -5.145 12.818 37.022 1.00 33.79 107 ARG C O 1
ATOM 5428 N N . LEU C 1 108 ? -5.288 10.932 38.275 1.00 31.05 108 LEU C N 1
ATOM 5429 C CA . LEU C 1 108 ? -3.884 10.928 38.682 1.00 30.11 108 LEU C CA 1
ATOM 5430 C C . LEU C 1 108 ? -2.930 10.690 37.477 1.00 29.27 108 LEU C C 1
ATOM 5431 O O . LEU C 1 108 ? -1.930 11.416 37.283 1.00 28.14 108 LEU C O 1
ATOM 5436 N N . VAL C 1 109 ? -3.231 9.692 36.659 1.00 27.17 109 VAL C N 1
ATOM 5437 C CA . VAL C 1 109 ? -2.376 9.455 35.523 1.00 28.54 109 VAL C CA 1
ATOM 5438 C C . VAL C 1 109 ? -2.502 10.695 34.620 1.00 29.10 109 VAL C C 1
ATOM 5439 O O . VAL C 1 109 ? -1.550 11.102 33.964 1.00 29.64 109 VAL C O 1
ATOM 5443 N N . GLY C 1 110 ? -3.678 11.310 34.621 1.00 28.88 110 GLY C N 1
ATOM 5444 C CA . GLY C 1 110 ? -3.879 12.515 33.845 1.00 30.34 110 GLY C CA 1
ATOM 5445 C C . GLY C 1 110 ? -2.957 13.653 34.303 1.00 31.44 110 GLY C C 1
ATOM 5446 O O . GLY C 1 110 ? -2.309 14.347 33.478 1.00 29.92 110 GLY C O 1
ATOM 5447 N N . ASN C 1 111 ? -2.877 13.838 35.620 1.00 31.48 111 ASN C N 1
ATOM 5448 C CA . ASN C 1 111 ? -2.022 14.876 36.167 1.00 32.61 111 ASN C CA 1
ATOM 5449 C C . ASN C 1 111 ? -0.589 14.636 35.713 1.00 32.75 111 ASN C C 1
ATOM 5450 O O . ASN C 1 111 ? 0.119 15.557 35.270 1.00 30.72 111 ASN C O 1
ATOM 5455 N N . TYR C 1 112 ? -0.198 13.370 35.782 1.00 32.53 112 TYR C N 1
ATOM 5456 C CA . TYR C 1 112 ? 1.135 12.941 35.396 1.00 32.46 112 TYR C CA 1
ATOM 5457 C C . TYR C 1 112 ? 1.459 13.379 33.945 1.00 32.31 112 TYR C C 1
ATOM 5458 O O . TYR C 1 112 ? 2.481 14.004 33.662 1.00 31.25 112 TYR C O 1
ATOM 5467 N N . ILE C 1 113 ? 0.572 13.043 33.021 1.00 32.65 113 ILE C N 1
ATOM 5468 C CA . ILE C 1 113 ? 0.749 13.427 31.627 1.00 31.04 113 ILE C CA 1
ATOM 5469 C C . ILE C 1 113 ? 0.871 14.967 31.498 1.00 32.66 113 ILE C C 1
ATOM 5470 O O . ILE C 1 113 ? 1.582 15.471 30.635 1.00 30.77 113 ILE C O 1
ATOM 5475 N N . ALA C 1 114 ? 0.144 15.692 32.354 1.00 33.85 114 ALA C N 1
ATOM 5476 C CA . ALA C 1 114 ? 0.136 17.153 32.356 1.00 34.80 114 ALA C CA 1
ATOM 5477 C C . ALA C 1 114 ? 1.471 17.680 32.867 1.00 35.42 114 ALA C C 1
ATOM 5478 O O . ALA C 1 114 ? 1.957 18.724 32.432 1.00 37.38 114 ALA C O 1
ATOM 5480 N N . THR C 1 115 ? 2.061 16.960 33.799 1.00 34.75 115 THR C N 1
ATOM 5481 C CA . THR C 1 115 ? 3.324 17.385 34.338 1.00 34.70 115 THR C CA 1
ATOM 5482 C C . THR C 1 115 ? 4.347 17.247 33.216 1.00 35.05 115 THR C C 1
ATOM 5483 O O . THR C 1 115 ? 5.146 18.163 32.968 1.00 34.39 115 THR C O 1
ATOM 5487 N N . VAL C 1 116 ? 4.305 16.103 32.533 1.00 34.30 116 VAL C N 1
ATOM 5488 C CA . VAL C 1 116 ? 5.222 15.818 31.432 1.00 33.36 116 VAL C CA 1
ATOM 5489 C C . VAL C 1 116 ? 5.029 16.873 30.323 1.00 34.72 116 VAL C C 1
ATOM 5490 O O . VAL C 1 116 ? 6.008 17.285 29.654 1.00 32.73 116 VAL C O 1
ATOM 5494 N N . THR C 1 117 ? 3.774 17.319 30.153 1.00 35.01 117 THR C N 1
ATOM 5495 C CA . THR C 1 117 ? 3.440 18.309 29.129 1.00 35.37 117 THR C CA 1
ATOM 5496 C C . THR C 1 117 ? 4.051 19.635 29.560 1.00 36.85 117 THR C C 1
ATOM 5497 O O . THR C 1 117 ? 4.674 20.319 28.738 1.00 35.63 117 THR C O 1
ATOM 5501 N N . LYS C 1 118 ? 3.910 19.976 30.843 1.00 38.10 118 LYS C N 1
ATOM 5502 C CA . LYS C 1 118 ? 4.494 21.219 31.341 1.00 40.44 118 LYS C CA 1
ATOM 5503 C C . LYS C 1 118 ? 5.977 21.240 30.996 1.00 41.73 118 LYS C C 1
ATOM 5504 O O . LYS C 1 118 ? 6.523 22.264 30.582 1.00 42.02 118 LYS C O 1
ATOM 5510 N N . MET C 1 119 ? 6.615 20.086 31.139 1.00 42.92 119 MET C N 1
ATOM 5511 C CA . MET C 1 119 ? 8.042 19.942 30.864 1.00 44.75 119 MET C CA 1
ATOM 5512 C C . MET C 1 119 ? 8.396 20.048 29.376 1.00 44.56 119 MET C C 1
ATOM 5513 O O . MET C 1 119 ? 9.444 20.594 29.014 1.00 44.24 119 MET C O 1
ATOM 5518 N N . LEU C 1 120 ? 7.545 19.508 28.508 1.00 43.15 120 LEU C N 1
ATOM 5519 C CA . LEU C 1 120 ? 7.856 19.587 27.090 1.00 41.74 120 LEU C CA 1
ATOM 5520 C C . LEU C 1 120 ? 7.762 21.039 26.666 1.00 41.91 120 LEU C C 1
ATOM 5521 O O . LEU C 1 120 ? 8.592 21.532 25.908 1.00 42.27 120 LEU C O 1
ATOM 5526 N N . VAL C 1 121 ? 6.752 21.718 27.193 1.00 42.11 121 VAL C N 1
ATOM 5527 C CA . VAL C 1 121 ? 6.503 23.112 26.874 1.00 43.88 121 VAL C CA 1
ATOM 5528 C C . VAL C 1 121 ? 7.577 24.066 27.413 1.00 45.95 121 VAL C C 1
ATOM 5529 O O . VAL C 1 121 ? 8.245 24.775 26.644 1.00 46.35 121 VAL C O 1
ATOM 5533 N N . GLN C 1 122 ? 7.741 24.060 28.732 1.00 46.61 122 GLN C N 1
ATOM 5534 C CA . GLN C 1 122 ? 8.675 24.943 29.401 1.00 47.25 122 GLN C CA 1
ATOM 5535 C C . GLN C 1 122 ? 10.176 24.656 29.209 1.00 47.77 122 GLN C C 1
ATOM 5536 O O . GLN C 1 122 ? 10.972 25.586 29.028 1.00 48.67 122 GLN C O 1
ATOM 5542 N N . LYS C 1 123 ? 10.569 23.390 29.216 1.00 47.28 123 LYS C N 1
ATOM 5543 C CA . LYS C 1 123 ? 11.980 23.064 29.082 1.00 47.01 123 LYS C CA 1
ATOM 5544 C C . LYS C 1 123 ? 12.450 22.633 27.704 1.00 47.16 123 LYS C C 1
ATOM 5545 O O . LYS C 1 123 ? 13.665 22.522 27.468 1.00 48.88 123 LYS C O 1
ATOM 5551 N N . TYR C 1 124 ? 11.525 22.379 26.784 1.00 45.13 124 TYR C N 1
ATOM 5552 C CA . TYR C 1 124 ? 11.953 21.982 25.460 1.00 43.61 124 TYR C CA 1
ATOM 5553 C C . TYR C 1 124 ? 11.325 22.823 24.396 1.00 42.88 124 TYR C C 1
ATOM 5554 O O . TYR C 1 124 ? 11.522 22.581 23.201 1.00 42.58 124 TYR C O 1
ATOM 5563 N N . ASN C 1 125 ? 10.586 23.835 24.843 1.00 41.55 125 ASN C N 1
ATOM 5564 C CA . ASN C 1 125 ? 9.922 24.773 23.949 1.00 41.83 125 ASN C CA 1
ATOM 5565 C C . ASN C 1 125 ? 9.061 24.028 22.961 1.00 41.85 125 ASN C C 1
ATOM 5566 O O . ASN C 1 125 ? 9.150 24.243 21.739 1.00 41.70 125 ASN C O 1
ATOM 5571 N N . VAL C 1 126 ? 8.258 23.109 23.474 1.00 40.35 126 VAL C N 1
ATOM 5572 C CA . VAL C 1 126 ? 7.359 22.372 22.606 1.00 37.37 126 VAL C CA 1
ATOM 5573 C C . VAL C 1 126 ? 6.054 23.128 22.711 1.00 35.09 126 VAL C C 1
ATOM 5574 O O . VAL C 1 126 ? 5.487 23.240 23.784 1.00 35.34 126 VAL C O 1
ATOM 5578 N N . PRO C 1 127 ? 5.594 23.712 21.607 1.00 33.15 127 PRO C N 1
ATOM 5579 C CA . PRO C 1 127 ? 4.332 24.454 21.657 1.00 32.06 127 PRO C CA 1
ATOM 5580 C C . PRO C 1 127 ? 3.140 23.510 21.839 1.00 32.29 127 PRO C C 1
ATOM 5581 O O . PRO C 1 127 ? 3.140 22.393 21.319 1.00 30.56 127 PRO C O 1
ATOM 5585 N N . MET C 1 128 ? 2.138 23.958 22.593 1.00 32.82 128 MET C N 1
ATOM 5586 C CA . MET C 1 128 ? 0.953 23.142 22.816 1.00 33.29 128 MET C CA 1
ATOM 5587 C C . MET C 1 128 ? 0.330 22.730 21.472 1.00 33.54 128 MET C C 1
ATOM 5588 O O . MET C 1 128 ? -0.194 21.623 21.336 1.00 34.87 128 MET C O 1
ATOM 5593 N N . ALA C 1 129 ? 0.417 23.608 20.478 1.00 32.11 129 ALA C N 1
ATOM 5594 C CA . ALA C 1 129 ? -0.152 23.333 19.166 1.00 32.95 129 ALA C CA 1
ATOM 5595 C C . ALA C 1 129 ? 0.439 22.079 18.566 1.00 32.99 129 ALA C C 1
ATOM 5596 O O . ALA C 1 129 ? -0.148 21.478 17.652 1.00 32.79 129 ALA C O 1
ATOM 5598 N N . ASN C 1 130 ? 1.603 21.701 19.091 1.00 32.80 130 ASN C N 1
ATOM 5599 C CA . ASN C 1 130 ? 2.344 20.517 18.641 1.00 33.43 130 ASN C CA 1
ATOM 5600 C C . ASN C 1 130 ? 2.131 19.272 19.505 1.00 32.80 130 ASN C C 1
ATOM 5601 O O . ASN C 1 130 ? 2.818 18.259 19.318 1.00 31.86 130 ASN C O 1
ATOM 5606 N N . ILE C 1 131 ? 1.206 19.334 20.458 1.00 32.05 131 ILE C N 1
ATOM 5607 C CA . ILE C 1 131 ? 0.982 18.161 21.298 1.00 31.51 131 ILE C CA 1
ATOM 5608 C C . ILE C 1 131 ? -0.423 17.552 21.172 1.00 31.89 131 ILE C C 1
ATOM 5609 O O . ILE C 1 131 ? -1.428 18.277 21.185 1.00 32.08 131 ILE C O 1
ATOM 5614 N N . ARG C 1 132 ? -0.474 16.221 21.030 1.00 31.08 132 ARG C N 1
ATOM 5615 C CA . ARG C 1 132 ? -1.742 15.476 20.937 1.00 30.05 132 ARG C CA 1
ATOM 5616 C C . ARG C 1 132 ? -1.701 14.321 21.912 1.00 29.57 132 ARG C C 1
ATOM 5617 O O . ARG C 1 132 ? -0.638 13.709 22.112 1.00 28.21 132 ARG C O 1
ATOM 5625 N N . LEU C 1 133 ? -2.885 14.009 22.455 1.00 27.90 133 LEU C N 1
ATOM 5626 C CA . LEU C 1 133 ? -3.103 12.904 23.372 1.00 25.54 133 LEU C CA 1
ATOM 5627 C C . LEU C 1 133 ? -4.115 11.928 22.758 1.00 26.12 133 LEU C C 1
ATOM 5628 O O . LEU C 1 133 ? -5.203 12.323 22.288 1.00 26.44 133 LEU C O 1
ATOM 5633 N N . ILE C 1 134 ? -3.745 10.656 22.777 1.00 24.69 134 ILE C N 1
ATOM 5634 C CA . ILE C 1 134 ? -4.597 9.590 22.314 1.00 25.42 134 ILE C CA 1
ATOM 5635 C C . ILE C 1 134 ? -4.752 8.637 23.516 1.00 26.12 134 ILE C C 1
ATOM 5636 O O . ILE C 1 134 ? -3.764 8.241 24.160 1.00 26.23 134 ILE C O 1
ATOM 5641 N N . GLY C 1 135 ? -5.986 8.282 23.829 1.00 25.60 135 GLY C N 1
ATOM 5642 C CA . GLY C 1 135 ? -6.220 7.403 24.955 1.00 26.50 135 GLY C CA 1
ATOM 5643 C C . GLY C 1 135 ? -7.315 6.426 24.620 1.00 27.05 135 GLY C C 1
ATOM 5644 O O . GLY C 1 135 ? -8.213 6.758 23.838 1.00 27.68 135 GLY C O 1
ATOM 5645 N N . HIS C 1 136 ? -7.229 5.224 25.180 1.00 26.32 136 HIS C N 1
ATOM 5646 C CA . HIS C 1 136 ? -8.234 4.203 24.951 1.00 27.52 136 HIS C CA 1
ATOM 5647 C C . HIS C 1 136 ? -8.941 3.791 26.243 1.00 28.05 136 HIS C C 1
ATOM 5648 O O . HIS C 1 136 ? -8.300 3.606 27.269 1.00 28.68 136 HIS C O 1
ATOM 5655 N N . SER C 1 137 ? -10.259 3.641 26.182 1.00 29.62 137 SER C N 1
ATOM 5656 C CA . SER C 1 137 ? -11.032 3.214 27.348 1.00 30.92 137 SER C CA 1
ATOM 5657 C C . SER C 1 137 ? -10.795 4.164 28.534 1.00 29.57 137 SER C C 1
ATOM 5658 O O . SER C 1 137 ? -11.067 5.358 28.442 1.00 31.19 137 SER C O 1
ATOM 5661 N N . LEU C 1 138 ? -10.305 3.643 29.650 1.00 28.25 138 LEU C N 1
ATOM 5662 C CA . LEU C 1 138 ? -10.026 4.490 30.797 1.00 27.23 138 LEU C CA 1
ATOM 5663 C C . LEU C 1 138 ? -8.943 5.489 30.428 1.00 26.37 138 LEU C C 1
ATOM 5664 O O . LEU C 1 138 ? -8.833 6.527 31.033 1.00 26.89 138 LEU C O 1
ATOM 5669 N N . GLY C 1 139 ? -8.149 5.160 29.419 1.00 26.18 139 GLY C N 1
ATOM 5670 C CA . GLY C 1 139 ? -7.089 6.040 28.991 1.00 25.27 139 GLY C CA 1
ATOM 5671 C C . GLY C 1 139 ? -7.594 7.280 28.281 1.00 26.22 139 GLY C C 1
ATOM 5672 O O . GLY C 1 139 ? -6.840 8.238 28.096 1.00 26.01 139 GLY C O 1
ATOM 5673 N N . ALA C 1 140 ? -8.859 7.273 27.868 1.00 25.71 140 ALA C N 1
ATOM 5674 C CA . ALA C 1 140 ? -9.425 8.437 27.186 1.00 24.62 140 ALA C CA 1
ATOM 5675 C C . ALA C 1 140 ? -9.714 9.468 28.278 1.00 25.38 140 ALA C C 1
ATOM 5676 O O . ALA C 1 140 ? -9.292 10.625 28.196 1.00 25.83 140 ALA C O 1
ATOM 5678 N N . HIS C 1 141 ? -10.431 9.030 29.315 1.00 26.04 141 HIS C N 1
ATOM 5679 C CA . HIS C 1 141 ? -10.752 9.888 30.463 1.00 26.50 141 HIS C CA 1
ATOM 5680 C C . HIS C 1 141 ? -9.455 10.476 31.060 1.00 26.89 141 HIS C C 1
ATOM 5681 O O . HIS C 1 141 ? -9.368 11.684 31.333 1.00 26.60 141 HIS C O 1
ATOM 5688 N N . THR C 1 142 ? -8.454 9.612 31.226 1.00 26.24 142 THR C N 1
ATOM 5689 C CA . THR C 1 142 ? -7.124 9.999 31.703 1.00 25.80 142 THR C CA 1
ATOM 5690 C C . THR C 1 142 ? -6.597 11.191 30.888 1.00 24.64 142 THR C C 1
ATOM 5691 O O . THR C 1 142 ? -6.082 12.171 31.437 1.00 23.10 142 THR C O 1
ATOM 5695 N N . SER C 1 143 ? -6.717 11.061 29.570 1.00 23.95 143 SER C N 1
ATOM 5696 C CA . SER C 1 143 ? -6.272 12.072 28.634 1.00 23.21 143 SER C CA 1
ATOM 5697 C C . SER C 1 143 ? -7.155 13.308 28.787 1.00 24.76 143 SER C C 1
ATOM 5698 O O . SER C 1 143 ? -6.694 14.426 28.636 1.00 24.67 143 SER C O 1
ATOM 5701 N N . GLY C 1 144 ? -8.439 13.124 29.056 1.00 24.54 144 GLY C N 1
ATOM 5702 C CA . GLY C 1 144 ? -9.248 14.314 29.241 1.00 25.80 144 GLY C CA 1
ATOM 5703 C C . GLY C 1 144 ? -8.803 15.057 30.513 1.00 26.14 144 GLY C C 1
ATOM 5704 O O . GLY C 1 144 ? -8.666 16.289 30.530 1.00 26.78 144 GLY C O 1
ATOM 5705 N N . PHE C 1 145 ? -8.598 14.319 31.601 1.00 24.49 145 PHE C N 1
ATOM 5706 C CA . PHE C 1 145 ? -8.183 14.964 32.821 1.00 24.37 145 PHE C CA 1
ATOM 5707 C C . PHE C 1 145 ? -6.868 15.672 32.573 1.00 25.58 145 PHE C C 1
ATOM 5708 O O . PHE C 1 145 ? -6.630 16.746 33.108 1.00 26.45 145 PHE C O 1
ATOM 5716 N N . ALA C 1 146 ? -6.019 15.083 31.737 1.00 25.92 146 ALA C N 1
ATOM 5717 C CA . ALA C 1 146 ? -4.765 15.722 31.402 1.00 26.04 146 ALA C CA 1
ATOM 5718 C C . ALA C 1 146 ? -5.091 17.060 30.748 1.00 26.69 146 ALA C C 1
ATOM 5719 O O . ALA C 1 146 ? -4.485 18.080 31.067 1.00 29.95 146 ALA C O 1
ATOM 5721 N N . GLY C 1 147 ? -6.053 17.065 29.837 1.00 26.29 147 GLY C N 1
ATOM 5722 C CA . GLY C 1 147 ? -6.443 18.297 29.165 1.00 26.61 147 GLY C CA 1
ATOM 5723 C C . GLY C 1 147 ? -6.917 19.379 30.133 1.00 27.29 147 GLY C C 1
ATOM 5724 O O . GLY C 1 147 ? -6.691 20.573 29.952 1.00 26.66 147 GLY C O 1
ATOM 5725 N N . LYS C 1 148 ? -7.596 18.958 31.178 1.00 27.66 148 LYS C N 1
ATOM 5726 C CA . LYS C 1 148 ? -8.051 19.906 32.157 1.00 28.50 148 LYS C CA 1
ATOM 5727 C C . LYS C 1 148 ? -6.851 20.444 32.945 1.00 29.70 148 LYS C C 1
ATOM 5728 O O . LYS C 1 148 ? -6.666 21.647 33.085 1.00 28.43 148 LYS C O 1
ATOM 5734 N N . LYS C 1 149 ? -6.015 19.543 33.441 1.00 31.78 149 LYS C N 1
ATOM 5735 C CA . LYS C 1 149 ? -4.900 19.976 34.230 1.00 32.38 149 LYS C CA 1
ATOM 5736 C C . LYS C 1 149 ? -4.062 21.033 33.537 1.00 32.49 149 LYS C C 1
ATOM 5737 O O . LYS C 1 149 ? -3.777 22.084 34.121 1.00 33.53 149 LYS C O 1
ATOM 5743 N N . VAL C 1 150 ? -3.678 20.790 32.291 1.00 32.46 150 VAL C N 1
ATOM 5744 C CA . VAL C 1 150 ? -2.867 21.787 31.597 1.00 33.93 150 VAL C CA 1
ATOM 5745 C C . VAL C 1 150 ? -3.518 23.169 31.534 1.00 33.90 150 VAL C C 1
ATOM 5746 O O . VAL C 1 150 ? -2.818 24.181 31.577 1.00 34.43 150 VAL C O 1
ATOM 5750 N N . GLN C 1 151 ? -4.837 23.218 31.398 1.00 33.34 151 GLN C N 1
ATOM 5751 C CA . GLN C 1 151 ? -5.507 24.504 31.345 1.00 34.85 151 GLN C CA 1
ATOM 5752 C C . GLN C 1 151 ? -5.268 25.060 32.704 1.00 35.93 151 GLN C C 1
ATOM 5753 O O . GLN C 1 151 ? -4.669 26.100 32.851 1.00 36.08 151 GLN C O 1
ATOM 5759 N N . GLU C 1 152 ? -5.716 24.329 33.708 1.00 37.72 152 GLU C N 1
ATOM 5760 C CA . GLU C 1 152 ? -5.542 24.749 35.068 1.00 38.46 152 GLU C CA 1
ATOM 5761 C C . GLU C 1 152 ? -4.122 25.218 35.317 1.00 39.44 152 GLU C C 1
ATOM 5762 O O . GLU C 1 152 ? -3.915 26.116 36.138 1.00 39.79 152 GLU C O 1
ATOM 5768 N N . LEU C 1 153 ? -3.154 24.619 34.614 1.00 38.86 153 LEU C N 1
ATOM 5769 C CA . LEU C 1 153 ? -1.738 24.977 34.767 1.00 39.57 153 LEU C CA 1
ATOM 5770 C C . LEU C 1 153 ? -1.373 26.239 33.982 1.00 40.82 153 LEU C C 1
ATOM 5771 O O . LEU C 1 153 ? -0.219 26.684 33.980 1.00 42.57 153 LEU C O 1
ATOM 5776 N N . GLY C 1 154 ? -2.351 26.812 33.299 1.00 40.75 154 GLY C N 1
ATOM 5777 C CA . GLY C 1 154 ? -2.093 28.013 32.524 1.00 39.46 154 GLY C CA 1
ATOM 5778 C C . GLY C 1 154 ? -1.214 27.739 31.324 1.00 38.82 154 GLY C C 1
ATOM 5779 O O . GLY C 1 154 ? -0.361 28.550 30.992 1.00 38.76 154 GLY C O 1
ATOM 5780 N N . LEU C 1 155 ? -1.425 26.603 30.664 1.00 37.92 155 LEU C N 1
ATOM 5781 C CA . LEU C 1 155 ? -0.615 26.247 29.503 1.00 36.77 155 LEU C CA 1
ATOM 5782 C C . LEU C 1 155 ? -1.416 26.384 28.249 1.00 36.16 155 LEU C C 1
ATOM 5783 O O . LEU C 1 155 ? -0.869 26.282 27.148 1.00 35.64 155 LEU C O 1
ATOM 5788 N N . GLY C 1 156 ? -2.715 26.618 28.420 1.00 34.76 156 GLY C N 1
ATOM 5789 C CA . GLY C 1 156 ? -3.586 26.722 27.269 1.00 33.19 156 GLY C CA 1
ATOM 5790 C C . GLY C 1 156 ? -4.117 25.318 26.976 1.00 33.83 156 GLY C C 1
ATOM 5791 O O . GLY C 1 156 ? -4.127 24.459 27.867 1.00 33.39 156 GLY C O 1
ATOM 5792 N N . LYS C 1 157 ? -4.535 25.054 25.740 1.00 31.50 157 LYS C N 1
ATOM 5793 C CA . LYS C 1 157 ? -5.066 23.741 25.433 1.00 30.02 157 LYS C CA 1
ATOM 5794 C C . LYS C 1 157 ? -4.230 22.889 24.503 1.00 28.47 157 LYS C C 1
ATOM 5795 O O . LYS C 1 157 ? -3.427 23.381 23.741 1.00 26.90 157 LYS C O 1
ATOM 5801 N N . TYR C 1 158 ? -4.432 21.582 24.603 1.00 27.95 158 TYR C N 1
ATOM 5802 C CA . TYR C 1 158 ? -3.747 20.649 23.740 1.00 26.47 158 TYR C CA 1
ATOM 5803 C C . TYR C 1 158 ? -4.380 20.911 22.375 1.00 24.94 158 TYR C C 1
ATOM 5804 O O . TYR C 1 158 ? -5.529 21.363 22.284 1.00 25.28 158 TYR C O 1
ATOM 5813 N N . SER C 1 159 ? -3.649 20.645 21.315 1.00 22.44 159 SER C N 1
ATOM 5814 C CA . SER C 1 159 ? -4.242 20.872 20.023 1.00 25.11 159 SER C CA 1
ATOM 5815 C C . SER C 1 159 ? -5.363 19.879 19.848 1.00 25.06 159 SER C C 1
ATOM 5816 O O . SER C 1 159 ? -6.407 20.213 19.344 1.00 25.07 159 SER C O 1
ATOM 5819 N N . GLU C 1 160 ? -5.179 18.657 20.325 1.00 26.77 160 GLU C N 1
ATOM 5820 C CA . GLU C 1 160 ? -6.225 17.676 20.140 1.00 26.44 160 GLU C CA 1
ATOM 5821 C C . GLU C 1 160 ? -6.130 16.531 21.073 1.00 25.57 160 GLU C C 1
ATOM 5822 O O . GLU C 1 160 ? -5.042 16.102 21.397 1.00 23.68 160 GLU C O 1
ATOM 5828 N N . ILE C 1 161 ? -7.293 16.031 21.489 1.00 25.72 161 ILE C N 1
ATOM 5829 C CA . ILE C 1 161 ? -7.364 14.860 22.348 1.00 25.56 161 ILE C CA 1
ATOM 5830 C C . ILE C 1 161 ? -8.188 13.837 21.594 1.00 25.96 161 ILE C C 1
ATOM 5831 O O . ILE C 1 161 ? -9.294 14.141 21.143 1.00 27.78 161 ILE C O 1
ATOM 5836 N N . ILE C 1 162 ? -7.650 12.636 21.434 1.00 25.03 162 ILE C N 1
ATOM 5837 C CA . ILE C 1 162 ? -8.370 11.602 20.697 1.00 24.92 162 ILE C CA 1
ATOM 5838 C C . ILE C 1 162 ? -8.739 10.462 21.612 1.00 24.38 162 ILE C C 1
ATOM 5839 O O . ILE C 1 162 ? -7.858 9.795 22.158 1.00 22.99 162 ILE C O 1
ATOM 5844 N N . GLY C 1 163 ? -10.050 10.265 21.775 1.00 22.33 163 GLY C N 1
ATOM 5845 C CA . GLY C 1 163 ? -10.556 9.217 22.633 1.00 21.44 163 GLY C CA 1
ATOM 5846 C C . GLY C 1 163 ? -11.088 7.985 21.912 1.00 21.17 163 GLY C C 1
ATOM 5847 O O . GLY C 1 163 ? -12.177 7.973 21.314 1.00 18.40 163 GLY C O 1
ATOM 5848 N N . LEU C 1 164 ? -10.289 6.936 21.969 1.00 20.35 164 LEU C N 1
ATOM 5849 C CA . LEU C 1 164 ? -10.660 5.684 21.349 1.00 19.50 164 LEU C CA 1
ATOM 5850 C C . LEU C 1 164 ? -11.527 4.894 22.270 1.00 19.71 164 LEU C C 1
ATOM 5851 O O . LEU C 1 164 ? -11.052 4.316 23.230 1.00 20.83 164 LEU C O 1
ATOM 5856 N N . ASP C 1 165 ? -12.799 4.854 21.926 1.00 19.95 165 ASP C N 1
ATOM 5857 C CA . ASP C 1 165 ? -13.815 4.165 22.679 1.00 22.04 165 ASP C CA 1
ATOM 5858 C C . ASP C 1 165 ? -13.772 4.369 24.184 1.00 21.82 165 ASP C C 1
ATOM 5859 O O . ASP C 1 165 ? -13.539 3.443 24.973 1.00 21.58 165 ASP C O 1
ATOM 5864 N N . PRO C 1 166 ? -14.046 5.598 24.594 1.00 22.20 166 PRO C N 1
ATOM 5865 C CA . PRO C 1 166 ? -14.064 6.015 25.994 1.00 22.82 166 PRO C CA 1
ATOM 5866 C C . PRO C 1 166 ? -14.922 5.096 26.870 1.00 24.13 166 PRO C C 1
ATOM 5867 O O . PRO C 1 166 ? -16.102 4.827 26.559 1.00 22.98 166 PRO C O 1
ATOM 5871 N N . ALA C 1 167 ? -14.325 4.627 27.966 1.00 23.48 167 ALA C N 1
ATOM 5872 C CA . ALA C 1 167 ? -15.029 3.755 28.913 1.00 24.64 167 ALA C CA 1
ATOM 5873 C C . ALA C 1 167 ? -16.398 4.316 29.313 1.00 25.04 167 ALA C C 1
ATOM 5874 O O . ALA C 1 167 ? -16.519 5.462 29.733 1.00 25.22 167 ALA C O 1
ATOM 5876 N N . GLY C 1 168 ? -17.428 3.484 29.205 1.00 26.85 168 GLY C N 1
ATOM 5877 C CA . GLY C 1 168 ? -18.768 3.927 29.531 1.00 25.44 168 GLY C CA 1
ATOM 5878 C C . GLY C 1 168 ? -19.141 3.799 30.992 1.00 26.35 168 GLY C C 1
ATOM 5879 O O . GLY C 1 168 ? -19.606 4.759 31.582 1.00 28.18 168 GLY C O 1
ATOM 5880 N N . PRO C 1 169 ? -19.001 2.617 31.597 1.00 27.03 169 PRO C N 1
ATOM 5881 C CA . PRO C 1 169 ? -19.344 2.446 33.004 1.00 27.27 169 PRO C CA 1
ATOM 5882 C C . PRO C 1 169 ? -18.509 3.324 33.935 1.00 29.60 169 PRO C C 1
ATOM 5883 O O . PRO C 1 169 ? -17.261 3.237 33.941 1.00 29.84 169 PRO C O 1
ATOM 5887 N N . SER C 1 170 ? -19.216 4.147 34.722 1.00 29.29 170 SER C N 1
ATOM 5888 C CA . SER C 1 170 ? -18.640 5.071 35.714 1.00 30.21 170 SER C CA 1
ATOM 5889 C C . SER C 1 170 ? -18.367 6.438 35.148 1.00 30.98 170 SER C C 1
ATOM 5890 O O . SER C 1 170 ? -17.866 7.305 35.860 1.00 30.42 170 SER C O 1
ATOM 5893 N N . PHE C 1 171 ? -18.700 6.628 33.871 1.00 31.48 171 PHE C N 1
ATOM 5894 C CA . PHE C 1 171 ? -18.457 7.906 33.219 1.00 31.71 171 PHE C CA 1
ATOM 5895 C C . PHE C 1 171 ? -19.607 8.471 32.400 1.00 32.20 171 PHE C C 1
ATOM 5896 O O . PHE C 1 171 ? -19.906 9.658 32.511 1.00 31.12 171 PHE C O 1
ATOM 5904 N N . LYS C 1 172 ? -20.232 7.627 31.572 1.00 33.59 172 LYS C N 1
ATOM 5905 C CA . LYS C 1 172 ? -21.321 8.048 30.686 1.00 34.63 172 LYS C CA 1
ATOM 5906 C C . LYS C 1 172 ? -22.223 9.191 31.166 1.00 34.94 172 LYS C C 1
ATOM 5907 O O . LYS C 1 172 ? -22.571 10.096 30.391 1.00 34.25 172 LYS C O 1
ATOM 5913 N N . SER C 1 173 ? -22.591 9.173 32.439 1.00 34.92 173 SER C N 1
ATOM 5914 C CA . SER C 1 173 ? -23.446 10.231 32.936 1.00 36.81 173 SER C CA 1
ATOM 5915 C C . SER C 1 173 ? -22.813 11.216 33.921 1.00 36.65 173 SER C C 1
ATOM 5916 O O . SER C 1 173 ? -23.532 11.876 34.667 1.00 38.32 173 SER C O 1
ATOM 5919 N N . ASN C 1 174 ? -21.484 11.309 33.915 1.00 34.91 174 ASN C N 1
ATOM 5920 C CA . ASN C 1 174 ? -20.752 12.231 34.779 1.00 34.06 174 ASN C CA 1
ATOM 5921 C C . ASN C 1 174 ? -20.877 13.557 34.080 1.00 33.95 174 ASN C C 1
ATOM 5922 O O . ASN C 1 174 ? -21.207 13.591 32.919 1.00 36.00 174 ASN C O 1
ATOM 5927 N N . ASP C 1 175 ? -20.590 14.645 34.773 1.00 33.78 175 ASP C N 1
ATOM 5928 C CA . ASP C 1 175 ? -20.657 15.952 34.153 1.00 33.02 175 ASP C CA 1
ATOM 5929 C C . ASP C 1 175 ? -19.361 16.077 33.417 1.00 32.16 175 ASP C C 1
ATOM 5930 O O . ASP C 1 175 ? -18.454 15.259 33.595 1.00 33.16 175 ASP C O 1
ATOM 5935 N N . CYS C 1 176 ? -19.266 17.104 32.600 1.00 30.56 176 CYS C N 1
ATOM 5936 C CA . CYS C 1 176 ? -18.075 17.350 31.811 1.00 31.74 176 CYS C CA 1
ATOM 5937 C C . CYS C 1 176 ? -16.756 17.417 32.605 1.00 33.13 176 CYS C C 1
ATOM 5938 O O . CYS C 1 176 ? -15.694 17.066 32.084 1.00 33.80 176 CYS C O 1
ATOM 5941 N N . SER C 1 177 ? -16.818 17.842 33.868 1.00 33.73 177 SER C N 1
ATOM 5942 C CA . SER C 1 177 ? -15.620 17.936 34.706 1.00 32.39 177 SER C CA 1
ATOM 5943 C C . SER C 1 177 ? -15.142 16.560 35.202 1.00 31.79 177 SER C C 1
ATOM 5944 O O . SER C 1 177 ? -14.009 16.430 35.658 1.00 32.63 177 SER C O 1
ATOM 5947 N N . GLU C 1 178 ? -15.991 15.540 35.100 1.00 30.23 178 GLU C N 1
ATOM 5948 C CA . GLU C 1 178 ? -15.620 14.211 35.567 1.00 28.93 178 GLU C CA 1
ATOM 5949 C C . GLU C 1 178 ? -15.458 13.161 34.488 1.00 26.67 178 GLU C C 1
ATOM 5950 O O . GLU C 1 178 ? -15.571 11.999 34.779 1.00 26.39 178 GLU C O 1
ATOM 5956 N N . ARG C 1 179 ? -15.193 13.568 33.250 1.00 27.61 179 ARG C N 1
ATOM 5957 C CA . ARG C 1 179 ? -15.028 12.627 32.118 1.00 26.73 179 ARG C CA 1
ATOM 5958 C C . ARG C 1 179 ? -14.367 13.347 30.947 1.00 25.74 179 ARG C C 1
ATOM 5959 O O . ARG C 1 179 ? -14.133 14.546 31.016 1.00 25.16 179 ARG C O 1
ATOM 5967 N N . ILE C 1 180 ? -14.052 12.619 29.874 1.00 25.58 180 ILE C N 1
ATOM 5968 C CA . ILE C 1 180 ? -13.420 13.269 28.724 1.00 24.63 180 ILE C CA 1
ATOM 5969 C C . ILE C 1 180 ? -14.553 14.149 28.278 1.00 26.01 180 ILE C C 1
ATOM 5970 O O . ILE C 1 180 ? -15.723 13.761 28.393 1.00 24.91 180 ILE C O 1
ATOM 5975 N N . CYS C 1 181 ? -14.225 15.333 27.783 1.00 27.07 181 CYS C N 1
ATOM 5976 C CA . CYS C 1 181 ? -15.275 16.245 27.411 1.00 28.95 181 CYS C CA 1
ATOM 5977 C C . CYS C 1 181 ? -14.900 17.089 26.220 1.00 29.27 181 CYS C C 1
ATOM 5978 O O . CYS C 1 181 ? -13.718 17.363 26.010 1.00 30.16 181 CYS C O 1
ATOM 5981 N N . LYS C 1 182 ? -15.899 17.500 25.435 1.00 30.00 182 LYS C N 1
ATOM 5982 C CA . LYS C 1 182 ? -15.623 18.286 24.240 1.00 29.88 182 LYS C CA 1
ATOM 5983 C C . LYS C 1 182 ? -14.714 19.468 24.530 1.00 29.56 182 LYS C C 1
ATOM 5984 O O . LYS C 1 182 ? -13.981 19.874 23.637 1.00 32.83 182 LYS C O 1
ATOM 5990 N N . THR C 1 183 ? -14.726 20.005 25.751 1.00 26.16 183 THR C N 1
ATOM 5991 C CA . THR C 1 183 ? -13.867 21.143 26.101 1.00 27.03 183 THR C CA 1
ATOM 5992 C C . THR C 1 183 ? -12.394 20.860 26.503 1.00 27.88 183 THR C C 1
ATOM 5993 O O . THR C 1 183 ? -11.596 21.811 26.648 1.00 27.77 183 THR C O 1
ATOM 5997 N N . ASP C 1 184 ? -12.032 19.593 26.718 1.00 26.32 184 ASP C N 1
ATOM 5998 C CA . ASP C 1 184 ? -10.667 19.250 27.130 1.00 25.55 184 ASP C CA 1
ATOM 5999 C C . ASP C 1 184 ? -9.480 19.683 26.241 1.00 25.92 184 ASP C C 1
ATOM 6000 O O . ASP C 1 184 ? -8.356 19.769 26.733 1.00 25.18 184 ASP C O 1
ATOM 6005 N N . ALA C 1 185 ? -9.715 19.950 24.955 1.00 25.64 185 ALA C N 1
ATOM 6006 C CA . ALA C 1 185 ? -8.648 20.414 24.055 1.00 27.20 185 ALA C CA 1
ATOM 6007 C C . ALA C 1 185 ? -9.304 21.210 22.940 1.00 27.69 185 ALA C C 1
ATOM 6008 O O . ALA C 1 185 ? -10.527 21.306 22.909 1.00 28.86 185 ALA C O 1
ATOM 6010 N N . HIS C 1 186 ? -8.516 21.786 22.030 1.00 27.71 186 HIS C N 1
ATOM 6011 C CA . HIS C 1 186 ? -9.118 22.552 20.942 1.00 28.28 186 HIS C CA 1
ATOM 6012 C C . HIS C 1 186 ? -9.990 21.671 20.061 1.00 29.12 186 HIS C C 1
ATOM 6013 O O . HIS C 1 186 ? -11.047 22.094 19.603 1.00 29.88 186 HIS C O 1
ATOM 6020 N N . TYR C 1 187 ? -9.532 20.443 19.827 1.00 29.20 187 TYR C N 1
ATOM 6021 C CA . TYR C 1 187 ? -10.269 19.468 19.039 1.00 29.42 187 TYR C CA 1
ATOM 6022 C C . TYR C 1 187 ? -10.270 18.141 19.832 1.00 29.55 187 TYR C C 1
ATOM 6023 O O . TYR C 1 187 ? -9.212 17.673 20.309 1.00 29.14 187 TYR C O 1
ATOM 6032 N N . VAL C 1 188 ? -11.455 17.544 19.972 1.00 27.95 188 VAL C N 1
ATOM 6033 C CA . VAL C 1 188 ? -11.595 16.296 20.700 1.00 26.58 188 VAL C CA 1
ATOM 6034 C C . VAL C 1 188 ? -12.277 15.303 19.771 1.00 27.53 188 VAL C C 1
ATOM 6035 O O . VAL C 1 188 ? -13.424 15.502 19.341 1.00 26.72 188 VAL C O 1
ATOM 6039 N N . GLN C 1 189 ? -11.552 14.236 19.448 1.00 26.80 189 GLN C N 1
ATOM 6040 C CA . GLN C 1 189 ? -12.057 13.243 18.518 1.00 26.56 189 GLN C CA 1
ATOM 6041 C C . GLN C 1 189 ? -12.396 11.929 19.207 1.00 26.78 189 GLN C C 1
ATOM 6042 O O . GLN C 1 189 ? -11.520 11.238 19.733 1.00 27.35 189 GLN C O 1
ATOM 6048 N N . ILE C 1 190 ? -13.679 11.584 19.186 1.00 26.18 190 ILE C N 1
ATOM 6049 C CA . ILE C 1 190 ? -14.151 10.375 19.842 1.00 25.96 190 ILE C CA 1
ATOM 6050 C C . ILE C 1 190 ? -14.598 9.294 18.873 1.00 26.86 190 ILE C C 1
ATOM 6051 O O . ILE C 1 190 ? -15.478 9.516 18.047 1.00 27.33 190 ILE C O 1
ATOM 6056 N N . ILE C 1 191 ? -13.989 8.116 19.014 1.00 27.42 191 ILE C N 1
ATOM 6057 C CA . ILE C 1 191 ? -14.273 6.957 18.180 1.00 25.29 191 ILE C CA 1
ATOM 6058 C C . ILE C 1 191 ? -15.117 6.050 19.054 1.00 25.64 191 ILE C C 1
ATOM 6059 O O . ILE C 1 191 ? -14.655 5.628 20.145 1.00 24.04 191 ILE C O 1
ATOM 6064 N N . HIS C 1 192 ? -16.349 5.789 18.594 1.00 24.21 192 HIS C N 1
ATOM 6065 C CA . HIS C 1 192 ? -17.301 4.899 19.292 1.00 23.81 192 HIS C CA 1
ATOM 6066 C C . HIS C 1 192 ? -17.344 3.502 18.631 1.00 25.07 192 HIS C C 1
ATOM 6067 O O . HIS C 1 192 ? -17.599 3.378 17.420 1.00 24.41 192 HIS C O 1
ATOM 6074 N N . THR C 1 193 ? -17.086 2.443 19.393 1.00 25.53 193 THR C N 1
ATOM 6075 C CA . THR C 1 193 ? -17.140 1.120 18.790 1.00 25.88 193 THR C CA 1
ATOM 6076 C C . THR C 1 193 ? -17.905 0.081 19.579 1.00 29.29 193 THR C C 1
ATOM 6077 O O . THR C 1 193 ? -18.328 -0.944 19.012 1.00 29.97 193 THR C O 1
ATOM 6081 N N . SER C 1 194 ? -18.054 0.297 20.882 1.00 30.07 194 SER C N 1
ATOM 6082 C CA . SER C 1 194 ? -18.819 -0.653 21.682 1.00 30.79 194 SER C CA 1
ATOM 6083 C C . SER C 1 194 ? -19.687 0.158 22.624 1.00 32.36 194 SER C C 1
ATOM 6084 O O . SER C 1 194 ? -19.342 1.287 22.984 1.00 32.47 194 SER C O 1
ATOM 6087 N N . ASN C 1 195 ? -20.814 -0.428 23.028 1.00 33.82 195 ASN C N 1
ATOM 6088 C CA . ASN C 1 195 ? -21.787 0.254 23.866 1.00 32.96 195 ASN C CA 1
ATOM 6089 C C . ASN C 1 195 ? -21.976 -0.240 25.295 1.00 32.33 195 ASN C C 1
ATOM 6090 O O . ASN C 1 195 ? -22.734 0.357 26.048 1.00 31.45 195 ASN C O 1
ATOM 6095 N N . HIS C 1 196 ? -21.325 -1.330 25.672 1.00 31.41 196 HIS C N 1
ATOM 6096 C CA . HIS C 1 196 ? -21.450 -1.783 27.041 1.00 31.88 196 HIS C CA 1
ATOM 6097 C C . HIS C 1 196 ? -20.207 -1.364 27.736 1.00 31.25 196 HIS C C 1
ATOM 6098 O O . HIS C 1 196 ? -20.287 -0.763 28.791 1.00 32.08 196 HIS C O 1
ATOM 6105 N N . LEU C 1 197 ? -19.061 -1.685 27.132 1.00 31.15 197 LEU C N 1
ATOM 6106 C CA . LEU C 1 197 ? -17.752 -1.295 27.662 1.00 29.82 197 LEU C CA 1
ATOM 6107 C C . LEU C 1 197 ? -17.496 0.186 27.292 1.00 29.57 197 LEU C C 1
ATOM 6108 O O . LEU C 1 197 ? -16.882 0.935 28.065 1.00 30.32 197 LEU C O 1
ATOM 6113 N N . GLY C 1 198 ? -17.958 0.610 26.115 1.00 27.86 198 GLY C N 1
ATOM 6114 C CA . GLY C 1 198 ? -17.788 1.999 25.721 1.00 26.25 198 GLY C CA 1
ATOM 6115 C C . GLY C 1 198 ? -19.121 2.647 25.998 1.00 27.66 198 GLY C C 1
ATOM 6116 O O . GLY C 1 198 ? -19.877 2.146 26.819 1.00 29.22 198 GLY C O 1
ATOM 6117 N N . THR C 1 199 ? -19.445 3.734 25.312 1.00 28.21 199 THR C N 1
ATOM 6118 C CA . THR C 1 199 ? -20.719 4.398 25.531 1.00 27.11 199 THR C CA 1
ATOM 6119 C C . THR C 1 199 ? -21.120 5.148 24.301 1.00 27.88 199 THR C C 1
ATOM 6120 O O . THR C 1 199 ? -20.272 5.713 23.629 1.00 27.75 199 THR C O 1
ATOM 6124 N N . LEU C 1 200 ? -22.420 5.189 24.030 1.00 29.73 200 LEU C N 1
ATOM 6125 C CA . LEU C 1 200 ? -22.941 5.893 22.867 1.00 30.15 200 LEU C CA 1
ATOM 6126 C C . LEU C 1 200 ? -23.028 7.381 23.057 1.00 31.80 200 LEU C C 1
ATOM 6127 O O . LEU C 1 200 ? -23.124 8.119 22.069 1.00 33.55 200 LEU C O 1
ATOM 6132 N N . VAL C 1 201 ? -22.988 7.836 24.310 1.00 31.95 201 VAL C N 1
ATOM 6133 C CA . VAL C 1 201 ? -23.106 9.269 24.593 1.00 32.55 201 VAL C CA 1
ATOM 6134 C C . VAL C 1 201 ? -22.096 10.140 23.872 1.00 32.80 201 VAL C C 1
ATOM 6135 O O . VAL C 1 201 ? -20.936 9.770 23.703 1.00 36.24 201 VAL C O 1
ATOM 6139 N N . THR C 1 202 ? -22.514 11.316 23.453 1.00 31.33 202 THR C N 1
ATOM 6140 C CA . THR C 1 202 ? -21.572 12.178 22.768 1.00 30.38 202 THR C CA 1
ATOM 6141 C C . THR C 1 202 ? -20.582 12.819 23.735 1.00 29.25 202 THR C C 1
ATOM 6142 O O . THR C 1 202 ? -20.944 13.326 24.801 1.00 28.33 202 THR C O 1
ATOM 6146 N N . LEU C 1 203 ? -19.322 12.797 23.341 1.00 27.68 203 LEU C N 1
ATOM 6147 C CA . LEU C 1 203 ? -18.274 13.313 24.187 1.00 26.14 203 LEU C CA 1
ATOM 6148 C C . LEU C 1 203 ? -17.267 14.231 23.520 1.00 26.14 203 LEU C C 1
ATOM 6149 O O . LEU C 1 203 ? -16.333 14.680 24.181 1.00 27.20 203 LEU C O 1
ATOM 6154 N N . GLY C 1 204 ? -17.406 14.529 22.237 1.00 25.18 204 GLY C N 1
ATOM 6155 C CA . GLY C 1 204 ? -16.389 15.375 21.637 1.00 26.11 204 GLY C CA 1
ATOM 6156 C C . GLY C 1 204 ? -16.811 16.433 20.652 1.00 27.46 204 GLY C C 1
ATOM 6157 O O . GLY C 1 204 ? -17.994 16.739 20.487 1.00 27.85 204 GLY C O 1
ATOM 6158 N N . THR C 1 205 ? -15.822 17.015 19.993 1.00 28.50 205 THR C N 1
ATOM 6159 C CA . THR C 1 205 ? -16.103 18.035 19.002 1.00 28.70 205 THR C CA 1
ATOM 6160 C C . THR C 1 205 ? -16.754 17.289 17.869 1.00 29.69 205 THR C C 1
ATOM 6161 O O . THR C 1 205 ? -17.583 17.822 17.146 1.00 30.02 205 THR C O 1
ATOM 6165 N N . VAL C 1 206 ? -16.334 16.033 17.758 1.00 29.21 206 VAL C N 1
ATOM 6166 C CA . VAL C 1 206 ? -16.747 15.108 16.723 1.00 29.23 206 VAL C CA 1
ATOM 6167 C C . VAL C 1 206 ? -16.862 13.739 17.359 1.00 28.07 206 VAL C C 1
ATOM 6168 O O . VAL C 1 206 ? -15.979 13.334 18.093 1.00 27.80 206 VAL C O 1
ATOM 6172 N N . ASP C 1 207 ? -17.951 13.032 17.076 1.00 27.40 207 ASP C N 1
ATOM 6173 C CA . ASP C 1 207 ? -18.135 11.674 17.586 1.00 26.31 207 ASP C CA 1
ATOM 6174 C C . ASP C 1 207 ? -18.428 10.776 16.402 1.00 25.53 207 ASP C C 1
ATOM 6175 O O . ASP C 1 207 ? -19.453 10.914 15.717 1.00 24.59 207 ASP C O 1
ATOM 6180 N N . PHE C 1 208 ? -17.498 9.869 16.157 1.00 24.70 208 PHE C N 1
ATOM 6181 C CA . PHE C 1 208 ? -17.604 8.920 15.069 1.00 24.30 208 PHE C CA 1
ATOM 6182 C C . PHE C 1 208 ? -18.200 7.647 15.648 1.00 26.52 208 PHE C C 1
ATOM 6183 O O . PHE C 1 208 ? -17.645 7.050 16.587 1.00 24.93 208 PHE C O 1
ATOM 6191 N N . MET C 1 209 ? -19.346 7.251 15.090 1.00 27.61 209 MET C N 1
ATOM 6192 C CA . MET C 1 209 ? -20.051 6.078 15.577 1.00 30.36 209 MET C CA 1
ATOM 6193 C C . MET C 1 209 ? -19.916 5.014 14.500 1.00 31.98 209 MET C C 1
ATOM 6194 O O . MET C 1 209 ? -20.692 4.937 13.534 1.00 33.50 209 MET C O 1
ATOM 6199 N N . ASN C 1 210 ? -18.852 4.235 14.640 1.00 32.76 210 ASN C N 1
ATOM 6200 C CA . ASN C 1 210 ? -18.550 3.161 13.721 1.00 33.85 210 ASN C CA 1
ATOM 6201 C C . ASN C 1 210 ? -19.603 2.104 14.174 1.00 36.07 210 ASN C C 1
ATOM 6202 O O . ASN C 1 210 ? -19.301 1.086 14.806 1.00 34.41 210 ASN C O 1
ATOM 6207 N N . ASN C 1 211 ? -20.862 2.463 13.856 1.00 39.79 211 ASN C N 1
ATOM 6208 C CA . ASN C 1 211 ? -22.157 1.799 14.136 1.00 40.55 211 ASN C CA 1
ATOM 6209 C C . ASN C 1 211 ? -23.041 2.421 15.262 1.00 42.50 211 ASN C C 1
ATOM 6210 O O . ASN C 1 211 ? -24.173 2.823 14.949 1.00 44.03 211 ASN C O 1
ATOM 6215 N N . GLY C 1 212 ? -22.613 2.511 16.540 1.00 41.45 212 GLY C N 1
ATOM 6216 C CA . GLY C 1 212 ? -21.308 2.088 17.033 1.00 40.81 212 GLY C CA 1
ATOM 6217 C C . GLY C 1 212 ? -21.302 1.079 18.197 1.00 42.31 212 GLY C C 1
ATOM 6218 O O . GLY C 1 212 ? -21.123 1.420 19.378 1.00 41.47 212 GLY C O 1
ATOM 6219 N N . TYR C 1 213 ? -21.469 -0.192 17.830 1.00 41.82 213 TYR C N 1
ATOM 6220 C CA . TYR C 1 213 ? -21.485 -1.330 18.747 1.00 40.98 213 TYR C CA 1
ATOM 6221 C C . TYR C 1 213 ? -21.402 -2.559 17.855 1.00 40.17 213 TYR C C 1
ATOM 6222 O O . TYR C 1 213 ? -21.579 -2.448 16.653 1.00 41.43 213 TYR C O 1
ATOM 6231 N N . ASN C 1 214 ? -21.090 -3.714 18.421 1.00 40.08 214 ASN C N 1
ATOM 6232 C CA . ASN C 1 214 ? -21.023 -4.948 17.643 1.00 41.24 214 ASN C CA 1
ATOM 6233 C C . ASN C 1 214 ? -20.213 -4.843 16.362 1.00 41.53 214 ASN C C 1
ATOM 6234 O O . ASN C 1 214 ? -20.710 -5.141 15.277 1.00 41.98 214 ASN C O 1
ATOM 6239 N N . GLN C 1 215 ? -18.969 -4.423 16.479 1.00 40.29 215 GLN C N 1
ATOM 6240 C CA . GLN C 1 215 ? -18.127 -4.314 15.312 1.00 40.55 215 GLN C CA 1
ATOM 6241 C C . GLN C 1 215 ? -18.190 -5.585 14.461 1.00 40.42 215 GLN C C 1
ATOM 6242 O O . GLN C 1 215 ? -18.258 -6.696 14.983 1.00 42.07 215 GLN C O 1
ATOM 6248 N N . PRO C 1 216 ? -18.176 -5.429 13.134 1.00 40.26 216 PRO C N 1
ATOM 6249 C CA . PRO C 1 216 ? -18.215 -6.526 12.146 1.00 39.22 216 PRO C CA 1
ATOM 6250 C C . PRO C 1 216 ? -17.032 -7.488 12.275 1.00 39.00 216 PRO C C 1
ATOM 6251 O O . PRO C 1 216 ? -15.884 -7.061 12.278 1.00 39.58 216 PRO C O 1
ATOM 6255 N N . GLY C 1 217 ? -17.297 -8.787 12.373 1.00 38.92 217 GLY C N 1
ATOM 6256 C CA . GLY C 1 217 ? -16.199 -9.738 12.498 1.00 38.92 217 GLY C CA 1
ATOM 6257 C C . GLY C 1 217 ? -15.704 -9.940 13.917 1.00 40.09 217 GLY C C 1
ATOM 6258 O O . GLY C 1 217 ? -14.716 -10.651 14.167 1.00 40.46 217 GLY C O 1
ATOM 6259 N N . CYS C 1 218 ? -16.389 -9.312 14.866 1.00 41.21 218 CYS C N 1
ATOM 6260 C CA . CYS C 1 218 ? -15.990 -9.442 16.257 1.00 42.41 218 CYS C CA 1
ATOM 6261 C C . CYS C 1 218 ? -16.646 -10.593 17.016 1.00 43.38 218 CYS C C 1
ATOM 6262 O O . CYS C 1 218 ? -16.189 -10.990 18.102 1.00 42.65 218 CYS C O 1
ATOM 6265 N N . GLY C 1 219 ? -17.714 -11.136 16.450 1.00 44.45 219 GLY C N 1
ATOM 6266 C CA . GLY C 1 219 ? -18.375 -12.244 17.111 1.00 45.76 219 GLY C CA 1
ATOM 6267 C C . GLY C 1 219 ? -19.796 -11.890 17.471 1.00 46.82 219 GLY C C 1
ATOM 6268 O O . GLY C 1 219 ? -20.381 -10.972 16.888 1.00 46.65 219 GLY C O 1
ATOM 6269 N N . LEU C 1 220 ? -20.371 -12.623 18.419 1.00 48.76 220 LEU C N 1
ATOM 6270 C CA . LEU C 1 220 ? -21.744 -12.321 18.819 1.00 49.68 220 LEU C CA 1
ATOM 6271 C C . LEU C 1 220 ? -21.791 -11.071 19.679 1.00 49.93 220 LEU C C 1
ATOM 6272 O O . LEU C 1 220 ? -20.881 -10.790 20.481 1.00 49.03 220 LEU C O 1
ATOM 6277 N N . PRO C 1 221 ? -22.867 -10.303 19.517 1.00 50.39 221 PRO C N 1
ATOM 6278 C CA . PRO C 1 221 ? -23.105 -9.062 20.239 1.00 52.19 221 PRO C CA 1
ATOM 6279 C C . PRO C 1 221 ? -22.449 -8.887 21.602 1.00 53.54 221 PRO C C 1
ATOM 6280 O O . PRO C 1 221 ? -21.766 -7.865 21.827 1.00 55.75 221 PRO C O 1
ATOM 6284 N N . LEU C 1 222 ? -22.612 -9.847 22.502 1.00 52.81 222 LEU C N 1
ATOM 6285 C CA . LEU C 1 222 ? -22.002 -9.673 23.813 1.00 52.95 222 LEU C CA 1
ATOM 6286 C C . LEU C 1 222 ? -20.731 -10.480 24.001 1.00 52.16 222 LEU C C 1
ATOM 6287 O O . LEU C 1 222 ? -19.873 -10.140 24.821 1.00 51.46 222 LEU C O 1
ATOM 6292 N N . ILE C 1 223 ? -20.590 -11.554 23.244 1.00 52.12 223 ILE C N 1
ATOM 6293 C CA . ILE C 1 223 ? -19.371 -12.325 23.399 1.00 52.04 223 ILE C CA 1
ATOM 6294 C C . ILE C 1 223 ? -18.226 -11.527 22.794 1.00 51.54 223 ILE C C 1
ATOM 6295 O O . ILE C 1 223 ? -17.116 -11.544 23.322 1.00 52.18 223 ILE C O 1
ATOM 6300 N N . GLY C 1 224 ? -18.507 -10.805 21.707 1.00 50.49 224 GLY C N 1
ATOM 6301 C CA . GLY C 1 224 ? -17.466 -10.020 21.055 1.00 48.33 224 GLY C CA 1
ATOM 6302 C C . GLY C 1 224 ? -17.266 -8.585 21.551 1.00 47.25 224 GLY C C 1
ATOM 6303 O O . GLY C 1 224 ? -16.510 -7.808 20.932 1.00 46.50 224 GLY C O 1
ATOM 6304 N N . GLU C 1 225 ? -17.935 -8.235 22.656 1.00 44.49 225 GLU C N 1
ATOM 6305 C CA . GLU C 1 225 ? -17.844 -6.898 23.248 1.00 41.30 225 GLU C CA 1
ATOM 6306 C C . GLU C 1 225 ? -16.380 -6.471 23.363 1.00 40.10 225 GLU C C 1
ATOM 6307 O O . GLU C 1 225 ? -15.992 -5.426 22.854 1.00 40.62 225 GLU C O 1
ATOM 6313 N N . THR C 1 226 ? -15.568 -7.299 24.005 1.00 38.74 226 THR C N 1
ATOM 6314 C CA . THR C 1 226 ? -14.157 -6.999 24.183 1.00 37.88 226 THR C CA 1
ATOM 6315 C C . THR C 1 226 ? -13.392 -6.703 22.914 1.00 38.18 226 THR C C 1
ATOM 6316 O O . THR C 1 226 ? -12.427 -5.939 22.955 1.00 38.70 226 THR C O 1
ATOM 6320 N N . CYS C 1 227 ? -13.800 -7.343 21.817 1.00 36.53 227 CYS C N 1
ATOM 6321 C CA . CYS C 1 227 ? -13.185 -7.179 20.489 1.00 37.21 227 CYS C CA 1
ATOM 6322 C C . CYS C 1 227 ? -13.619 -5.850 19.831 1.00 36.04 227 CYS C C 1
ATOM 6323 O O . CYS C 1 227 ? -12.815 -5.143 19.217 1.00 36.20 227 CYS C O 1
ATOM 6326 N N . SER C 1 228 ? -14.906 -5.547 19.951 1.00 35.20 228 SER C N 1
ATOM 6327 C CA . SER C 1 228 ? -15.479 -4.333 19.404 1.00 33.78 228 SER C CA 1
ATOM 6328 C C . SER C 1 228 ? -14.832 -3.158 20.126 1.00 33.35 228 SER C C 1
ATOM 6329 O O . SER C 1 228 ? -14.498 -2.132 19.526 1.00 33.41 228 SER C O 1
ATOM 6332 N N . HIS C 1 229 ? -14.643 -3.333 21.426 1.00 32.07 229 HIS C N 1
ATOM 6333 C CA . HIS C 1 229 ? -14.001 -2.315 22.248 1.00 32.31 229 HIS C CA 1
ATOM 6334 C C . HIS C 1 229 ? -12.536 -2.019 21.787 1.00 31.48 229 HIS C C 1
ATOM 6335 O O . HIS C 1 229 ? -12.123 -0.868 21.709 1.00 29.97 229 HIS C O 1
ATOM 6342 N N . THR C 1 230 ? -11.774 -3.070 21.485 1.00 31.08 230 THR C N 1
ATOM 6343 C CA . THR C 1 230 ? -10.390 -2.946 21.038 1.00 30.38 230 THR C CA 1
ATOM 6344 C C . THR C 1 230 ? -10.309 -2.469 19.599 1.00 29.42 230 THR C C 1
ATOM 6345 O O . THR C 1 230 ? -9.306 -1.909 19.197 1.00 27.49 230 THR C O 1
ATOM 6349 N N . ARG C 1 231 ? -11.381 -2.709 18.837 1.00 29.47 231 ARG C N 1
ATOM 6350 C CA . ARG C 1 231 ? -11.467 -2.296 17.440 1.00 29.15 231 ARG C CA 1
ATOM 6351 C C . ARG C 1 231 ? -11.297 -0.792 17.274 1.00 29.66 231 ARG C C 1
ATOM 6352 O O . ARG C 1 231 ? -11.059 -0.334 16.155 1.00 32.59 231 ARG C O 1
ATOM 6360 N N . ALA C 1 232 ? -11.451 -0.024 18.353 1.00 28.49 232 ALA C N 1
ATOM 6361 C CA . ALA C 1 232 ? -11.291 1.436 18.292 1.00 28.23 232 ALA C CA 1
ATOM 6362 C C . ALA C 1 232 ? -9.827 1.800 18.052 1.00 28.61 232 ALA C C 1
ATOM 6363 O O . ALA C 1 232 ? -9.525 2.688 17.261 1.00 28.85 232 ALA C O 1
ATOM 6365 N N . VAL C 1 233 ? -8.927 1.121 18.757 1.00 28.57 233 VAL C N 1
ATOM 6366 C CA . VAL C 1 233 ? -7.505 1.358 18.625 1.00 27.11 233 VAL C CA 1
ATOM 6367 C C . VAL C 1 233 ? -7.050 0.911 17.228 1.00 28.82 233 VAL C C 1
ATOM 6368 O O . VAL C 1 233 ? -6.353 1.658 16.533 1.00 29.59 233 VAL C O 1
ATOM 6372 N N . LYS C 1 234 ? -7.455 -0.288 16.803 1.00 28.81 234 LYS C N 1
ATOM 6373 C CA . LYS C 1 234 ? -7.031 -0.788 15.502 1.00 29.25 234 LYS C CA 1
ATOM 6374 C C . LYS C 1 234 ? -7.551 0.108 14.392 1.00 28.88 234 LYS C C 1
ATOM 6375 O O . LYS C 1 234 ? -6.872 0.287 13.408 1.00 28.31 234 LYS C O 1
ATOM 6381 N N . TYR C 1 235 ? -8.739 0.688 14.544 1.00 28.84 235 TYR C N 1
ATOM 6382 C CA . TYR C 1 235 ? -9.258 1.565 13.494 1.00 28.75 235 TYR C CA 1
ATOM 6383 C C . TYR C 1 235 ? -8.420 2.810 13.372 1.00 28.65 235 TYR C C 1
ATOM 6384 O O . TYR C 1 235 ? -8.071 3.260 12.277 1.00 27.46 235 TYR C O 1
ATOM 6393 N N . PHE C 1 236 ? -8.095 3.397 14.516 1.00 28.42 236 PHE C N 1
ATOM 6394 C CA . PHE C 1 236 ? -7.377 4.637 14.451 1.00 26.90 236 PHE C CA 1
ATOM 6395 C C . PHE C 1 236 ? -6.041 4.445 13.816 1.00 27.40 236 PHE C C 1
ATOM 6396 O O . PHE C 1 236 ? -5.606 5.277 13.015 1.00 28.54 236 PHE C O 1
ATOM 6404 N N . THR C 1 237 ? -5.391 3.338 14.133 1.00 27.75 237 THR C N 1
ATOM 6405 C CA . THR C 1 237 ? -4.084 3.087 13.550 1.00 28.88 237 THR C CA 1
ATOM 6406 C C . THR C 1 237 ? -4.141 3.042 12.014 1.00 29.64 237 THR C C 1
ATOM 6407 O O . THR C 1 237 ? -3.313 3.684 11.350 1.00 27.83 237 THR C O 1
ATOM 6411 N N . GLU C 1 238 ? -5.124 2.323 11.451 1.00 30.42 238 GLU C N 1
ATOM 6412 C CA . GLU C 1 238 ? -5.270 2.228 9.982 1.00 31.76 238 GLU C CA 1
ATOM 6413 C C . GLU C 1 238 ? -5.533 3.592 9.343 1.00 32.44 238 GLU C C 1
ATOM 6414 O O . GLU C 1 238 ? -5.173 3.832 8.194 1.00 32.03 238 GLU C O 1
ATOM 6420 N N . CYS C 1 239 ? -6.167 4.481 10.101 1.00 31.71 239 CYS C N 1
ATOM 6421 C CA . CYS C 1 239 ? -6.478 5.806 9.625 1.00 30.33 239 CYS C CA 1
ATOM 6422 C C . CYS C 1 239 ? -5.259 6.705 9.684 1.00 29.79 239 CYS C C 1
ATOM 6423 O O . CYS C 1 239 ? -5.213 7.748 9.056 1.00 29.50 239 CYS C O 1
ATOM 6426 N N . ILE C 1 240 ? -4.261 6.316 10.452 1.00 29.56 240 ILE C N 1
ATOM 6427 C CA . ILE C 1 240 ? -3.052 7.117 10.498 1.00 29.77 240 ILE C CA 1
ATOM 6428 C C . ILE C 1 240 ? -2.247 6.632 9.318 1.00 32.22 240 ILE C C 1
ATOM 6429 O O . ILE C 1 240 ? -1.582 7.409 8.637 1.00 31.65 240 ILE C O 1
ATOM 6434 N N . LYS C 1 241 ? -2.343 5.328 9.083 1.00 33.93 241 LYS C N 1
ATOM 6435 C CA . LYS C 1 241 ? -1.643 4.666 8.000 1.00 35.77 241 LYS C CA 1
ATOM 6436 C C . LYS C 1 241 ? -2.209 5.123 6.677 1.00 36.36 241 LYS C C 1
ATOM 6437 O O . LYS C 1 241 ? -1.491 5.700 5.867 1.00 37.16 241 LYS C O 1
ATOM 6443 N N . HIS C 1 242 ? -3.498 4.854 6.469 1.00 36.89 242 HIS C N 1
ATOM 6444 C CA . HIS C 1 242 ? -4.212 5.218 5.249 1.00 37.22 242 HIS C CA 1
ATOM 6445 C C . HIS C 1 242 ? -5.182 6.381 5.497 1.00 38.11 242 HIS C C 1
ATOM 6446 O O . HIS C 1 242 ? -6.199 6.213 6.141 1.00 38.09 242 HIS C O 1
ATOM 6447 N N . GLU C 1 243 ? -4.853 7.560 4.974 1.00 38.89 243 GLU C N 1
ATOM 6448 C CA . GLU C 1 243 ? -5.684 8.751 5.130 1.00 38.40 243 GLU C CA 1
ATOM 6449 C C . GLU C 1 243 ? -7.012 8.481 4.458 1.00 37.20 243 GLU C C 1
ATOM 6450 O O . GLU C 1 243 ? -7.067 8.053 3.321 1.00 36.01 243 GLU C O 1
ATOM 6456 N N . CYS C 1 244 ? -8.083 8.742 5.186 1.00 36.74 244 CYS C N 1
ATOM 6457 C CA . CYS C 1 244 ? -9.440 8.545 4.713 1.00 33.93 244 CYS C CA 1
ATOM 6458 C C . CYS C 1 244 ? -9.823 7.087 4.607 1.00 33.41 244 CYS C C 1
ATOM 6459 O O . CYS C 1 244 ? -10.772 6.723 3.931 1.00 31.18 244 CYS C O 1
ATOM 6462 N N . CYS C 1 245 ? -9.074 6.241 5.292 1.00 33.27 245 CYS C N 1
ATOM 6463 C CA . CYS C 1 245 ? -9.421 4.832 5.341 1.00 33.94 245 CYS C CA 1
ATOM 6464 C C . CYS C 1 245 ? -10.883 4.752 5.837 1.00 33.41 245 CYS C C 1
ATOM 6465 O O . CYS C 1 245 ? -11.699 3.994 5.312 1.00 35.22 245 CYS C O 1
ATOM 6468 N N . LEU C 1 246 ? -11.213 5.534 6.856 1.00 31.83 246 LEU C N 1
ATOM 6469 C CA . LEU C 1 246 ? -12.569 5.546 7.384 1.00 31.55 246 LEU C CA 1
ATOM 6470 C C . LEU C 1 246 ? -13.165 6.944 7.239 1.00 31.60 246 LEU C C 1
ATOM 6471 O O . LEU C 1 246 ? -12.650 7.915 7.808 1.00 30.73 246 LEU C O 1
ATOM 6476 N N . ILE C 1 247 ? -14.245 7.028 6.469 1.00 31.09 247 ILE C N 1
ATOM 6477 C CA . ILE C 1 247 ? -14.938 8.274 6.219 1.00 31.37 247 ILE C CA 1
ATOM 6478 C C . ILE C 1 247 ? -16.258 8.299 6.947 1.00 33.30 247 ILE C C 1
ATOM 6479 O O . ILE C 1 247 ? -17.065 7.371 6.815 1.00 34.96 247 ILE C O 1
ATOM 6484 N N . GLY C 1 248 ? -16.496 9.360 7.714 1.00 32.82 248 GLY C N 1
ATOM 6485 C CA . GLY C 1 248 ? -17.738 9.430 8.444 1.00 32.03 248 GLY C CA 1
ATOM 6486 C C . GLY C 1 248 ? -18.689 10.358 7.746 1.00 33.79 248 GLY C C 1
ATOM 6487 O O . GLY C 1 248 ? -18.294 11.429 7.274 1.00 33.11 248 GLY C O 1
ATOM 6488 N N . VAL C 1 249 ? -19.947 9.949 7.671 1.00 34.73 249 VAL C N 1
ATOM 6489 C CA . VAL C 1 249 ? -20.956 10.781 7.039 1.00 35.85 249 VAL C CA 1
ATOM 6490 C C . VAL C 1 249 ? -21.822 11.314 8.168 1.00 36.82 249 VAL C C 1
ATOM 6491 O O . VAL C 1 249 ? -21.859 10.735 9.241 1.00 36.59 249 VAL C O 1
ATOM 6495 N N . PRO C 1 250 ? -22.523 12.427 7.946 1.00 38.59 250 PRO C N 1
ATOM 6496 C CA . PRO C 1 250 ? -23.360 12.953 9.018 1.00 40.81 250 PRO C CA 1
ATOM 6497 C C . PRO C 1 250 ? -24.295 11.891 9.578 1.00 44.75 250 PRO C C 1
ATOM 6498 O O . PRO C 1 250 ? -24.999 11.179 8.826 1.00 44.40 250 PRO C O 1
ATOM 6502 N N . GLN C 1 251 ? -24.280 11.779 10.906 1.00 48.20 251 GLN C N 1
ATOM 6503 C CA . GLN C 1 251 ? -25.109 10.813 11.608 1.00 52.43 251 GLN C CA 1
ATOM 6504 C C . GLN C 1 251 ? -26.542 11.057 11.190 1.00 55.66 251 GLN C C 1
ATOM 6505 O O . GLN C 1 251 ? -27.051 12.181 11.284 1.00 55.61 251 GLN C O 1
ATOM 6511 N N . SER C 1 252 ? -27.179 10.001 10.699 1.00 58.80 252 SER C N 1
ATOM 6512 C CA . SER C 1 252 ? -28.547 10.103 10.220 1.00 62.34 252 SER C CA 1
ATOM 6513 C C . SER C 1 252 ? -29.291 8.782 10.352 1.00 63.57 252 SER C C 1
ATOM 6514 O O . SER C 1 252 ? -28.684 7.716 10.448 1.00 63.16 252 SER C O 1
ATOM 6517 N N . LYS C 1 253 ? -30.615 8.880 10.360 1.00 65.50 253 LYS C N 1
ATOM 6518 C CA . LYS C 1 253 ? -31.492 7.724 10.445 1.00 67.40 253 LYS C CA 1
ATOM 6519 C C . LYS C 1 253 ? -31.261 6.912 9.162 1.00 67.87 253 LYS C C 1
ATOM 6520 O O . LYS C 1 253 ? -31.301 5.686 9.162 1.00 67.83 253 LYS C O 1
ATOM 6526 N N . LYS C 1 254 ? -31.031 7.623 8.065 1.00 68.53 254 LYS C N 1
ATOM 6527 C CA . LYS C 1 254 ? -30.752 7.005 6.775 1.00 69.26 254 LYS C CA 1
ATOM 6528 C C . LYS C 1 254 ? -29.489 7.695 6.232 1.00 69.05 254 LYS C C 1
ATOM 6529 O O . LYS C 1 254 ? -29.560 8.569 5.364 1.00 68.89 254 LYS C O 1
ATOM 6535 N N . PRO C 1 255 ? -28.310 7.329 6.770 1.00 68.52 255 PRO C N 1
ATOM 6536 C CA . PRO C 1 255 ? -27.045 7.921 6.334 1.00 67.74 255 PRO C CA 1
ATOM 6537 C C . PRO C 1 255 ? -26.702 7.702 4.867 1.00 66.24 255 PRO C C 1
ATOM 6538 O O . PRO C 1 255 ? -26.773 6.592 4.348 1.00 66.05 255 PRO C O 1
ATOM 6542 N N . GLN C 1 256 ? -26.343 8.790 4.204 1.00 64.59 256 GLN C N 1
ATOM 6543 C CA . GLN C 1 256 ? -25.976 8.733 2.805 1.00 62.52 256 GLN C CA 1
ATOM 6544 C C . GLN C 1 256 ? -24.764 7.833 2.738 1.00 60.26 256 GLN C C 1
ATOM 6545 O O . GLN C 1 256 ? -24.155 7.526 3.759 1.00 60.15 256 GLN C O 1
ATOM 6551 N N . PRO C 1 257 ? -24.405 7.382 1.534 1.00 58.01 257 PRO C N 1
ATOM 6552 C CA . PRO C 1 257 ? -23.232 6.512 1.417 1.00 55.55 257 PRO C CA 1
ATOM 6553 C C . PRO C 1 257 ? -21.937 7.325 1.336 1.00 53.32 257 PRO C C 1
ATOM 6554 O O . PRO C 1 257 ? -21.939 8.497 0.941 1.00 51.39 257 PRO C O 1
ATOM 6558 N N . VAL C 1 258 ? -20.837 6.686 1.720 1.00 51.82 258 VAL C N 1
ATOM 6559 C CA . VAL C 1 258 ? -19.514 7.313 1.718 1.00 50.55 258 VAL C CA 1
ATOM 6560 C C . VAL C 1 258 ? -19.105 7.790 0.329 1.00 49.80 258 VAL C C 1
ATOM 6561 O O . VAL C 1 258 ? -18.456 8.829 0.185 1.00 49.98 258 VAL C O 1
ATOM 6565 N N . SER C 1 259 ? -19.501 7.034 -0.689 1.00 49.47 259 SER C N 1
ATOM 6566 C CA . SER C 1 259 ? -19.181 7.360 -2.072 1.00 49.18 259 SER C CA 1
ATOM 6567 C C . SER C 1 259 ? -19.725 8.714 -2.491 1.00 48.43 259 SER C C 1
ATOM 6568 O O . SER C 1 259 ? -19.169 9.345 -3.360 1.00 48.46 259 SER C O 1
ATOM 6571 N N . LYS C 1 260 ? -20.813 9.155 -1.878 1.00 48.06 260 LYS C N 1
ATOM 6572 C CA . LYS C 1 260 ? -21.404 10.445 -2.220 1.00 48.02 260 LYS C CA 1
ATOM 6573 C C . LYS C 1 260 ? -20.756 11.631 -1.488 1.00 45.81 260 LYS C C 1
ATOM 6574 O O . LYS C 1 260 ? -21.098 12.785 -1.738 1.00 45.63 260 LYS C O 1
ATOM 6580 N N . CYS C 1 261 ? -19.828 11.337 -0.587 1.00 43.86 261 CYS C N 1
ATOM 6581 C CA . CYS C 1 261 ? -19.128 12.349 0.202 1.00 42.31 261 CYS C CA 1
ATOM 6582 C C . CYS C 1 261 ? -18.349 13.445 -0.500 1.00 41.39 261 CYS C C 1
ATOM 6583 O O . CYS C 1 261 ? -17.853 13.264 -1.589 1.00 42.47 261 CYS C O 1
ATOM 6586 N N . THR C 1 262 ? -18.253 14.589 0.161 1.00 41.88 262 THR C N 1
ATOM 6587 C CA . THR C 1 262 ? -17.454 15.725 -0.288 1.00 41.99 262 THR C CA 1
ATOM 6588 C C . THR C 1 262 ? -16.819 16.235 1.014 1.00 42.54 262 THR C C 1
ATOM 6589 O O . THR C 1 262 ? -17.277 15.904 2.105 1.00 41.52 262 THR C O 1
ATOM 6593 N N . ARG C 1 263 ? -15.775 17.039 0.918 1.00 43.19 263 ARG C N 1
ATOM 6594 C CA . ARG C 1 263 ? -15.131 17.513 2.130 1.00 43.11 263 ARG C CA 1
ATOM 6595 C C . ARG C 1 263 ? -15.924 18.514 2.948 1.00 42.75 263 ARG C C 1
ATOM 6596 O O . ARG C 1 263 ? -15.485 18.898 4.023 1.00 43.18 263 ARG C O 1
ATOM 6604 N N . ASN C 1 264 ? -17.083 18.947 2.467 1.00 42.34 264 ASN C N 1
ATOM 6605 C CA . ASN C 1 264 ? -17.863 19.895 3.260 1.00 42.42 264 ASN C CA 1
ATOM 6606 C C . ASN C 1 264 ? -18.861 19.276 4.268 1.00 42.64 264 ASN C C 1
ATOM 6607 O O . ASN C 1 264 ? -19.269 19.958 5.211 1.00 43.60 264 ASN C O 1
ATOM 6612 N N . GLU C 1 265 ? -19.276 18.025 4.086 1.00 40.99 265 GLU C N 1
ATOM 6613 C CA . GLU C 1 265 ? -20.182 17.428 5.063 1.00 41.74 265 GLU C CA 1
ATOM 6614 C C . GLU C 1 265 ? -19.662 16.140 5.679 1.00 40.73 265 GLU C C 1
ATOM 6615 O O . GLU C 1 265 ? -20.198 15.687 6.679 1.00 39.65 265 GLU C O 1
ATOM 6621 N N . CYS C 1 266 ? -18.611 15.561 5.103 1.00 39.42 266 CYS C N 1
ATOM 6622 C CA . CYS C 1 266 ? -18.022 14.340 5.652 1.00 38.59 266 CYS C CA 1
ATOM 6623 C C . CYS C 1 266 ? -16.662 14.643 6.312 1.00 38.13 266 CYS C C 1
ATOM 6624 O O . CYS C 1 266 ? -16.103 15.724 6.138 1.00 38.54 266 CYS C O 1
ATOM 6627 N N . VAL C 1 267 ? -16.123 13.692 7.067 1.00 37.19 267 VAL C N 1
ATOM 6628 C CA . VAL C 1 267 ? -14.845 13.901 7.740 1.00 35.10 267 VAL C CA 1
ATOM 6629 C C . VAL C 1 267 ? -14.036 12.624 7.752 1.00 35.35 267 VAL C C 1
ATOM 6630 O O . VAL C 1 267 ? -14.568 11.562 8.083 1.00 36.16 267 VAL C O 1
ATOM 6634 N N . CYS C 1 268 ? -12.762 12.712 7.366 1.00 34.93 268 CYS C N 1
ATOM 6635 C CA . CYS C 1 268 ? -11.881 11.538 7.390 1.00 34.04 268 CYS C CA 1
ATOM 6636 C C . CYS C 1 268 ? -11.308 11.367 8.801 1.00 31.61 268 CYS C C 1
ATOM 6637 O O . CYS C 1 268 ? -10.482 12.152 9.240 1.00 31.40 268 CYS C O 1
ATOM 6640 N N . VAL C 1 269 ? -11.789 10.356 9.509 1.00 29.69 269 VAL C N 1
ATOM 6641 C CA . VAL C 1 269 ? -11.324 10.049 10.844 1.00 28.49 269 VAL C CA 1
ATOM 6642 C C . VAL C 1 269 ? -9.807 10.038 10.837 1.00 28.91 269 VAL C C 1
ATOM 6643 O O . VAL C 1 269 ? -9.203 9.528 9.906 1.00 29.89 269 VAL C O 1
ATOM 6647 N N . GLY C 1 270 ? -9.180 10.566 11.871 1.00 28.27 270 GLY C N 1
ATOM 6648 C CA . GLY C 1 270 ? -7.738 10.524 11.868 1.00 29.76 270 GLY C CA 1
ATOM 6649 C C . GLY C 1 270 ? -7.074 11.747 12.465 1.00 29.81 270 GLY C C 1
ATOM 6650 O O . GLY C 1 270 ? -7.747 12.549 13.124 1.00 29.62 270 GLY C O 1
ATOM 6651 N N . LEU C 1 271 ? -5.762 11.866 12.244 1.00 28.11 271 LEU C N 1
ATOM 6652 C CA . LEU C 1 271 ? -4.988 12.990 12.754 1.00 28.92 271 LEU C CA 1
ATOM 6653 C C . LEU C 1 271 ? -5.459 14.286 12.137 1.00 28.51 271 LEU C C 1
ATOM 6654 O O . LEU C 1 271 ? -5.415 15.318 12.794 1.00 29.97 271 LEU C O 1
ATOM 6659 N N . ASN C 1 272 ? -5.936 14.214 10.895 1.00 28.55 272 ASN C N 1
ATOM 6660 C CA . ASN C 1 272 ? -6.386 15.396 10.145 1.00 29.90 272 ASN C CA 1
ATOM 6661 C C . ASN C 1 272 ? -7.873 15.679 10.131 1.00 29.74 272 ASN C C 1
ATOM 6662 O O . ASN C 1 272 ? -8.316 16.507 9.333 1.00 30.19 272 ASN C O 1
ATOM 6667 N N . ALA C 1 273 ? -8.634 14.996 10.983 1.00 29.95 273 ALA C N 1
ATOM 6668 C CA . ALA C 1 273 ? -10.097 15.156 11.045 1.00 29.72 273 ALA C CA 1
ATOM 6669 C C . ALA C 1 273 ? -10.525 16.599 11.211 1.00 29.83 273 ALA C C 1
ATOM 6670 O O . ALA C 1 273 ? -11.416 17.051 10.506 1.00 29.24 273 ALA C O 1
ATOM 6672 N N . LYS C 1 274 ? -9.872 17.308 12.140 1.00 31.03 274 LYS C N 1
ATOM 6673 C CA . LYS C 1 274 ? -10.169 18.711 12.416 1.00 31.41 274 LYS C CA 1
ATOM 6674 C C . LYS C 1 274 ? -9.979 19.644 11.205 1.00 32.58 274 LYS C C 1
ATOM 6675 O O . LYS C 1 274 ? -10.525 20.758 11.201 1.00 33.25 274 LYS C O 1
ATOM 6681 N N . THR C 1 275 ? -9.209 19.222 10.198 1.00 30.84 275 THR C N 1
ATOM 6682 C CA . THR C 1 275 ? -9.056 20.067 9.028 1.00 30.47 275 THR C CA 1
ATOM 6683 C C . THR C 1 275 ? -10.392 20.083 8.262 1.00 30.91 275 THR C C 1
ATOM 6684 O O . THR C 1 275 ? -10.582 20.884 7.358 1.00 30.24 275 THR C O 1
ATOM 6688 N N . TYR C 1 276 ? -11.319 19.211 8.660 1.00 31.44 276 TYR C N 1
ATOM 6689 C CA . TYR C 1 276 ? -12.624 19.092 8.014 1.00 33.34 276 TYR C CA 1
ATOM 6690 C C . TYR C 1 276 ? -13.634 19.928 8.796 1.00 34.94 276 TYR C C 1
ATOM 6691 O O . TYR C 1 276 ? -13.811 19.747 9.997 1.00 37.48 276 TYR C O 1
ATOM 6700 N N . PRO C 1 277 ? -14.341 20.836 8.108 1.00 35.91 277 PRO C N 1
ATOM 6701 C CA . PRO C 1 277 ? -15.339 21.755 8.673 1.00 35.78 277 PRO C CA 1
ATOM 6702 C C . PRO C 1 277 ? -16.567 21.240 9.392 1.00 36.31 277 PRO C C 1
ATOM 6703 O O . PRO C 1 277 ? -17.032 21.872 10.347 1.00 37.13 277 PRO C O 1
ATOM 6707 N N . LYS C 1 278 ? -17.110 20.109 8.971 1.00 36.26 278 LYS C N 1
ATOM 6708 C CA . LYS C 1 278 ? -18.302 19.638 9.654 1.00 36.24 278 LYS C CA 1
ATOM 6709 C C . LYS C 1 278 ? -17.989 19.085 11.019 1.00 36.60 278 LYS C C 1
ATOM 6710 O O . LYS C 1 278 ? -17.027 18.352 11.223 1.00 38.53 278 LYS C O 1
ATOM 6716 N N . THR C 1 279 ? -18.847 19.420 11.959 1.00 36.55 279 THR C N 1
ATOM 6717 C CA . THR C 1 279 ? -18.689 19.003 13.332 1.00 33.86 279 THR C CA 1
ATOM 6718 C C . THR C 1 279 ? -19.831 18.076 13.740 1.00 34.57 279 THR C C 1
ATOM 6719 O O . THR C 1 279 ? -20.774 17.876 12.948 1.00 34.65 279 THR C O 1
ATOM 6723 N N . GLY C 1 280 ? -19.732 17.490 14.943 1.00 33.95 280 GLY C N 1
ATOM 6724 C CA . GLY C 1 280 ? -20.788 16.618 15.456 1.00 34.02 280 GLY C CA 1
ATOM 6725 C C . GLY C 1 280 ? -20.685 15.092 15.392 1.00 34.62 280 GLY C C 1
ATOM 6726 O O . GLY C 1 280 ? -19.584 14.510 15.466 1.00 35.68 280 GLY C O 1
ATOM 6727 N N . SER C 1 281 ? -21.842 14.429 15.300 1.00 32.86 281 SER C N 1
ATOM 6728 C CA . SER C 1 281 ? -21.862 12.973 15.227 1.00 32.89 281 SER C CA 1
ATOM 6729 C C . SER C 1 281 ? -21.884 12.493 13.768 1.00 33.25 281 SER C C 1
ATOM 6730 O O . SER C 1 281 ? -22.519 13.091 12.892 1.00 33.67 281 SER C O 1
ATOM 6733 N N . PHE C 1 282 ? -21.157 11.422 13.511 1.00 32.66 282 PHE C N 1
ATOM 6734 C CA . PHE C 1 282 ? -21.052 10.888 12.171 1.00 33.07 282 PHE C CA 1
ATOM 6735 C C . PHE C 1 282 ? -21.282 9.414 12.238 1.00 32.96 282 PHE C C 1
ATOM 6736 O O . PHE C 1 282 ? -21.062 8.784 13.273 1.00 33.80 282 PHE C O 1
ATOM 6744 N N . TYR C 1 283 ? -21.711 8.854 11.120 1.00 32.81 283 TYR C N 1
ATOM 6745 C CA . TYR C 1 283 ? -21.906 7.427 11.062 1.00 32.59 283 TYR C CA 1
ATOM 6746 C C . TYR C 1 283 ? -20.717 6.918 10.253 1.00 31.92 283 TYR C C 1
ATOM 6747 O O . TYR C 1 283 ? -20.327 7.541 9.258 1.00 31.76 283 TYR C O 1
ATOM 6756 N N . VAL C 1 284 ? -20.109 5.830 10.704 1.00 31.13 284 VAL C N 1
ATOM 6757 C CA . VAL C 1 284 ? -18.980 5.253 9.968 1.00 32.31 284 VAL C CA 1
ATOM 6758 C C . VAL C 1 284 ? -19.110 3.738 9.758 1.00 34.00 284 VAL C C 1
ATOM 6759 O O . VAL C 1 284 ? -18.747 2.923 10.638 1.00 32.55 284 VAL C O 1
ATOM 6763 N N . PRO C 1 285 ? -19.623 3.337 8.579 1.00 34.91 285 PRO C N 1
ATOM 6764 C CA . PRO C 1 285 ? -19.772 1.908 8.285 1.00 34.12 285 PRO C CA 1
ATOM 6765 C C . PRO C 1 285 ? -18.345 1.358 8.213 1.00 33.80 285 PRO C C 1
ATOM 6766 O O . PRO C 1 285 ? -17.414 2.112 7.951 1.00 33.29 285 PRO C O 1
ATOM 6770 N N . VAL C 1 286 ? -18.155 0.079 8.501 1.00 35.03 286 VAL C N 1
ATOM 6771 C CA . VAL C 1 286 ? -16.812 -0.499 8.421 1.00 35.92 286 VAL C CA 1
ATOM 6772 C C . VAL C 1 286 ? -16.813 -1.909 7.828 1.00 37.08 286 VAL C C 1
ATOM 6773 O O . VAL C 1 286 ? -17.848 -2.576 7.687 1.00 37.05 286 VAL C O 1
ATOM 6777 N N . GLU C 1 287 ? -15.640 -2.351 7.443 1.00 38.15 287 GLU C N 1
ATOM 6778 C CA . GLU C 1 287 ? -15.531 -3.653 6.855 1.00 41.06 287 GLU C CA 1
ATOM 6779 C C . GLU C 1 287 ? -15.094 -4.565 8.008 1.00 42.23 287 GLU C C 1
ATOM 6780 O O . GLU C 1 287 ? -14.586 -4.091 9.022 1.00 42.80 287 GLU C O 1
ATOM 6786 N N . SER C 1 288 ? -15.298 -5.868 7.842 1.00 43.17 288 SER C N 1
ATOM 6787 C CA . SER C 1 288 ? -15.003 -6.867 8.868 1.00 42.24 288 SER C CA 1
ATOM 6788 C C . SER C 1 288 ? -13.568 -7.362 9.060 1.00 42.53 288 SER C C 1
ATOM 6789 O O . SER C 1 288 ? -13.304 -8.137 9.987 1.00 43.65 288 SER C O 1
ATOM 6792 N N . LYS C 1 289 ? -12.635 -6.945 8.212 1.00 41.19 289 LYS C N 1
ATOM 6793 C CA . LYS C 1 289 ? -11.263 -7.422 8.382 1.00 41.00 289 LYS C CA 1
ATOM 6794 C C . LYS C 1 289 ? -10.279 -6.289 8.114 1.00 39.56 289 LYS C C 1
ATOM 6795 O O . LYS C 1 289 ? -10.567 -5.394 7.339 1.00 39.02 289 LYS C O 1
ATOM 6801 N N . ALA C 1 290 ? -9.114 -6.338 8.743 1.00 38.84 290 ALA C N 1
ATOM 6802 C CA . ALA C 1 290 ? -8.093 -5.321 8.537 1.00 39.06 290 ALA C CA 1
ATOM 6803 C C . ALA C 1 290 ? -7.904 -5.061 7.023 1.00 39.71 290 ALA C C 1
ATOM 6804 O O . ALA C 1 290 ? -7.898 -6.000 6.215 1.00 39.85 290 ALA C O 1
ATOM 6806 N N . PRO C 1 291 ? -7.715 -3.791 6.617 1.00 39.27 291 PRO C N 1
ATOM 6807 C CA . PRO C 1 291 ? -7.641 -2.509 7.322 1.00 39.54 291 PRO C CA 1
ATOM 6808 C C . PRO C 1 291 ? -8.994 -1.835 7.559 1.00 39.20 291 PRO C C 1
ATOM 6809 O O . PRO C 1 291 ? -9.050 -0.625 7.768 1.00 38.42 291 PRO C O 1
ATOM 6813 N N . TYR C 1 292 ? -10.077 -2.600 7.465 1.00 37.68 292 TYR C N 1
ATOM 6814 C CA . TYR C 1 292 ? -11.413 -2.069 7.734 1.00 36.64 292 TYR C CA 1
ATOM 6815 C C . TYR C 1 292 ? -11.891 -0.839 6.923 1.00 37.19 292 TYR C C 1
ATOM 6816 O O . TYR C 1 292 ? -13.061 -0.493 6.985 1.00 37.07 292 TYR C O 1
ATOM 6825 N N . CYS C 1 293 ? -11.015 -0.180 6.177 1.00 37.41 293 CYS C N 1
ATOM 6826 C CA . CYS C 1 293 ? -11.404 0.999 5.385 1.00 39.79 293 CYS C CA 1
ATOM 6827 C C . CYS C 1 293 ? -12.743 0.941 4.634 1.00 40.86 293 CYS C C 1
ATOM 6828 O O . CYS C 1 293 ? -13.102 -0.095 4.089 1.00 40.09 293 CYS C O 1
ATOM 6831 N N . ASN C 1 294 ? -13.467 2.063 4.587 1.00 43.50 294 ASN C N 1
ATOM 6832 C CA . ASN C 1 294 ? -14.765 2.094 3.902 1.00 45.74 294 ASN C CA 1
ATOM 6833 C C . ASN C 1 294 ? -14.824 2.915 2.620 1.00 47.55 294 ASN C C 1
ATOM 6834 O O . ASN C 1 294 ? -15.913 3.204 2.117 1.00 46.31 294 ASN C O 1
ATOM 6839 N N . ASN C 1 295 ? -13.647 3.298 2.119 1.00 51.35 295 ASN C N 1
ATOM 6840 C CA . ASN C 1 295 ? -13.499 4.038 0.860 1.00 54.61 295 ASN C CA 1
ATOM 6841 C C . ASN C 1 295 ? -12.054 4.239 0.440 1.00 55.82 295 ASN C C 1
ATOM 6842 O O . ASN C 1 295 ? -11.178 4.577 1.259 1.00 54.55 295 ASN C O 1
ATOM 6847 N N . LYS C 1 296 ? -11.858 4.048 -0.870 1.00 56.81 296 LYS C N 1
ATOM 6848 C CA . LYS C 1 296 ? -10.593 4.183 -1.605 1.00 55.31 296 LYS C CA 1
ATOM 6849 C C . LYS C 1 296 ? -10.360 5.645 -2.034 1.00 54.71 296 LYS C C 1
ATOM 6850 O O . LYS C 1 296 ? -9.225 6.053 -2.284 1.00 53.71 296 LYS C O 1
ATOM 6856 N N . GLY C 1 297 ? -11.446 6.420 -2.121 1.00 53.73 297 GLY C N 1
ATOM 6857 C CA . GLY C 1 297 ? -11.351 7.822 -2.480 1.00 52.98 297 GLY C CA 1
ATOM 6858 C C . GLY C 1 297 ? -10.883 8.623 -1.274 1.00 53.07 297 GLY C C 1
ATOM 6859 O O . GLY C 1 297 ? -11.008 8.183 -0.141 1.00 53.22 297 GLY C O 1
ATOM 6860 N N . LYS C 1 298 ? -10.306 9.789 -1.506 1.00 52.67 298 LYS C N 1
ATOM 6861 C CA . LYS C 1 298 ? -9.851 10.626 -0.412 1.00 51.61 298 LYS C CA 1
ATOM 6862 C C . LYS C 1 298 ? -10.687 11.864 -0.620 1.00 51.48 298 LYS C C 1
ATOM 6863 O O . LYS C 1 298 ? -11.223 12.047 -1.701 1.00 52.60 298 LYS C O 1
ATOM 6869 N N . ILE C 1 299 ? -10.805 12.708 0.396 1.00 51.04 299 ILE C N 1
ATOM 6870 C CA . ILE C 1 299 ? -11.609 13.926 0.294 1.00 49.50 299 ILE C CA 1
ATOM 6871 C C . ILE C 1 299 ? -10.920 14.998 1.108 1.00 48.55 299 ILE C C 1
ATOM 6872 O O . ILE C 1 299 ? -10.249 14.538 2.051 1.00 47.71 299 ILE C O 1
ATOM 6877 N N . PRO D 1 3 ? -3.036 24.485 -42.789 1.00 48.25 3 PRO D N 1
ATOM 6878 C CA . PRO D 1 3 ? -1.788 23.979 -42.139 1.00 47.56 3 PRO D CA 1
ATOM 6879 C C . PRO D 1 3 ? -1.940 23.998 -40.617 1.00 47.15 3 PRO D C 1
ATOM 6880 O O . PRO D 1 3 ? -1.770 25.045 -39.988 1.00 48.04 3 PRO D O 1
ATOM 6884 N N . CYS D 1 4 ? -2.282 22.860 -40.022 1.00 45.65 4 CYS D N 1
ATOM 6885 C CA . CYS D 1 4 ? -2.447 22.815 -38.571 1.00 44.25 4 CYS D CA 1
ATOM 6886 C C . CYS D 1 4 ? -3.429 23.953 -38.162 1.00 41.71 4 CYS D C 1
ATOM 6887 O O . CYS D 1 4 ? -3.158 24.730 -37.269 1.00 41.38 4 CYS D O 1
ATOM 6890 N N . PRO D 1 5 ? -4.613 24.014 -38.812 1.00 40.36 5 PRO D N 1
ATOM 6891 C CA . PRO D 1 5 ? -5.724 24.973 -38.679 1.00 39.32 5 PRO D CA 1
ATOM 6892 C C . PRO D 1 5 ? -6.622 24.989 -37.470 1.00 39.82 5 PRO D C 1
ATOM 6893 O O . PRO D 1 5 ? -6.815 23.972 -36.805 1.00 40.72 5 PRO D O 1
ATOM 6897 N N . TYR D 1 6 ? -7.220 26.158 -37.241 1.00 38.87 6 TYR D N 1
ATOM 6898 C CA . TYR D 1 6 ? -8.106 26.373 -36.111 1.00 39.27 6 TYR D CA 1
ATOM 6899 C C . TYR D 1 6 ? -9.545 26.626 -36.490 1.00 40.44 6 TYR D C 1
ATOM 6900 O O . TYR D 1 6 ? -9.848 27.311 -37.468 1.00 40.60 6 TYR D O 1
ATOM 6909 N N . SER D 1 7 ? -10.447 26.106 -35.676 1.00 41.26 7 SER D N 1
ATOM 6910 C CA . SER D 1 7 ? -11.856 26.339 -35.928 1.00 42.21 7 SER D CA 1
ATOM 6911 C C . SER D 1 7 ? -12.650 25.952 -34.713 1.00 42.90 7 SER D C 1
ATOM 6912 O O . SER D 1 7 ? -12.411 24.898 -34.121 1.00 42.12 7 SER D O 1
ATOM 6915 N N . ASP D 1 8 ? -13.596 26.811 -34.351 1.00 44.12 8 ASP D N 1
ATOM 6916 C CA . ASP D 1 8 ? -14.465 26.557 -33.208 1.00 45.50 8 ASP D CA 1
ATOM 6917 C C . ASP D 1 8 ? -15.063 25.163 -33.296 1.00 45.45 8 ASP D C 1
ATOM 6918 O O . ASP D 1 8 ? -15.015 24.380 -32.351 1.00 45.38 8 ASP D O 1
ATOM 6923 N N . ASP D 1 9 ? -15.618 24.843 -34.447 1.00 46.34 9 ASP D N 1
ATOM 6924 C CA . ASP D 1 9 ? -16.226 23.551 -34.576 1.00 47.72 9 ASP D CA 1
ATOM 6925 C C . ASP D 1 9 ? -15.243 22.406 -34.529 1.00 47.27 9 ASP D C 1
ATOM 6926 O O . ASP D 1 9 ? -15.649 21.247 -34.514 1.00 47.83 9 ASP D O 1
ATOM 6931 N N . THR D 1 10 ? -13.955 22.708 -34.489 1.00 45.65 10 THR D N 1
ATOM 6932 C CA . THR D 1 10 ? -12.976 21.640 -34.442 1.00 44.48 10 THR D CA 1
ATOM 6933 C C . THR D 1 10 ? -12.514 21.398 -33.023 1.00 43.65 10 THR D C 1
ATOM 6934 O O . THR D 1 10 ? -11.931 20.353 -32.725 1.00 42.22 10 THR D O 1
ATOM 6938 N N . VAL D 1 11 ? -12.774 22.375 -32.152 1.00 42.75 11 VAL D N 1
ATOM 6939 C CA . VAL D 1 11 ? -12.418 22.272 -30.727 1.00 41.69 11 VAL D CA 1
ATOM 6940 C C . VAL D 1 11 ? -13.442 21.371 -30.025 1.00 40.19 11 VAL D C 1
ATOM 6941 O O . VAL D 1 11 ? -14.653 21.505 -30.235 1.00 39.65 11 VAL D O 1
ATOM 6945 N N . LYS D 1 12 ? -12.966 20.452 -29.204 1.00 38.66 12 LYS D N 1
ATOM 6946 C CA . LYS D 1 12 ? -13.879 19.570 -28.483 1.00 39.93 12 LYS D CA 1
ATOM 6947 C C . LYS D 1 12 ? -13.651 19.700 -26.976 1.00 39.99 12 LYS D C 1
ATOM 6948 O O . LYS D 1 12 ? -12.618 20.210 -26.528 1.00 40.64 12 LYS D O 1
ATOM 6954 N N . MET D 1 13 ? -14.607 19.194 -26.204 1.00 38.58 13 MET D N 1
ATOM 6955 C CA . MET D 1 13 ? -14.510 19.217 -24.754 1.00 36.92 13 MET D CA 1
ATOM 6956 C C . MET D 1 13 ? -14.871 17.852 -24.206 1.00 36.97 13 MET D C 1
ATOM 6957 O O . MET D 1 13 ? -15.669 17.136 -24.792 1.00 37.69 13 MET D O 1
ATOM 6962 N N . ILE D 1 14 ? -14.244 17.476 -23.103 1.00 37.32 14 ILE D N 1
ATOM 6963 C CA . ILE D 1 14 ? -14.576 16.242 -22.416 1.00 36.65 14 ILE D CA 1
ATOM 6964 C C . ILE D 1 14 ? -14.984 16.775 -21.055 1.00 37.93 14 ILE D C 1
ATOM 6965 O O . ILE D 1 14 ? -14.231 17.502 -20.410 1.00 38.09 14 ILE D O 1
ATOM 6970 N N . ILE D 1 15 ? -16.190 16.426 -20.636 1.00 38.73 15 ILE D N 1
ATOM 6971 C CA . ILE D 1 15 ? -16.756 16.904 -19.394 1.00 38.92 15 ILE D CA 1
ATOM 6972 C C . ILE D 1 15 ? -16.912 15.799 -18.385 1.00 40.21 15 ILE D C 1
ATOM 6973 O O . ILE D 1 15 ? -17.657 14.863 -18.585 1.00 39.73 15 ILE D O 1
ATOM 6978 N N . LEU D 1 16 ? -16.187 15.929 -17.288 1.00 42.17 16 LEU D N 1
ATOM 6979 C CA . LEU D 1 16 ? -16.185 14.917 -16.265 1.00 44.81 16 LEU D CA 1
ATOM 6980 C C . LEU D 1 16 ? -16.623 15.400 -14.903 1.00 47.30 16 LEU D C 1
ATOM 6981 O O . LEU D 1 16 ? -16.241 16.488 -14.460 1.00 48.71 16 LEU D O 1
ATOM 6986 N N . THR D 1 17 ? -17.438 14.584 -14.246 1.00 49.30 17 THR D N 1
ATOM 6987 C CA . THR D 1 17 ? -17.885 14.875 -12.898 1.00 51.69 17 THR D CA 1
ATOM 6988 C C . THR D 1 17 ? -17.967 13.527 -12.264 1.00 53.81 17 THR D C 1
ATOM 6989 O O . THR D 1 17 ? -18.136 12.535 -12.953 1.00 54.49 17 THR D O 1
ATOM 6993 N N . ARG D 1 18 ? -17.823 13.498 -10.953 1.00 56.95 18 ARG D N 1
ATOM 6994 C CA . ARG D 1 18 ? -17.878 12.272 -10.184 1.00 59.88 18 ARG D CA 1
ATOM 6995 C C . ARG D 1 18 ? -18.804 11.205 -10.794 1.00 61.87 18 ARG D C 1
ATOM 6996 O O . ARG D 1 18 ? -18.466 10.025 -10.789 1.00 61.64 18 ARG D O 1
ATOM 7004 N N . GLU D 1 19 ? -19.960 11.615 -11.321 1.00 64.04 19 GLU D N 1
ATOM 7005 C CA . GLU D 1 19 ? -20.897 10.667 -11.929 1.00 65.89 19 GLU D CA 1
ATOM 7006 C C . GLU D 1 19 ? -21.188 10.949 -13.390 1.00 66.09 19 GLU D C 1
ATOM 7007 O O . GLU D 1 19 ? -22.339 11.044 -13.796 1.00 66.39 19 GLU D O 1
ATOM 7013 N N . ASN D 1 20 ? -20.133 11.072 -14.177 1.00 67.36 20 ASN D N 1
ATOM 7014 C CA . ASN D 1 20 ? -20.255 11.318 -15.600 1.00 67.97 20 ASN D CA 1
ATOM 7015 C C . ASN D 1 20 ? -18.894 11.120 -16.220 1.00 68.27 20 ASN D C 1
ATOM 7016 O O . ASN D 1 20 ? -18.401 12.008 -16.908 1.00 69.41 20 ASN D O 1
ATOM 7021 N N . LYS D 1 21 ? -18.284 9.961 -15.961 1.00 67.51 21 LYS D N 1
ATOM 7022 C CA . LYS D 1 21 ? -16.957 9.651 -16.514 1.00 67.24 21 LYS D CA 1
ATOM 7023 C C . LYS D 1 21 ? -16.974 9.415 -18.027 1.00 67.24 21 LYS D C 1
ATOM 7024 O O . LYS D 1 21 ? -15.943 9.053 -18.627 1.00 66.80 21 LYS D O 1
ATOM 7030 N N . LYS D 1 22 ? -18.126 9.597 -18.650 1.00 67.95 22 LYS D N 1
ATOM 7031 C CA . LYS D 1 22 ? -18.215 9.379 -20.084 1.00 68.63 22 LYS D CA 1
ATOM 7032 C C . LYS D 1 22 ? -17.084 10.156 -20.758 1.00 67.16 22 LYS D C 1
ATOM 7033 O O . LYS D 1 22 ? -17.055 11.375 -20.698 1.00 67.37 22 LYS D O 1
ATOM 7039 N N . HIS D 1 23 ? -16.136 9.460 -21.369 1.00 65.35 23 HIS D N 1
ATOM 7040 C CA . HIS D 1 23 ? -15.057 10.161 -22.052 1.00 64.08 23 HIS D CA 1
ATOM 7041 C C . HIS D 1 23 ? -15.495 10.599 -23.446 1.00 62.32 23 HIS D C 1
ATOM 7042 O O . HIS D 1 23 ? -14.727 10.513 -24.397 1.00 62.94 23 HIS D O 1
ATOM 7049 N N . ASP D 1 24 ? -16.727 11.081 -23.564 1.00 60.44 24 ASP D N 1
ATOM 7050 C CA . ASP D 1 24 ? -17.262 11.530 -24.844 1.00 58.25 24 ASP D CA 1
ATOM 7051 C C . ASP D 1 24 ? -16.859 12.946 -25.151 1.00 56.56 24 ASP D C 1
ATOM 7052 O O . ASP D 1 24 ? -16.574 13.712 -24.250 1.00 57.47 24 ASP D O 1
ATOM 7057 N N . PHE D 1 25 ? -16.852 13.297 -26.430 1.00 54.48 25 PHE D N 1
ATOM 7058 C CA . PHE D 1 25 ? -16.467 14.634 -26.849 1.00 52.18 25 PHE D CA 1
ATOM 7059 C C . PHE D 1 25 ? -17.675 15.446 -27.226 1.00 51.49 25 PHE D C 1
ATOM 7060 O O . PHE D 1 25 ? -18.528 14.968 -27.956 1.00 51.77 25 PHE D O 1
ATOM 7068 N N . TYR D 1 26 ? -17.748 16.672 -26.729 1.00 50.96 26 TYR D N 1
ATOM 7069 C CA . TYR D 1 26 ? -18.859 17.561 -27.039 1.00 51.12 26 TYR D CA 1
ATOM 7070 C C . TYR D 1 26 ? -18.307 18.805 -27.725 1.00 50.98 26 TYR D C 1
ATOM 7071 O O . TYR D 1 26 ? -17.094 19.014 -27.742 1.00 51.34 26 TYR D O 1
ATOM 7080 N N . THR D 1 27 ? -19.178 19.634 -28.285 1.00 50.33 27 THR D N 1
ATOM 7081 C CA . THR D 1 27 ? -18.737 20.864 -28.930 1.00 50.32 27 THR D CA 1
ATOM 7082 C C . THR D 1 27 ? -19.697 21.934 -28.455 1.00 51.25 27 THR D C 1
ATOM 7083 O O . THR D 1 27 ? -20.635 21.630 -27.723 1.00 50.91 27 THR D O 1
ATOM 7087 N N . LEU D 1 28 ? -19.489 23.184 -28.847 1.00 52.38 28 LEU D N 1
ATOM 7088 C CA . LEU D 1 28 ? -20.399 24.224 -28.381 1.00 53.52 28 LEU D CA 1
ATOM 7089 C C . LEU D 1 28 ? -21.834 23.925 -28.787 1.00 55.21 28 LEU D C 1
ATOM 7090 O O . LEU D 1 28 ? -22.767 24.654 -28.428 1.00 55.14 28 LEU D O 1
ATOM 7095 N N . ASP D 1 29 ? -22.014 22.849 -29.540 1.00 56.39 29 ASP D N 1
ATOM 7096 C CA . ASP D 1 29 ? -23.343 22.474 -29.954 1.00 57.65 29 ASP D CA 1
ATOM 7097 C C . ASP D 1 29 ? -23.843 21.327 -29.099 1.00 57.98 29 ASP D C 1
ATOM 7098 O O . ASP D 1 29 ? -24.886 21.437 -28.462 1.00 59.77 29 ASP D O 1
ATOM 7103 N N . THR D 1 30 ? -23.088 20.237 -29.061 1.00 56.96 30 THR D N 1
ATOM 7104 C CA . THR D 1 30 ? -23.493 19.069 -28.299 1.00 56.83 30 THR D CA 1
ATOM 7105 C C . THR D 1 30 ? -23.328 19.206 -26.777 1.00 57.01 30 THR D C 1
ATOM 7106 O O . THR D 1 30 ? -23.690 18.302 -26.009 1.00 55.84 30 THR D O 1
ATOM 7110 N N . ILE D 1 31 ? -22.815 20.353 -26.344 1.00 57.21 31 ILE D N 1
ATOM 7111 C CA . ILE D 1 31 ? -22.585 20.592 -24.923 1.00 57.93 31 ILE D CA 1
ATOM 7112 C C . ILE D 1 31 ? -23.864 20.510 -24.100 1.00 59.33 31 ILE D C 1
ATOM 7113 O O . ILE D 1 31 ? -23.912 19.803 -23.085 1.00 59.23 31 ILE D O 1
ATOM 7118 N N . LYS D 1 32 ? -24.898 21.226 -24.544 1.00 60.56 32 LYS D N 1
ATOM 7119 C CA . LYS D 1 32 ? -26.165 21.253 -23.832 1.00 61.22 32 LYS D CA 1
ATOM 7120 C C . LYS D 1 32 ? -26.758 19.853 -23.628 1.00 61.07 32 LYS D C 1
ATOM 7121 O O . LYS D 1 32 ? -27.696 19.682 -22.849 1.00 60.73 32 LYS D O 1
ATOM 7127 N N . LYS D 1 33 ? -26.206 18.851 -24.309 1.00 60.82 33 LYS D N 1
ATOM 7128 C CA . LYS D 1 33 ? -26.699 17.486 -24.151 1.00 60.88 33 LYS D CA 1
ATOM 7129 C C . LYS D 1 33 ? -26.081 16.739 -22.947 1.00 60.22 33 LYS D C 1
ATOM 7130 O O . LYS D 1 33 ? -26.502 15.629 -22.604 1.00 59.50 33 LYS D O 1
ATOM 7136 N N . HIS D 1 34 ? -25.093 17.341 -22.294 1.00 59.34 34 HIS D N 1
ATOM 7137 C CA . HIS D 1 34 ? -24.451 16.693 -21.143 1.00 58.55 34 HIS D CA 1
ATOM 7138 C C . HIS D 1 34 ? -25.359 16.794 -19.910 1.00 58.01 34 HIS D C 1
ATOM 7139 O O . HIS D 1 34 ? -25.931 17.845 -19.659 1.00 56.47 34 HIS D O 1
ATOM 7146 N N . ASN D 1 35 ? -25.497 15.708 -19.152 1.00 58.01 35 ASN D N 1
ATOM 7147 C CA . ASN D 1 35 ? -26.350 15.711 -17.954 1.00 59.49 35 ASN D CA 1
ATOM 7148 C C . ASN D 1 35 ? -26.147 16.930 -17.048 1.00 59.62 35 ASN D C 1
ATOM 7149 O O . ASN D 1 35 ? -27.101 17.597 -16.645 1.00 58.86 35 ASN D O 1
ATOM 7154 N N . GLU D 1 36 ? -24.891 17.202 -16.714 1.00 60.11 36 GLU D N 1
ATOM 7155 C CA . GLU D 1 36 ? -24.547 18.329 -15.867 1.00 59.38 36 GLU D CA 1
ATOM 7156 C C . GLU D 1 36 ? -25.018 19.649 -16.452 1.00 58.93 36 GLU D C 1
ATOM 7157 O O . GLU D 1 36 ? -25.210 20.607 -15.731 1.00 59.87 36 GLU D O 1
ATOM 7163 N N . PHE D 1 37 ? -25.197 19.696 -17.765 1.00 59.02 37 PHE D N 1
ATOM 7164 C CA . PHE D 1 37 ? -25.636 20.910 -18.459 1.00 58.89 37 PHE D CA 1
ATOM 7165 C C . PHE D 1 37 ? -27.155 20.958 -18.777 1.00 58.78 37 PHE D C 1
ATOM 7166 O O . PHE D 1 37 ? -27.621 21.827 -19.516 1.00 57.15 37 PHE D O 1
ATOM 7174 N N . LYS D 1 38 ? -27.911 20.019 -18.214 1.00 59.17 38 LYS D N 1
ATOM 7175 C CA . LYS D 1 38 ? -29.353 19.956 -18.421 1.00 59.70 38 LYS D CA 1
ATOM 7176 C C . LYS D 1 38 ? -30.009 20.751 -17.294 1.00 60.04 38 LYS D C 1
ATOM 7177 O O . LYS D 1 38 ? -31.186 21.074 -17.350 1.00 60.78 38 LYS D O 1
ATOM 7183 N N . LYS D 1 39 ? -29.238 21.047 -16.257 1.00 59.96 39 LYS D N 1
ATOM 7184 C CA . LYS D 1 39 ? -29.738 21.803 -15.118 1.00 59.35 39 LYS D CA 1
ATOM 7185 C C . LYS D 1 39 ? -29.751 23.263 -15.533 1.00 58.97 39 LYS D C 1
ATOM 7186 O O . LYS D 1 39 ? -29.227 23.618 -16.586 1.00 59.86 39 LYS D O 1
ATOM 7192 N N . SER D 1 40 ? -30.358 24.118 -14.729 1.00 57.78 40 SER D N 1
ATOM 7193 C CA . SER D 1 40 ? -30.399 25.528 -15.082 1.00 56.58 40 SER D CA 1
ATOM 7194 C C . SER D 1 40 ? -29.374 26.297 -14.255 1.00 55.19 40 SER D C 1
ATOM 7195 O O . SER D 1 40 ? -29.158 27.488 -14.450 1.00 54.96 40 SER D O 1
ATOM 7198 N N . THR D 1 41 ? -28.748 25.599 -13.322 1.00 53.26 41 THR D N 1
ATOM 7199 C CA . THR D 1 41 ? -27.719 26.181 -12.479 1.00 52.09 41 THR D CA 1
ATOM 7200 C C . THR D 1 41 ? -26.709 25.098 -12.161 1.00 50.81 41 THR D C 1
ATOM 7201 O O . THR D 1 41 ? -27.054 24.063 -11.621 1.00 51.48 41 THR D O 1
ATOM 7205 N N . ILE D 1 42 ? -25.461 25.328 -12.519 1.00 49.36 42 ILE D N 1
ATOM 7206 C CA . ILE D 1 42 ? -24.430 24.355 -12.254 1.00 48.25 42 ILE D CA 1
ATOM 7207 C C . ILE D 1 42 ? -23.851 24.837 -10.953 1.00 48.04 42 ILE D C 1
ATOM 7208 O O . ILE D 1 42 ? -23.494 26.005 -10.813 1.00 48.33 42 ILE D O 1
ATOM 7213 N N . LYS D 1 43 ? -23.781 23.936 -9.989 1.00 47.41 43 LYS D N 1
ATOM 7214 C CA . LYS D 1 43 ? -23.312 24.294 -8.669 1.00 47.30 43 LYS D CA 1
ATOM 7215 C C . LYS D 1 43 ? -21.879 23.910 -8.354 1.00 46.07 43 LYS D C 1
ATOM 7216 O O . LYS D 1 43 ? -21.303 24.391 -7.372 1.00 45.17 43 LYS D O 1
ATOM 7222 N N . HIS D 1 44 ? -21.302 23.061 -9.194 1.00 44.76 44 HIS D N 1
ATOM 7223 C CA . HIS D 1 44 ? -19.936 22.597 -8.990 1.00 42.73 44 HIS D CA 1
ATOM 7224 C C . HIS D 1 44 ? -18.882 23.672 -9.216 1.00 40.73 44 HIS D C 1
ATOM 7225 O O . HIS D 1 44 ? -19.137 24.755 -9.778 1.00 38.64 44 HIS D O 1
ATOM 7232 N N . GLN D 1 45 ? -17.688 23.352 -8.736 1.00 38.33 45 GLN D N 1
ATOM 7233 C CA . GLN D 1 45 ? -16.533 24.189 -8.957 1.00 35.84 45 GLN D CA 1
ATOM 7234 C C . GLN D 1 45 ? -16.171 23.705 -10.354 1.00 34.05 45 GLN D C 1
ATOM 7235 O O . GLN D 1 45 ? -16.125 22.500 -10.611 1.00 33.55 45 GLN D O 1
ATOM 7241 N N . VAL D 1 46 ? -15.955 24.642 -11.259 1.00 31.70 46 VAL D N 1
ATOM 7242 C CA . VAL D 1 46 ? -15.624 24.306 -12.621 1.00 30.15 46 VAL D CA 1
ATOM 7243 C C . VAL D 1 46 ? -14.153 24.529 -12.903 1.00 29.39 46 VAL D C 1
ATOM 7244 O O . VAL D 1 46 ? -13.622 25.590 -12.603 1.00 29.43 46 VAL D O 1
ATOM 7248 N N . VAL D 1 47 ? -13.497 23.530 -13.479 1.00 27.88 47 VAL D N 1
ATOM 7249 C CA . VAL D 1 47 ? -12.085 23.645 -13.851 1.00 26.84 47 VAL D CA 1
ATOM 7250 C C . VAL D 1 47 ? -11.809 23.164 -15.287 1.00 25.85 47 VAL D C 1
ATOM 7251 O O . VAL D 1 47 ? -12.067 22.005 -15.602 1.00 24.43 47 VAL D O 1
ATOM 7255 N N . PHE D 1 48 ? -11.282 24.063 -16.123 1.00 25.42 48 PHE D N 1
ATOM 7256 C CA . PHE D 1 48 ? -10.881 23.781 -17.499 1.00 25.49 48 PHE D CA 1
ATOM 7257 C C . PHE D 1 48 ? -9.448 23.256 -17.496 1.00 26.41 48 PHE D C 1
ATOM 7258 O O . PHE D 1 48 ? -8.595 23.808 -16.807 1.00 26.55 48 PHE D O 1
ATOM 7266 N N . ILE D 1 49 ? -9.180 22.182 -18.233 1.00 26.45 49 ILE D N 1
ATOM 7267 C CA . ILE D 1 49 ? -7.817 21.679 -18.347 1.00 25.94 49 ILE D CA 1
ATOM 7268 C C . ILE D 1 49 ? -7.486 21.702 -19.839 1.00 27.54 49 ILE D C 1
ATOM 7269 O O . ILE D 1 49 ? -8.219 21.138 -20.653 1.00 26.51 49 ILE D O 1
ATOM 7274 N N . THR D 1 50 ? -6.371 22.345 -20.185 1.00 28.50 50 THR D N 1
ATOM 7275 C CA . THR D 1 50 ? -5.963 22.524 -21.580 1.00 26.88 50 THR D CA 1
ATOM 7276 C C . THR D 1 50 ? -4.535 22.077 -21.914 1.00 26.60 50 THR D C 1
ATOM 7277 O O . THR D 1 50 ? -3.569 22.552 -21.314 1.00 25.39 50 THR D O 1
ATOM 7281 N N . HIS D 1 51 ? -4.411 21.193 -22.897 1.00 26.13 51 HIS D N 1
ATOM 7282 C CA . HIS D 1 51 ? -3.108 20.667 -23.314 1.00 26.77 51 HIS D CA 1
ATOM 7283 C C . HIS D 1 51 ? -2.346 21.666 -24.174 1.00 27.54 51 HIS D C 1
ATOM 7284 O O . HIS D 1 51 ? -2.918 22.664 -24.625 1.00 29.39 51 HIS D O 1
ATOM 7291 N N . GLY D 1 52 ? -1.066 21.383 -24.415 1.00 26.95 52 GLY D N 1
ATOM 7292 C CA . GLY D 1 52 ? -0.248 22.261 -25.234 1.00 27.97 52 GLY D CA 1
ATOM 7293 C C . GLY D 1 52 ? 0.096 21.678 -26.589 1.00 28.58 52 GLY D C 1
ATOM 7294 O O . GLY D 1 52 ? -0.658 20.874 -27.135 1.00 30.67 52 GLY D O 1
ATOM 7295 N N . PHE D 1 53 ? 1.246 22.082 -27.117 1.00 29.90 53 PHE D N 1
ATOM 7296 C CA . PHE D 1 53 ? 1.769 21.640 -28.412 1.00 29.92 53 PHE D CA 1
ATOM 7297 C C . PHE D 1 53 ? 1.726 20.119 -28.667 1.00 30.58 53 PHE D C 1
ATOM 7298 O O . PHE D 1 53 ? 2.127 19.308 -27.819 1.00 29.92 53 PHE D O 1
ATOM 7306 N N . THR D 1 54 ? 1.241 19.762 -29.857 1.00 32.19 54 THR D N 1
ATOM 7307 C CA . THR D 1 54 ? 1.118 18.365 -30.318 1.00 32.85 54 THR D CA 1
ATOM 7308 C C . THR D 1 54 ? 0.617 17.374 -29.268 1.00 31.50 54 THR D C 1
ATOM 7309 O O . THR D 1 54 ? 1.125 16.258 -29.158 1.00 31.77 54 THR D O 1
ATOM 7313 N N . SER D 1 55 ? -0.388 17.781 -28.504 1.00 29.82 55 SER D N 1
ATOM 7314 C CA . SER D 1 55 ? -0.925 16.904 -27.486 1.00 29.91 55 SER D CA 1
ATOM 7315 C C . SER D 1 55 ? -2.430 16.800 -27.644 1.00 29.16 55 SER D C 1
ATOM 7316 O O . SER D 1 55 ? -2.982 17.200 -28.654 1.00 27.71 55 SER D O 1
ATOM 7319 N N . SER D 1 56 ? -3.095 16.245 -26.645 1.00 30.72 56 SER D N 1
ATOM 7320 C CA . SER D 1 56 ? -4.543 16.097 -26.705 1.00 32.13 56 SER D CA 1
ATOM 7321 C C . SER D 1 56 ? -5.111 15.875 -25.297 1.00 32.64 56 SER D C 1
ATOM 7322 O O . SER D 1 56 ? -4.398 15.441 -24.388 1.00 31.56 56 SER D O 1
ATOM 7325 N N . ALA D 1 57 ? -6.395 16.189 -25.138 1.00 33.05 57 ALA D N 1
ATOM 7326 C CA . ALA D 1 57 ? -7.062 16.083 -23.853 1.00 34.01 57 ALA D CA 1
ATOM 7327 C C . ALA D 1 57 ? -7.101 14.716 -23.182 1.00 35.96 57 ALA D C 1
ATOM 7328 O O . ALA D 1 57 ? -7.037 14.638 -21.950 1.00 36.23 57 ALA D O 1
ATOM 7330 N N . ASP D 1 58 ? -7.171 13.640 -23.966 1.00 36.94 58 ASP D N 1
ATOM 7331 C CA . ASP D 1 58 ? -7.306 12.328 -23.360 1.00 38.17 58 ASP D CA 1
ATOM 7332 C C . ASP D 1 58 ? -6.066 11.489 -23.201 1.00 38.38 58 ASP D C 1
ATOM 7333 O O . ASP D 1 58 ? -6.086 10.270 -23.383 1.00 39.69 58 ASP D O 1
ATOM 7338 N N . THR D 1 59 ? -4.981 12.145 -22.828 1.00 37.72 59 THR D N 1
ATOM 7339 C CA . THR D 1 59 ? -3.734 11.468 -22.614 1.00 36.64 59 THR D CA 1
ATOM 7340 C C . THR D 1 59 ? -3.809 11.049 -21.170 1.00 36.38 59 THR D C 1
ATOM 7341 O O . THR D 1 59 ? -4.687 11.502 -20.454 1.00 37.02 59 THR D O 1
ATOM 7345 N N . GLU D 1 60 ? -2.913 10.177 -20.730 1.00 36.17 60 GLU D N 1
ATOM 7346 C CA . GLU D 1 60 ? -2.952 9.725 -19.351 1.00 35.96 60 GLU D CA 1
ATOM 7347 C C . GLU D 1 60 ? -2.885 10.845 -18.307 1.00 35.49 60 GLU D C 1
ATOM 7348 O O . GLU D 1 60 ? -3.779 10.960 -17.479 1.00 36.06 60 GLU D O 1
ATOM 7354 N N . ASN D 1 61 ? -1.815 11.646 -18.354 1.00 34.22 61 ASN D N 1
ATOM 7355 C CA . ASN D 1 61 ? -1.548 12.738 -17.424 1.00 32.49 61 ASN D CA 1
ATOM 7356 C C . ASN D 1 61 ? -2.687 13.703 -17.198 1.00 31.25 61 ASN D C 1
ATOM 7357 O O . ASN D 1 61 ? -3.004 14.038 -16.064 1.00 26.90 61 ASN D O 1
ATOM 7362 N N . PHE D 1 62 ? -3.294 14.161 -18.278 1.00 30.59 62 PHE D N 1
ATOM 7363 C CA . PHE D 1 62 ? -4.413 15.053 -18.129 1.00 31.48 62 PHE D CA 1
ATOM 7364 C C . PHE D 1 62 ? -5.671 14.319 -17.620 1.00 31.51 62 PHE D C 1
ATOM 7365 O O . PHE D 1 62 ? -6.428 14.877 -16.819 1.00 31.37 62 PHE D O 1
ATOM 7373 N N . LEU D 1 63 ? -5.898 13.074 -18.045 1.00 30.14 63 LEU D N 1
ATOM 7374 C CA . LEU D 1 63 ? -7.113 12.379 -17.597 1.00 29.30 63 LEU D CA 1
ATOM 7375 C C . LEU D 1 63 ? -6.987 12.060 -16.120 1.00 26.98 63 LEU D C 1
ATOM 7376 O O . LEU D 1 63 ? -7.958 11.999 -15.387 1.00 23.76 63 LEU D O 1
ATOM 7381 N N . ALA D 1 64 ? -5.755 11.880 -15.694 1.00 27.62 64 ALA D N 1
ATOM 7382 C CA . ALA D 1 64 ? -5.475 11.599 -14.305 1.00 29.42 64 ALA D CA 1
ATOM 7383 C C . ALA D 1 64 ? -5.679 12.890 -13.496 1.00 30.17 64 ALA D C 1
ATOM 7384 O O . ALA D 1 64 ? -5.952 12.837 -12.304 1.00 31.04 64 ALA D O 1
ATOM 7386 N N . MET D 1 65 ? -5.541 14.045 -14.148 1.00 30.71 65 MET D N 1
ATOM 7387 C CA . MET D 1 65 ? -5.725 15.308 -13.448 1.00 31.95 65 MET D CA 1
ATOM 7388 C C . MET D 1 65 ? -7.217 15.556 -13.343 1.00 31.58 65 MET D C 1
ATOM 7389 O O . MET D 1 65 ? -7.722 15.951 -12.296 1.00 31.51 65 MET D O 1
ATOM 7394 N N . ALA D 1 66 ? -7.914 15.309 -14.436 1.00 32.50 66 ALA D N 1
ATOM 7395 C CA . ALA D 1 66 ? -9.350 15.463 -14.465 1.00 33.43 66 ALA D CA 1
ATOM 7396 C C . ALA D 1 66 ? -9.960 14.553 -13.413 1.00 34.06 66 ALA D C 1
ATOM 7397 O O . ALA D 1 66 ? -10.963 14.907 -12.835 1.00 35.63 66 ALA D O 1
ATOM 7399 N N . LYS D 1 67 ? -9.359 13.398 -13.141 1.00 35.31 67 LYS D N 1
ATOM 7400 C CA . LYS D 1 67 ? -9.923 12.490 -12.139 1.00 35.90 67 LYS D CA 1
ATOM 7401 C C . LYS D 1 67 ? -9.594 12.892 -10.708 1.00 36.42 67 LYS D C 1
ATOM 7402 O O . LYS D 1 67 ? -10.452 12.809 -9.806 1.00 36.30 67 LYS D O 1
ATOM 7408 N N . ALA D 1 68 ? -8.356 13.301 -10.479 1.00 34.03 68 ALA D N 1
ATOM 7409 C CA . ALA D 1 68 ? -8.009 13.728 -9.148 1.00 35.38 68 ALA D CA 1
ATOM 7410 C C . ALA D 1 68 ? -8.945 14.891 -8.694 1.00 35.93 68 ALA D C 1
ATOM 7411 O O . ALA D 1 68 ? -9.221 15.055 -7.487 1.00 33.69 68 ALA D O 1
ATOM 7413 N N . LEU D 1 69 ? -9.426 15.678 -9.662 1.00 35.93 69 LEU D N 1
ATOM 7414 C CA . LEU D 1 69 ? -10.347 16.796 -9.392 1.00 38.97 69 LEU D CA 1
ATOM 7415 C C . LEU D 1 69 ? -11.805 16.308 -9.168 1.00 41.14 69 LEU D C 1
ATOM 7416 O O . LEU D 1 69 ? -12.403 16.553 -8.125 1.00 40.71 69 LEU D O 1
ATOM 7421 N N . SER D 1 70 ? -12.362 15.605 -10.151 1.00 43.91 70 SER D N 1
ATOM 7422 C CA . SER D 1 70 ? -13.729 15.090 -10.060 1.00 48.20 70 SER D CA 1
ATOM 7423 C C . SER D 1 70 ? -13.974 14.211 -8.828 1.00 49.45 70 SER D C 1
ATOM 7424 O O . SER D 1 70 ? -15.043 14.252 -8.237 1.00 50.85 70 SER D O 1
ATOM 7427 N N . ASP D 1 71 ? -12.993 13.415 -8.441 1.00 50.76 71 ASP D N 1
ATOM 7428 C CA . ASP D 1 71 ? -13.172 12.574 -7.284 1.00 52.70 71 ASP D CA 1
ATOM 7429 C C . ASP D 1 71 ? -13.336 13.350 -5.974 1.00 54.27 71 ASP D C 1
ATOM 7430 O O . ASP D 1 71 ? -13.699 12.781 -4.938 1.00 54.33 71 ASP D O 1
ATOM 7435 N N . LYS D 1 72 ? -13.080 14.653 -6.006 1.00 55.26 72 LYS D N 1
ATOM 7436 C CA . LYS D 1 72 ? -13.245 15.432 -4.796 1.00 55.12 72 LYS D CA 1
ATOM 7437 C C . LYS D 1 72 ? -14.728 15.669 -4.509 1.00 54.54 72 LYS D C 1
ATOM 7438 O O . LYS D 1 72 ? -15.121 15.870 -3.372 1.00 55.09 72 LYS D O 1
ATOM 7444 N N . GLY D 1 73 ? -15.576 15.639 -5.517 1.00 53.33 73 GLY D N 1
ATOM 7445 C CA . GLY D 1 73 ? -16.961 15.848 -5.187 1.00 52.78 73 GLY D CA 1
ATOM 7446 C C . GLY D 1 73 ? -17.746 16.932 -5.884 1.00 51.99 73 GLY D C 1
ATOM 7447 O O . GLY D 1 73 ? -18.714 16.610 -6.547 1.00 52.57 73 GLY D O 1
ATOM 7448 N N . ASN D 1 74 ? -17.404 18.204 -5.730 1.00 51.05 74 ASN D N 1
ATOM 7449 C CA . ASN D 1 74 ? -18.210 19.206 -6.421 1.00 49.46 74 ASN D CA 1
ATOM 7450 C C . ASN D 1 74 ? -17.447 19.881 -7.528 1.00 46.65 74 ASN D C 1
ATOM 7451 O O . ASN D 1 74 ? -17.502 21.096 -7.672 1.00 45.57 74 ASN D O 1
ATOM 7456 N N . TYR D 1 75 ? -16.745 19.075 -8.315 1.00 43.81 75 TYR D N 1
ATOM 7457 C CA . TYR D 1 75 ? -15.967 19.574 -9.434 1.00 41.01 75 TYR D CA 1
ATOM 7458 C C . TYR D 1 75 ? -16.471 19.059 -10.774 1.00 39.46 75 TYR D C 1
ATOM 7459 O O . TYR D 1 75 ? -16.686 17.862 -10.958 1.00 38.76 75 TYR D O 1
ATOM 7468 N N . LEU D 1 76 ? -16.676 19.992 -11.696 1.00 36.77 76 LEU D N 1
ATOM 7469 C CA . LEU D 1 76 ? -17.085 19.685 -13.051 1.00 34.53 76 LEU D CA 1
ATOM 7470 C C . LEU D 1 76 ? -15.804 19.970 -13.833 1.00 33.67 76 LEU D C 1
ATOM 7471 O O . LEU D 1 76 ? -15.299 21.074 -13.828 1.00 32.73 76 LEU D O 1
ATOM 7476 N N . VAL D 1 77 ? -15.263 18.967 -14.494 1.00 33.13 77 VAL D N 1
ATOM 7477 C CA . VAL D 1 77 ? -14.020 19.155 -15.221 1.00 32.02 77 VAL D CA 1
ATOM 7478 C C . VAL D 1 77 ? -14.181 19.220 -16.724 1.00 30.58 77 VAL D C 1
ATOM 7479 O O . VAL D 1 77 ? -14.701 18.298 -17.319 1.00 29.76 77 VAL D O 1
ATOM 7483 N N . ILE D 1 78 ? -13.734 20.326 -17.323 1.00 30.62 78 ILE D N 1
ATOM 7484 C CA . ILE D 1 78 ? -13.796 20.538 -18.771 1.00 28.92 78 ILE D CA 1
ATOM 7485 C C . ILE D 1 78 ? -12.395 20.518 -19.395 1.00 30.12 78 ILE D C 1
ATOM 7486 O O . ILE D 1 78 ? -11.608 21.459 -19.269 1.00 27.45 78 ILE D O 1
ATOM 7491 N N . LEU D 1 79 ? -12.079 19.411 -20.053 1.00 31.60 79 LEU D N 1
ATOM 7492 C CA . LEU D 1 79 ? -10.793 19.282 -20.720 1.00 31.73 79 LEU D CA 1
ATOM 7493 C C . LEU D 1 79 ? -10.954 19.819 -22.117 1.00 32.73 79 LEU D C 1
ATOM 7494 O O . LEU D 1 79 ? -11.776 19.312 -22.884 1.00 32.69 79 LEU D O 1
ATOM 7499 N N . ILE D 1 80 ? -10.178 20.853 -22.439 1.00 32.93 80 ILE D N 1
ATOM 7500 C CA . ILE D 1 80 ? -10.223 21.466 -23.761 1.00 32.39 80 ILE D CA 1
ATOM 7501 C C . ILE D 1 80 ? -9.313 20.746 -24.761 1.00 33.56 80 ILE D C 1
ATOM 7502 O O . ILE D 1 80 ? -8.096 20.657 -24.567 1.00 33.74 80 ILE D O 1
ATOM 7507 N N . ASP D 1 81 ? -9.913 20.230 -25.831 1.00 34.01 81 ASP D N 1
ATOM 7508 C CA . ASP D 1 81 ? -9.143 19.523 -26.849 1.00 33.60 81 ASP D CA 1
ATOM 7509 C C . ASP D 1 81 ? -9.051 20.298 -28.154 1.00 32.77 81 ASP D C 1
ATOM 7510 O O . ASP D 1 81 ? -10.068 20.605 -28.784 1.00 33.91 81 ASP D O 1
ATOM 7515 N N . TRP D 1 82 ? -7.823 20.631 -28.543 1.00 32.25 82 TRP D N 1
ATOM 7516 C CA . TRP D 1 82 ? -7.576 21.387 -29.769 1.00 31.14 82 TRP D CA 1
ATOM 7517 C C . TRP D 1 82 ? -6.402 20.787 -30.500 1.00 31.55 82 TRP D C 1
ATOM 7518 O O . TRP D 1 82 ? -5.622 21.513 -31.087 1.00 32.51 82 TRP D O 1
ATOM 7529 N N . ARG D 1 83 ? -6.299 19.458 -30.493 1.00 31.87 83 ARG D N 1
ATOM 7530 C CA . ARG D 1 83 ? -5.176 18.763 -31.124 1.00 33.32 83 ARG D CA 1
ATOM 7531 C C . ARG D 1 83 ? -4.792 19.182 -32.558 1.00 35.12 83 ARG D C 1
ATOM 7532 O O . ARG D 1 83 ? -3.611 19.119 -32.912 1.00 34.85 83 ARG D O 1
ATOM 7540 N N . VAL D 1 84 ? -5.751 19.622 -33.377 1.00 35.86 84 VAL D N 1
ATOM 7541 C CA . VAL D 1 84 ? -5.402 20.036 -34.733 1.00 35.52 84 VAL D CA 1
ATOM 7542 C C . VAL D 1 84 ? -4.804 21.435 -34.722 1.00 34.83 84 VAL D C 1
ATOM 7543 O O . VAL D 1 84 ? -3.813 21.699 -35.403 1.00 35.81 84 VAL D O 1
ATOM 7547 N N . ALA D 1 85 ? -5.393 22.344 -33.957 1.00 33.99 85 ALA D N 1
ATOM 7548 C CA . ALA D 1 85 ? -4.857 23.689 -33.917 1.00 33.07 85 ALA D CA 1
ATOM 7549 C C . ALA D 1 85 ? -3.521 23.646 -33.179 1.00 34.57 85 ALA D C 1
ATOM 7550 O O . ALA D 1 85 ? -2.737 24.604 -33.222 1.00 33.24 85 ALA D O 1
ATOM 7552 N N . ALA D 1 86 ? -3.259 22.516 -32.519 1.00 34.72 86 ALA D N 1
ATOM 7553 C CA . ALA D 1 86 ? -2.023 22.325 -31.776 1.00 35.32 86 ALA D CA 1
ATOM 7554 C C . ALA D 1 86 ? -1.036 21.473 -32.582 1.00 36.72 86 ALA D C 1
ATOM 7555 O O . ALA D 1 86 ? 0.029 21.070 -32.082 1.00 34.66 86 ALA D O 1
ATOM 7557 N N . CYS D 1 87 ? -1.421 21.200 -33.829 1.00 38.75 87 CYS D N 1
ATOM 7558 C CA . CYS D 1 87 ? -0.629 20.415 -34.780 1.00 41.60 87 CYS D CA 1
ATOM 7559 C C . CYS D 1 87 ? -0.446 18.964 -34.380 1.00 44.20 87 CYS D C 1
ATOM 7560 O O . CYS D 1 87 ? 0.438 18.288 -34.894 1.00 45.21 87 CYS D O 1
ATOM 7563 N N . THR D 1 88 ? -1.263 18.470 -33.465 1.00 47.29 88 THR D N 1
ATOM 7564 C CA . THR D 1 88 ? -1.099 17.093 -33.025 1.00 50.68 88 THR D CA 1
ATOM 7565 C C . THR D 1 88 ? -1.238 16.154 -34.206 1.00 53.49 88 THR D C 1
ATOM 7566 O O . THR D 1 88 ? -0.377 15.307 -34.452 1.00 53.43 88 THR D O 1
ATOM 7570 N N . GLU D 1 89 ? -2.331 16.326 -34.938 1.00 57.04 89 GLU D N 1
ATOM 7571 C CA . GLU D 1 89 ? -2.648 15.469 -36.068 1.00 60.98 89 GLU D CA 1
ATOM 7572 C C . GLU D 1 89 ? -1.842 15.597 -37.360 1.00 63.84 89 GLU D C 1
ATOM 7573 O O . GLU D 1 89 ? -2.367 15.321 -38.440 1.00 65.02 89 GLU D O 1
ATOM 7579 N N . GLU D 1 90 ? -0.576 15.987 -37.288 1.00 66.09 90 GLU D N 1
ATOM 7580 C CA . GLU D 1 90 ? 0.161 16.080 -38.537 1.00 68.52 90 GLU D CA 1
ATOM 7581 C C . GLU D 1 90 ? 1.658 16.251 -38.463 1.00 70.05 90 GLU D C 1
ATOM 7582 O O . GLU D 1 90 ? 2.269 16.542 -39.491 1.00 70.77 90 GLU D O 1
ATOM 7588 N N . MET D 1 91 ? 2.254 16.068 -37.280 1.00 71.60 91 MET D N 1
ATOM 7589 C CA . MET D 1 91 ? 3.707 16.225 -37.141 1.00 72.32 91 MET D CA 1
ATOM 7590 C C . MET D 1 91 ? 4.474 15.593 -38.302 1.00 72.03 91 MET D C 1
ATOM 7591 O O . MET D 1 91 ? 4.885 14.428 -38.257 1.00 72.24 91 MET D O 1
ATOM 7596 N N . SER D 1 92 ? 4.650 16.393 -39.349 1.00 70.83 92 SER D N 1
ATOM 7597 C CA . SER D 1 92 ? 5.335 15.948 -40.544 1.00 69.41 92 SER D CA 1
ATOM 7598 C C . SER D 1 92 ? 6.515 16.865 -40.867 1.00 67.93 92 SER D C 1
ATOM 7599 O O . SER D 1 92 ? 6.461 17.675 -41.805 1.00 66.48 92 SER D O 1
ATOM 7602 N N . GLY D 1 93 ? 7.566 16.734 -40.052 1.00 65.72 93 GLY D N 1
ATOM 7603 C CA . GLY D 1 93 ? 8.780 17.499 -40.250 1.00 62.84 93 GLY D CA 1
ATOM 7604 C C . GLY D 1 93 ? 9.034 18.760 -39.452 1.00 60.34 93 GLY D C 1
ATOM 7605 O O . GLY D 1 93 ? 9.119 18.734 -38.228 1.00 62.57 93 GLY D O 1
ATOM 7606 N N . ILE D 1 94 ? 9.182 19.862 -40.181 1.00 56.38 94 ILE D N 1
ATOM 7607 C CA . ILE D 1 94 ? 9.463 21.192 -39.647 1.00 51.81 94 ILE D CA 1
ATOM 7608 C C . ILE D 1 94 ? 8.791 21.585 -38.331 1.00 48.87 94 ILE D C 1
ATOM 7609 O O . ILE D 1 94 ? 7.758 22.261 -38.310 1.00 47.82 94 ILE D O 1
ATOM 7614 N N . GLN D 1 95 ? 9.415 21.197 -37.229 1.00 43.88 95 GLN D N 1
ATOM 7615 C CA . GLN D 1 95 ? 8.855 21.500 -35.941 1.00 40.09 95 GLN D CA 1
ATOM 7616 C C . GLN D 1 95 ? 8.713 23.005 -35.732 1.00 38.48 95 GLN D C 1
ATOM 7617 O O . GLN D 1 95 ? 7.626 23.493 -35.414 1.00 37.39 95 GLN D O 1
ATOM 7623 N N . LEU D 1 96 ? 9.795 23.752 -35.939 1.00 36.67 96 LEU D N 1
ATOM 7624 C CA . LEU D 1 96 ? 9.751 25.204 -35.719 1.00 34.18 96 LEU D CA 1
ATOM 7625 C C . LEU D 1 96 ? 8.672 25.976 -36.486 1.00 32.25 96 LEU D C 1
ATOM 7626 O O . LEU D 1 96 ? 8.189 27.001 -36.017 1.00 32.71 96 LEU D O 1
ATOM 7631 N N . ALA D 1 97 ? 8.267 25.504 -37.646 1.00 31.86 97 ALA D N 1
ATOM 7632 C CA . ALA D 1 97 ? 7.198 26.200 -38.339 1.00 31.20 97 ALA D CA 1
ATOM 7633 C C . ALA D 1 97 ? 5.881 25.830 -37.667 1.00 32.38 97 ALA D C 1
ATOM 7634 O O . ALA D 1 97 ? 5.045 26.704 -37.395 1.00 33.95 97 ALA D O 1
ATOM 7636 N N . TYR D 1 98 ? 5.700 24.541 -37.369 1.00 32.62 98 TYR D N 1
ATOM 7637 C CA . TYR D 1 98 ? 4.462 24.074 -36.737 1.00 32.53 98 TYR D CA 1
ATOM 7638 C C . TYR D 1 98 ? 4.216 24.745 -35.399 1.00 30.95 98 TYR D C 1
ATOM 7639 O O . TYR D 1 98 ? 3.129 25.270 -35.157 1.00 30.91 98 TYR D O 1
ATOM 7648 N N . TYR D 1 99 ? 5.226 24.712 -34.541 1.00 28.08 99 TYR D N 1
ATOM 7649 C CA . TYR D 1 99 ? 5.126 25.326 -33.247 1.00 27.27 99 TYR D CA 1
ATOM 7650 C C . TYR D 1 99 ? 4.563 26.733 -33.437 1.00 27.82 99 TYR D C 1
ATOM 7651 O O . TYR D 1 99 ? 3.646 27.114 -32.736 1.00 26.27 99 TYR D O 1
ATOM 7660 N N . SER D 1 100 ? 5.079 27.496 -34.405 1.00 28.52 100 SER D N 1
ATOM 7661 C CA . SER D 1 100 ? 4.588 28.862 -34.611 1.00 30.19 100 SER D CA 1
ATOM 7662 C C . SER D 1 100 ? 3.093 28.960 -34.936 1.00 30.40 100 SER D C 1
ATOM 7663 O O . SER D 1 100 ? 2.451 29.942 -34.576 1.00 29.90 100 SER D O 1
ATOM 7666 N N . TYR D 1 101 ? 2.531 27.977 -35.633 1.00 31.03 101 TYR D N 1
ATOM 7667 C CA . TYR D 1 101 ? 1.099 28.048 -35.919 1.00 31.13 101 TYR D CA 1
ATOM 7668 C C . TYR D 1 101 ? 0.289 27.726 -34.652 1.00 29.96 101 TYR D C 1
ATOM 7669 O O . TYR D 1 101 ? -0.726 28.378 -34.361 1.00 26.73 101 TYR D O 1
ATOM 7678 N N . ALA D 1 102 ? 0.759 26.739 -33.892 1.00 29.06 102 ALA D N 1
ATOM 7679 C CA . ALA D 1 102 ? 0.076 26.359 -32.662 1.00 28.57 102 ALA D CA 1
ATOM 7680 C C . ALA D 1 102 ? 0.081 27.532 -31.699 1.00 29.27 102 ALA D C 1
ATOM 7681 O O . ALA D 1 102 ? -0.947 27.825 -31.075 1.00 29.63 102 ALA D O 1
ATOM 7683 N N . ALA D 1 103 ? 1.223 28.228 -31.628 1.00 29.38 103 ALA D N 1
ATOM 7684 C CA . ALA D 1 103 ? 1.405 29.368 -30.727 1.00 30.60 103 ALA D CA 1
ATOM 7685 C C . ALA D 1 103 ? 0.482 30.473 -31.110 1.00 31.77 103 ALA D C 1
ATOM 7686 O O . ALA D 1 103 ? -0.091 31.161 -30.258 1.00 32.54 103 ALA D O 1
ATOM 7688 N N . SER D 1 104 ? 0.342 30.660 -32.405 1.00 32.24 104 SER D N 1
ATOM 7689 C CA . SER D 1 104 ? -0.560 31.678 -32.867 1.00 33.35 104 SER D CA 1
ATOM 7690 C C . SER D 1 104 ? -1.991 31.295 -32.483 1.00 33.05 104 SER D C 1
ATOM 7691 O O . SER D 1 104 ? -2.778 32.150 -32.070 1.00 35.79 104 SER D O 1
ATOM 7694 N N . ASN D 1 105 ? -2.324 30.011 -32.588 1.00 31.58 105 ASN D N 1
ATOM 7695 C CA . ASN D 1 105 ? -3.677 29.552 -32.273 1.00 32.29 105 ASN D CA 1
ATOM 7696 C C . ASN D 1 105 ? -4.083 29.693 -30.796 1.00 32.69 105 ASN D C 1
ATOM 7697 O O . ASN D 1 105 ? -5.254 29.521 -30.441 1.00 31.92 105 ASN D O 1
ATOM 7702 N N . THR D 1 106 ? -3.123 29.979 -29.931 1.00 32.59 106 THR D N 1
ATOM 7703 C CA . THR D 1 106 ? -3.444 30.104 -28.520 1.00 32.70 106 THR D CA 1
ATOM 7704 C C . THR D 1 106 ? -4.531 31.142 -28.181 1.00 33.14 106 THR D C 1
ATOM 7705 O O . THR D 1 106 ? -5.437 30.834 -27.415 1.00 33.32 106 THR D O 1
ATOM 7709 N N . ARG D 1 107 ? -4.467 32.356 -28.724 1.00 34.45 107 ARG D N 1
ATOM 7710 C CA . ARG D 1 107 ? -5.525 33.320 -28.398 1.00 35.52 107 ARG D CA 1
ATOM 7711 C C . ARG D 1 107 ? -6.889 32.835 -28.897 1.00 34.16 107 ARG D C 1
ATOM 7712 O O . ARG D 1 107 ? -7.904 33.113 -28.273 1.00 33.99 107 ARG D O 1
ATOM 7720 N N . LEU D 1 108 ? -6.920 32.108 -30.009 1.00 31.68 108 LEU D N 1
ATOM 7721 C CA . LEU D 1 108 ? -8.187 31.585 -30.526 1.00 31.25 108 LEU D CA 1
ATOM 7722 C C . LEU D 1 108 ? -8.856 30.571 -29.553 1.00 30.43 108 LEU D C 1
ATOM 7723 O O . LEU D 1 108 ? -10.059 30.632 -29.242 1.00 30.29 108 LEU D O 1
ATOM 7728 N N . VAL D 1 109 ? -8.068 29.603 -29.113 1.00 29.71 109 VAL D N 1
ATOM 7729 C CA . VAL D 1 109 ? -8.574 28.606 -28.189 1.00 29.85 109 VAL D CA 1
ATOM 7730 C C . VAL D 1 109 ? -8.929 29.343 -26.900 1.00 29.43 109 VAL D C 1
ATOM 7731 O O . VAL D 1 109 ? -9.878 28.972 -26.214 1.00 29.70 109 VAL D O 1
ATOM 7735 N N . GLY D 1 110 ? -8.173 30.397 -26.599 1.00 28.24 110 GLY D N 1
ATOM 7736 C CA . GLY D 1 110 ? -8.438 31.176 -25.417 1.00 29.06 110 GLY D CA 1
ATOM 7737 C C . GLY D 1 110 ? -9.792 31.852 -25.509 1.00 30.78 110 GLY D C 1
ATOM 7738 O O . GLY D 1 110 ? -10.558 31.887 -24.540 1.00 29.92 110 GLY D O 1
ATOM 7739 N N . ASN D 1 111 ? -10.100 32.386 -26.686 1.00 31.94 111 ASN D N 1
ATOM 7740 C CA . ASN D 1 111 ? -11.370 33.055 -26.897 1.00 32.66 111 ASN D CA 1
ATOM 7741 C C . ASN D 1 111 ? -12.460 32.003 -26.808 1.00 31.94 111 ASN D C 1
ATOM 7742 O O . ASN D 1 111 ? -13.539 32.258 -26.269 1.00 31.79 111 ASN D O 1
ATOM 7747 N N . TYR D 1 112 ? -12.167 30.813 -27.321 1.00 31.10 112 TYR D N 1
ATOM 7748 C CA . TYR D 1 112 ? -13.119 29.715 -27.258 1.00 30.43 112 TYR D CA 1
ATOM 7749 C C . TYR D 1 112 ? -13.432 29.436 -25.776 1.00 30.34 112 TYR D C 1
ATOM 7750 O O . TYR D 1 112 ? -14.588 29.340 -25.395 1.00 30.01 112 TYR D O 1
ATOM 7759 N N . ILE D 1 113 ? -12.407 29.309 -24.937 1.00 29.25 113 ILE D N 1
ATOM 7760 C CA . ILE D 1 113 ? -12.634 29.027 -23.521 1.00 28.99 113 ILE D CA 1
ATOM 7761 C C . ILE D 1 113 ? -13.481 30.104 -22.842 1.00 29.23 113 ILE D C 1
ATOM 7762 O O . ILE D 1 113 ? -14.354 29.818 -22.036 1.00 27.40 113 ILE D O 1
ATOM 7767 N N . ALA D 1 114 ? -13.203 31.348 -23.195 1.00 31.06 114 ALA D N 1
ATOM 7768 C CA . ALA D 1 114 ? -13.922 32.493 -22.675 1.00 32.77 114 ALA D CA 1
ATOM 7769 C C . ALA D 1 114 ? -15.393 32.412 -23.121 1.00 34.62 114 ALA D C 1
ATOM 7770 O O . ALA D 1 114 ? -16.314 32.830 -22.404 1.00 34.75 114 ALA D O 1
ATOM 7772 N N . THR D 1 115 ? -15.619 31.886 -24.321 1.00 35.21 115 THR D N 1
ATOM 7773 C CA . THR D 1 115 ? -16.977 31.774 -24.817 1.00 34.20 115 THR D CA 1
ATOM 7774 C C . THR D 1 115 ? -17.769 30.763 -23.996 1.00 33.35 115 THR D C 1
ATOM 7775 O O . THR D 1 115 ? -18.927 30.995 -23.688 1.00 33.93 115 THR D O 1
ATOM 7779 N N . VAL D 1 116 ? -17.128 29.659 -23.625 1.00 33.19 116 VAL D N 1
ATOM 7780 C CA . VAL D 1 116 ? -17.747 28.640 -22.781 1.00 33.46 116 VAL D CA 1
ATOM 7781 C C . VAL D 1 116 ? -17.911 29.225 -21.354 1.00 34.44 116 VAL D C 1
ATOM 7782 O O . VAL D 1 116 ? -18.814 28.849 -20.605 1.00 36.03 116 VAL D O 1
ATOM 7786 N N . THR D 1 117 ? -17.040 30.142 -20.970 1.00 33.32 117 THR D N 1
ATOM 7787 C CA . THR D 1 117 ? -17.146 30.702 -19.645 1.00 33.42 117 THR D CA 1
ATOM 7788 C C . THR D 1 117 ? -18.342 31.643 -19.565 1.00 34.98 117 THR D C 1
ATOM 7789 O O . THR D 1 117 ? -19.107 31.632 -18.593 1.00 33.34 117 THR D O 1
ATOM 7793 N N . LYS D 1 118 ? -18.511 32.452 -20.604 1.00 38.63 118 LYS D N 1
ATOM 7794 C CA . LYS D 1 118 ? -19.614 33.407 -20.641 1.00 40.80 118 LYS D CA 1
ATOM 7795 C C . LYS D 1 118 ? -20.927 32.654 -20.541 1.00 41.76 118 LYS D C 1
ATOM 7796 O O . LYS D 1 118 ? -21.918 33.185 -20.039 1.00 42.01 118 LYS D O 1
ATOM 7802 N N . MET D 1 119 ? -20.920 31.407 -21.006 1.00 42.23 119 MET D N 1
ATOM 7803 C CA . MET D 1 119 ? -22.113 30.586 -20.970 1.00 43.45 119 MET D CA 1
ATOM 7804 C C . MET D 1 119 ? -22.325 30.020 -19.568 1.00 42.88 119 MET D C 1
ATOM 7805 O O . MET D 1 119 ? -23.442 30.001 -19.042 1.00 42.76 119 MET D O 1
ATOM 7810 N N . LEU D 1 120 ? -21.252 29.539 -18.964 1.00 41.56 120 LEU D N 1
ATOM 7811 C CA . LEU D 1 120 ? -21.354 29.016 -17.615 1.00 40.27 120 LEU D CA 1
ATOM 7812 C C . LEU D 1 120 ? -21.913 30.143 -16.744 1.00 40.42 120 LEU D C 1
ATOM 7813 O O . LEU D 1 120 ? -22.838 29.963 -15.979 1.00 40.75 120 LEU D O 1
ATOM 7818 N N . VAL D 1 121 ? -21.346 31.325 -16.902 1.00 40.94 121 VAL D N 1
ATOM 7819 C CA . VAL D 1 121 ? -21.752 32.475 -16.126 1.00 41.25 121 VAL D CA 1
ATOM 7820 C C . VAL D 1 121 ? -23.201 32.922 -16.336 1.00 42.72 121 VAL D C 1
ATOM 7821 O O . VAL D 1 121 ? -23.976 32.988 -15.378 1.00 43.22 121 VAL D O 1
ATOM 7825 N N . GLN D 1 122 ? -23.548 33.232 -17.585 1.00 43.73 122 GLN D N 1
ATOM 7826 C CA . GLN D 1 122 ? -24.868 33.738 -17.953 1.00 44.39 122 GLN D CA 1
ATOM 7827 C C . GLN D 1 122 ? -26.036 32.744 -17.979 1.00 45.49 122 GLN D C 1
ATOM 7828 O O . GLN D 1 122 ? -27.122 33.062 -17.504 1.00 47.26 122 GLN D O 1
ATOM 7834 N N . LYS D 1 123 ? -25.839 31.549 -18.512 1.00 45.15 123 LYS D N 1
ATOM 7835 C CA . LYS D 1 123 ? -26.932 30.596 -18.570 1.00 45.50 123 LYS D CA 1
ATOM 7836 C C . LYS D 1 123 ? -26.989 29.581 -17.437 1.00 44.60 123 LYS D C 1
ATOM 7837 O O . LYS D 1 123 ? -28.058 29.038 -17.160 1.00 44.67 123 LYS D O 1
ATOM 7843 N N . TYR D 1 124 ? -25.863 29.318 -16.780 1.00 43.36 124 TYR D N 1
ATOM 7844 C CA . TYR D 1 124 ? -25.838 28.345 -15.683 1.00 41.79 124 TYR D CA 1
ATOM 7845 C C . TYR D 1 124 ? -25.582 28.958 -14.312 1.00 40.03 124 TYR D C 1
ATOM 7846 O O . TYR D 1 124 ? -25.463 28.257 -13.319 1.00 38.79 124 TYR D O 1
ATOM 7855 N N . ASN D 1 125 ? -25.526 30.280 -14.276 1.00 39.41 125 ASN D N 1
ATOM 7856 C CA . ASN D 1 125 ? -25.313 31.022 -13.038 1.00 39.88 125 ASN D CA 1
ATOM 7857 C C . ASN D 1 125 ? -24.008 30.723 -12.311 1.00 38.01 125 ASN D C 1
ATOM 7858 O O . ASN D 1 125 ? -23.911 30.977 -11.116 1.00 37.93 125 ASN D O 1
ATOM 7863 N N . VAL D 1 126 ? -23.016 30.173 -12.999 1.00 35.65 126 VAL D N 1
ATOM 7864 C CA . VAL D 1 126 ? -21.748 29.889 -12.333 1.00 33.59 126 VAL D CA 1
ATOM 7865 C C . VAL D 1 126 ? -21.015 31.184 -12.022 1.00 32.39 126 VAL D C 1
ATOM 7866 O O . VAL D 1 126 ? -20.884 32.057 -12.871 1.00 31.53 126 VAL D O 1
ATOM 7870 N N . PRO D 1 127 ? -20.571 31.348 -10.773 1.00 32.68 127 PRO D N 1
ATOM 7871 C CA . PRO D 1 127 ? -19.846 32.580 -10.442 1.00 31.55 127 PRO D CA 1
ATOM 7872 C C . PRO D 1 127 ? -18.363 32.420 -10.808 1.00 30.90 127 PRO D C 1
ATOM 7873 O O . PRO D 1 127 ? -17.791 31.353 -10.630 1.00 29.19 127 PRO D O 1
ATOM 7877 N N . MET D 1 128 ? -17.764 33.482 -11.335 1.00 31.50 128 MET D N 1
ATOM 7878 C CA . MET D 1 128 ? -16.366 33.473 -11.730 1.00 32.06 128 MET D CA 1
ATOM 7879 C C . MET D 1 128 ? -15.509 32.988 -10.572 1.00 32.55 128 MET D C 1
ATOM 7880 O O . MET D 1 128 ? -14.451 32.405 -10.777 1.00 33.64 128 MET D O 1
ATOM 7885 N N . ALA D 1 129 ? -15.957 33.227 -9.347 1.00 32.06 129 ALA D N 1
ATOM 7886 C CA . ALA D 1 129 ? -15.195 32.771 -8.197 1.00 31.43 129 ALA D CA 1
ATOM 7887 C C . ALA D 1 129 ? -15.136 31.254 -8.198 1.00 31.88 129 ALA D C 1
ATOM 7888 O O . ALA D 1 129 ? -14.270 30.669 -7.561 1.00 32.61 129 ALA D O 1
ATOM 7890 N N . ASN D 1 130 ? -16.071 30.623 -8.899 1.00 30.66 130 ASN D N 1
ATOM 7891 C CA . ASN D 1 130 ? -16.132 29.171 -8.946 1.00 30.88 130 ASN D CA 1
ATOM 7892 C C . ASN D 1 130 ? -15.446 28.528 -10.152 1.00 31.07 130 ASN D C 1
ATOM 7893 O O . ASN D 1 130 ? -15.513 27.315 -10.318 1.00 29.83 130 ASN D O 1
ATOM 7898 N N . ILE D 1 131 ? -14.779 29.347 -10.969 1.00 30.20 131 ILE D N 1
ATOM 7899 C CA . ILE D 1 131 ? -14.072 28.856 -12.135 1.00 29.86 131 ILE D CA 1
ATOM 7900 C C . ILE D 1 131 ? -12.542 29.031 -12.111 1.00 31.38 131 ILE D C 1
ATOM 7901 O O . ILE D 1 131 ? -12.005 30.086 -11.731 1.00 32.45 131 ILE D O 1
ATOM 7906 N N . ARG D 1 132 ? -11.850 27.972 -12.523 1.00 30.34 132 ARG D N 1
ATOM 7907 C CA . ARG D 1 132 ? -10.404 27.951 -12.588 1.00 29.57 132 ARG D CA 1
ATOM 7908 C C . ARG D 1 132 ? -9.994 27.377 -13.940 1.00 29.48 132 ARG D C 1
ATOM 7909 O O . ARG D 1 132 ? -10.689 26.525 -14.500 1.00 29.27 132 ARG D O 1
ATOM 7917 N N . LEU D 1 133 ? -8.844 27.817 -14.440 1.00 28.38 133 LEU D N 1
ATOM 7918 C CA . LEU D 1 133 ? -8.305 27.283 -15.685 1.00 28.14 133 LEU D CA 1
ATOM 7919 C C . LEU D 1 133 ? -6.957 26.640 -15.338 1.00 28.77 133 LEU D C 1
ATOM 7920 O O . LEU D 1 133 ? -6.229 27.143 -14.464 1.00 29.85 133 LEU D O 1
ATOM 7925 N N . ILE D 1 134 ? -6.641 25.520 -15.984 1.00 27.10 134 ILE D N 1
ATOM 7926 C CA . ILE D 1 134 ? -5.349 24.882 -15.811 1.00 25.51 134 ILE D CA 1
ATOM 7927 C C . ILE D 1 134 ? -4.887 24.651 -17.258 1.00 26.89 134 ILE D C 1
ATOM 7928 O O . ILE D 1 134 ? -5.708 24.336 -18.140 1.00 26.07 134 ILE D O 1
ATOM 7933 N N . GLY D 1 135 ? -3.594 24.870 -17.510 1.00 26.18 135 GLY D N 1
ATOM 7934 C CA . GLY D 1 135 ? -3.071 24.737 -18.852 1.00 24.93 135 GLY D CA 1
ATOM 7935 C C . GLY D 1 135 ? -1.594 24.461 -18.844 1.00 25.55 135 GLY D C 1
ATOM 7936 O O . GLY D 1 135 ? -0.864 25.045 -18.043 1.00 25.32 135 GLY D O 1
ATOM 7937 N N . HIS D 1 136 ? -1.172 23.548 -19.724 1.00 25.23 136 HIS D N 1
ATOM 7938 C CA . HIS D 1 136 ? 0.225 23.135 -19.896 1.00 26.67 136 HIS D CA 1
ATOM 7939 C C . HIS D 1 136 ? 0.888 23.760 -21.152 1.00 27.81 136 HIS D C 1
ATOM 7940 O O . HIS D 1 136 ? 0.238 23.940 -22.190 1.00 27.19 136 HIS D O 1
ATOM 7947 N N . SER D 1 137 ? 2.187 24.056 -21.058 1.00 28.00 137 SER D N 1
ATOM 7948 C CA . SER D 1 137 ? 2.951 24.672 -22.163 1.00 29.34 137 SER D CA 1
ATOM 7949 C C . SER D 1 137 ? 2.083 25.708 -22.939 1.00 27.40 137 SER D C 1
ATOM 7950 O O . SER D 1 137 ? 1.636 26.686 -22.346 1.00 27.14 137 SER D O 1
ATOM 7953 N N . LEU D 1 138 ? 1.847 25.521 -24.232 1.00 25.02 138 LEU D N 1
ATOM 7954 C CA . LEU D 1 138 ? 1.028 26.487 -24.952 1.00 25.01 138 LEU D CA 1
ATOM 7955 C C . LEU D 1 138 ? -0.328 26.686 -24.274 1.00 24.94 138 LEU D C 1
ATOM 7956 O O . LEU D 1 138 ? -0.912 27.766 -24.357 1.00 24.52 138 LEU D O 1
ATOM 7961 N N . GLY D 1 139 ? -0.806 25.642 -23.593 1.00 24.20 139 GLY D N 1
ATOM 7962 C CA . GLY D 1 139 ? -2.099 25.703 -22.938 1.00 24.77 139 GLY D CA 1
ATOM 7963 C C . GLY D 1 139 ? -2.190 26.791 -21.892 1.00 24.52 139 GLY D C 1
ATOM 7964 O O . GLY D 1 139 ? -3.240 27.399 -21.675 1.00 24.25 139 GLY D O 1
ATOM 7965 N N . ALA D 1 140 ? -1.068 27.031 -21.235 1.00 25.02 140 ALA D N 1
ATOM 7966 C CA . ALA D 1 140 ? -0.966 28.058 -20.211 1.00 23.53 140 ALA D CA 1
ATOM 7967 C C . ALA D 1 140 ? -1.228 29.445 -20.820 1.00 24.03 140 ALA D C 1
ATOM 7968 O O . ALA D 1 140 ? -2.044 30.213 -20.292 1.00 25.60 140 ALA D O 1
ATOM 7970 N N . HIS D 1 141 ? -0.571 29.769 -21.938 1.00 23.67 141 HIS D N 1
ATOM 7971 C CA . HIS D 1 141 ? -0.781 31.071 -22.593 1.00 24.12 141 HIS D CA 1
ATOM 7972 C C . HIS D 1 141 ? -2.227 31.152 -23.091 1.00 24.97 141 HIS D C 1
ATOM 7973 O O . HIS D 1 141 ? -2.852 32.221 -22.982 1.00 26.38 141 HIS D O 1
ATOM 7980 N N . THR D 1 142 ? -2.743 30.028 -23.610 1.00 23.78 142 THR D N 1
ATOM 7981 C CA . THR D 1 142 ? -4.145 29.881 -24.062 1.00 24.42 142 THR D CA 1
ATOM 7982 C C . THR D 1 142 ? -5.055 30.303 -22.904 1.00 24.24 142 THR D C 1
ATOM 7983 O O . THR D 1 142 ? -6.025 31.042 -23.074 1.00 23.82 142 THR D O 1
ATOM 7987 N N . SER D 1 143 ? -4.733 29.802 -21.719 1.00 23.81 143 SER D N 1
ATOM 7988 C CA . SER D 1 143 ? -5.504 30.113 -20.523 1.00 24.36 143 SER D CA 1
ATOM 7989 C C . SER D 1 143 ? -5.409 31.588 -20.177 1.00 25.11 143 SER D C 1
ATOM 7990 O O . SER D 1 143 ? -6.385 32.201 -19.788 1.00 24.76 143 SER D O 1
ATOM 7993 N N . GLY D 1 144 ? -4.207 32.147 -20.313 1.00 27.70 144 GLY D N 1
ATOM 7994 C CA . GLY D 1 144 ? -4.009 33.551 -20.025 1.00 25.46 144 GLY D CA 1
ATOM 7995 C C . GLY D 1 144 ? -4.849 34.361 -20.979 1.00 26.93 144 GLY D C 1
ATOM 7996 O O . GLY D 1 144 ? -5.508 35.316 -20.552 1.00 27.65 144 GLY D O 1
ATOM 7997 N N . PHE D 1 145 ? -4.851 33.999 -22.267 1.00 24.94 145 PHE D N 1
ATOM 7998 C CA . PHE D 1 145 ? -5.641 34.772 -23.209 1.00 25.28 145 PHE D CA 1
ATOM 7999 C C . PHE D 1 145 ? -7.117 34.667 -22.812 1.00 25.84 145 PHE D C 1
ATOM 8000 O O . PHE D 1 145 ? -7.861 35.647 -22.828 1.00 26.48 145 PHE D O 1
ATOM 8008 N N . ALA D 1 146 ? -7.529 33.488 -22.390 1.00 25.01 146 ALA D N 1
ATOM 8009 C CA . ALA D 1 146 ? -8.898 33.312 -21.963 1.00 25.08 146 ALA D CA 1
ATOM 8010 C C . ALA D 1 146 ? -9.223 34.262 -20.816 1.00 25.21 146 ALA D C 1
ATOM 8011 O O . ALA D 1 146 ? -10.301 34.864 -20.760 1.00 25.28 146 ALA D O 1
ATOM 8013 N N . GLY D 1 147 ? -8.288 34.379 -19.888 1.00 25.13 147 GLY D N 1
ATOM 8014 C CA . GLY D 1 147 ? -8.491 35.249 -18.749 1.00 25.05 147 GLY D CA 1
ATOM 8015 C C . GLY D 1 147 ? -8.566 36.704 -19.132 1.00 25.58 147 GLY D C 1
ATOM 8016 O O . GLY D 1 147 ? -9.299 37.466 -18.495 1.00 26.07 147 GLY D O 1
ATOM 8017 N N . LYS D 1 148 ? -7.795 37.093 -20.151 1.00 26.90 148 LYS D N 1
ATOM 8018 C CA . LYS D 1 148 ? -7.788 38.474 -20.647 1.00 26.46 148 LYS D CA 1
ATOM 8019 C C . LYS D 1 148 ? -9.090 38.681 -21.365 1.00 26.74 148 LYS D C 1
ATOM 8020 O O . LYS D 1 148 ? -9.758 39.691 -21.172 1.00 26.31 148 LYS D O 1
ATOM 8026 N N . LYS D 1 149 ? -9.457 37.694 -22.175 1.00 27.46 149 LYS D N 1
ATOM 8027 C CA . LYS D 1 149 ? -10.689 37.762 -22.930 1.00 28.79 149 LYS D CA 1
ATOM 8028 C C . LYS D 1 149 ? -11.954 37.999 -22.090 1.00 29.53 149 LYS D C 1
ATOM 8029 O O . LYS D 1 149 ? -12.793 38.836 -22.448 1.00 28.89 149 LYS D O 1
ATOM 8035 N N . VAL D 1 150 ? -12.099 37.264 -20.986 1.00 30.69 150 VAL D N 1
ATOM 8036 C CA . VAL D 1 150 ? -13.286 37.408 -20.127 1.00 31.80 150 VAL D CA 1
ATOM 8037 C C . VAL D 1 150 ? -13.396 38.786 -19.481 1.00 32.21 150 VAL D C 1
ATOM 8038 O O . VAL D 1 150 ? -14.487 39.254 -19.167 1.00 31.34 150 VAL D O 1
ATOM 8042 N N . GLN D 1 151 ? -12.256 39.424 -19.266 1.00 33.46 151 GLN D N 1
ATOM 8043 C CA . GLN D 1 151 ? -12.255 40.732 -18.656 1.00 34.93 151 GLN D CA 1
ATOM 8044 C C . GLN D 1 151 ? -12.754 41.721 -19.697 1.00 35.89 151 GLN D C 1
ATOM 8045 O O . GLN D 1 151 ? -13.445 42.692 -19.377 1.00 38.76 151 GLN D O 1
ATOM 8051 N N . GLU D 1 152 ? -12.410 41.468 -20.947 1.00 35.34 152 GLU D N 1
ATOM 8052 C CA . GLU D 1 152 ? -12.836 42.318 -22.020 1.00 35.31 152 GLU D CA 1
ATOM 8053 C C . GLU D 1 152 ? -14.329 42.090 -22.220 1.00 36.29 152 GLU D C 1
ATOM 8054 O O . GLU D 1 152 ? -15.080 43.018 -22.557 1.00 35.76 152 GLU D O 1
ATOM 8060 N N . LEU D 1 153 ? -14.766 40.851 -22.019 1.00 35.93 153 LEU D N 1
ATOM 8061 C CA . LEU D 1 153 ? -16.178 40.548 -22.183 1.00 37.56 153 LEU D CA 1
ATOM 8062 C C . LEU D 1 153 ? -17.045 41.113 -21.049 1.00 38.22 153 LEU D C 1
ATOM 8063 O O . LEU D 1 153 ? -18.263 40.951 -21.061 1.00 38.66 153 LEU D O 1
ATOM 8068 N N . GLY D 1 154 ? -16.412 41.762 -20.075 1.00 37.62 154 GLY D N 1
ATOM 8069 C CA . GLY D 1 154 ? -17.146 42.324 -18.952 1.00 37.49 154 GLY D CA 1
ATOM 8070 C C . GLY D 1 154 ? -17.593 41.349 -17.860 1.00 36.82 154 GLY D C 1
ATOM 8071 O O . GLY D 1 154 ? -18.478 41.668 -17.083 1.00 36.24 154 GLY D O 1
ATOM 8072 N N . LEU D 1 155 ? -16.976 40.173 -17.776 1.00 37.27 155 LEU D N 1
ATOM 8073 C CA . LEU D 1 155 ? -17.345 39.175 -16.762 1.00 36.33 155 LEU D CA 1
ATOM 8074 C C . LEU D 1 155 ? -16.490 39.276 -15.498 1.00 35.25 155 LEU D C 1
ATOM 8075 O O . LEU D 1 155 ? -16.784 38.631 -14.490 1.00 35.61 155 LEU D O 1
ATOM 8080 N N . GLY D 1 156 ? -15.448 40.101 -15.549 1.00 33.65 156 GLY D N 1
ATOM 8081 C CA . GLY D 1 156 ? -14.536 40.189 -14.424 1.00 32.28 156 GLY D CA 1
ATOM 8082 C C . GLY D 1 156 ? -13.442 39.117 -14.571 1.00 31.95 156 GLY D C 1
ATOM 8083 O O . GLY D 1 156 ? -13.274 38.494 -15.633 1.00 32.06 156 GLY D O 1
ATOM 8084 N N . LYS D 1 157 ? -12.711 38.858 -13.500 1.00 31.59 157 LYS D N 1
ATOM 8085 C CA . LYS D 1 157 ? -11.619 37.896 -13.561 1.00 29.92 157 LYS D CA 1
ATOM 8086 C C . LYS D 1 157 ? -11.980 36.536 -13.036 1.00 29.06 157 LYS D C 1
ATOM 8087 O O . LYS D 1 157 ? -12.875 36.416 -12.195 1.00 28.79 157 LYS D O 1
ATOM 8093 N N . TYR D 1 158 ? -11.288 35.522 -13.575 1.00 28.26 158 TYR D N 1
ATOM 8094 C CA . TYR D 1 158 ? -11.444 34.140 -13.160 1.00 25.61 158 TYR D CA 1
ATOM 8095 C C . TYR D 1 158 ? -10.850 34.168 -11.786 1.00 26.61 158 TYR D C 1
ATOM 8096 O O . TYR D 1 158 ? -9.998 35.003 -11.477 1.00 26.37 158 TYR D O 1
ATOM 8105 N N . SER D 1 159 ? -11.265 33.253 -10.946 1.00 26.64 159 SER D N 1
ATOM 8106 C CA . SER D 1 159 ? -10.697 33.245 -9.618 1.00 27.00 159 SER D CA 1
ATOM 8107 C C . SER D 1 159 ? -9.199 32.880 -9.705 1.00 27.13 159 SER D C 1
ATOM 8108 O O . SER D 1 159 ? -8.374 33.391 -8.944 1.00 27.83 159 SER D O 1
ATOM 8111 N N . GLU D 1 160 ? -8.843 32.003 -10.635 1.00 26.87 160 GLU D N 1
ATOM 8112 C CA . GLU D 1 160 ? -7.469 31.564 -10.703 1.00 26.85 160 GLU D CA 1
ATOM 8113 C C . GLU D 1 160 ? -7.099 30.879 -11.986 1.00 26.64 160 GLU D C 1
ATOM 8114 O O . GLU D 1 160 ? -7.919 30.201 -12.582 1.00 27.85 160 GLU D O 1
ATOM 8120 N N . ILE D 1 161 ? -5.858 31.055 -12.414 1.00 24.88 161 ILE D N 1
ATOM 8121 C CA . ILE D 1 161 ? -5.388 30.362 -13.593 1.00 22.60 161 ILE D CA 1
ATOM 8122 C C . ILE D 1 161 ? -4.073 29.713 -13.196 1.00 23.12 161 ILE D C 1
ATOM 8123 O O . ILE D 1 161 ? -3.189 30.372 -12.626 1.00 22.75 161 ILE D O 1
ATOM 8128 N N . ILE D 1 162 ? -3.966 28.416 -13.456 1.00 22.82 162 ILE D N 1
ATOM 8129 C CA . ILE D 1 162 ? -2.768 27.677 -13.123 1.00 24.64 162 ILE D CA 1
ATOM 8130 C C . ILE D 1 162 ? -2.036 27.364 -14.397 1.00 24.88 162 ILE D C 1
ATOM 8131 O O . ILE D 1 162 ? -2.590 26.730 -15.288 1.00 26.13 162 ILE D O 1
ATOM 8136 N N . GLY D 1 163 ? -0.788 27.816 -14.462 1.00 23.06 163 GLY D N 1
ATOM 8137 C CA . GLY D 1 163 ? 0.034 27.609 -15.637 1.00 22.06 163 GLY D CA 1
ATOM 8138 C C . GLY D 1 163 ? 1.171 26.657 -15.362 1.00 21.14 163 GLY D C 1
ATOM 8139 O O . GLY D 1 163 ? 2.121 26.947 -14.638 1.00 21.57 163 GLY D O 1
ATOM 8140 N N . LEU D 1 164 ? 1.065 25.494 -15.966 1.00 21.60 164 LEU D N 1
ATOM 8141 C CA . LEU D 1 164 ? 2.034 24.456 -15.768 1.00 20.49 164 LEU D CA 1
ATOM 8142 C C . LEU D 1 164 ? 3.098 24.541 -16.850 1.00 20.96 164 LEU D C 1
ATOM 8143 O O . LEU D 1 164 ? 2.837 24.249 -18.024 1.00 19.86 164 LEU D O 1
ATOM 8148 N N . ASP D 1 165 ? 4.298 24.938 -16.415 1.00 21.60 165 ASP D N 1
ATOM 8149 C CA . ASP D 1 165 ? 5.477 25.087 -17.266 1.00 22.65 165 ASP D CA 1
ATOM 8150 C C . ASP D 1 165 ? 5.138 25.769 -18.597 1.00 22.61 165 ASP D C 1
ATOM 8151 O O . ASP D 1 165 ? 5.353 25.210 -19.668 1.00 22.83 165 ASP D O 1
ATOM 8156 N N . PRO D 1 166 ? 4.636 27.006 -18.527 1.00 21.96 166 PRO D N 1
ATOM 8157 C CA . PRO D 1 166 ? 4.248 27.834 -19.679 1.00 22.29 166 PRO D CA 1
ATOM 8158 C C . PRO D 1 166 ? 5.315 27.858 -20.761 1.00 23.52 166 PRO D C 1
ATOM 8159 O O . PRO D 1 166 ? 6.478 28.147 -20.464 1.00 25.58 166 PRO D O 1
ATOM 8163 N N . ALA D 1 167 ? 4.937 27.570 -22.006 1.00 23.43 167 ALA D N 1
ATOM 8164 C CA . ALA D 1 167 ? 5.897 27.602 -23.111 1.00 24.64 167 ALA D CA 1
ATOM 8165 C C . ALA D 1 167 ? 6.749 28.884 -23.067 1.00 25.33 167 ALA D C 1
ATOM 8166 O O . ALA D 1 167 ? 6.230 29.979 -22.803 1.00 25.17 167 ALA D O 1
ATOM 8168 N N . GLY D 1 168 ? 8.046 28.741 -23.328 1.00 24.72 168 GLY D N 1
ATOM 8169 C CA . GLY D 1 168 ? 8.948 29.885 -23.316 1.00 24.94 168 GLY D CA 1
ATOM 8170 C C . GLY D 1 168 ? 9.234 30.393 -24.716 1.00 26.19 168 GLY D C 1
ATOM 8171 O O . GLY D 1 168 ? 9.061 31.587 -24.983 1.00 27.68 168 GLY D O 1
ATOM 8172 N N . PRO D 1 169 ? 9.690 29.519 -25.638 1.00 25.77 169 PRO D N 1
ATOM 8173 C CA . PRO D 1 169 ? 9.959 29.971 -26.989 1.00 26.26 169 PRO D CA 1
ATOM 8174 C C . PRO D 1 169 ? 8.696 30.630 -27.506 1.00 27.24 169 PRO D C 1
ATOM 8175 O O . PRO D 1 169 ? 7.621 30.024 -27.435 1.00 27.07 169 PRO D O 1
ATOM 8179 N N . SER D 1 170 ? 8.846 31.857 -28.010 1.00 28.47 170 SER D N 1
ATOM 8180 C CA . SER D 1 170 ? 7.766 32.688 -28.577 1.00 30.08 170 SER D CA 1
ATOM 8181 C C . SER D 1 170 ? 6.967 33.502 -27.568 1.00 30.51 170 SER D C 1
ATOM 8182 O O . SER D 1 170 ? 6.117 34.279 -27.972 1.00 30.44 170 SER D O 1
ATOM 8185 N N . PHE D 1 171 ? 7.235 33.339 -26.271 1.00 30.13 171 PHE D N 1
ATOM 8186 C CA . PHE D 1 171 ? 6.474 34.068 -25.268 1.00 29.98 171 PHE D CA 1
ATOM 8187 C C . PHE D 1 171 ? 7.277 34.692 -24.143 1.00 31.09 171 PHE D C 1
ATOM 8188 O O . PHE D 1 171 ? 6.876 35.725 -23.610 1.00 30.56 171 PHE D O 1
ATOM 8196 N N . LYS D 1 172 ? 8.386 34.060 -23.768 1.00 32.75 172 LYS D N 1
ATOM 8197 C CA . LYS D 1 172 ? 9.194 34.530 -22.643 1.00 34.95 172 LYS D CA 1
ATOM 8198 C C . LYS D 1 172 ? 9.434 36.052 -22.570 1.00 36.08 172 LYS D C 1
ATOM 8199 O O . LYS D 1 172 ? 9.375 36.664 -21.479 1.00 36.01 172 LYS D O 1
ATOM 8205 N N . SER D 1 173 ? 9.681 36.688 -23.710 1.00 36.09 173 SER D N 1
ATOM 8206 C CA . SER D 1 173 ? 9.901 38.123 -23.652 1.00 36.53 173 SER D CA 1
ATOM 8207 C C . SER D 1 173 ? 8.734 38.923 -24.252 1.00 37.23 173 SER D C 1
ATOM 8208 O O . SER D 1 173 ? 8.914 40.022 -24.783 1.00 38.58 173 SER D O 1
ATOM 8211 N N . ASN D 1 174 ? 7.527 38.388 -24.179 1.00 35.83 174 ASN D N 1
ATOM 8212 C CA . ASN D 1 174 ? 6.409 39.151 -24.706 1.00 35.82 174 ASN D CA 1
ATOM 8213 C C . ASN D 1 174 ? 5.917 40.183 -23.683 1.00 34.79 174 ASN D C 1
ATOM 8214 O O . ASN D 1 174 ? 6.335 40.195 -22.534 1.00 35.53 174 ASN D O 1
ATOM 8219 N N . ASP D 1 175 ? 5.058 41.069 -24.150 1.00 33.64 175 ASP D N 1
ATOM 8220 C CA . ASP D 1 175 ? 4.441 42.076 -23.327 1.00 31.81 175 ASP D CA 1
ATOM 8221 C C . ASP D 1 175 ? 3.420 41.262 -22.549 1.00 29.91 175 ASP D C 1
ATOM 8222 O O . ASP D 1 175 ? 3.108 40.135 -22.895 1.00 28.77 175 ASP D O 1
ATOM 8227 N N . CYS D 1 176 ? 2.888 41.828 -21.497 1.00 28.46 176 CYS D N 1
ATOM 8228 C CA . CYS D 1 176 ? 1.948 41.080 -20.725 1.00 30.12 176 CYS D CA 1
ATOM 8229 C C . CYS D 1 176 ? 0.729 40.685 -21.529 1.00 30.07 176 CYS D C 1
ATOM 8230 O O . CYS D 1 176 ? 0.084 39.702 -21.209 1.00 30.34 176 CYS D O 1
ATOM 8233 N N . SER D 1 177 ? 0.421 41.437 -22.579 1.00 30.36 177 SER D N 1
ATOM 8234 C CA . SER D 1 177 ? -0.765 41.171 -23.388 1.00 29.47 177 SER D CA 1
ATOM 8235 C C . SER D 1 177 ? -0.635 40.031 -24.348 1.00 29.00 177 SER D C 1
ATOM 8236 O O . SER D 1 177 ? -1.636 39.578 -24.870 1.00 29.13 177 SER D O 1
ATOM 8239 N N . GLU D 1 178 ? 0.585 39.575 -24.595 1.00 28.12 178 GLU D N 1
ATOM 8240 C CA . GLU D 1 178 ? 0.797 38.481 -25.535 1.00 28.08 178 GLU D CA 1
ATOM 8241 C C . GLU D 1 178 ? 1.327 37.155 -24.947 1.00 27.19 178 GLU D C 1
ATOM 8242 O O . GLU D 1 178 ? 1.953 36.361 -25.679 1.00 26.01 178 GLU D O 1
ATOM 8248 N N . ARG D 1 179 ? 1.080 36.917 -23.655 1.00 25.05 179 ARG D N 1
ATOM 8249 C CA . ARG D 1 179 ? 1.521 35.687 -22.975 1.00 24.37 179 ARG D CA 1
ATOM 8250 C C . ARG D 1 179 ? 0.671 35.549 -21.733 1.00 24.35 179 ARG D C 1
ATOM 8251 O O . ARG D 1 179 ? -0.142 36.424 -21.478 1.00 24.85 179 ARG D O 1
ATOM 8259 N N . ILE D 1 180 ? 0.827 34.455 -20.980 1.00 24.34 180 ILE D N 1
ATOM 8260 C CA . ILE D 1 180 ? 0.078 34.309 -19.736 1.00 22.27 180 ILE D CA 1
ATOM 8261 C C . ILE D 1 180 ? 0.752 35.361 -18.872 1.00 24.92 180 ILE D C 1
ATOM 8262 O O . ILE D 1 180 ? 1.979 35.582 -18.966 1.00 21.38 180 ILE D O 1
ATOM 8267 N N . CYS D 1 181 ? -0.046 36.006 -18.029 1.00 26.90 181 CYS D N 1
ATOM 8268 C CA . CYS D 1 181 ? 0.444 37.129 -17.255 1.00 27.47 181 CYS D CA 1
ATOM 8269 C C . CYS D 1 181 ? -0.173 37.142 -15.868 1.00 28.00 181 CYS D C 1
ATOM 8270 O O . CYS D 1 181 ? -1.268 36.613 -15.676 1.00 27.01 181 CYS D O 1
ATOM 8273 N N . LYS D 1 182 ? 0.524 37.735 -14.895 1.00 28.30 182 LYS D N 1
ATOM 8274 C CA . LYS D 1 182 ? 0.010 37.739 -13.533 1.00 29.95 182 LYS D CA 1
ATOM 8275 C C . LYS D 1 182 ? -1.328 38.487 -13.361 1.00 28.97 182 LYS D C 1
ATOM 8276 O O . LYS D 1 182 ? -1.992 38.315 -12.349 1.00 28.86 182 LYS D O 1
ATOM 8282 N N . THR D 1 183 ? -1.737 39.301 -14.334 1.00 27.43 183 THR D N 1
ATOM 8283 C CA . THR D 1 183 ? -3.036 39.979 -14.201 1.00 26.97 183 THR D CA 1
ATOM 8284 C C . THR D 1 183 ? -4.187 39.280 -14.931 1.00 25.42 183 THR D C 1
ATOM 8285 O O . THR D 1 183 ? -5.276 39.823 -15.013 1.00 25.53 183 THR D O 1
ATOM 8289 N N . ASP D 1 184 ? -3.962 38.089 -15.464 1.00 24.25 184 ASP D N 1
ATOM 8290 C CA . ASP D 1 184 ? -5.040 37.408 -16.162 1.00 23.92 184 ASP D CA 1
ATOM 8291 C C . ASP D 1 184 ? -6.072 36.776 -15.245 1.00 24.35 184 ASP D C 1
ATOM 8292 O O . ASP D 1 184 ? -7.035 36.221 -15.738 1.00 26.15 184 ASP D O 1
ATOM 8297 N N . ALA D 1 185 ? -5.871 36.843 -13.929 1.00 23.19 185 ALA D N 1
ATOM 8298 C CA . ALA D 1 185 ? -6.815 36.262 -12.970 1.00 23.97 185 ALA D CA 1
ATOM 8299 C C . ALA D 1 185 ? -6.556 36.858 -11.601 1.00 24.78 185 ALA D C 1
ATOM 8300 O O . ALA D 1 185 ? -5.546 37.533 -11.404 1.00 26.22 185 ALA D O 1
ATOM 8302 N N . HIS D 1 186 ? -7.445 36.616 -10.644 1.00 25.27 186 HIS D N 1
ATOM 8303 C CA . HIS D 1 186 ? -7.236 37.174 -9.312 1.00 26.25 186 HIS D CA 1
ATOM 8304 C C . HIS D 1 186 ? -5.997 36.557 -8.713 1.00 26.36 186 HIS D C 1
ATOM 8305 O O . HIS D 1 186 ? -5.344 37.162 -7.863 1.00 27.88 186 HIS D O 1
ATOM 8312 N N . TYR D 1 187 ? -5.678 35.351 -9.166 1.00 27.07 187 TYR D N 1
ATOM 8313 C CA . TYR D 1 187 ? -4.490 34.634 -8.703 1.00 27.37 187 TYR D CA 1
ATOM 8314 C C . TYR D 1 187 ? -3.966 33.827 -9.854 1.00 26.57 187 TYR D C 1
ATOM 8315 O O . TYR D 1 187 ? -4.749 33.143 -10.523 1.00 28.19 187 TYR D O 1
ATOM 8324 N N . VAL D 1 188 ? -2.659 33.909 -10.087 1.00 25.39 188 VAL D N 1
ATOM 8325 C CA . VAL D 1 188 ? -2.014 33.192 -11.179 1.00 23.67 188 VAL D CA 1
ATOM 8326 C C . VAL D 1 188 ? -0.846 32.407 -10.643 1.00 23.97 188 VAL D C 1
ATOM 8327 O O . VAL D 1 188 ? 0.162 32.972 -10.241 1.00 20.91 188 VAL D O 1
ATOM 8331 N N . GLN D 1 189 ? -1.017 31.087 -10.660 1.00 23.05 189 GLN D N 1
ATOM 8332 C CA . GLN D 1 189 ? -0.045 30.136 -10.152 1.00 22.78 189 GLN D CA 1
ATOM 8333 C C . GLN D 1 189 ? 0.720 29.483 -11.297 1.00 23.06 189 GLN D C 1
ATOM 8334 O O . GLN D 1 189 ? 0.149 28.796 -12.153 1.00 22.77 189 GLN D O 1
ATOM 8340 N N . ILE D 1 190 ? 2.028 29.723 -11.312 1.00 23.79 190 ILE D N 1
ATOM 8341 C CA . ILE D 1 190 ? 2.900 29.190 -12.358 1.00 23.48 190 ILE D CA 1
ATOM 8342 C C . ILE D 1 190 ? 3.860 28.162 -11.805 1.00 22.93 190 ILE D C 1
ATOM 8343 O O . ILE D 1 190 ? 4.504 28.424 -10.802 1.00 23.01 190 ILE D O 1
ATOM 8348 N N . ILE D 1 191 ? 3.935 27.002 -12.451 1.00 22.63 191 ILE D N 1
ATOM 8349 C CA . ILE D 1 191 ? 4.848 25.925 -12.055 1.00 22.02 191 ILE D CA 1
ATOM 8350 C C . ILE D 1 191 ? 5.937 25.847 -13.130 1.00 23.98 191 ILE D C 1
ATOM 8351 O O . ILE D 1 191 ? 5.615 25.655 -14.321 1.00 25.62 191 ILE D O 1
ATOM 8356 N N . HIS D 1 192 ? 7.206 26.005 -12.724 1.00 21.73 192 HIS D N 1
ATOM 8357 C CA . HIS D 1 192 ? 8.342 25.972 -13.648 1.00 20.86 192 HIS D CA 1
ATOM 8358 C C . HIS D 1 192 ? 9.102 24.660 -13.528 1.00 22.13 192 HIS D C 1
ATOM 8359 O O . HIS D 1 192 ? 9.527 24.283 -12.431 1.00 22.11 192 HIS D O 1
ATOM 8366 N N . THR D 1 193 ? 9.317 23.967 -14.640 1.00 20.59 193 THR D N 1
ATOM 8367 C CA . THR D 1 193 ? 10.024 22.683 -14.554 1.00 21.45 193 THR D CA 1
ATOM 8368 C C . THR D 1 193 ? 11.060 22.470 -15.657 1.00 24.22 193 THR D C 1
ATOM 8369 O O . THR D 1 193 ? 11.905 21.592 -15.544 1.00 25.44 193 THR D O 1
ATOM 8373 N N . SER D 1 194 ? 10.996 23.243 -16.737 1.00 26.15 194 SER D N 1
ATOM 8374 C CA . SER D 1 194 ? 12.002 23.102 -17.788 1.00 28.85 194 SER D CA 1
ATOM 8375 C C . SER D 1 194 ? 12.392 24.497 -18.303 1.00 29.91 194 SER D C 1
ATOM 8376 O O . SER D 1 194 ? 11.547 25.380 -18.363 1.00 31.53 194 SER D O 1
ATOM 8379 N N . ASN D 1 195 ? 13.657 24.701 -18.678 1.00 30.26 195 ASN D N 1
ATOM 8380 C CA . ASN D 1 195 ? 14.076 26.025 -19.124 1.00 29.89 195 ASN D CA 1
ATOM 8381 C C . ASN D 1 195 ? 14.315 26.251 -20.629 1.00 29.37 195 ASN D C 1
ATOM 8382 O O . ASN D 1 195 ? 14.711 27.342 -21.045 1.00 28.55 195 ASN D O 1
ATOM 8387 N N . HIS D 1 196 ? 14.071 25.237 -21.448 1.00 27.90 196 HIS D N 1
ATOM 8388 C CA . HIS D 1 196 ? 14.215 25.432 -22.885 1.00 29.22 196 HIS D CA 1
ATOM 8389 C C . HIS D 1 196 ? 12.818 25.395 -23.523 1.00 28.85 196 HIS D C 1
ATOM 8390 O O . HIS D 1 196 ? 12.496 26.237 -24.351 1.00 29.18 196 HIS D O 1
ATOM 8397 N N . LEU D 1 197 ? 12.000 24.422 -23.137 1.00 28.02 197 LEU D N 1
ATOM 8398 C CA . LEU D 1 197 ? 10.634 24.320 -23.647 1.00 27.35 197 LEU D CA 1
ATOM 8399 C C . LEU D 1 197 ? 9.776 25.280 -22.798 1.00 27.89 197 LEU D C 1
ATOM 8400 O O . LEU D 1 197 ? 8.850 25.923 -23.284 1.00 27.04 197 LEU D O 1
ATOM 8405 N N . GLY D 1 198 ? 10.102 25.355 -21.507 1.00 29.33 198 GLY D N 1
ATOM 8406 C CA . GLY D 1 198 ? 9.401 26.240 -20.594 1.00 26.81 198 GLY D CA 1
ATOM 8407 C C . GLY D 1 198 ? 10.298 27.450 -20.483 1.00 25.39 198 GLY D C 1
ATOM 8408 O O . GLY D 1 198 ? 11.218 27.591 -21.258 1.00 25.29 198 GLY D O 1
ATOM 8409 N N . THR D 1 199 ? 10.016 28.320 -19.533 1.00 25.89 199 THR D N 1
ATOM 8410 C CA . THR D 1 199 ? 10.809 29.501 -19.314 1.00 25.27 199 THR D CA 1
ATOM 8411 C C . THR D 1 199 ? 11.026 29.808 -17.847 1.00 25.83 199 THR D C 1
ATOM 8412 O O . THR D 1 199 ? 10.117 29.663 -17.048 1.00 24.85 199 THR D O 1
ATOM 8416 N N . LEU D 1 200 ? 12.222 30.271 -17.491 1.00 27.53 200 LEU D N 1
ATOM 8417 C CA . LEU D 1 200 ? 12.488 30.627 -16.108 1.00 28.89 200 LEU D CA 1
ATOM 8418 C C . LEU D 1 200 ? 11.909 31.996 -15.681 1.00 30.44 200 LEU D C 1
ATOM 8419 O O . LEU D 1 200 ? 11.807 32.289 -14.491 1.00 33.30 200 LEU D O 1
ATOM 8424 N N . VAL D 1 201 ? 11.513 32.818 -16.644 1.00 29.69 201 VAL D N 1
ATOM 8425 C CA . VAL D 1 201 ? 10.976 34.130 -16.366 1.00 30.51 201 VAL D CA 1
ATOM 8426 C C . VAL D 1 201 ? 9.709 34.098 -15.514 1.00 31.25 201 VAL D C 1
ATOM 8427 O O . VAL D 1 201 ? 8.850 33.230 -15.686 1.00 33.41 201 VAL D O 1
ATOM 8431 N N . THR D 1 202 ? 9.583 35.067 -14.615 1.00 30.07 202 THR D N 1
ATOM 8432 C CA . THR D 1 202 ? 8.436 35.167 -13.705 1.00 30.12 202 THR D CA 1
ATOM 8433 C C . THR D 1 202 ? 7.143 35.505 -14.441 1.00 29.05 202 THR D C 1
ATOM 8434 O O . THR D 1 202 ? 7.082 36.444 -15.246 1.00 30.04 202 THR D O 1
ATOM 8438 N N . LEU D 1 203 ? 6.085 34.776 -14.129 1.00 26.58 203 LEU D N 1
ATOM 8439 C CA . LEU D 1 203 ? 4.873 34.989 -14.869 1.00 25.48 203 LEU D CA 1
ATOM 8440 C C . LEU D 1 203 ? 3.635 35.149 -14.080 1.00 24.25 203 LEU D C 1
ATOM 8441 O O . LEU D 1 203 ? 2.603 35.449 -14.649 1.00 22.51 203 LEU D O 1
ATOM 8446 N N . GLY D 1 204 ? 3.705 34.945 -12.781 1.00 23.39 204 GLY D N 1
ATOM 8447 C CA . GLY D 1 204 ? 2.465 35.035 -12.049 1.00 24.23 204 GLY D CA 1
ATOM 8448 C C . GLY D 1 204 ? 2.504 35.636 -10.678 1.00 25.19 204 GLY D C 1
ATOM 8449 O O . GLY D 1 204 ? 3.454 36.305 -10.301 1.00 26.89 204 GLY D O 1
ATOM 8450 N N . THR D 1 205 ? 1.425 35.391 -9.950 1.00 26.36 205 THR D N 1
ATOM 8451 C CA . THR D 1 205 ? 1.229 35.855 -8.596 1.00 25.82 205 THR D CA 1
ATOM 8452 C C . THR D 1 205 ? 2.295 35.160 -7.809 1.00 26.61 205 THR D C 1
ATOM 8453 O O . THR D 1 205 ? 2.976 35.772 -7.003 1.00 29.06 205 THR D O 1
ATOM 8457 N N . VAL D 1 206 ? 2.421 33.861 -8.050 1.00 27.73 206 VAL D N 1
ATOM 8458 C CA . VAL D 1 206 ? 3.413 33.027 -7.401 1.00 27.82 206 VAL D CA 1
ATOM 8459 C C . VAL D 1 206 ? 4.026 32.130 -8.474 1.00 26.99 206 VAL D C 1
ATOM 8460 O O . VAL D 1 206 ? 3.302 31.513 -9.240 1.00 27.41 206 VAL D O 1
ATOM 8464 N N . ASP D 1 207 ? 5.355 32.088 -8.536 1.00 26.77 207 ASP D N 1
ATOM 8465 C CA . ASP D 1 207 ? 6.090 31.232 -9.482 1.00 24.84 207 ASP D CA 1
ATOM 8466 C C . ASP D 1 207 ? 6.855 30.185 -8.660 1.00 24.95 207 ASP D C 1
ATOM 8467 O O . ASP D 1 207 ? 7.737 30.516 -7.846 1.00 22.30 207 ASP D O 1
ATOM 8472 N N . PHE D 1 208 ? 6.460 28.928 -8.833 1.00 24.80 208 PHE D N 1
ATOM 8473 C CA . PHE D 1 208 ? 7.101 27.807 -8.152 1.00 26.51 208 PHE D CA 1
ATOM 8474 C C . PHE D 1 208 ? 8.151 27.262 -9.105 1.00 28.04 208 PHE D C 1
ATOM 8475 O O . PHE D 1 208 ? 7.864 26.821 -10.229 1.00 26.61 208 PHE D O 1
ATOM 8483 N N . MET D 1 209 ? 9.388 27.322 -8.639 1.00 31.27 209 MET D N 1
ATOM 8484 C CA . MET D 1 209 ? 10.525 26.872 -9.430 1.00 32.47 209 MET D CA 1
ATOM 8485 C C . MET D 1 209 ? 10.980 25.559 -8.806 1.00 32.68 209 MET D C 1
ATOM 8486 O O . MET D 1 209 ? 11.724 25.515 -7.828 1.00 33.32 209 MET D O 1
ATOM 8491 N N . ASN D 1 210 ? 10.428 24.484 -9.349 1.00 32.84 210 ASN D N 1
ATOM 8492 C CA . ASN D 1 210 ? 10.752 23.144 -8.928 1.00 33.69 210 ASN D CA 1
ATOM 8493 C C . ASN D 1 210 ? 12.143 22.980 -9.607 1.00 36.93 210 ASN D C 1
ATOM 8494 O O . ASN D 1 210 ? 12.351 22.152 -10.491 1.00 35.90 210 ASN D O 1
ATOM 8499 N N . ASN D 1 211 ? 13.062 23.869 -9.164 1.00 40.16 211 ASN D N 1
ATOM 8500 C CA . ASN D 1 211 ? 14.486 24.060 -9.557 1.00 39.17 211 ASN D CA 1
ATOM 8501 C C . ASN D 1 211 ? 14.833 25.298 -10.449 1.00 39.30 211 ASN D C 1
ATOM 8502 O O . ASN D 1 211 ? 15.672 26.062 -10.039 1.00 40.38 211 ASN D O 1
ATOM 8507 N N . GLY D 1 212 ? 14.244 25.550 -11.631 1.00 38.90 212 GLY D N 1
ATOM 8508 C CA . GLY D 1 212 ? 13.223 24.730 -12.280 1.00 37.22 212 GLY D CA 1
ATOM 8509 C C . GLY D 1 212 ? 13.606 24.344 -13.719 1.00 36.05 212 GLY D C 1
ATOM 8510 O O . GLY D 1 212 ? 13.178 24.934 -14.699 1.00 34.41 212 GLY D O 1
ATOM 8511 N N . TYR D 1 213 ? 14.441 23.324 -13.824 1.00 36.63 213 TYR D N 1
ATOM 8512 C CA . TYR D 1 213 ? 14.910 22.783 -15.089 1.00 36.97 213 TYR D CA 1
ATOM 8513 C C . TYR D 1 213 ? 15.506 21.427 -14.733 1.00 35.42 213 TYR D C 1
ATOM 8514 O O . TYR D 1 213 ? 15.683 21.143 -13.561 1.00 34.42 213 TYR D O 1
ATOM 8523 N N . ASN D 1 214 ? 15.805 20.599 -15.731 1.00 35.87 214 ASN D N 1
ATOM 8524 C CA . ASN D 1 214 ? 16.401 19.267 -15.522 1.00 36.38 214 ASN D CA 1
ATOM 8525 C C . ASN D 1 214 ? 15.809 18.482 -14.347 1.00 36.47 214 ASN D C 1
ATOM 8526 O O . ASN D 1 214 ? 16.513 18.114 -13.409 1.00 34.97 214 ASN D O 1
ATOM 8531 N N . GLN D 1 215 ? 14.505 18.230 -14.410 1.00 37.04 215 GLN D N 1
ATOM 8532 C CA . GLN D 1 215 ? 13.816 17.501 -13.352 1.00 37.79 215 GLN D CA 1
ATOM 8533 C C . GLN D 1 215 ? 14.529 16.210 -12.993 1.00 37.76 215 GLN D C 1
ATOM 8534 O O . GLN D 1 215 ? 15.039 15.526 -13.856 1.00 39.69 215 GLN D O 1
ATOM 8540 N N . PRO D 1 216 ? 14.580 15.879 -11.704 1.00 37.74 216 PRO D N 1
ATOM 8541 C CA . PRO D 1 216 ? 15.225 14.668 -11.197 1.00 37.91 216 PRO D CA 1
ATOM 8542 C C . PRO D 1 216 ? 14.496 13.408 -11.677 1.00 37.70 216 PRO D C 1
ATOM 8543 O O . PRO D 1 216 ? 13.269 13.302 -11.564 1.00 37.05 216 PRO D O 1
ATOM 8547 N N . GLY D 1 217 ? 15.260 12.461 -12.204 1.00 36.69 217 GLY D N 1
ATOM 8548 C CA . GLY D 1 217 ? 14.665 11.231 -12.675 1.00 36.93 217 GLY D CA 1
ATOM 8549 C C . GLY D 1 217 ? 14.246 11.308 -14.118 1.00 37.42 217 GLY D C 1
ATOM 8550 O O . GLY D 1 217 ? 13.732 10.330 -14.662 1.00 36.40 217 GLY D O 1
ATOM 8551 N N . CYS D 1 218 ? 14.464 12.464 -14.744 1.00 36.87 218 CYS D N 1
ATOM 8552 C CA . CYS D 1 218 ? 14.094 12.628 -16.144 1.00 37.73 218 CYS D CA 1
ATOM 8553 C C . CYS D 1 218 ? 15.259 12.350 -17.098 1.00 39.33 218 CYS D C 1
ATOM 8554 O O . CYS D 1 218 ? 15.107 12.397 -18.325 1.00 38.26 218 CYS D O 1
ATOM 8557 N N . GLY D 1 219 ? 16.426 12.053 -16.542 1.00 39.95 219 GLY D N 1
ATOM 8558 C CA . GLY D 1 219 ? 17.550 11.752 -17.400 1.00 41.51 219 GLY D CA 1
ATOM 8559 C C . GLY D 1 219 ? 18.476 12.921 -17.620 1.00 42.58 219 GLY D C 1
ATOM 8560 O O . GLY D 1 219 ? 18.448 13.876 -16.856 1.00 43.40 219 GLY D O 1
ATOM 8561 N N . LEU D 1 220 ? 19.285 12.856 -18.671 1.00 43.56 220 LEU D N 1
ATOM 8562 C CA . LEU D 1 220 ? 20.245 13.915 -18.963 1.00 43.83 220 LEU D CA 1
ATOM 8563 C C . LEU D 1 220 ? 19.627 15.235 -19.405 1.00 44.05 220 LEU D C 1
ATOM 8564 O O . LEU D 1 220 ? 18.595 15.278 -20.068 1.00 41.84 220 LEU D O 1
ATOM 8569 N N . PRO D 1 221 ? 20.301 16.331 -19.065 1.00 45.02 221 PRO D N 1
ATOM 8570 C CA . PRO D 1 221 ? 19.962 17.722 -19.335 1.00 47.60 221 PRO D CA 1
ATOM 8571 C C . PRO D 1 221 ? 19.036 18.058 -20.494 1.00 49.11 221 PRO D C 1
ATOM 8572 O O . PRO D 1 221 ? 17.966 18.645 -20.281 1.00 51.64 221 PRO D O 1
ATOM 8576 N N . LEU D 1 222 ? 19.415 17.715 -21.714 1.00 49.01 222 LEU D N 1
ATOM 8577 C CA . LEU D 1 222 ? 18.556 18.058 -22.844 1.00 49.23 222 LEU D CA 1
ATOM 8578 C C . LEU D 1 222 ? 17.818 16.839 -23.337 1.00 49.50 222 LEU D C 1
ATOM 8579 O O . LEU D 1 222 ? 16.743 16.930 -23.921 1.00 49.44 222 LEU D O 1
ATOM 8584 N N . ILE D 1 223 ? 18.387 15.676 -23.096 1.00 49.03 223 ILE D N 1
ATOM 8585 C CA . ILE D 1 223 ? 17.719 14.495 -23.547 1.00 48.59 223 ILE D CA 1
ATOM 8586 C C . ILE D 1 223 ? 16.442 14.320 -22.736 1.00 47.65 223 ILE D C 1
ATOM 8587 O O . ILE D 1 223 ? 15.473 13.753 -23.223 1.00 48.88 223 ILE D O 1
ATOM 8592 N N . GLY D 1 224 ? 16.426 14.836 -21.510 1.00 45.70 224 GLY D N 1
ATOM 8593 C CA . GLY D 1 224 ? 15.245 14.706 -20.676 1.00 43.06 224 GLY D CA 1
ATOM 8594 C C . GLY D 1 224 ? 14.340 15.927 -20.604 1.00 42.37 224 GLY D C 1
ATOM 8595 O O . GLY D 1 224 ? 13.510 16.018 -19.691 1.00 42.59 224 GLY D O 1
ATOM 8596 N N . GLU D 1 225 ? 14.482 16.847 -21.565 1.00 40.15 225 GLU D N 1
ATOM 8597 C CA . GLU D 1 225 ? 13.694 18.083 -21.631 1.00 38.13 225 GLU D CA 1
ATOM 8598 C C . GLU D 1 225 ? 12.193 17.837 -21.772 1.00 37.50 225 GLU D C 1
ATOM 8599 O O . GLU D 1 225 ? 11.376 18.419 -21.038 1.00 37.44 225 GLU D O 1
ATOM 8605 N N . THR D 1 226 ? 11.814 16.989 -22.715 1.00 35.14 226 THR D N 1
ATOM 8606 C CA . THR D 1 226 ? 10.405 16.678 -22.879 1.00 34.57 226 THR D CA 1
ATOM 8607 C C . THR D 1 226 ? 9.765 16.141 -21.578 1.00 33.75 226 THR D C 1
ATOM 8608 O O . THR D 1 226 ? 8.619 16.452 -21.246 1.00 32.31 226 THR D O 1
ATOM 8612 N N . CYS D 1 227 ? 10.515 15.340 -20.844 1.00 32.07 227 CYS D N 1
ATOM 8613 C CA . CYS D 1 227 ? 10.025 14.802 -19.590 1.00 32.28 227 CYS D CA 1
ATOM 8614 C C . CYS D 1 227 ? 9.894 15.924 -18.551 1.00 32.25 227 CYS D C 1
ATOM 8615 O O . CYS D 1 227 ? 8.850 16.076 -17.912 1.00 32.90 227 CYS D O 1
ATOM 8618 N N . SER D 1 228 ? 10.962 16.699 -18.375 1.00 31.59 228 SER D N 1
ATOM 8619 C CA . SER D 1 228 ? 10.948 17.776 -17.406 1.00 30.50 228 SER D CA 1
ATOM 8620 C C . SER D 1 228 ? 9.755 18.673 -17.649 1.00 28.53 228 SER D C 1
ATOM 8621 O O . SER D 1 228 ? 9.081 19.085 -16.728 1.00 26.28 228 SER D O 1
ATOM 8624 N N . HIS D 1 229 ? 9.520 18.963 -18.915 1.00 29.05 229 HIS D N 1
ATOM 8625 C CA . HIS D 1 229 ? 8.409 19.804 -19.322 1.00 29.08 229 HIS D CA 1
ATOM 8626 C C . HIS D 1 229 ? 7.073 19.166 -18.960 1.00 27.46 229 HIS D C 1
ATOM 8627 O O . HIS D 1 229 ? 6.170 19.844 -18.530 1.00 28.17 229 HIS D O 1
ATOM 8634 N N . THR D 1 230 ? 6.951 17.859 -19.116 1.00 28.10 230 THR D N 1
ATOM 8635 C CA . THR D 1 230 ? 5.711 17.163 -18.763 1.00 28.18 230 THR D CA 1
ATOM 8636 C C . THR D 1 230 ? 5.544 17.025 -17.231 1.00 27.97 230 THR D C 1
ATOM 8637 O O . THR D 1 230 ? 4.410 17.027 -16.728 1.00 28.70 230 THR D O 1
ATOM 8641 N N . ARG D 1 231 ? 6.655 16.931 -16.492 1.00 26.54 231 ARG D N 1
ATOM 8642 C CA . ARG D 1 231 ? 6.604 16.840 -15.026 1.00 25.92 231 ARG D CA 1
ATOM 8643 C C . ARG D 1 231 ? 5.664 17.860 -14.354 1.00 26.66 231 ARG D C 1
ATOM 8644 O O . ARG D 1 231 ? 5.079 17.583 -13.306 1.00 26.21 231 ARG D O 1
ATOM 8652 N N . ALA D 1 232 ? 5.533 19.054 -14.934 1.00 26.81 232 ALA D N 1
ATOM 8653 C CA . ALA D 1 232 ? 4.656 20.046 -14.334 1.00 26.37 232 ALA D CA 1
ATOM 8654 C C . ALA D 1 232 ? 3.213 19.554 -14.307 1.00 26.93 232 ALA D C 1
ATOM 8655 O O . ALA D 1 232 ? 2.485 19.846 -13.379 1.00 26.49 232 ALA D O 1
ATOM 8657 N N . VAL D 1 233 ? 2.772 18.812 -15.315 1.00 26.53 233 VAL D N 1
ATOM 8658 C CA . VAL D 1 233 ? 1.402 18.359 -15.234 1.00 26.54 233 VAL D CA 1
ATOM 8659 C C . VAL D 1 233 ? 1.299 17.302 -14.127 1.00 27.79 233 VAL D C 1
ATOM 8660 O O . VAL D 1 233 ? 0.357 17.298 -13.347 1.00 28.58 233 VAL D O 1
ATOM 8664 N N . LYS D 1 234 ? 2.279 16.424 -14.023 1.00 28.37 234 LYS D N 1
ATOM 8665 C CA . LYS D 1 234 ? 2.225 15.417 -12.990 1.00 28.88 234 LYS D CA 1
ATOM 8666 C C . LYS D 1 234 ? 2.408 16.000 -11.578 1.00 29.86 234 LYS D C 1
ATOM 8667 O O . LYS D 1 234 ? 1.708 15.596 -10.626 1.00 29.08 234 LYS D O 1
ATOM 8673 N N . TYR D 1 235 ? 3.321 16.953 -11.422 1.00 28.03 235 TYR D N 1
ATOM 8674 C CA . TYR D 1 235 ? 3.519 17.484 -10.099 1.00 27.79 235 TYR D CA 1
ATOM 8675 C C . TYR D 1 235 ? 2.218 18.088 -9.570 1.00 28.28 235 TYR D C 1
ATOM 8676 O O . TYR D 1 235 ? 1.826 17.837 -8.429 1.00 29.41 235 TYR D O 1
ATOM 8685 N N . PHE D 1 236 ? 1.541 18.876 -10.389 1.00 25.81 236 PHE D N 1
ATOM 8686 C CA . PHE D 1 236 ? 0.331 19.508 -9.925 1.00 25.82 236 PHE D CA 1
ATOM 8687 C C . PHE D 1 236 ? -0.745 18.477 -9.536 1.00 28.55 236 PHE D C 1
ATOM 8688 O O . PHE D 1 236 ? -1.361 18.569 -8.444 1.00 27.71 236 PHE D O 1
ATOM 8696 N N . THR D 1 237 ? -0.951 17.489 -10.416 1.00 30.28 237 THR D N 1
ATOM 8697 C CA . THR D 1 237 ? -1.931 16.423 -10.188 1.00 31.18 237 THR D CA 1
ATOM 8698 C C . THR D 1 237 ? -1.733 15.805 -8.800 1.00 32.30 237 THR D C 1
ATOM 8699 O O . THR D 1 237 ? -2.704 15.644 -8.038 1.00 32.23 237 THR D O 1
ATOM 8703 N N . GLU D 1 238 ? -0.478 15.474 -8.488 1.00 31.05 238 GLU D N 1
ATOM 8704 C CA . GLU D 1 238 ? -0.120 14.899 -7.210 1.00 32.20 238 GLU D CA 1
ATOM 8705 C C . GLU D 1 238 ? -0.405 15.883 -6.082 1.00 33.27 238 GLU D C 1
ATOM 8706 O O . GLU D 1 238 ? -0.669 15.466 -4.940 1.00 33.36 238 GLU D O 1
ATOM 8712 N N . CYS D 1 239 ? -0.350 17.183 -6.378 1.00 31.64 239 CYS D N 1
ATOM 8713 C CA . CYS D 1 239 ? -0.598 18.152 -5.326 1.00 31.35 239 CYS D CA 1
ATOM 8714 C C . CYS D 1 239 ? -2.080 18.233 -5.103 1.00 31.67 239 CYS D C 1
ATOM 8715 O O . CYS D 1 239 ? -2.515 18.630 -4.035 1.00 32.95 239 CYS D O 1
ATOM 8718 N N . ILE D 1 240 ? -2.849 17.863 -6.125 1.00 32.20 240 ILE D N 1
ATOM 8719 C CA . ILE D 1 240 ? -4.301 17.849 -6.036 1.00 32.56 240 ILE D CA 1
ATOM 8720 C C . ILE D 1 240 ? -4.694 16.671 -5.152 1.00 34.65 240 ILE D C 1
ATOM 8721 O O . ILE D 1 240 ? -5.485 16.811 -4.230 1.00 36.32 240 ILE D O 1
ATOM 8726 N N . LYS D 1 241 ? -4.111 15.513 -5.436 1.00 36.18 241 LYS D N 1
ATOM 8727 C CA . LYS D 1 241 ? -4.376 14.306 -4.677 1.00 37.35 241 LYS D CA 1
ATOM 8728 C C . LYS D 1 241 ? -3.918 14.411 -3.208 1.00 37.69 241 LYS D C 1
ATOM 8729 O O . LYS D 1 241 ? -4.687 14.097 -2.321 1.00 38.36 241 LYS D O 1
ATOM 8735 N N . HIS D 1 242 ? -2.682 14.837 -2.952 1.00 37.49 242 HIS D N 1
ATOM 8736 C CA . HIS D 1 242 ? -2.169 14.943 -1.579 1.00 38.31 242 HIS D CA 1
ATOM 8737 C C . HIS D 1 242 ? -1.811 16.385 -1.200 1.00 39.79 242 HIS D C 1
ATOM 8738 O O . HIS D 1 242 ? -0.766 16.908 -1.633 1.00 41.11 242 HIS D O 1
ATOM 8739 N N . GLU D 1 243 ? -2.651 17.024 -0.378 1.00 39.09 243 GLU D N 1
ATOM 8740 C CA . GLU D 1 243 ? -2.405 18.409 0.019 1.00 38.76 243 GLU D CA 1
ATOM 8741 C C . GLU D 1 243 ? -1.022 18.600 0.646 1.00 37.99 243 GLU D C 1
ATOM 8742 O O . GLU D 1 243 ? -0.625 17.875 1.567 1.00 38.11 243 GLU D O 1
ATOM 8748 N N . CYS D 1 244 ? -0.297 19.576 0.122 1.00 36.33 244 CYS D N 1
ATOM 8749 C CA . CYS D 1 244 ? 1.034 19.927 0.594 1.00 35.91 244 CYS D CA 1
ATOM 8750 C C . CYS D 1 244 ? 2.115 18.954 0.188 1.00 35.20 244 CYS D C 1
ATOM 8751 O O . CYS D 1 244 ? 3.213 18.933 0.753 1.00 36.06 244 CYS D O 1
ATOM 8754 N N . CYS D 1 245 ? 1.794 18.157 -0.821 1.00 33.96 245 CYS D N 1
ATOM 8755 C CA . CYS D 1 245 ? 2.727 17.187 -1.364 1.00 33.43 245 CYS D CA 1
ATOM 8756 C C . CYS D 1 245 ? 4.032 17.903 -1.668 1.00 31.99 245 CYS D C 1
ATOM 8757 O O . CYS D 1 245 ? 5.137 17.403 -1.449 1.00 30.21 245 CYS D O 1
ATOM 8760 N N . LEU D 1 246 ? 3.851 19.113 -2.179 1.00 32.46 246 LEU D N 1
ATOM 8761 C CA . LEU D 1 246 ? 4.926 19.976 -2.596 1.00 31.17 246 LEU D CA 1
ATOM 8762 C C . LEU D 1 246 ? 4.832 21.344 -1.969 1.00 32.03 246 LEU D C 1
ATOM 8763 O O . LEU D 1 246 ? 3.957 22.143 -2.316 1.00 32.83 246 LEU D O 1
ATOM 8768 N N . ILE D 1 247 ? 5.749 21.596 -1.043 1.00 31.69 247 ILE D N 1
ATOM 8769 C CA . ILE D 1 247 ? 5.832 22.860 -0.339 1.00 31.51 247 ILE D CA 1
ATOM 8770 C C . ILE D 1 247 ? 6.953 23.687 -0.952 1.00 31.86 247 ILE D C 1
ATOM 8771 O O . ILE D 1 247 ? 8.032 23.145 -1.252 1.00 32.71 247 ILE D O 1
ATOM 8776 N N . GLY D 1 248 ? 6.699 24.983 -1.131 1.00 29.67 248 GLY D N 1
ATOM 8777 C CA . GLY D 1 248 ? 7.698 25.870 -1.703 1.00 30.20 248 GLY D CA 1
ATOM 8778 C C . GLY D 1 248 ? 8.202 26.872 -0.687 1.00 30.73 248 GLY D C 1
ATOM 8779 O O . GLY D 1 248 ? 7.435 27.446 0.092 1.00 30.16 248 GLY D O 1
ATOM 8780 N N . VAL D 1 249 ? 9.509 27.079 -0.692 1.00 32.59 249 VAL D N 1
ATOM 8781 C CA . VAL D 1 249 ? 10.168 27.987 0.243 1.00 33.46 249 VAL D CA 1
ATOM 8782 C C . VAL D 1 249 ? 10.555 29.257 -0.517 1.00 35.92 249 VAL D C 1
ATOM 8783 O O . VAL D 1 249 ? 10.921 29.185 -1.681 1.00 36.28 249 VAL D O 1
ATOM 8787 N N . PRO D 1 250 ? 10.469 30.438 0.119 1.00 38.41 250 PRO D N 1
ATOM 8788 C CA . PRO D 1 250 ? 10.834 31.648 -0.606 1.00 40.78 250 PRO D CA 1
ATOM 8789 C C . PRO D 1 250 ? 12.142 31.476 -1.318 1.00 43.90 250 PRO D C 1
ATOM 8790 O O . PRO D 1 250 ? 13.147 31.131 -0.699 1.00 44.63 250 PRO D O 1
ATOM 8794 N N . GLN D 1 251 ? 12.111 31.706 -2.626 1.00 47.28 251 GLN D N 1
ATOM 8795 C CA . GLN D 1 251 ? 13.284 31.570 -3.477 1.00 51.57 251 GLN D CA 1
ATOM 8796 C C . GLN D 1 251 ? 14.484 32.236 -2.798 1.00 54.89 251 GLN D C 1
ATOM 8797 O O . GLN D 1 251 ? 14.500 33.449 -2.557 1.00 53.50 251 GLN D O 1
ATOM 8803 N N . SER D 1 252 ? 15.467 31.398 -2.461 1.00 59.45 252 SER D N 1
ATOM 8804 C CA . SER D 1 252 ? 16.711 31.815 -1.795 1.00 63.44 252 SER D CA 1
ATOM 8805 C C . SER D 1 252 ? 17.925 31.205 -2.526 1.00 65.74 252 SER D C 1
ATOM 8806 O O . SER D 1 252 ? 17.840 30.101 -3.082 1.00 66.16 252 SER D O 1
ATOM 8809 N N . LYS D 1 253 ? 19.052 31.914 -2.534 1.00 67.96 253 LYS D N 1
ATOM 8810 C CA . LYS D 1 253 ? 20.239 31.366 -3.175 1.00 69.54 253 LYS D CA 1
ATOM 8811 C C . LYS D 1 253 ? 20.698 30.250 -2.235 1.00 70.29 253 LYS D C 1
ATOM 8812 O O . LYS D 1 253 ? 21.524 29.406 -2.582 1.00 70.68 253 LYS D O 1
ATOM 8818 N N . LYS D 1 254 ? 20.145 30.274 -1.027 1.00 70.92 254 LYS D N 1
ATOM 8819 C CA . LYS D 1 254 ? 20.444 29.287 0.005 1.00 71.59 254 LYS D CA 1
ATOM 8820 C C . LYS D 1 254 ? 19.083 29.001 0.640 1.00 71.15 254 LYS D C 1
ATOM 8821 O O . LYS D 1 254 ? 18.769 29.490 1.735 1.00 71.05 254 LYS D O 1
ATOM 8827 N N . PRO D 1 255 ? 18.243 28.219 -0.063 1.00 70.66 255 PRO D N 1
ATOM 8828 C CA . PRO D 1 255 ? 16.910 27.881 0.432 1.00 69.78 255 PRO D CA 1
ATOM 8829 C C . PRO D 1 255 ? 16.920 27.080 1.719 1.00 68.62 255 PRO D C 1
ATOM 8830 O O . PRO D 1 255 ? 17.694 26.130 1.874 1.00 68.53 255 PRO D O 1
ATOM 8834 N N . GLN D 1 256 ? 16.053 27.496 2.638 1.00 66.96 256 GLN D N 1
ATOM 8835 C CA . GLN D 1 256 ? 15.875 26.848 3.931 1.00 64.84 256 GLN D CA 1
ATOM 8836 C C . GLN D 1 256 ? 15.139 25.539 3.645 1.00 63.00 256 GLN D C 1
ATOM 8837 O O . GLN D 1 256 ? 14.441 25.419 2.627 1.00 63.14 256 GLN D O 1
ATOM 8843 N N . PRO D 1 257 ? 15.281 24.535 4.525 1.00 60.44 257 PRO D N 1
ATOM 8844 C CA . PRO D 1 257 ? 14.575 23.279 4.249 1.00 58.25 257 PRO D CA 1
ATOM 8845 C C . PRO D 1 257 ? 13.071 23.397 4.425 1.00 56.85 257 PRO D C 1
ATOM 8846 O O . PRO D 1 257 ? 12.580 24.212 5.204 1.00 57.22 257 PRO D O 1
ATOM 8850 N N . VAL D 1 258 ? 12.344 22.575 3.690 1.00 55.22 258 VAL D N 1
ATOM 8851 C CA . VAL D 1 258 ? 10.894 22.581 3.766 1.00 54.06 258 VAL D CA 1
ATOM 8852 C C . VAL D 1 258 ? 10.437 22.246 5.199 1.00 53.84 258 VAL D C 1
ATOM 8853 O O . VAL D 1 258 ? 9.392 22.726 5.649 1.00 55.10 258 VAL D O 1
ATOM 8857 N N . SER D 1 259 ? 11.220 21.442 5.914 1.00 52.32 259 SER D N 1
ATOM 8858 C CA . SER D 1 259 ? 10.867 21.038 7.281 1.00 52.16 259 SER D CA 1
ATOM 8859 C C . SER D 1 259 ? 10.728 22.221 8.247 1.00 51.60 259 SER D C 1
ATOM 8860 O O . SER D 1 259 ? 10.053 22.131 9.283 1.00 51.18 259 SER D O 1
ATOM 8863 N N . LYS D 1 260 ? 11.384 23.326 7.916 1.00 51.38 260 LYS D N 1
ATOM 8864 C CA . LYS D 1 260 ? 11.328 24.502 8.763 1.00 51.04 260 LYS D CA 1
ATOM 8865 C C . LYS D 1 260 ? 10.204 25.469 8.377 1.00 50.85 260 LYS D C 1
ATOM 8866 O O . LYS D 1 260 ? 10.014 26.514 9.010 1.00 51.72 260 LYS D O 1
ATOM 8872 N N . CYS D 1 261 ? 9.419 25.099 7.372 1.00 48.95 261 CYS D N 1
ATOM 8873 C CA . CYS D 1 261 ? 8.336 25.961 6.908 1.00 47.16 261 CYS D CA 1
ATOM 8874 C C . CYS D 1 261 ? 7.139 26.201 7.837 1.00 45.73 261 CYS D C 1
ATOM 8875 O O . CYS D 1 261 ? 6.805 25.362 8.658 1.00 45.69 261 CYS D O 1
ATOM 8878 N N . THR D 1 262 ? 6.512 27.365 7.694 1.00 44.02 262 THR D N 1
ATOM 8879 C CA . THR D 1 262 ? 5.292 27.690 8.426 1.00 43.92 262 THR D CA 1
ATOM 8880 C C . THR D 1 262 ? 4.455 28.293 7.311 1.00 44.27 262 THR D C 1
ATOM 8881 O O . THR D 1 262 ? 5.002 28.736 6.303 1.00 43.19 262 THR D O 1
ATOM 8885 N N . ARG D 1 263 ? 3.143 28.331 7.499 1.00 44.60 263 ARG D N 1
ATOM 8886 C CA . ARG D 1 263 ? 2.239 28.871 6.496 1.00 45.11 263 ARG D CA 1
ATOM 8887 C C . ARG D 1 263 ? 2.487 30.349 6.234 1.00 45.51 263 ARG D C 1
ATOM 8888 O O . ARG D 1 263 ? 1.934 30.913 5.280 1.00 45.70 263 ARG D O 1
ATOM 8896 N N . ASN D 1 264 ? 3.307 30.981 7.067 1.00 44.88 264 ASN D N 1
ATOM 8897 C CA . ASN D 1 264 ? 3.573 32.400 6.888 1.00 45.09 264 ASN D CA 1
ATOM 8898 C C . ASN D 1 264 ? 4.623 32.773 5.841 1.00 45.21 264 ASN D C 1
ATOM 8899 O O . ASN D 1 264 ? 4.602 33.888 5.312 1.00 45.10 264 ASN D O 1
ATOM 8904 N N . GLU D 1 265 ? 5.557 31.871 5.551 1.00 45.28 265 GLU D N 1
ATOM 8905 C CA . GLU D 1 265 ? 6.551 32.168 4.523 1.00 45.40 265 GLU D CA 1
ATOM 8906 C C . GLU D 1 265 ? 6.526 31.121 3.424 1.00 43.95 265 GLU D C 1
ATOM 8907 O O . GLU D 1 265 ? 7.020 31.366 2.332 1.00 43.26 265 GLU D O 1
ATOM 8913 N N . CYS D 1 266 ? 5.947 29.956 3.696 1.00 43.01 266 CYS D N 1
ATOM 8914 C CA . CYS D 1 266 ? 5.875 28.939 2.660 1.00 42.32 266 CYS D CA 1
ATOM 8915 C C . CYS D 1 266 ? 4.478 28.757 2.090 1.00 41.28 266 CYS D C 1
ATOM 8916 O O . CYS D 1 266 ? 3.502 29.284 2.628 1.00 41.48 266 CYS D O 1
ATOM 8919 N N . VAL D 1 267 ? 4.393 28.019 0.987 1.00 38.84 267 VAL D N 1
ATOM 8920 C CA . VAL D 1 267 ? 3.121 27.806 0.316 1.00 36.47 267 VAL D CA 1
ATOM 8921 C C . VAL D 1 267 ? 3.042 26.394 -0.223 1.00 35.89 267 VAL D C 1
ATOM 8922 O O . VAL D 1 267 ? 4.037 25.829 -0.699 1.00 36.27 267 VAL D O 1
ATOM 8926 N N . CYS D 1 268 ? 1.854 25.811 -0.144 1.00 34.88 268 CYS D N 1
ATOM 8927 C CA . CYS D 1 268 ? 1.676 24.465 -0.665 1.00 31.93 268 CYS D CA 1
ATOM 8928 C C . CYS D 1 268 ? 1.140 24.645 -2.060 1.00 29.17 268 CYS D C 1
ATOM 8929 O O . CYS D 1 268 ? 0.047 25.177 -2.232 1.00 27.77 268 CYS D O 1
ATOM 8932 N N . VAL D 1 269 ? 1.943 24.260 -3.041 1.00 27.09 269 VAL D N 1
ATOM 8933 C CA . VAL D 1 269 ? 1.562 24.282 -4.447 1.00 26.47 269 VAL D CA 1
ATOM 8934 C C . VAL D 1 269 ? 0.232 23.519 -4.546 1.00 26.55 269 VAL D C 1
ATOM 8935 O O . VAL D 1 269 ? 0.093 22.438 -3.970 1.00 27.19 269 VAL D O 1
ATOM 8939 N N . GLY D 1 270 ? -0.749 24.054 -5.263 1.00 26.61 270 GLY D N 1
ATOM 8940 C CA . GLY D 1 270 ? -2.017 23.336 -5.361 1.00 28.86 270 GLY D CA 1
ATOM 8941 C C . GLY D 1 270 ? -3.243 24.172 -5.680 1.00 28.38 270 GLY D C 1
ATOM 8942 O O . GLY D 1 270 ? -3.120 25.280 -6.185 1.00 29.88 270 GLY D O 1
ATOM 8943 N N . LEU D 1 271 ? -4.428 23.645 -5.400 1.00 28.17 271 LEU D N 1
ATOM 8944 C CA . LEU D 1 271 ? -5.654 24.396 -5.653 1.00 28.51 271 LEU D CA 1
ATOM 8945 C C . LEU D 1 271 ? -5.818 25.509 -4.591 1.00 29.08 271 LEU D C 1
ATOM 8946 O O . LEU D 1 271 ? -6.459 26.543 -4.813 1.00 30.79 271 LEU D O 1
ATOM 8951 N N . ASN D 1 272 ? -5.186 25.319 -3.448 1.00 29.26 272 ASN D N 1
ATOM 8952 C CA . ASN D 1 272 ? -5.297 26.278 -2.374 1.00 28.73 272 ASN D CA 1
ATOM 8953 C C . ASN D 1 272 ? -4.023 27.043 -2.096 1.00 28.40 272 ASN D C 1
ATOM 8954 O O . ASN D 1 272 ? -3.775 27.455 -0.960 1.00 27.89 272 ASN D O 1
ATOM 8959 N N . ALA D 1 273 ? -3.198 27.228 -3.116 1.00 27.28 273 ALA D N 1
ATOM 8960 C CA . ALA D 1 273 ? -1.988 27.998 -2.877 1.00 28.94 273 ALA D CA 1
ATOM 8961 C C . ALA D 1 273 ? -2.421 29.397 -2.467 1.00 29.14 273 ALA D C 1
ATOM 8962 O O . ALA D 1 273 ? -1.873 29.953 -1.527 1.00 30.75 273 ALA D O 1
ATOM 8964 N N . LYS D 1 274 ? -3.415 29.962 -3.149 1.00 29.02 274 LYS D N 1
ATOM 8965 C CA . LYS D 1 274 ? -3.848 31.312 -2.800 1.00 30.04 274 LYS D CA 1
ATOM 8966 C C . LYS D 1 274 ? -4.377 31.492 -1.350 1.00 30.45 274 LYS D C 1
ATOM 8967 O O . LYS D 1 274 ? -4.625 32.630 -0.918 1.00 29.12 274 LYS D O 1
ATOM 8973 N N . THR D 1 275 ? -4.534 30.392 -0.596 1.00 30.99 275 THR D N 1
ATOM 8974 C CA . THR D 1 275 ? -4.980 30.527 0.795 1.00 32.17 275 THR D CA 1
ATOM 8975 C C . THR D 1 275 ? -3.747 30.850 1.662 1.00 33.03 275 THR D C 1
ATOM 8976 O O . THR D 1 275 ? -3.867 31.122 2.861 1.00 33.85 275 THR D O 1
ATOM 8980 N N . TYR D 1 276 ? -2.572 30.839 1.030 1.00 32.05 276 TYR D N 1
ATOM 8981 C CA . TYR D 1 276 ? -1.319 31.169 1.683 1.00 32.63 276 TYR D CA 1
ATOM 8982 C C . TYR D 1 276 ? -0.963 32.620 1.301 1.00 34.30 276 TYR D C 1
ATOM 8983 O O . TYR D 1 276 ? -1.057 33.019 0.132 1.00 33.28 276 TYR D O 1
ATOM 8992 N N . PRO D 1 277 ? -0.568 33.436 2.296 1.00 35.51 277 PRO D N 1
ATOM 8993 C CA . PRO D 1 277 ? -0.223 34.827 2.005 1.00 35.55 277 PRO D CA 1
ATOM 8994 C C . PRO D 1 277 ? 1.074 35.089 1.264 1.00 35.65 277 PRO D C 1
ATOM 8995 O O . PRO D 1 277 ? 1.137 36.000 0.450 1.00 35.13 277 PRO D O 1
ATOM 8999 N N . LYS D 1 278 ? 2.121 34.325 1.533 1.00 36.77 278 LYS D N 1
ATOM 9000 C CA . LYS D 1 278 ? 3.368 34.607 0.838 1.00 36.46 278 LYS D CA 1
ATOM 9001 C C . LYS D 1 278 ? 3.088 34.525 -0.654 1.00 36.18 278 LYS D C 1
ATOM 9002 O O . LYS D 1 278 ? 2.353 33.644 -1.114 1.00 36.68 278 LYS D O 1
ATOM 9008 N N . THR D 1 279 ? 3.707 35.443 -1.388 1.00 34.29 279 THR D N 1
ATOM 9009 C CA . THR D 1 279 ? 3.575 35.610 -2.826 1.00 32.20 279 THR D CA 1
ATOM 9010 C C . THR D 1 279 ? 4.990 35.654 -3.415 1.00 32.73 279 THR D C 1
ATOM 9011 O O . THR D 1 279 ? 5.967 35.682 -2.664 1.00 34.16 279 THR D O 1
ATOM 9015 N N . GLY D 1 280 ? 5.117 35.659 -4.738 1.00 31.40 280 GLY D N 1
ATOM 9016 C CA . GLY D 1 280 ? 6.441 35.742 -5.350 1.00 30.90 280 GLY D CA 1
ATOM 9017 C C . GLY D 1 280 ? 7.038 34.436 -5.857 1.00 32.29 280 GLY D C 1
ATOM 9018 O O . GLY D 1 280 ? 6.307 33.529 -6.280 1.00 31.87 280 GLY D O 1
ATOM 9019 N N . SER D 1 281 ? 8.366 34.341 -5.824 1.00 31.13 281 SER D N 1
ATOM 9020 C CA . SER D 1 281 ? 9.070 33.140 -6.292 1.00 32.53 281 SER D CA 1
ATOM 9021 C C . SER D 1 281 ? 9.425 32.195 -5.179 1.00 31.56 281 SER D C 1
ATOM 9022 O O . SER D 1 281 ? 9.879 32.625 -4.138 1.00 32.66 281 SER D O 1
ATOM 9025 N N . PHE D 1 282 ? 9.222 30.904 -5.399 1.00 31.74 282 PHE D N 1
ATOM 9026 C CA . PHE D 1 282 ? 9.557 29.901 -4.395 1.00 30.52 282 PHE D CA 1
ATOM 9027 C C . PHE D 1 282 ? 10.370 28.784 -5.003 1.00 31.29 282 PHE D C 1
ATOM 9028 O O . PHE D 1 282 ? 10.232 28.442 -6.194 1.00 30.18 282 PHE D O 1
ATOM 9036 N N . TYR D 1 283 ? 11.207 28.205 -4.159 1.00 30.80 283 TYR D N 1
ATOM 9037 C CA . TYR D 1 283 ? 12.019 27.100 -4.557 1.00 31.25 283 TYR D CA 1
ATOM 9038 C C . TYR D 1 283 ? 11.217 25.901 -4.126 1.00 31.55 283 TYR D C 1
ATOM 9039 O O . TYR D 1 283 ? 10.622 25.933 -3.052 1.00 32.21 283 TYR D O 1
ATOM 9048 N N . VAL D 1 284 ? 11.196 24.852 -4.948 1.00 31.14 284 VAL D N 1
ATOM 9049 C CA . VAL D 1 284 ? 10.471 23.629 -4.611 1.00 29.99 284 VAL D CA 1
ATOM 9050 C C . VAL D 1 284 ? 11.281 22.356 -4.889 1.00 30.91 284 VAL D C 1
ATOM 9051 O O . VAL D 1 284 ? 11.281 21.834 -6.018 1.00 30.18 284 VAL D O 1
ATOM 9055 N N . PRO D 1 285 ? 11.978 21.837 -3.862 1.00 31.54 285 PRO D N 1
ATOM 9056 C CA . PRO D 1 285 ? 12.778 20.626 -4.018 1.00 31.35 285 PRO D CA 1
ATOM 9057 C C . PRO D 1 285 ? 11.804 19.530 -4.368 1.00 31.65 285 PRO D C 1
ATOM 9058 O O . PRO D 1 285 ? 10.670 19.604 -3.969 1.00 32.14 285 PRO D O 1
ATOM 9062 N N . VAL D 1 286 ? 12.231 18.542 -5.142 1.00 33.79 286 VAL D N 1
ATOM 9063 C CA . VAL D 1 286 ? 11.349 17.444 -5.539 1.00 35.81 286 VAL D CA 1
ATOM 9064 C C . VAL D 1 286 ? 12.081 16.098 -5.515 1.00 37.42 286 VAL D C 1
ATOM 9065 O O . VAL D 1 286 ? 13.312 16.055 -5.535 1.00 38.16 286 VAL D O 1
ATOM 9069 N N . GLU D 1 287 ? 11.326 15.006 -5.449 1.00 39.16 287 GLU D N 1
ATOM 9070 C CA . GLU D 1 287 ? 11.919 13.655 -5.456 1.00 41.16 287 GLU D CA 1
ATOM 9071 C C . GLU D 1 287 ? 11.872 13.103 -6.893 1.00 41.14 287 GLU D C 1
ATOM 9072 O O . GLU D 1 287 ? 11.138 13.637 -7.728 1.00 42.56 287 GLU D O 1
ATOM 9078 N N . SER D 1 288 ? 12.627 12.037 -7.169 1.00 40.13 288 SER D N 1
ATOM 9079 C CA . SER D 1 288 ? 12.726 11.446 -8.508 1.00 39.34 288 SER D CA 1
ATOM 9080 C C . SER D 1 288 ? 11.648 10.507 -9.036 1.00 40.05 288 SER D C 1
ATOM 9081 O O . SER D 1 288 ? 11.727 10.077 -10.199 1.00 40.87 288 SER D O 1
ATOM 9084 N N . LYS D 1 289 ? 10.661 10.165 -8.220 1.00 38.86 289 LYS D N 1
ATOM 9085 C CA . LYS D 1 289 ? 9.631 9.227 -8.651 1.00 38.48 289 LYS D CA 1
ATOM 9086 C C . LYS D 1 289 ? 8.272 9.645 -8.106 1.00 37.97 289 LYS D C 1
ATOM 9087 O O . LYS D 1 289 ? 8.185 10.225 -7.031 1.00 36.99 289 LYS D O 1
ATOM 9093 N N . ALA D 1 290 ? 7.204 9.352 -8.833 1.00 36.37 290 ALA D N 1
ATOM 9094 C CA . ALA D 1 290 ? 5.886 9.690 -8.333 1.00 35.47 290 ALA D CA 1
ATOM 9095 C C . ALA D 1 290 ? 5.825 9.169 -6.900 1.00 36.35 290 ALA D C 1
ATOM 9096 O O . ALA D 1 290 ? 6.316 8.072 -6.615 1.00 38.09 290 ALA D O 1
ATOM 9098 N N . PRO D 1 291 ? 5.180 9.918 -5.985 1.00 36.16 291 PRO D N 1
ATOM 9099 C CA . PRO D 1 291 ? 4.503 11.199 -6.202 1.00 35.82 291 PRO D CA 1
ATOM 9100 C C . PRO D 1 291 ? 5.378 12.455 -6.014 1.00 35.37 291 PRO D C 1
ATOM 9101 O O . PRO D 1 291 ? 4.871 13.553 -5.820 1.00 36.98 291 PRO D O 1
ATOM 9105 N N . TYR D 1 292 ? 6.688 12.288 -6.046 1.00 33.27 292 TYR D N 1
ATOM 9106 C CA . TYR D 1 292 ? 7.598 13.410 -5.934 1.00 31.97 292 TYR D CA 1
ATOM 9107 C C . TYR D 1 292 ? 7.528 14.289 -4.691 1.00 33.15 292 TYR D C 1
ATOM 9108 O O . TYR D 1 292 ? 8.453 15.057 -4.465 1.00 32.87 292 TYR D O 1
ATOM 9117 N N . CYS D 1 293 ? 6.464 14.201 -3.893 1.00 34.25 293 CYS D N 1
ATOM 9118 C CA . CYS D 1 293 ? 6.320 15.066 -2.708 1.00 36.54 293 CYS D CA 1
ATOM 9119 C C . CYS D 1 293 ? 7.601 15.343 -1.931 1.00 37.97 293 CYS D C 1
ATOM 9120 O O . CYS D 1 293 ? 8.456 14.473 -1.822 1.00 37.35 293 CYS D O 1
ATOM 9123 N N . ASN D 1 294 ? 7.712 16.554 -1.378 1.00 40.39 294 ASN D N 1
ATOM 9124 C CA . ASN D 1 294 ? 8.898 16.965 -0.613 1.00 43.52 294 ASN D CA 1
ATOM 9125 C C . ASN D 1 294 ? 8.751 17.071 0.911 1.00 45.81 294 ASN D C 1
ATOM 9126 O O . ASN D 1 294 ? 9.569 17.713 1.537 1.00 46.19 294 ASN D O 1
ATOM 9131 N N . ASN D 1 295 ? 7.716 16.477 1.500 1.00 50.07 295 ASN D N 1
ATOM 9132 C CA . ASN D 1 295 ? 7.492 16.526 2.958 1.00 53.61 295 ASN D CA 1
ATOM 9133 C C . ASN D 1 295 ? 6.113 16.015 3.362 1.00 55.31 295 ASN D C 1
ATOM 9134 O O . ASN D 1 295 ? 5.093 16.345 2.731 1.00 55.80 295 ASN D O 1
ATOM 9139 N N . LYS D 1 296 ? 6.111 15.216 4.435 1.00 56.54 296 LYS D N 1
ATOM 9140 C CA . LYS D 1 296 ? 4.914 14.601 5.042 1.00 55.70 296 LYS D CA 1
ATOM 9141 C C . LYS D 1 296 ? 4.038 15.612 5.824 1.00 55.61 296 LYS D C 1
ATOM 9142 O O . LYS D 1 296 ? 2.826 15.415 5.992 1.00 55.48 296 LYS D O 1
ATOM 9148 N N . GLY D 1 297 ? 4.676 16.669 6.325 1.00 53.81 297 GLY D N 1
ATOM 9149 C CA . GLY D 1 297 ? 3.984 17.688 7.085 1.00 53.85 297 GLY D CA 1
ATOM 9150 C C . GLY D 1 297 ? 3.025 18.511 6.257 1.00 53.91 297 GLY D C 1
ATOM 9151 O O . GLY D 1 297 ? 3.129 18.571 5.042 1.00 54.62 297 GLY D O 1
ATOM 9152 N N . LYS D 1 298 ? 2.075 19.148 6.921 1.00 53.53 298 LYS D N 1
ATOM 9153 C CA . LYS D 1 298 ? 1.097 19.967 6.239 1.00 52.69 298 LYS D CA 1
ATOM 9154 C C . LYS D 1 298 ? 1.170 21.310 6.923 1.00 52.50 298 LYS D C 1
ATOM 9155 O O . LYS D 1 298 ? 1.492 21.370 8.103 1.00 54.43 298 LYS D O 1
ATOM 9161 N N . ILE D 1 299 ? 0.902 22.385 6.192 1.00 51.86 299 ILE D N 1
ATOM 9162 C CA . ILE D 1 299 ? 0.970 23.731 6.761 1.00 50.72 299 ILE D CA 1
ATOM 9163 C C . ILE D 1 299 ? -0.208 24.570 6.304 1.00 50.50 299 ILE D C 1
ATOM 9164 O O . ILE D 1 299 ? -0.910 24.077 5.400 1.00 50.52 299 ILE D O 1
#

Radius of gyration: 32.44 Å; Cα contacts (8 Å, |Δi|>4): 2931; chains: 4; bounding box: 68×90×88 Å

Organism: Vespa basalis (NCBI:txid7444)

CATH classification: 3.40.50.1820